Protein AF-A0A369H0L2-F1 (afdb_monomer_lite)

Structure (mmCIF, N/CA/C/O backbone):
data_AF-A0A369H0L2-F1
#
_entry.id   AF-A0A369H0L2-F1
#
loop_
_atom_site.group_PDB
_atom_site.id
_atom_site.type_symbol
_atom_site.label_atom_id
_atom_site.label_alt_id
_atom_site.label_comp_id
_atom_site.label_asym_id
_atom_site.label_entity_id
_atom_site.label_seq_id
_atom_site.pdbx_PDB_ins_code
_atom_site.Cartn_x
_atom_site.Cartn_y
_atom_site.Cartn_z
_atom_site.occupancy
_atom_site.B_iso_or_equiv
_atom_site.auth_seq_id
_atom_site.auth_comp_id
_atom_site.auth_asym_id
_atom_site.auth_atom_id
_atom_site.pdbx_PDB_model_num
ATOM 1 N N . MET A 1 1 ? 25.079 -8.940 29.437 1.00 35.59 1 MET A N 1
ATOM 2 C CA . MET A 1 1 ? 25.558 -9.365 28.102 1.00 35.59 1 MET A CA 1
ATOM 3 C C . MET A 1 1 ? 24.909 -8.472 27.058 1.00 35.59 1 MET A C 1
ATOM 5 O O . MET A 1 1 ? 23.700 -8.298 27.113 1.00 35.59 1 MET A O 1
ATOM 9 N N . THR A 1 2 ? 25.683 -7.877 26.156 1.00 37.91 2 THR A N 1
ATOM 10 C CA . THR A 1 2 ? 25.206 -6.914 25.150 1.00 37.91 2 THR A CA 1
ATOM 11 C C . THR A 1 2 ? 24.898 -7.610 23.820 1.00 37.91 2 THR A C 1
ATOM 13 O O . THR A 1 2 ? 25.770 -7.738 22.963 1.00 37.91 2 THR A O 1
ATOM 16 N N . ARG A 1 3 ? 23.647 -8.054 23.612 1.00 52.12 3 ARG A N 1
ATOM 17 C CA . ARG A 1 3 ? 23.189 -8.424 22.260 1.00 52.12 3 ARG A CA 1
ATOM 18 C C . ARG A 1 3 ? 23.083 -7.154 21.413 1.00 52.12 3 ARG A C 1
ATOM 20 O O . ARG A 1 3 ? 22.234 -6.312 21.670 1.00 52.12 3 ARG A O 1
ATOM 27 N N . SER A 1 4 ? 23.936 -7.031 20.399 1.00 62.22 4 SER A N 1
ATOM 28 C CA . SER A 1 4 ? 23.971 -5.885 19.476 1.00 62.22 4 SER A CA 1
ATOM 29 C C . SER A 1 4 ? 23.037 -6.020 18.266 1.00 62.22 4 SER A C 1
ATOM 31 O O . SER A 1 4 ? 22.948 -5.101 17.456 1.00 62.22 4 SER A O 1
ATOM 33 N N . ARG A 1 5 ? 22.365 -7.169 18.105 1.00 76.81 5 ARG A N 1
ATOM 34 C CA . ARG A 1 5 ? 21.414 -7.441 17.020 1.00 76.81 5 ARG A CA 1
ATOM 35 C C . ARG A 1 5 ? 20.476 -8.587 17.403 1.00 76.81 5 ARG A C 1
ATOM 37 O O . ARG A 1 5 ? 20.929 -9.577 17.976 1.00 76.81 5 ARG A O 1
ATOM 44 N N . PHE A 1 6 ? 19.203 -8.484 17.022 1.00 88.81 6 PHE A N 1
ATOM 45 C CA . PHE A 1 6 ? 18.237 -9.577 17.143 1.00 88.81 6 PHE A CA 1
ATOM 46 C C . PHE A 1 6 ? 18.682 -10.825 16.360 1.00 88.81 6 PHE A C 1
ATOM 48 O O . PHE A 1 6 ? 19.125 -10.725 15.212 1.00 88.81 6 PHE A O 1
ATOM 55 N N . ARG A 1 7 ? 18.547 -12.003 16.981 1.00 90.50 7 ARG A N 1
ATOM 56 C CA . ARG A 1 7 ? 18.869 -13.314 16.398 1.00 90.50 7 ARG A CA 1
ATOM 57 C C . ARG A 1 7 ? 17.768 -14.327 16.755 1.00 90.50 7 ARG A C 1
ATOM 59 O O . ARG A 1 7 ? 17.791 -14.854 17.871 1.00 90.50 7 ARG A O 1
ATOM 66 N N . PRO A 1 8 ? 16.820 -14.615 15.841 1.00 92.12 8 PRO A N 1
ATOM 67 C CA . PRO A 1 8 ? 15.679 -15.503 16.084 1.00 92.12 8 PRO A CA 1
ATOM 68 C C . PRO A 1 8 ? 16.044 -16.838 16.751 1.00 92.12 8 PRO A C 1
ATOM 70 O O . PRO A 1 8 ? 15.468 -17.211 17.772 1.00 92.12 8 PRO A O 1
ATOM 73 N N . GLN A 1 9 ? 17.052 -17.524 16.205 1.00 91.00 9 GLN A N 1
ATOM 74 C CA . GLN A 1 9 ? 17.500 -18.867 16.588 1.00 91.00 9 GLN A CA 1
ATOM 75 C C . GLN A 1 9 ? 18.111 -18.937 17.996 1.00 91.00 9 GLN A C 1
ATOM 77 O O . GLN A 1 9 ? 18.141 -20.018 18.588 1.00 91.00 9 GLN A O 1
ATOM 82 N N . GLU A 1 10 ? 18.603 -17.809 18.519 1.00 91.62 10 GLU A N 1
ATOM 83 C CA . GLU A 1 10 ? 19.089 -17.685 19.896 1.00 91.62 10 GLU A CA 1
ATOM 84 C C . GLU A 1 10 ? 17.950 -17.309 20.846 1.00 91.62 10 GLU A C 1
ATOM 86 O O . GLU A 1 10 ? 17.778 -17.951 21.878 1.00 91.62 10 GLU A O 1
ATOM 91 N N . ALA A 1 11 ? 17.150 -16.296 20.490 1.00 89.88 11 ALA A N 1
ATOM 92 C CA . ALA A 1 11 ? 16.131 -15.730 21.373 1.00 89.88 11 ALA A CA 1
ATOM 93 C C . ALA A 1 11 ? 15.076 -16.765 21.809 1.00 89.88 11 ALA A C 1
ATOM 95 O O . ALA A 1 11 ? 14.702 -16.814 22.977 1.00 89.88 11 ALA A O 1
ATOM 96 N N . ILE A 1 12 ? 14.653 -17.660 20.909 1.00 92.12 12 ILE A N 1
ATOM 97 C CA . ILE A 1 12 ? 13.685 -18.739 21.212 1.00 92.12 12 ILE A CA 1
ATOM 98 C C . ILE A 1 12 ? 14.270 -19.949 21.960 1.00 92.12 12 ILE A C 1
ATOM 100 O O . ILE A 1 12 ? 13.573 -20.949 22.144 1.00 92.12 12 ILE A O 1
ATOM 104 N N . LYS A 1 13 ? 15.544 -19.881 22.361 1.00 91.69 13 LYS A N 1
ATOM 105 C CA . LYS A 1 13 ? 16.227 -20.868 23.216 1.00 91.69 13 LYS A CA 1
ATOM 106 C C . LYS A 1 13 ? 16.711 -20.257 24.536 1.00 91.69 13 LYS A C 1
ATOM 108 O O . LYS A 1 13 ? 17.292 -20.957 25.360 1.00 91.69 13 LYS A O 1
ATOM 113 N N . ASP A 1 14 ? 16.492 -18.960 24.728 1.00 92.69 14 ASP A N 1
ATOM 114 C CA . ASP A 1 14 ? 17.007 -18.177 25.845 1.00 92.69 14 ASP A CA 1
ATOM 115 C C . ASP A 1 14 ? 15.924 -18.015 26.921 1.00 92.69 14 ASP A C 1
ATOM 117 O O . ASP A 1 14 ? 15.266 -16.980 27.038 1.00 92.69 14 ASP A O 1
ATOM 121 N N . SER A 1 15 ? 15.704 -19.077 27.700 1.00 92.44 15 SER A N 1
ATOM 122 C CA . SER A 1 15 ? 14.750 -19.058 28.815 1.00 92.44 15 SER A CA 1
ATOM 123 C C . SER A 1 15 ? 15.044 -17.953 29.849 1.00 92.44 15 SER A C 1
ATOM 125 O O . SER A 1 15 ? 14.086 -17.350 30.333 1.00 92.44 15 SER A O 1
ATOM 127 N N . PRO A 1 16 ? 16.313 -17.611 30.179 1.00 95.19 16 PRO A N 1
ATOM 128 C CA . PRO A 1 16 ? 16.621 -16.435 30.995 1.00 95.19 16 PRO A CA 1
ATOM 129 C C . PRO A 1 16 ? 16.112 -15.116 30.393 1.00 95.19 16 PRO A C 1
ATOM 131 O O . PRO A 1 16 ? 15.462 -14.348 31.104 1.00 95.19 16 PRO A O 1
ATOM 134 N N . LEU A 1 17 ? 16.334 -14.860 29.095 1.00 93.81 17 LEU A N 1
ATOM 135 C CA . LEU A 1 17 ? 15.764 -13.695 28.401 1.00 93.81 17 LEU A CA 1
ATOM 136 C C . LEU A 1 17 ? 14.235 -13.706 28.481 1.00 93.81 17 LEU A C 1
ATOM 138 O O . LEU A 1 17 ? 13.643 -12.700 28.873 1.00 93.81 17 LEU A O 1
ATOM 142 N N . GLN A 1 18 ? 13.602 -14.835 28.143 1.00 94.75 18 GLN A N 1
ATOM 143 C CA . GLN A 1 18 ? 12.144 -14.971 28.163 1.00 94.75 18 GLN A CA 1
ATOM 144 C C . GLN A 1 18 ? 11.580 -14.672 29.558 1.00 94.75 18 GLN A C 1
ATOM 146 O O . GLN A 1 18 ? 10.611 -13.928 29.672 1.00 94.75 18 GLN A O 1
ATOM 151 N N . GLN A 1 19 ? 12.211 -15.167 30.627 1.00 96.62 19 GLN A N 1
ATOM 152 C CA . GLN A 1 19 ? 11.767 -14.915 31.997 1.00 96.62 19 GLN A CA 1
ATOM 153 C C . GLN A 1 19 ? 11.846 -13.425 32.372 1.00 96.62 19 GLN A C 1
ATOM 155 O O . GLN A 1 19 ? 10.951 -12.921 33.055 1.00 96.62 19 GLN A O 1
ATOM 160 N N . VAL A 1 20 ? 12.862 -12.689 31.902 1.00 97.62 20 VAL A N 1
ATOM 161 C CA . VAL A 1 20 ? 12.947 -11.230 32.111 1.00 97.62 20 VAL A CA 1
ATOM 162 C C . VAL A 1 20 ? 11.905 -10.487 31.268 1.00 97.62 20 VAL A C 1
ATOM 164 O O . VAL A 1 20 ? 11.233 -9.601 31.793 1.00 97.62 20 VAL A O 1
ATOM 167 N N . VAL A 1 21 ? 11.699 -10.875 30.004 1.00 97.69 21 VAL A N 1
ATOM 168 C CA . VAL A 1 21 ? 10.651 -10.314 29.127 1.00 97.69 21 VAL A CA 1
ATOM 169 C C . VAL A 1 21 ? 9.258 -10.524 29.737 1.00 97.69 21 VAL A C 1
ATOM 171 O O . VAL A 1 21 ? 8.505 -9.563 29.877 1.00 97.69 21 VAL A O 1
ATOM 174 N N . LEU A 1 22 ? 8.943 -11.734 30.207 1.00 97.62 22 LEU A N 1
ATOM 175 C CA . LEU A 1 22 ? 7.706 -12.046 30.934 1.00 97.62 22 LEU A CA 1
ATOM 176 C C . LEU A 1 22 ? 7.569 -11.224 32.226 1.00 97.62 22 LEU A C 1
ATOM 178 O O . LEU A 1 22 ? 6.473 -10.779 32.549 1.00 97.62 22 LEU A O 1
ATOM 182 N N . THR A 1 23 ? 8.669 -10.962 32.939 1.00 98.31 23 THR A N 1
ATOM 183 C CA . THR A 1 23 ? 8.675 -10.125 34.157 1.00 98.31 23 THR A CA 1
ATOM 184 C C . THR A 1 23 ? 8.449 -8.635 33.860 1.00 98.31 23 THR A C 1
ATOM 186 O O . THR A 1 23 ? 7.943 -7.912 34.719 1.00 98.31 23 THR A O 1
ATOM 189 N N . LEU A 1 24 ? 8.803 -8.161 32.660 1.00 98.19 24 LEU A N 1
ATOM 190 C CA . LEU A 1 24 ? 8.490 -6.807 32.186 1.00 98.19 24 LEU A CA 1
ATOM 191 C C . LEU A 1 24 ? 7.030 -6.704 31.720 1.00 98.19 24 LEU A C 1
ATOM 193 O O . LEU A 1 24 ? 6.339 -5.766 32.113 1.00 98.19 24 LEU A O 1
ATOM 197 N N . LEU A 1 25 ? 6.538 -7.693 30.966 1.00 98.06 25 LEU A N 1
ATOM 198 C CA . LEU A 1 25 ? 5.130 -7.784 30.554 1.00 98.06 25 LEU A CA 1
ATOM 199 C C . LEU A 1 25 ? 4.187 -7.898 31.763 1.00 98.06 25 LEU A C 1
ATOM 201 O O . LEU A 1 25 ? 3.195 -7.186 31.831 1.00 98.06 25 LEU A O 1
ATOM 205 N N . ALA A 1 26 ? 4.531 -8.690 32.782 1.00 96.88 26 ALA A N 1
ATOM 206 C CA . ALA A 1 26 ? 3.775 -8.785 34.040 1.00 96.88 26 ALA A CA 1
ATOM 207 C C . ALA A 1 26 ? 3.804 -7.504 34.910 1.00 96.88 26 ALA A C 1
ATOM 209 O O . ALA A 1 26 ? 3.259 -7.493 36.012 1.00 96.88 26 ALA A O 1
ATOM 210 N N . LYS A 1 27 ? 4.464 -6.439 34.437 1.00 97.44 27 LYS A N 1
ATOM 211 C CA . LYS A 1 27 ? 4.475 -5.084 35.012 1.00 97.44 27 LYS A CA 1
ATOM 212 C C . LYS A 1 27 ? 4.026 -4.032 33.987 1.00 97.44 27 LYS A C 1
ATOM 214 O O . LYS A 1 27 ? 4.359 -2.861 34.134 1.00 97.44 27 LYS A O 1
ATOM 219 N N . ASP A 1 28 ? 3.378 -4.478 32.908 1.00 97.38 28 ASP A N 1
ATOM 220 C CA . ASP A 1 28 ? 2.901 -3.685 31.769 1.00 97.38 28 ASP A CA 1
ATOM 221 C C . ASP A 1 28 ? 3.967 -2.801 31.090 1.00 97.38 28 ASP A C 1
ATOM 223 O O . ASP A 1 28 ? 3.656 -1.869 30.346 1.00 97.38 28 ASP A O 1
ATOM 227 N N . ARG A 1 29 ? 5.254 -3.142 31.258 1.00 97.19 29 ARG A N 1
ATOM 228 C CA . ARG A 1 29 ? 6.400 -2.501 30.586 1.00 97.19 29 ARG A CA 1
ATOM 229 C C . ARG A 1 29 ? 6.587 -3.056 29.172 1.00 97.19 29 ARG A C 1
ATOM 231 O O . ARG A 1 29 ? 7.644 -3.586 28.824 1.00 97.19 29 ARG A O 1
ATOM 238 N N . PHE A 1 30 ? 5.532 -2.961 28.369 1.00 97.44 30 PHE A N 1
ATOM 239 C CA . PHE A 1 30 ? 5.451 -3.419 26.984 1.00 97.44 30 PHE A CA 1
ATOM 240 C C . PHE A 1 30 ? 6.597 -2.914 26.092 1.00 97.44 30 PHE A C 1
ATOM 242 O O . PHE A 1 30 ? 7.183 -3.702 25.342 1.00 97.44 30 PHE A O 1
ATOM 249 N N . ALA A 1 31 ? 6.955 -1.629 26.184 1.00 95.69 31 ALA A N 1
ATOM 250 C CA . ALA A 1 31 ? 8.045 -1.069 25.387 1.00 95.69 31 ALA A CA 1
ATOM 251 C C . ALA A 1 31 ? 9.397 -1.675 25.773 1.00 95.69 31 ALA A C 1
ATOM 253 O O . ALA A 1 31 ? 10.172 -2.058 24.902 1.00 95.69 31 ALA A O 1
ATOM 254 N N . ASP A 1 32 ? 9.666 -1.843 27.067 1.00 96.00 32 ASP A N 1
ATOM 255 C CA . ASP A 1 32 ? 10.942 -2.392 27.535 1.00 96.00 32 ASP A CA 1
ATOM 256 C C . ASP A 1 32 ? 11.046 -3.900 27.291 1.00 96.00 32 ASP A C 1
ATOM 258 O O . ASP A 1 32 ? 12.115 -4.395 26.937 1.00 96.00 32 ASP A O 1
ATOM 262 N N . ALA A 1 33 ? 9.929 -4.626 27.400 1.00 97.38 33 ALA A N 1
ATOM 263 C CA . ALA A 1 33 ? 9.827 -6.019 26.978 1.00 97.38 33 ALA A CA 1
ATOM 264 C C . ALA A 1 33 ? 10.141 -6.172 25.479 1.00 97.38 33 ALA A C 1
ATOM 266 O O . ALA A 1 33 ? 10.901 -7.062 25.097 1.00 97.38 33 ALA A O 1
ATOM 267 N N . SER A 1 34 ? 9.612 -5.275 24.639 1.00 95.94 34 SER A N 1
ATOM 268 C CA . SER A 1 34 ? 9.863 -5.254 23.191 1.00 95.94 34 SER A CA 1
ATOM 269 C C . SER A 1 34 ? 11.314 -4.879 22.865 1.00 95.94 34 SER A C 1
ATOM 271 O O . SER A 1 34 ? 11.978 -5.600 22.117 1.00 95.94 34 SER A O 1
ATOM 273 N N . ARG A 1 35 ? 11.849 -3.818 23.493 1.00 94.56 35 ARG A N 1
ATOM 274 C CA . ARG A 1 35 ? 13.261 -3.402 23.393 1.00 94.56 35 ARG A CA 1
ATOM 275 C C . ARG A 1 35 ? 14.209 -4.544 23.747 1.00 94.56 35 ARG A C 1
ATOM 277 O O . ARG A 1 35 ? 15.136 -4.824 22.991 1.00 94.56 35 ARG A O 1
ATOM 284 N N . LEU A 1 36 ? 13.953 -5.239 24.857 1.00 94.94 36 LEU A N 1
ATOM 285 C CA . LEU A 1 36 ? 14.767 -6.361 25.322 1.00 94.94 36 LEU A CA 1
ATOM 286 C C . LEU A 1 36 ? 14.673 -7.578 24.387 1.00 94.94 36 LEU A C 1
ATOM 288 O O . LEU A 1 36 ? 15.703 -8.141 24.015 1.00 94.94 36 LEU A O 1
ATOM 292 N N . MET A 1 37 ? 13.460 -7.963 23.980 1.00 94.19 37 MET A N 1
ATOM 293 C CA . MET A 1 37 ? 13.217 -9.122 23.112 1.00 94.19 37 MET A CA 1
ATOM 294 C C . MET A 1 37 ? 13.847 -8.954 21.719 1.00 94.19 37 MET A C 1
ATOM 296 O O . MET A 1 37 ? 14.463 -9.886 21.199 1.00 94.19 37 MET A O 1
ATOM 300 N N . PHE A 1 38 ? 13.718 -7.764 21.125 1.00 93.19 38 PHE A N 1
ATOM 301 C CA . PHE A 1 38 ? 14.161 -7.474 19.756 1.00 93.19 38 PHE A CA 1
ATOM 302 C C . PHE A 1 38 ? 15.474 -6.684 19.670 1.00 93.19 38 PHE A C 1
ATOM 304 O O . PHE A 1 38 ? 15.899 -6.324 18.575 1.00 93.19 38 PHE A O 1
ATOM 311 N N . CYS A 1 39 ? 16.148 -6.461 20.802 1.00 91.62 39 CYS A N 1
ATOM 312 C CA . CYS A 1 39 ? 17.406 -5.709 20.890 1.00 91.62 39 CYS A CA 1
ATOM 313 C C . CYS A 1 39 ? 17.306 -4.309 20.242 1.00 91.62 39 CYS A C 1
ATOM 315 O O . CYS A 1 39 ? 18.219 -3.882 19.534 1.00 91.62 39 CYS A O 1
ATOM 317 N N . LEU A 1 40 ? 16.175 -3.627 20.451 1.00 90.38 40 LEU A N 1
ATOM 318 C CA . LEU A 1 40 ? 15.908 -2.289 19.912 1.00 90.38 40 LEU A CA 1
ATOM 319 C C . LEU A 1 40 ? 16.688 -1.227 20.709 1.00 90.38 40 LEU A C 1
ATOM 321 O O . LEU A 1 40 ? 16.932 -1.427 21.905 1.00 90.38 40 LEU A O 1
ATOM 325 N N . PRO A 1 41 ? 17.055 -0.084 20.100 1.00 84.94 41 PRO A N 1
ATOM 326 C CA . PRO A 1 41 ? 17.607 1.039 20.848 1.00 84.94 41 PRO A CA 1
ATOM 327 C C . PRO A 1 41 ? 16.598 1.572 21.879 1.00 84.94 41 PRO A C 1
ATOM 329 O O . PRO A 1 41 ? 15.383 1.442 21.729 1.00 84.94 41 PRO A O 1
ATOM 332 N N . SER A 1 42 ? 17.100 2.220 22.931 1.00 78.12 42 SER A N 1
ATOM 333 C CA . SER A 1 42 ? 16.250 2.948 23.882 1.00 78.12 42 SER A CA 1
ATOM 334 C C . SER A 1 42 ? 15.465 4.056 23.170 1.00 78.12 42 SER A C 1
ATOM 336 O O . SER A 1 42 ? 14.251 4.149 23.330 1.00 78.12 42 SER A O 1
ATOM 338 N N . SER A 1 43 ? 16.138 4.825 22.314 1.00 75.62 43 SER A N 1
ATOM 339 C CA . SER A 1 43 ? 15.571 5.877 21.464 1.00 75.62 43 SER A CA 1
ATOM 340 C C . SER A 1 43 ? 15.034 5.346 20.123 1.00 75.62 43 SER A C 1
ATOM 342 O O . SER A 1 43 ? 15.404 5.858 19.065 1.00 75.62 43 SER A O 1
ATOM 344 N N . ASP A 1 44 ? 14.214 4.291 20.134 1.00 74.88 44 ASP A N 1
ATOM 345 C CA . ASP A 1 44 ? 13.600 3.772 18.904 1.00 74.88 44 ASP A CA 1
ATOM 346 C C . ASP A 1 44 ? 12.508 4.713 18.365 1.00 74.88 44 ASP A C 1
ATOM 348 O O . ASP A 1 44 ? 11.351 4.662 18.777 1.00 74.88 44 ASP A O 1
ATOM 352 N N . GLY A 1 45 ? 12.883 5.562 17.407 1.00 76.19 45 GLY A N 1
ATOM 353 C CA . GLY A 1 45 ? 11.965 6.451 16.689 1.00 76.19 45 GLY A CA 1
ATOM 354 C C . GLY A 1 45 ? 11.125 5.769 15.599 1.00 76.19 45 GLY A C 1
ATOM 355 O O . GLY A 1 45 ? 10.509 6.463 14.787 1.00 76.19 45 GLY A O 1
ATOM 356 N N . TYR A 1 46 ? 11.124 4.434 15.504 1.00 79.62 46 TYR A N 1
ATOM 357 C CA . TYR A 1 46 ? 10.355 3.725 14.483 1.00 79.62 46 TYR A CA 1
ATOM 358 C C . TYR A 1 46 ? 8.838 3.850 14.712 1.00 79.62 46 TYR A C 1
ATOM 360 O O . TYR A 1 46 ? 8.324 3.679 15.817 1.00 79.62 46 TYR A O 1
ATOM 368 N N . THR A 1 47 ? 8.103 4.133 13.633 1.00 85.69 47 THR A N 1
ATOM 369 C CA . THR A 1 47 ? 6.635 4.124 13.628 1.00 85.69 47 THR A CA 1
ATOM 370 C C . THR A 1 47 ? 6.141 2.779 13.107 1.00 85.69 47 THR A C 1
ATOM 372 O O . THR A 1 47 ? 6.380 2.410 11.960 1.00 85.69 47 THR A O 1
ATOM 375 N N . TYR A 1 48 ? 5.435 2.049 13.959 1.00 84.25 48 TYR A N 1
ATOM 376 C CA . TYR A 1 48 ? 4.855 0.747 13.676 1.00 84.25 48 TYR A CA 1
ATOM 377 C C . TYR A 1 48 ? 3.490 0.926 13.001 1.00 84.25 48 TYR A C 1
ATOM 379 O O . TYR A 1 48 ? 2.675 1.736 13.446 1.00 84.25 48 TYR A O 1
ATOM 387 N N . HIS A 1 49 ? 3.224 0.167 11.933 1.00 75.38 49 HIS A N 1
ATOM 388 C CA . HIS A 1 49 ? 2.050 0.353 11.073 1.00 75.38 49 HIS A CA 1
ATOM 389 C C . HIS A 1 49 ? 1.161 -0.901 10.994 1.00 75.38 49 HIS A C 1
ATOM 391 O O . HIS A 1 49 ? 1.627 -1.997 10.686 1.00 75.38 49 HIS A O 1
ATOM 397 N N . ALA A 1 50 ? -0.141 -0.712 11.210 1.00 72.81 50 ALA A N 1
ATOM 398 C CA . ALA A 1 50 ? -1.219 -1.634 10.846 1.00 72.81 50 ALA A CA 1
ATOM 399 C C . ALA A 1 50 ? -2.429 -0.796 10.375 1.00 72.81 50 ALA A C 1
ATOM 401 O O . ALA A 1 50 ? -2.256 0.116 9.571 1.00 72.81 50 ALA A O 1
ATOM 402 N N . THR A 1 51 ? -3.643 -1.039 10.885 1.00 63.38 51 THR A N 1
ATOM 403 C CA . THR A 1 51 ? -4.807 -0.150 10.663 1.00 63.38 51 THR A CA 1
ATOM 404 C C . THR A 1 51 ? -4.616 1.238 11.299 1.00 63.38 51 THR A C 1
ATOM 406 O O . THR A 1 51 ? -5.204 2.213 10.847 1.00 63.38 51 THR A O 1
ATOM 409 N N . ALA A 1 52 ? -3.768 1.329 12.326 1.00 66.06 52 ALA A N 1
ATOM 410 C CA . ALA A 1 52 ? -3.286 2.566 12.933 1.00 66.06 52 ALA A CA 1
ATOM 411 C C . ALA A 1 52 ? -1.749 2.624 12.867 1.00 66.06 52 ALA A C 1
ATOM 413 O O . ALA A 1 52 ? -1.094 1.609 12.615 1.00 66.06 52 ALA A O 1
ATOM 414 N N . SER A 1 53 ? -1.181 3.809 13.098 1.00 78.00 53 SER A N 1
ATOM 415 C CA . SER A 1 53 ? 0.270 4.033 13.185 1.00 78.00 53 SER A CA 1
ATOM 416 C C . SER A 1 53 ? 0.636 4.522 14.584 1.00 78.00 53 SER A C 1
ATOM 418 O O . SER A 1 53 ? -0.071 5.376 15.117 1.00 78.00 53 SER A O 1
ATOM 420 N N . VAL A 1 54 ? 1.701 3.975 15.174 1.00 86.38 54 VAL A N 1
ATOM 421 C CA . VAL A 1 54 ? 2.088 4.241 16.571 1.00 86.38 54 VAL A CA 1
ATOM 422 C C . VAL A 1 54 ? 3.597 4.047 16.762 1.00 86.38 54 VAL A C 1
ATOM 424 O O . VAL A 1 54 ? 4.175 3.129 16.183 1.00 86.38 54 VAL A O 1
ATOM 427 N N . SER A 1 55 ? 4.256 4.879 17.562 1.00 92.31 55 SER A N 1
ATOM 428 C CA . SER A 1 55 ? 5.607 4.606 18.078 1.00 92.31 55 SER A CA 1
ATOM 429 C C . SER A 1 55 ? 5.563 3.661 19.287 1.00 92.31 55 SER A C 1
ATOM 431 O O . SER A 1 55 ? 4.508 3.431 19.885 1.00 92.31 55 SER A O 1
ATOM 433 N N . LEU A 1 56 ? 6.710 3.098 19.674 1.00 92.31 56 LEU A N 1
ATOM 434 C CA . LEU A 1 56 ? 6.765 2.151 20.793 1.00 92.31 56 LEU A CA 1
ATOM 435 C C . LEU A 1 56 ? 6.384 2.802 22.139 1.00 92.31 56 LEU A C 1
ATOM 437 O O . LEU A 1 56 ? 5.704 2.178 22.955 1.00 92.31 56 LEU A O 1
ATOM 441 N N . ASP A 1 57 ? 6.755 4.069 22.344 1.00 92.00 57 ASP A N 1
ATOM 442 C CA . ASP A 1 57 ? 6.439 4.807 23.572 1.00 92.00 57 ASP A CA 1
ATOM 443 C C . ASP A 1 57 ? 5.008 5.387 23.574 1.00 92.00 57 ASP A C 1
ATOM 445 O O . ASP A 1 57 ? 4.380 5.442 24.631 1.00 92.00 57 ASP A O 1
ATOM 449 N N . GLU A 1 58 ? 4.414 5.714 22.416 1.00 91.88 58 GLU A N 1
ATOM 450 C CA . GLU A 1 58 ? 2.966 5.993 22.326 1.00 91.88 58 GLU A CA 1
ATOM 451 C C . GLU A 1 58 ? 2.140 4.743 22.672 1.00 91.88 58 GLU A C 1
ATOM 453 O O . GLU A 1 58 ? 1.163 4.831 23.418 1.00 91.88 58 GLU A O 1
ATOM 458 N N . ALA A 1 59 ? 2.556 3.564 22.192 1.00 93.69 59 ALA A N 1
ATOM 459 C CA . ALA A 1 59 ? 1.910 2.300 22.536 1.00 93.69 59 ALA A CA 1
ATOM 460 C C . ALA A 1 59 ? 2.018 2.009 24.044 1.00 93.69 59 ALA A C 1
ATOM 462 O O . ALA A 1 59 ? 1.021 1.653 24.668 1.00 93.69 59 ALA A O 1
ATOM 463 N N . GLN A 1 60 ? 3.188 2.234 24.653 1.00 95.81 60 GLN A N 1
ATOM 464 C CA . GLN A 1 60 ? 3.389 2.128 26.104 1.00 95.81 60 GLN A CA 1
ATOM 465 C C . GLN A 1 60 ? 2.578 3.156 26.906 1.00 95.81 60 GLN A C 1
ATOM 467 O O . GLN A 1 60 ? 2.108 2.845 28.002 1.00 95.81 60 GLN A O 1
ATOM 472 N N . THR A 1 61 ? 2.396 4.362 26.368 1.00 94.31 61 THR A N 1
ATOM 473 C CA . THR A 1 61 ? 1.550 5.397 26.976 1.00 94.31 61 THR A CA 1
ATOM 474 C C . THR A 1 61 ? 0.092 4.947 26.996 1.00 94.31 61 THR A C 1
ATOM 476 O O . THR A 1 61 ? -0.560 5.028 28.033 1.00 94.31 61 THR A O 1
ATOM 479 N N . ALA A 1 62 ? -0.410 4.394 25.888 1.00 92.81 62 ALA A N 1
ATOM 480 C CA . ALA A 1 62 ? -1.766 3.854 25.809 1.00 92.81 62 ALA A CA 1
ATOM 481 C C . ALA A 1 62 ? -1.980 2.625 26.717 1.00 92.81 62 ALA A C 1
ATOM 483 O O . ALA A 1 62 ? -3.024 2.534 27.359 1.00 92.81 62 ALA A O 1
ATOM 484 N N . VAL A 1 63 ? -0.973 1.754 26.864 1.00 95.81 63 VAL A N 1
ATOM 485 C CA . VAL A 1 63 ? -0.955 0.674 27.873 1.00 95.81 63 VAL A CA 1
ATOM 486 C C . VAL A 1 63 ? -1.117 1.241 29.292 1.00 95.81 63 VAL A C 1
ATOM 488 O O . VAL A 1 63 ? -1.896 0.712 30.080 1.00 95.81 63 VAL A O 1
ATOM 491 N N . GLY A 1 64 ? -0.437 2.349 29.609 1.00 94.88 64 GLY A N 1
ATOM 492 C CA . GLY A 1 64 ? -0.539 3.034 30.905 1.00 94.88 64 GLY A CA 1
ATOM 493 C C . GLY A 1 64 ? -1.871 3.756 31.161 1.00 94.88 64 GLY A C 1
ATOM 494 O O . GLY A 1 64 ? -2.179 4.063 32.310 1.00 94.88 64 GLY A O 1
ATOM 495 N N . LEU A 1 65 ? -2.675 4.009 30.122 1.00 94.00 65 LEU A N 1
ATOM 496 C CA . LEU A 1 65 ? -4.033 4.558 30.245 1.00 94.00 65 LEU A CA 1
ATOM 497 C C . LEU A 1 65 ? -5.098 3.472 30.488 1.00 94.00 65 LEU A C 1
ATOM 499 O O . LEU A 1 65 ? -6.194 3.788 30.960 1.00 94.00 65 LEU A O 1
ATOM 503 N N . GLY A 1 66 ? -4.799 2.208 30.164 1.00 92.88 66 GLY A N 1
ATOM 504 C CA . GLY A 1 66 ? -5.738 1.090 30.267 1.00 92.88 66 GLY A CA 1
ATOM 505 C C . GLY A 1 66 ? -7.080 1.391 29.589 1.00 92.88 66 GLY A C 1
ATOM 506 O O . GLY A 1 66 ? -7.130 1.984 28.514 1.00 92.88 66 GLY A O 1
ATOM 507 N N . ARG A 1 67 ? -8.196 1.051 30.250 1.00 90.75 67 ARG A N 1
ATOM 508 C CA . ARG A 1 67 ? -9.560 1.249 29.718 1.00 90.75 67 ARG A CA 1
ATOM 509 C C . ARG A 1 67 ? -10.020 2.711 29.574 1.00 90.75 67 ARG A C 1
ATOM 511 O O . ARG A 1 67 ? -11.149 2.941 29.129 1.00 90.75 67 ARG A O 1
ATOM 518 N N . ALA A 1 68 ? -9.205 3.701 29.949 1.00 89.38 68 ALA A N 1
ATOM 519 C CA . ALA A 1 68 ? -9.563 5.114 29.816 1.00 89.38 68 ALA A CA 1
ATOM 520 C C . ALA A 1 68 ? -9.907 5.481 28.359 1.00 89.38 68 ALA A C 1
ATOM 522 O O . ALA A 1 68 ? -9.442 4.856 27.408 1.00 89.38 68 ALA A O 1
ATOM 523 N N . ASN A 1 69 ? -10.763 6.491 28.173 1.00 85.62 69 ASN A N 1
ATOM 524 C CA . ASN A 1 69 ? -11.265 6.927 26.859 1.00 85.62 69 ASN A CA 1
ATOM 525 C C . ASN A 1 69 ? -11.930 5.817 26.008 1.00 85.62 69 ASN A C 1
ATOM 527 O O . ASN A 1 69 ? -12.100 5.987 24.803 1.00 85.62 69 ASN A O 1
ATOM 531 N N . GLY A 1 70 ? -12.324 4.690 26.616 1.00 85.62 70 GLY A N 1
ATOM 532 C CA . GLY A 1 70 ? -12.929 3.556 25.914 1.00 85.62 70 GLY A CA 1
ATOM 533 C C . GLY A 1 70 ? -11.930 2.670 25.162 1.00 85.62 70 GLY A C 1
ATOM 534 O O . GLY A 1 70 ? -12.353 1.867 24.332 1.00 85.62 70 GLY A O 1
ATOM 535 N N . LEU A 1 71 ? -10.626 2.776 25.452 1.00 87.88 71 LEU A N 1
ATOM 536 C CA . LEU A 1 71 ? -9.568 2.009 24.779 1.00 87.88 71 LEU A CA 1
ATOM 537 C C . LEU A 1 71 ? -9.731 0.480 24.875 1.00 87.88 71 LEU A C 1
ATOM 539 O O . LEU A 1 71 ? -9.148 -0.212 24.048 1.00 87.88 71 LEU A O 1
ATOM 543 N N . HIS A 1 72 ? -10.505 -0.038 25.841 1.00 91.88 72 HIS A N 1
ATOM 544 C CA . HIS A 1 72 ? -10.801 -1.472 26.021 1.00 91.88 72 HIS A CA 1
ATOM 545 C C . HIS A 1 72 ? -12.269 -1.851 25.705 1.00 91.88 72 HIS A C 1
ATOM 547 O O . HIS A 1 72 ? -12.761 -2.885 26.154 1.00 91.88 72 HIS A O 1
ATOM 553 N N . ALA A 1 73 ? -13.018 -1.023 24.965 1.00 91.00 73 ALA A N 1
ATOM 554 C CA . ALA A 1 73 ? -14.447 -1.240 24.688 1.00 91.00 73 ALA A CA 1
ATOM 555 C C . ALA A 1 73 ? -14.710 -2.309 23.595 1.00 91.00 73 ALA A C 1
ATOM 557 O O . ALA A 1 73 ? -15.325 -2.028 22.562 1.00 91.00 73 ALA A O 1
ATOM 558 N N . TRP A 1 74 ? -14.229 -3.538 23.822 1.00 92.25 74 TRP A N 1
ATOM 559 C CA . TRP A 1 74 ? -14.234 -4.655 22.861 1.00 92.25 74 TRP A CA 1
ATOM 560 C C . TRP A 1 74 ? -15.550 -5.417 22.734 1.00 92.25 74 TRP A C 1
ATOM 562 O O . TRP A 1 74 ? -15.687 -6.224 21.818 1.00 92.25 74 TRP A O 1
ATOM 572 N N . TYR A 1 75 ? -16.494 -5.191 23.644 1.00 92.69 75 TYR A N 1
ATOM 573 C CA . TYR A 1 75 ? -17.754 -5.922 23.712 1.00 92.69 75 TYR A CA 1
ATOM 574 C C . TYR A 1 75 ? -18.921 -4.940 23.789 1.00 92.69 75 TYR A C 1
ATOM 576 O O . TYR A 1 75 ? -18.893 -3.999 24.584 1.00 92.69 75 TYR A O 1
ATOM 584 N N . ARG A 1 76 ? -19.951 -5.158 22.970 1.00 90.62 76 ARG A N 1
ATOM 585 C CA . ARG A 1 76 ? -21.158 -4.324 22.896 1.00 90.62 76 ARG A CA 1
ATOM 586 C C . ARG A 1 76 ? -22.421 -5.149 23.089 1.00 90.62 76 ARG A C 1
ATOM 588 O O . ARG A 1 76 ? -22.474 -6.296 22.657 1.00 90.62 76 ARG A O 1
ATOM 595 N N . ALA A 1 77 ? -23.416 -4.583 23.758 1.00 87.81 77 ALA A N 1
ATOM 596 C CA . ALA A 1 77 ? -24.757 -5.149 23.779 1.00 87.81 77 ALA A CA 1
ATOM 597 C C . ALA A 1 77 ? -25.479 -4.851 22.450 1.00 87.81 77 ALA A C 1
ATOM 599 O O . ALA A 1 77 ? -24.968 -4.108 21.608 1.00 87.81 77 ALA A O 1
ATOM 600 N N . ASP A 1 78 ? -26.660 -5.436 22.260 1.00 85.38 78 ASP A N 1
ATOM 601 C CA . ASP A 1 78 ? -27.414 -5.357 21.000 1.00 85.38 78 ASP A CA 1
ATOM 602 C C . ASP A 1 78 ? -27.915 -3.931 20.682 1.00 85.38 78 ASP A C 1
ATOM 604 O O . ASP A 1 78 ? -28.167 -3.599 19.527 1.00 85.38 78 ASP A O 1
ATOM 608 N N . ASP A 1 79 ? -27.987 -3.058 21.694 1.00 86.62 79 ASP A N 1
ATOM 609 C CA . ASP A 1 79 ? -28.249 -1.614 21.575 1.00 86.62 79 ASP A CA 1
ATOM 610 C C . ASP A 1 79 ? -26.995 -0.782 21.210 1.00 86.62 79 ASP A C 1
ATOM 612 O O . ASP A 1 79 ? -27.056 0.443 21.088 1.00 86.62 79 ASP A O 1
ATOM 616 N N . GLY A 1 80 ? -25.839 -1.433 21.046 1.00 82.69 80 GLY A N 1
ATOM 617 C CA . GLY A 1 80 ? -24.546 -0.814 20.756 1.00 82.69 80 GLY A CA 1
ATOM 618 C C . GLY A 1 80 ? -23.798 -0.261 21.977 1.00 82.69 80 GLY A C 1
ATOM 619 O O . GLY A 1 80 ? -22.649 0.182 21.823 1.00 82.69 80 GLY A O 1
ATOM 620 N N . SER A 1 81 ? -24.389 -0.295 23.177 1.00 88.00 81 SER A N 1
ATOM 621 C CA . SER A 1 81 ? -23.745 0.146 24.422 1.00 88.00 81 SER A CA 1
ATOM 622 C C . SER A 1 81 ? -22.548 -0.753 24.786 1.00 88.00 81 SER A C 1
ATOM 624 O O . SER A 1 81 ? -22.536 -1.936 24.442 1.00 88.00 81 SER A O 1
ATOM 626 N N . PRO A 1 82 ? -21.491 -0.226 25.435 1.00 88.56 82 PRO A N 1
ATOM 627 C CA . PRO A 1 82 ? -20.357 -1.044 25.861 1.00 88.56 82 PRO A CA 1
ATOM 628 C C . PRO A 1 82 ? -20.756 -1.980 27.013 1.00 88.56 82 PRO A C 1
ATOM 630 O O . PRO A 1 82 ? -21.327 -1.537 28.008 1.00 88.56 82 PRO A O 1
ATOM 633 N N . ARG A 1 83 ? -20.413 -3.268 26.905 1.00 91.25 83 ARG A N 1
ATOM 634 C CA . ARG A 1 83 ? -20.504 -4.227 28.019 1.00 91.25 83 ARG A CA 1
ATOM 635 C C . ARG A 1 83 ? -19.313 -4.021 28.960 1.00 91.25 83 ARG A C 1
ATOM 637 O O . ARG A 1 83 ? -18.218 -3.696 28.504 1.00 91.25 83 ARG A O 1
ATOM 644 N N . GLU A 1 84 ? -19.517 -4.254 30.255 1.00 89.62 84 GLU A N 1
ATOM 645 C CA . GLU A 1 84 ? -18.421 -4.280 31.234 1.00 89.62 84 GLU A CA 1
ATOM 646 C C . GLU A 1 84 ? -17.353 -5.325 30.847 1.00 89.62 84 GLU A C 1
ATOM 648 O O . GLU A 1 84 ? -17.719 -6.408 30.369 1.00 89.62 84 GLU A O 1
ATOM 653 N N . PRO A 1 85 ? -16.050 -5.044 31.057 1.00 89.12 85 PRO A N 1
ATOM 654 C CA . PRO A 1 85 ? -14.987 -5.985 30.728 1.00 89.12 85 PRO A CA 1
ATOM 655 C C . PRO A 1 85 ? -15.117 -7.335 31.462 1.00 89.12 85 PRO A C 1
ATOM 657 O O . PRO A 1 85 ? -15.578 -7.391 32.608 1.00 89.12 85 PRO A O 1
ATOM 660 N N . PRO A 1 86 ? -14.694 -8.445 30.831 1.00 93.31 86 PRO A N 1
ATOM 661 C CA . PRO A 1 86 ? -14.695 -9.763 31.453 1.00 93.31 86 PRO A CA 1
ATOM 662 C C . PRO A 1 86 ? -13.723 -9.812 32.650 1.00 93.31 86 PRO A C 1
ATOM 664 O O . PRO A 1 86 ? -12.622 -9.267 32.562 1.00 93.31 86 PRO A O 1
ATOM 667 N N . PRO A 1 87 ? -14.063 -10.504 33.758 1.00 94.38 87 PRO A N 1
ATOM 668 C CA . PRO A 1 87 ? -13.146 -10.676 34.883 1.00 94.38 87 PRO A CA 1
ATOM 669 C C . PRO A 1 87 ? -11.832 -11.351 34.472 1.00 94.38 87 PRO A C 1
ATOM 671 O O . PRO A 1 87 ? -11.820 -12.225 33.603 1.00 94.38 87 PRO A O 1
ATOM 674 N N . GLN A 1 88 ? -10.733 -11.045 35.167 1.00 95.50 88 GLN A N 1
ATOM 675 C CA . GLN A 1 88 ? -9.417 -11.619 34.855 1.00 95.50 88 GLN A CA 1
ATOM 676 C C . GLN A 1 88 ? -9.415 -13.160 34.839 1.00 95.50 88 GLN A C 1
ATOM 678 O O . GLN A 1 88 ? -8.740 -13.772 34.019 1.00 95.50 88 GLN A O 1
ATOM 683 N N . THR A 1 89 ? -10.222 -13.810 35.683 1.00 96.06 89 THR A N 1
ATOM 684 C CA . THR A 1 89 ? -10.397 -15.276 35.701 1.00 96.06 89 THR A CA 1
ATOM 685 C C . THR A 1 89 ? -10.988 -15.846 34.410 1.00 96.06 89 THR A C 1
ATOM 687 O O . THR A 1 89 ? -10.727 -17.000 34.070 1.00 96.06 89 THR A O 1
ATOM 690 N N . ASP A 1 90 ? -11.784 -15.054 33.692 1.00 96.75 90 ASP A N 1
ATOM 691 C CA . ASP A 1 90 ? -12.388 -15.422 32.412 1.00 96.75 90 ASP A CA 1
ATOM 692 C C . ASP A 1 90 ? -11.401 -15.182 31.259 1.00 96.75 90 ASP A C 1
ATOM 694 O O . ASP A 1 90 ? -11.319 -15.994 30.334 1.00 96.75 90 ASP A O 1
ATOM 698 N N . VAL A 1 91 ? -10.570 -14.141 31.367 1.00 97.44 91 VAL A N 1
ATOM 699 C CA . VAL A 1 91 ? -9.419 -13.908 30.480 1.00 97.44 91 VAL A CA 1
ATOM 700 C C . VAL A 1 91 ? -8.388 -15.041 30.597 1.00 97.44 91 VAL A C 1
ATOM 702 O O . VAL A 1 91 ? -8.005 -15.617 29.579 1.00 97.44 91 VAL A O 1
ATOM 705 N N . GLU A 1 92 ? -7.992 -15.449 31.811 1.00 97.38 92 GLU A N 1
ATOM 706 C CA . GLU A 1 92 ? -7.099 -16.607 32.005 1.00 97.38 92 GLU A CA 1
ATOM 707 C C . GLU A 1 92 ? -7.705 -17.904 31.450 1.00 97.38 92 GLU A C 1
ATOM 709 O O . GLU A 1 92 ? -6.996 -18.718 30.852 1.00 97.38 92 GLU A O 1
ATOM 714 N N . ALA A 1 93 ? -9.020 -18.102 31.604 1.00 96.81 93 ALA A N 1
ATOM 715 C CA . ALA A 1 93 ? -9.701 -19.267 31.053 1.00 96.81 93 ALA A CA 1
ATOM 716 C C . ALA A 1 93 ? -9.620 -19.297 29.516 1.00 96.81 93 ALA A C 1
ATOM 718 O O . ALA A 1 93 ? -9.322 -20.354 28.956 1.00 96.81 93 ALA A O 1
ATOM 719 N N . TYR A 1 94 ? -9.806 -18.158 28.839 1.00 97.75 94 TYR A N 1
ATOM 720 C CA . TYR A 1 94 ? -9.635 -18.035 27.385 1.00 97.75 94 TYR A CA 1
ATOM 721 C C . TYR A 1 94 ? -8.177 -18.265 26.951 1.00 97.75 94 TYR A C 1
ATOM 723 O O . TYR A 1 94 ? -7.925 -19.084 26.066 1.00 97.75 94 TYR A O 1
ATOM 731 N N . ILE A 1 95 ? -7.201 -17.650 27.631 1.00 98.06 95 ILE A N 1
ATOM 732 C CA . ILE A 1 95 ? -5.763 -17.884 27.388 1.00 98.06 95 ILE A CA 1
ATOM 733 C C . ILE A 1 95 ? -5.417 -19.380 27.524 1.00 98.06 95 ILE A C 1
ATOM 735 O O . ILE A 1 95 ? -4.634 -19.918 26.734 1.00 98.06 95 ILE A O 1
ATOM 739 N N . SER A 1 96 ? -6.033 -20.086 28.480 1.00 96.94 96 SER A N 1
ATOM 740 C CA . SER A 1 96 ? -5.778 -21.512 28.719 1.00 96.94 96 SER A CA 1
ATOM 741 C C . SER A 1 96 ? -6.137 -22.425 27.537 1.00 96.94 96 SER A C 1
ATOM 743 O O . SER A 1 96 ? -5.521 -23.484 27.398 1.00 96.94 96 SER A O 1
ATOM 745 N N . VAL A 1 97 ? -7.058 -22.012 26.653 1.00 97.38 97 VAL A N 1
ATOM 746 C CA . VAL A 1 97 ? -7.493 -22.781 25.466 1.00 97.38 97 VAL A CA 1
ATOM 747 C C . VAL A 1 97 ? -6.339 -23.026 24.487 1.00 97.38 97 VAL A C 1
ATOM 749 O O . VAL A 1 97 ? -6.266 -24.091 23.871 1.00 97.38 97 VAL A O 1
ATOM 752 N N . PHE A 1 98 ? -5.404 -22.078 24.390 1.00 97.69 98 PHE A N 1
ATOM 753 C CA . PHE A 1 98 ? -4.268 -22.121 23.459 1.00 97.69 98 PHE A CA 1
ATOM 754 C C . PHE A 1 98 ? -2.930 -22.453 24.133 1.00 97.69 98 PHE A C 1
ATOM 756 O O . PHE A 1 98 ? -1.906 -22.570 23.453 1.00 97.69 98 PHE A O 1
ATOM 763 N N . SER A 1 99 ? -2.923 -22.596 25.461 1.00 95.88 99 SER A N 1
ATOM 764 C CA . SER A 1 99 ? -1.725 -22.938 26.227 1.00 95.88 99 SER A CA 1
ATOM 765 C C . SER A 1 99 ? -1.268 -24.368 25.911 1.00 95.88 99 SER A C 1
ATOM 767 O O . SER A 1 99 ? -2.074 -25.292 26.023 1.00 95.88 99 SER A O 1
ATOM 769 N N . PRO A 1 100 ? 0.020 -24.606 25.592 1.00 95.75 100 PRO A N 1
ATOM 770 C CA . PRO A 1 100 ? 0.519 -25.953 25.310 1.00 95.75 100 PRO A CA 1
ATOM 771 C C . PRO A 1 100 ? 0.354 -26.901 26.508 1.00 95.75 100 PRO A C 1
ATOM 773 O O . PRO A 1 100 ? 0.202 -28.103 26.324 1.00 95.75 100 PRO A O 1
ATOM 776 N N . SER A 1 101 ? 0.323 -26.374 27.736 1.00 95.56 101 SER A N 1
ATOM 777 C CA . SER A 1 101 ? 0.162 -27.159 28.967 1.00 95.56 101 SER A CA 1
ATOM 778 C C . SER A 1 101 ? -1.254 -27.718 29.185 1.00 95.56 101 SER A C 1
ATOM 780 O O . SER A 1 101 ? -1.451 -28.502 30.120 1.00 95.56 101 SER A O 1
ATOM 782 N N . THR A 1 102 ? -2.237 -27.355 28.353 1.00 94.25 102 THR A N 1
ATOM 783 C CA . THR A 1 102 ? -3.612 -27.880 28.403 1.00 94.25 102 THR A CA 1
ATOM 784 C C . THR A 1 102 ? -3.907 -28.803 27.215 1.00 94.25 102 THR A C 1
ATOM 786 O O . THR A 1 102 ? -3.094 -28.982 26.313 1.00 94.25 102 THR A O 1
ATOM 789 N N . MET A 1 103 ? -5.078 -29.443 27.231 1.00 93.50 103 MET A N 1
ATOM 790 C CA . MET A 1 103 ? -5.673 -30.039 26.034 1.00 93.50 103 MET A CA 1
ATOM 791 C C . MET A 1 103 ? -6.789 -29.105 25.575 1.00 93.50 103 MET A C 1
ATOM 793 O O . MET A 1 103 ? -7.753 -28.916 26.319 1.00 93.50 103 MET A O 1
ATOM 797 N N . THR A 1 104 ? -6.679 -28.540 24.372 1.00 93.12 104 THR A N 1
ATOM 798 C CA . THR A 1 104 ? -7.588 -27.496 23.869 1.00 93.12 104 THR A CA 1
ATOM 799 C C . THR A 1 104 ? -9.063 -27.909 23.906 1.00 93.12 104 THR A C 1
ATOM 801 O O . THR A 1 104 ? -9.906 -27.105 24.288 1.00 93.12 104 THR A O 1
ATOM 804 N N . THR A 1 105 ? -9.396 -29.173 23.624 1.00 92.12 105 THR A N 1
ATOM 805 C CA . THR A 1 105 ? -10.775 -29.694 23.735 1.00 92.12 105 THR A CA 1
ATOM 806 C C . THR A 1 105 ? -11.316 -29.668 25.170 1.00 92.12 105 THR A C 1
ATOM 808 O O . THR A 1 105 ? -12.462 -29.281 25.394 1.00 92.12 105 THR A O 1
ATOM 811 N N . SER A 1 106 ? -10.498 -30.031 26.161 1.00 94.12 106 SER A N 1
ATOM 812 C CA . SER A 1 106 ? -10.863 -29.960 27.582 1.00 94.12 106 SER A CA 1
ATOM 813 C C . SER A 1 106 ? -10.901 -28.517 28.092 1.00 94.12 106 SER A C 1
ATOM 815 O O . SER A 1 106 ? -11.805 -28.160 28.841 1.00 94.12 106 SER A O 1
ATOM 817 N N . ALA A 1 107 ? -9.954 -27.677 27.669 1.00 95.12 107 ALA A N 1
ATOM 818 C CA . ALA A 1 107 ? -9.899 -26.266 28.041 1.00 95.12 107 ALA A CA 1
ATOM 819 C C . ALA A 1 107 ? -11.103 -25.484 27.488 1.00 95.12 107 ALA A C 1
ATOM 821 O O . ALA A 1 107 ? -11.744 -24.754 28.237 1.00 95.12 107 ALA A O 1
ATOM 822 N N . LEU A 1 108 ? -11.484 -25.715 26.228 1.00 94.56 108 LEU A N 1
ATOM 823 C CA . LEU A 1 108 ? -12.674 -25.127 25.607 1.00 94.56 108 LEU A CA 1
ATOM 824 C C . LEU A 1 108 ? -13.970 -25.575 26.307 1.00 94.56 108 LEU A C 1
ATOM 826 O O . LEU A 1 108 ? -14.814 -24.740 26.629 1.00 94.56 108 LEU A O 1
ATOM 830 N N . LYS A 1 109 ? -14.095 -26.863 26.666 1.00 94.19 109 LYS A N 1
ATOM 831 C CA . LYS A 1 109 ? -15.217 -27.337 27.496 1.00 94.19 109 LYS A CA 1
ATOM 832 C C . LYS A 1 109 ? -15.250 -26.641 28.866 1.00 94.19 109 LYS A C 1
ATOM 834 O O . LYS A 1 109 ? -16.324 -26.258 29.331 1.00 94.19 109 LYS A O 1
ATOM 839 N N . ASN A 1 110 ? -14.097 -26.440 29.503 1.00 94.06 110 ASN A N 1
ATOM 840 C CA . ASN A 1 110 ? -13.983 -25.757 30.799 1.00 94.06 110 ASN A CA 1
ATOM 841 C C . ASN A 1 110 ? -14.202 -24.232 30.709 1.00 94.06 110 ASN A C 1
ATOM 843 O O . ASN A 1 110 ? -14.584 -23.608 31.706 1.00 94.06 110 ASN A O 1
ATOM 847 N N . LEU A 1 111 ? -14.003 -23.629 29.531 1.00 95.00 111 LEU A N 1
ATOM 848 C CA . LEU A 1 111 ? -14.357 -22.236 29.265 1.00 95.00 111 LEU A CA 1
ATOM 849 C C . LEU A 1 111 ? -15.873 -22.060 29.416 1.00 95.00 111 LEU A C 1
ATOM 851 O O . LEU A 1 111 ? -16.295 -21.213 30.196 1.00 95.00 111 LEU A O 1
ATOM 855 N N . GLY A 1 112 ? -16.673 -22.921 28.776 1.00 94.06 112 GLY A N 1
ATOM 856 C CA . GLY A 1 112 ? -18.138 -22.877 28.857 1.00 94.06 112 GLY A CA 1
ATOM 857 C C . GLY A 1 112 ? -18.727 -23.403 30.168 1.00 94.06 112 GLY A C 1
ATOM 858 O O . GLY A 1 112 ? -19.588 -22.755 30.751 1.00 94.06 112 GLY A O 1
ATOM 859 N N . THR A 1 113 ? -18.247 -24.547 30.674 1.00 91.12 113 THR A N 1
ATOM 860 C CA . THR A 1 113 ? -18.871 -25.256 31.821 1.00 91.12 113 THR A CA 1
ATOM 861 C C . THR A 1 113 ? -18.939 -24.408 33.099 1.00 91.12 113 THR A C 1
ATOM 863 O O . THR A 1 113 ? -19.872 -24.557 33.879 1.00 91.12 113 THR A O 1
ATOM 866 N N . ASN A 1 114 ? -17.978 -23.501 33.298 1.00 82.75 114 ASN A N 1
ATOM 867 C CA . ASN A 1 114 ? -17.902 -22.621 34.470 1.00 82.75 114 ASN A CA 1
ATOM 868 C C . ASN A 1 114 ? -18.292 -21.160 34.158 1.00 82.75 114 ASN A C 1
ATOM 870 O O . ASN A 1 114 ? -17.984 -20.265 34.944 1.00 82.75 114 ASN A O 1
ATOM 874 N N . ALA A 1 115 ? -18.910 -20.886 33.004 1.00 92.25 115 ALA A N 1
ATOM 875 C CA . ALA A 1 115 ? -19.335 -19.539 32.633 1.00 92.25 115 ALA A CA 1
ATOM 876 C C . ALA A 1 115 ? -20.692 -19.178 33.262 1.00 92.25 115 ALA A C 1
ATOM 878 O O . ALA A 1 115 ? -21.636 -19.969 33.251 1.00 92.25 115 ALA A O 1
ATOM 879 N N . LYS A 1 116 ? -20.831 -17.942 33.754 1.00 92.88 116 LYS A N 1
ATOM 880 C CA . LYS A 1 116 ? -22.144 -17.390 34.118 1.00 92.88 116 LYS A CA 1
ATOM 881 C C . LYS A 1 116 ? -22.969 -17.207 32.838 1.00 92.88 116 LYS A C 1
ATOM 883 O O . LYS A 1 116 ? -22.505 -16.555 31.907 1.00 92.88 116 LYS A O 1
ATOM 888 N N . LYS A 1 117 ? -24.197 -17.738 32.797 1.00 91.81 117 LYS A N 1
ATOM 889 C CA . LYS A 1 117 ? -25.108 -17.602 31.643 1.00 91.81 117 LYS A CA 1
ATOM 890 C C . LYS A 1 117 ? -25.236 -16.128 31.220 1.00 91.81 117 LYS A C 1
ATOM 892 O O . LYS A 1 117 ? -25.586 -15.289 32.048 1.00 91.81 117 LYS A O 1
ATOM 897 N N . GLY A 1 118 ? -24.952 -15.834 29.948 1.00 88.50 118 GLY A N 1
ATOM 898 C CA . GLY A 1 118 ? -24.975 -14.475 29.385 1.00 88.50 118 GLY A CA 1
ATOM 899 C C . GLY A 1 118 ? -23.760 -13.594 29.720 1.00 88.50 118 GLY A C 1
ATOM 900 O O . GLY A 1 118 ? -23.792 -12.390 29.458 1.00 88.50 118 GLY A O 1
ATOM 901 N N . SER A 1 119 ? -22.692 -14.145 30.313 1.00 94.31 119 SER A N 1
ATOM 902 C CA . SER A 1 119 ? -21.396 -13.458 30.364 1.00 94.31 119 SER A CA 1
ATOM 903 C C . SER A 1 119 ? -20.650 -13.600 29.037 1.00 94.31 119 SER A C 1
ATOM 905 O O . SER A 1 119 ? -20.813 -14.590 28.328 1.00 94.31 119 SER A O 1
ATOM 907 N N . ILE A 1 120 ? -19.749 -12.656 28.758 1.00 95.56 120 ILE A N 1
ATOM 908 C CA . ILE A 1 120 ? -18.858 -12.674 27.586 1.00 95.56 120 ILE A CA 1
ATOM 909 C C . ILE A 1 120 ? -18.167 -14.040 27.427 1.00 95.56 120 ILE A C 1
ATOM 911 O O . ILE A 1 120 ? -18.127 -14.588 26.332 1.00 95.56 120 ILE A O 1
ATOM 915 N N . ARG A 1 121 ? -17.704 -14.653 28.524 1.00 96.19 121 ARG A N 1
ATOM 916 C CA . ARG A 1 121 ? -17.109 -15.999 28.520 1.00 96.19 121 ARG A CA 1
ATOM 917 C C . ARG A 1 121 ? -18.071 -17.094 28.049 1.00 96.19 121 ARG A C 1
ATOM 919 O O . ARG A 1 121 ? -17.635 -18.014 27.364 1.00 96.19 121 ARG A O 1
ATOM 926 N N . SER A 1 122 ? -19.354 -17.018 28.408 1.00 96.19 122 SER A N 1
ATOM 927 C CA . SER A 1 122 ? -20.390 -17.946 27.926 1.00 96.19 122 SER A CA 1
ATOM 928 C C . SER A 1 122 ? -20.590 -17.799 26.416 1.00 96.19 122 SER A C 1
ATOM 930 O O . SER A 1 122 ? -20.711 -18.798 25.704 1.00 96.19 122 SER A O 1
ATOM 932 N N . ASP A 1 123 ? -20.583 -16.559 25.932 1.00 95.50 123 ASP A N 1
ATOM 933 C CA . ASP A 1 123 ? -20.786 -16.219 24.525 1.00 95.50 123 ASP A CA 1
ATOM 934 C C . ASP A 1 123 ? -19.588 -16.695 23.678 1.00 95.50 123 ASP A C 1
ATOM 936 O O . ASP A 1 123 ? -19.763 -17.404 22.687 1.00 95.50 123 ASP A O 1
ATOM 940 N N . VAL A 1 124 ? -18.359 -16.403 24.125 1.00 96.38 124 VAL A N 1
ATOM 941 C CA . VAL A 1 124 ? -17.105 -16.859 23.495 1.00 96.38 124 VAL A CA 1
ATOM 942 C C . VAL A 1 124 ? -16.974 -18.382 23.539 1.00 96.38 124 VAL A C 1
ATOM 944 O O . VAL A 1 124 ? -16.619 -18.994 22.534 1.00 96.38 124 VAL A O 1
ATOM 947 N N . ALA A 1 125 ? -17.281 -19.032 24.667 1.00 97.12 125 ALA A N 1
ATOM 948 C CA . ALA A 1 125 ? -17.220 -20.491 24.758 1.00 97.12 125 ALA A CA 1
ATOM 949 C C . ALA A 1 125 ? -18.164 -21.177 23.764 1.00 97.12 125 ALA A C 1
ATOM 951 O O . ALA A 1 125 ? -17.801 -22.208 23.196 1.00 97.12 125 ALA A O 1
ATOM 952 N N . SER A 1 126 ? -19.347 -20.598 23.546 1.00 96.19 126 SER A N 1
ATOM 953 C CA . SER A 1 126 ? -20.325 -21.091 22.573 1.00 96.19 126 SER A CA 1
ATOM 954 C C . SER A 1 126 ? -19.799 -20.901 21.148 1.00 96.19 126 SER A C 1
ATOM 956 O O . SER A 1 126 ? -19.621 -21.884 20.432 1.00 96.19 126 SER A O 1
ATOM 958 N N . HIS A 1 127 ? -19.420 -19.670 20.791 1.00 95.75 127 HIS A N 1
ATOM 959 C CA . HIS A 1 127 ? -18.873 -19.283 19.481 1.00 95.75 127 HIS A CA 1
ATOM 960 C C . HIS A 1 127 ? -17.651 -20.119 19.063 1.00 95.75 127 HIS A C 1
ATOM 962 O O . HIS A 1 127 ? -17.593 -20.651 17.954 1.00 95.75 127 HIS A O 1
ATOM 968 N N . LEU A 1 128 ? -16.682 -20.296 19.968 1.00 96.44 128 LEU A N 1
ATOM 969 C CA . LEU A 1 128 ? -15.479 -21.098 19.721 1.00 96.44 128 LEU A CA 1
ATOM 970 C C . LEU A 1 128 ? -15.758 -22.609 19.665 1.00 96.44 128 LEU A C 1
ATOM 972 O O . LEU A 1 128 ? -14.982 -23.334 19.045 1.00 96.44 128 LEU A O 1
ATOM 976 N N . SER A 1 129 ? -16.825 -23.096 20.309 1.00 95.44 129 SER A N 1
ATOM 977 C CA . SER A 1 129 ? -17.229 -24.509 20.238 1.00 95.44 129 SER A CA 1
ATOM 978 C C . SER A 1 129 ? -18.010 -24.819 18.964 1.00 95.44 129 SER A C 1
ATOM 980 O O . SER A 1 129 ? -17.797 -25.873 18.374 1.00 95.44 129 SER A O 1
ATOM 982 N N . GLU A 1 130 ? -18.869 -23.899 18.524 1.00 95.12 130 GLU A N 1
ATOM 983 C CA . GLU A 1 130 ? -19.669 -24.012 17.302 1.00 95.12 130 GLU A CA 1
ATOM 984 C C . GLU A 1 130 ? -18.791 -24.007 16.043 1.00 95.12 130 GLU A C 1
ATOM 986 O O . GLU A 1 130 ? -18.926 -24.882 15.189 1.00 95.12 130 GLU A O 1
ATOM 991 N N . LYS A 1 131 ? -17.827 -23.079 15.955 1.00 94.00 131 LYS A N 1
ATOM 992 C CA . LYS A 1 131 ? -16.910 -22.986 14.805 1.00 94.00 131 LYS A CA 1
ATOM 993 C C . LYS A 1 131 ? -15.806 -24.054 14.789 1.00 94.00 131 LYS A C 1
ATOM 995 O O . LYS A 1 131 ? -15.102 -24.186 13.787 1.00 94.00 131 LYS A O 1
ATOM 1000 N N . ARG A 1 132 ? -15.604 -24.815 15.874 1.00 95.62 132 ARG A N 1
ATOM 1001 C CA . ARG A 1 132 ? -14.532 -25.822 15.950 1.00 95.62 132 ARG A CA 1
ATOM 1002 C C . ARG A 1 132 ? -14.951 -27.133 15.285 1.00 95.62 132 ARG A C 1
ATOM 1004 O O . ARG A 1 132 ? -15.722 -27.912 15.837 1.00 95.62 132 ARG A O 1
ATOM 1011 N N . PHE A 1 133 ? -14.316 -27.444 14.162 1.00 96.62 133 PHE A N 1
ATOM 1012 C CA . PHE A 1 133 ? -14.557 -28.646 13.372 1.00 96.62 133 PHE A CA 1
ATOM 1013 C C . PHE A 1 133 ? -13.280 -29.477 13.173 1.00 96.62 133 PHE A C 1
ATOM 1015 O O . PHE A 1 133 ? -12.224 -28.961 12.809 1.00 96.62 133 PHE A O 1
ATOM 1022 N N . ILE A 1 134 ? -13.381 -30.796 13.348 1.00 96.75 134 ILE A N 1
ATOM 1023 C CA . ILE A 1 134 ? -12.387 -31.772 12.881 1.00 96.75 134 ILE A CA 1
ATOM 1024 C C . ILE A 1 134 ? -13.160 -32.935 12.258 1.00 96.75 134 ILE A C 1
ATOM 1026 O O . ILE A 1 134 ? -14.031 -33.508 12.911 1.00 96.75 134 ILE A O 1
ATOM 1030 N N . HIS A 1 135 ? -12.836 -33.300 11.016 1.00 95.75 135 HIS A N 1
ATOM 1031 C CA . HIS A 1 135 ? -13.508 -34.391 10.313 1.00 95.75 135 HIS A CA 1
ATOM 1032 C C . HIS A 1 135 ? -13.341 -35.726 11.060 1.00 95.75 135 HIS A C 1
ATOM 1034 O O . HIS A 1 135 ? -12.238 -36.071 11.489 1.00 95.75 135 HIS A O 1
ATOM 1040 N N . ALA A 1 136 ? -14.428 -36.493 11.197 1.00 94.31 136 ALA A N 1
ATOM 1041 C CA . ALA A 1 136 ? -14.516 -37.625 12.128 1.00 94.31 136 ALA A CA 1
ATOM 1042 C C . ALA A 1 136 ? -13.446 -38.716 11.915 1.00 94.31 136 ALA A C 1
ATOM 1044 O O . ALA A 1 136 ? -12.942 -39.292 12.877 1.00 94.31 136 ALA A O 1
ATOM 1045 N N . SER A 1 137 ? -13.039 -38.967 10.665 1.00 92.56 137 SER A N 1
ATOM 1046 C CA . SER A 1 137 ? -11.970 -39.926 10.336 1.00 92.56 137 SER A CA 1
ATOM 1047 C C . SER A 1 137 ? -10.566 -39.475 10.761 1.00 92.56 137 SER A C 1
ATOM 1049 O O . SER A 1 137 ? -9.641 -40.285 10.809 1.00 92.56 137 SER A O 1
ATOM 1051 N N . LEU A 1 138 ? -10.392 -38.188 11.070 1.00 94.44 138 LEU A N 1
ATOM 1052 C CA . LEU A 1 138 ? -9.127 -37.586 11.479 1.00 94.44 138 LEU A CA 1
ATOM 1053 C C . LEU A 1 138 ? -9.070 -37.271 12.977 1.00 94.44 138 LEU A C 1
ATOM 1055 O O . LEU A 1 138 ? -7.979 -37.001 13.471 1.00 94.44 138 LEU A O 1
ATOM 1059 N N . THR A 1 139 ? -10.182 -37.333 13.719 1.00 93.12 139 THR A N 1
ATOM 1060 C CA . THR A 1 139 ? -10.242 -36.952 15.143 1.00 93.12 139 THR A CA 1
ATOM 1061 C C . THR A 1 139 ? -9.189 -37.669 15.995 1.00 93.12 139 THR A C 1
ATOM 1063 O O . THR A 1 139 ? -8.474 -37.019 16.754 1.00 93.12 139 THR A O 1
ATOM 1066 N N . SER A 1 140 ? -9.015 -38.985 15.823 1.00 92.69 140 SER A N 1
ATOM 1067 C CA . SER A 1 140 ? -7.978 -39.754 16.531 1.00 92.69 140 SER A CA 1
ATOM 1068 C C . SER A 1 140 ? -6.558 -39.424 16.057 1.00 92.69 140 SER A C 1
ATOM 1070 O O . SER A 1 140 ? -5.638 -39.382 16.868 1.00 92.69 140 SER A O 1
ATOM 1072 N N . LYS A 1 141 ? -6.367 -39.150 14.757 1.00 93.94 141 LYS A N 1
ATOM 1073 C CA . LYS A 1 141 ? -5.060 -38.774 14.187 1.00 93.94 141 LYS A CA 1
ATOM 1074 C C . LYS A 1 141 ? -4.613 -37.395 14.680 1.00 93.94 141 LYS A C 1
ATOM 1076 O O . LYS A 1 141 ? -3.440 -37.208 14.989 1.00 93.94 141 LYS A O 1
ATOM 1081 N N . LEU A 1 142 ? -5.541 -36.440 14.745 1.00 95.69 142 LEU A N 1
ATOM 1082 C CA . LEU A 1 142 ? -5.314 -35.029 15.071 1.00 95.69 142 LEU A CA 1
ATOM 1083 C C . LEU A 1 142 ? -5.460 -34.699 16.562 1.00 95.69 142 LEU A C 1
ATOM 1085 O O . LEU A 1 142 ? -5.416 -33.529 16.932 1.00 95.69 142 LEU A O 1
ATOM 1089 N N . ALA A 1 143 ? -5.564 -35.706 17.430 1.00 93.50 143 ALA A N 1
ATOM 1090 C CA . ALA A 1 143 ? -5.470 -35.509 18.869 1.00 93.50 143 ALA A CA 1
ATOM 1091 C C . ALA A 1 143 ? -4.081 -34.948 19.245 1.00 93.50 143 ALA A C 1
ATOM 1093 O O . ALA A 1 143 ? -3.051 -35.622 19.104 1.00 93.50 143 ALA A O 1
ATOM 1094 N N . VAL A 1 144 ? -4.050 -33.701 19.724 1.00 94.38 144 VAL A N 1
ATOM 1095 C CA . VAL A 1 144 ? -2.846 -33.054 20.262 1.00 94.38 144 VAL A CA 1
ATOM 1096 C C . VAL A 1 144 ? -2.847 -33.201 21.792 1.00 94.38 144 VAL A C 1
ATOM 1098 O O . VAL A 1 144 ? -3.763 -32.702 22.449 1.00 94.38 144 VAL A O 1
ATOM 1101 N N . PRO A 1 145 ? -1.868 -33.912 22.385 1.00 91.88 145 PRO A N 1
ATOM 1102 C CA . PRO A 1 145 ? -1.738 -34.014 23.834 1.00 91.88 145 PRO A CA 1
ATOM 1103 C C . PRO A 1 145 ? -1.143 -32.728 24.421 1.00 91.88 145 PRO A C 1
ATOM 1105 O O . PRO A 1 145 ? -0.423 -31.998 23.743 1.00 91.88 145 PRO A O 1
ATOM 1108 N N . LYS A 1 146 ? -1.372 -32.492 25.717 1.00 93.31 146 LYS A N 1
ATOM 1109 C CA . LYS A 1 146 ? -0.712 -31.399 26.445 1.00 93.31 146 LYS A CA 1
ATOM 1110 C C . LYS A 1 146 ? 0.813 -31.571 26.461 1.00 93.31 146 LYS A C 1
ATOM 1112 O O . LYS A 1 146 ? 1.321 -32.647 26.778 1.00 93.31 146 LYS A O 1
ATOM 1117 N N . CYS A 1 147 ? 1.535 -30.491 26.199 1.00 94.06 147 CYS A N 1
ATOM 1118 C CA . CYS A 1 147 ? 2.987 -30.416 26.159 1.00 94.06 147 CYS A CA 1
ATOM 1119 C C . CYS A 1 147 ? 3.497 -29.369 27.166 1.00 94.06 147 CYS A C 1
ATOM 1121 O O . CYS A 1 147 ? 3.283 -28.173 26.998 1.00 94.06 147 CYS A O 1
ATOM 1123 N N . LYS A 1 148 ? 4.209 -29.804 28.215 1.00 90.38 148 LYS A N 1
ATOM 1124 C CA . LYS A 1 148 ? 4.836 -28.886 29.191 1.00 90.38 148 LYS A CA 1
ATOM 1125 C C . LYS A 1 148 ? 6.102 -28.198 28.663 1.00 90.38 148 LYS A C 1
ATOM 1127 O O . LYS A 1 148 ? 6.549 -27.217 29.249 1.00 90.38 148 LYS A O 1
ATOM 1132 N N . SER A 1 149 ? 6.706 -28.735 27.605 1.00 90.62 149 SER A N 1
ATOM 1133 C CA . SER A 1 149 ? 8.001 -28.291 27.080 1.00 90.62 149 SER A CA 1
ATOM 1134 C C . SER A 1 149 ? 7.996 -28.391 25.552 1.00 90.62 149 SER A C 1
ATOM 1136 O O . SER A 1 149 ? 8.472 -29.388 25.005 1.00 90.62 149 SER A O 1
ATOM 1138 N N . PRO A 1 150 ? 7.401 -27.407 24.850 1.00 92.62 150 PRO A N 1
ATOM 1139 C CA . PRO A 1 150 ? 7.400 -27.375 23.391 1.00 92.62 150 PRO A CA 1
ATOM 1140 C C . PRO A 1 150 ? 8.826 -27.333 22.803 1.00 92.62 150 PRO A C 1
ATOM 1142 O O . PRO A 1 150 ? 9.744 -26.882 23.488 1.00 92.62 150 PRO A O 1
ATOM 1145 N N . PRO A 1 151 ? 9.028 -27.725 21.527 1.00 91.81 151 PRO A N 1
ATOM 1146 C CA . PRO A 1 151 ? 10.352 -27.755 20.882 1.00 91.81 151 PRO A CA 1
ATOM 1147 C C . PRO A 1 151 ? 11.114 -26.417 20.844 1.00 91.81 151 PRO A C 1
ATOM 1149 O O . PRO A 1 151 ? 12.319 -26.392 20.598 1.00 91.81 151 PRO A O 1
ATOM 1152 N N . CYS A 1 152 ? 10.414 -25.303 21.053 1.00 93.31 152 CYS A N 1
ATOM 1153 C CA . CYS A 1 152 ? 10.952 -23.951 21.108 1.00 93.31 152 CYS A CA 1
ATOM 1154 C C . CYS A 1 152 ? 10.023 -23.037 21.917 1.00 93.31 152 CYS A C 1
ATOM 1156 O O . CYS A 1 152 ? 8.827 -23.315 22.055 1.00 93.31 152 CYS A O 1
ATOM 1158 N N . LEU A 1 153 ? 10.554 -21.910 22.389 1.00 94.44 153 LEU A N 1
ATOM 1159 C CA . LEU A 1 153 ? 9.749 -20.844 22.985 1.00 94.44 153 LEU A CA 1
ATOM 1160 C C . LEU A 1 153 ? 8.907 -20.141 21.901 1.00 94.44 153 LEU A C 1
ATOM 1162 O O . LEU A 1 153 ? 9.327 -20.052 20.745 1.00 94.44 153 LEU A O 1
ATOM 1166 N N . ASN A 1 154 ? 7.729 -19.622 22.265 1.00 96.12 154 ASN A N 1
ATOM 1167 C CA . ASN A 1 154 ? 6.815 -18.918 21.352 1.00 96.12 154 ASN A CA 1
ATOM 1168 C C . ASN A 1 154 ? 6.482 -17.513 21.896 1.00 96.12 154 ASN A C 1
ATOM 1170 O O . ASN A 1 154 ? 5.408 -17.317 22.468 1.00 96.12 154 ASN A O 1
ATOM 1174 N N . PRO A 1 155 ? 7.376 -16.521 21.707 1.00 96.56 155 PRO A N 1
ATOM 1175 C CA . PRO A 1 155 ? 7.173 -15.184 22.256 1.00 96.56 155 PRO A CA 1
ATOM 1176 C C . PRO A 1 155 ? 5.928 -14.471 21.709 1.00 96.56 155 PRO A C 1
ATOM 1178 O O . PRO A 1 155 ? 5.358 -13.648 22.414 1.00 96.56 155 PRO A O 1
ATOM 1181 N N . SER A 1 156 ? 5.436 -14.807 20.509 1.00 97.12 156 SER A N 1
ATOM 1182 C CA . SER A 1 156 ? 4.160 -14.257 20.022 1.00 97.12 156 SER A CA 1
ATOM 1183 C C . SER A 1 156 ? 2.986 -14.692 20.892 1.00 97.12 156 SER A C 1
ATOM 1185 O O . SER A 1 156 ? 2.069 -13.904 21.098 1.00 97.12 156 SER A O 1
ATOM 1187 N N . LEU A 1 157 ? 3.003 -15.924 21.412 1.00 97.38 157 LEU A N 1
ATOM 1188 C CA . LEU A 1 157 ? 1.980 -16.417 22.333 1.00 97.38 157 LEU A CA 1
ATOM 1189 C C . LEU A 1 157 ? 2.118 -15.775 23.720 1.00 97.38 157 LEU A C 1
ATOM 1191 O O . LEU A 1 157 ? 1.100 -15.459 24.328 1.00 97.38 157 LEU A O 1
ATOM 1195 N N . ASP A 1 158 ? 3.344 -15.513 24.182 1.00 97.44 158 ASP A N 1
ATOM 1196 C CA . ASP A 1 158 ? 3.607 -14.803 25.443 1.00 97.44 158 ASP A CA 1
ATOM 1197 C C . ASP A 1 158 ? 3.089 -13.352 25.396 1.00 97.44 158 ASP A C 1
ATOM 1199 O O . ASP A 1 158 ? 2.319 -12.926 26.260 1.00 97.44 158 ASP A O 1
ATOM 1203 N N . PHE A 1 159 ? 3.459 -12.605 24.348 1.00 98.19 159 PHE A N 1
ATOM 1204 C CA . PHE A 1 159 ? 3.006 -11.230 24.118 1.00 98.19 159 PHE A CA 1
ATOM 1205 C C . PHE A 1 159 ? 1.500 -11.157 23.820 1.00 98.19 159 PHE A C 1
ATOM 1207 O O . PHE A 1 159 ? 0.826 -10.257 24.321 1.00 98.19 159 PHE A O 1
ATOM 1214 N N . TRP A 1 160 ? 0.940 -12.108 23.061 1.00 98.06 160 TRP A N 1
ATOM 1215 C CA . TRP A 1 160 ? -0.510 -12.211 22.859 1.00 98.06 160 TRP A CA 1
ATOM 1216 C C . TRP A 1 160 ? -1.240 -12.463 24.184 1.00 98.06 160 TRP A C 1
ATOM 1218 O O . TRP A 1 160 ? -2.202 -11.755 24.491 1.00 98.06 160 TRP A O 1
ATOM 1228 N N . ALA A 1 161 ? -0.764 -13.409 24.999 1.00 98.06 161 ALA A N 1
ATOM 1229 C CA . ALA A 1 161 ? -1.378 -13.733 26.281 1.00 98.06 161 ALA A CA 1
ATOM 1230 C C . ALA A 1 161 ? -1.309 -12.540 27.240 1.00 98.06 161 ALA A C 1
ATOM 1232 O O . ALA A 1 161 ? -2.310 -12.233 27.876 1.00 98.06 161 ALA A O 1
ATOM 1233 N N . TRP A 1 162 ? -0.180 -11.822 27.309 1.00 98.06 162 TRP A N 1
ATOM 1234 C CA . TRP A 1 162 ? -0.114 -10.541 28.019 1.00 98.06 162 TRP A CA 1
ATOM 1235 C C . TRP A 1 162 ? -1.142 -9.536 27.479 1.00 98.06 162 TRP A C 1
ATOM 1237 O O . TRP A 1 162 ? -1.900 -8.982 28.272 1.00 98.06 162 TRP A O 1
ATOM 1247 N N . SER A 1 163 ? -1.240 -9.353 26.157 1.00 97.06 163 SER A N 1
ATOM 1248 C CA . SER A 1 163 ? -2.186 -8.391 25.574 1.00 97.06 163 SER A CA 1
ATOM 1249 C C . SER A 1 163 ? -3.648 -8.732 25.885 1.00 97.06 163 SER A C 1
ATOM 1251 O O . SER A 1 163 ? -4.450 -7.826 26.065 1.00 97.06 163 SER A O 1
ATOM 1253 N N . CYS A 1 164 ? -3.994 -10.015 26.047 1.00 97.25 164 CYS A N 1
ATOM 1254 C CA . CYS A 1 164 ? -5.329 -10.418 26.492 1.00 97.25 164 CYS A CA 1
ATOM 1255 C C . CYS A 1 164 ? -5.616 -9.974 27.934 1.00 97.25 164 CYS A C 1
ATOM 1257 O O . CYS A 1 164 ? -6.726 -9.534 28.218 1.00 97.25 164 CYS A O 1
ATOM 1259 N N . ARG A 1 165 ? -4.620 -10.048 28.830 1.00 97.06 165 ARG A N 1
ATOM 1260 C CA . ARG A 1 165 ? -4.727 -9.567 30.221 1.00 97.06 165 ARG A CA 1
ATOM 1261 C C . ARG A 1 165 ? -4.827 -8.049 30.270 1.00 97.06 165 ARG A C 1
ATOM 1263 O O . ARG A 1 165 ? -5.793 -7.523 30.804 1.00 97.06 165 ARG A O 1
ATOM 1270 N N . ASN A 1 166 ? -3.852 -7.364 29.675 1.00 96.31 166 ASN A N 1
ATOM 1271 C CA . ASN A 1 166 ? -3.749 -5.909 29.724 1.00 96.31 166 ASN A CA 1
ATOM 1272 C C . ASN A 1 166 ? -4.965 -5.222 29.082 1.00 96.31 166 ASN A C 1
ATOM 1274 O O . ASN A 1 166 ? -5.503 -4.287 29.662 1.00 96.31 166 ASN A O 1
ATOM 1278 N N . LEU A 1 167 ? -5.435 -5.728 27.936 1.00 95.38 167 LEU A N 1
ATOM 1279 C CA . LEU A 1 167 ? -6.570 -5.167 27.197 1.00 95.38 167 LEU A CA 1
ATOM 1280 C C . LEU A 1 167 ? -7.927 -5.741 27.635 1.00 95.38 167 LEU A C 1
ATOM 1282 O O . LEU A 1 167 ? -8.927 -5.438 26.994 1.00 95.38 167 LEU A O 1
ATOM 1286 N N . GLU A 1 168 ? -7.986 -6.572 28.680 1.00 95.38 168 GLU A N 1
ATOM 1287 C CA . GLU A 1 168 ? -9.236 -7.122 29.236 1.00 95.38 168 GLU A CA 1
ATOM 1288 C C . GLU A 1 168 ? -10.062 -7.931 28.201 1.00 95.38 168 GLU A C 1
ATOM 1290 O O . GLU A 1 168 ? -11.279 -7.793 28.068 1.00 95.38 168 GLU A O 1
ATOM 1295 N N . TRP A 1 169 ? -9.387 -8.783 27.420 1.00 96.00 169 TRP A N 1
ATOM 1296 C CA . TRP A 1 169 ? -9.952 -9.508 26.273 1.00 96.00 169 TRP A CA 1
ATOM 1297 C C . TRP A 1 169 ? -10.083 -11.016 26.537 1.00 96.00 169 TRP A C 1
ATOM 1299 O O . TRP A 1 169 ? -9.100 -11.731 26.732 1.00 96.00 169 TRP A O 1
ATOM 1309 N N . CYS A 1 170 ? -11.322 -11.510 26.495 1.00 95.69 170 CYS A N 1
ATOM 1310 C CA . CYS A 1 170 ? -11.703 -12.909 26.735 1.00 95.69 170 CYS A CA 1
ATOM 1311 C C . CYS A 1 170 ? -12.009 -13.674 25.426 1.00 95.69 170 CYS A C 1
ATOM 1313 O O . CYS A 1 170 ? -12.503 -14.794 25.469 1.00 95.69 170 CYS A O 1
ATOM 1315 N N . GLY A 1 171 ? -11.699 -13.093 24.261 1.00 95.25 171 GLY A N 1
ATOM 1316 C CA . GLY A 1 171 ? -11.851 -13.732 22.950 1.00 95.25 171 GLY A CA 1
ATOM 1317 C C . GLY A 1 171 ? -13.084 -13.315 22.140 1.00 95.25 171 GLY A C 1
ATOM 1318 O O . GLY A 1 171 ? -13.885 -12.497 22.605 1.00 95.25 171 GLY A O 1
ATOM 1319 N N . PRO A 1 172 ? -13.218 -13.855 20.913 1.00 95.12 172 PRO A N 1
ATOM 1320 C CA . PRO A 1 172 ? -14.233 -13.444 19.950 1.00 95.12 172 PRO A CA 1
ATOM 1321 C C . PRO A 1 172 ? -15.605 -14.080 20.192 1.00 95.12 172 PRO A C 1
ATOM 1323 O O . PRO A 1 172 ? -15.737 -15.272 20.466 1.00 95.12 172 PRO A O 1
ATOM 1326 N N . CYS A 1 173 ? -16.635 -13.258 20.026 1.00 93.25 173 CYS A N 1
ATOM 1327 C CA . CYS A 1 173 ? -18.044 -13.634 19.901 1.00 93.25 173 CYS A CA 1
ATOM 1328 C C . CYS A 1 173 ? -18.809 -12.523 19.156 1.00 93.25 173 CYS A C 1
ATOM 1330 O O . CYS A 1 173 ? -18.248 -11.448 18.914 1.00 93.25 173 CYS A O 1
ATOM 1332 N N . ALA A 1 174 ? -20.095 -12.728 18.851 1.00 89.44 174 ALA A N 1
ATOM 1333 C CA . ALA A 1 174 ? -20.936 -11.743 18.151 1.00 89.44 174 ALA A CA 1
ATOM 1334 C C . ALA A 1 174 ? -20.854 -10.320 18.750 1.00 89.44 174 ALA A C 1
ATOM 1336 O O . ALA A 1 174 ? -20.668 -9.350 18.018 1.00 89.44 174 ALA A O 1
ATOM 1337 N N . SER A 1 175 ? -20.859 -10.192 20.086 1.00 89.50 175 SER A N 1
ATOM 1338 C CA . SER A 1 175 ? -20.753 -8.884 20.767 1.00 89.50 175 SER A CA 1
ATOM 1339 C C . SER A 1 175 ? -19.432 -8.130 20.538 1.00 89.50 175 SER A C 1
ATOM 1341 O O . SER A 1 175 ? -19.350 -6.947 20.857 1.00 89.50 175 SER A O 1
ATOM 1343 N N . SER A 1 176 ? -18.410 -8.783 19.975 1.00 89.94 176 SER A N 1
ATOM 1344 C CA . SER A 1 176 ? -17.120 -8.174 19.606 1.00 89.94 176 SER A CA 1
ATOM 1345 C C . SER A 1 176 ? -16.923 -7.959 18.101 1.00 89.94 176 SER A C 1
ATOM 1347 O O . SER A 1 176 ? -16.043 -7.198 17.704 1.00 89.94 176 SER A O 1
ATOM 1349 N N . GLU A 1 177 ? -17.740 -8.585 17.247 1.00 83.50 177 GLU A N 1
ATOM 1350 C CA . GLU A 1 177 ? -17.600 -8.493 15.784 1.00 83.50 177 GLU A CA 1
ATOM 1351 C C . GLU A 1 177 ? -17.943 -7.091 15.244 1.00 83.50 177 GLU A C 1
ATOM 1353 O O . GLU A 1 177 ? -17.398 -6.657 14.232 1.00 83.50 177 GLU A O 1
ATOM 1358 N N . SER A 1 178 ? -18.770 -6.335 15.971 1.00 69.44 178 SER A N 1
ATOM 1359 C CA . SER A 1 178 ? -19.121 -4.943 15.663 1.00 69.44 178 SER A CA 1
ATOM 1360 C C . SER A 1 178 ? -18.003 -3.922 15.945 1.00 69.44 178 SER A C 1
ATOM 1362 O O . SER A 1 178 ? -18.126 -2.751 15.571 1.00 69.44 178 SER A O 1
ATOM 1364 N N . VAL A 1 179 ? -16.905 -4.319 16.599 1.00 75.25 179 VAL A N 1
ATOM 1365 C CA . VAL A 1 179 ? -15.860 -3.393 17.066 1.00 75.25 179 VAL A CA 1
ATOM 1366 C C . VAL A 1 179 ? -14.769 -3.199 16.009 1.00 75.25 179 VAL A C 1
ATOM 1368 O O . VAL A 1 179 ? -13.752 -3.886 15.981 1.00 75.25 179 VAL A O 1
ATOM 1371 N N . SER A 1 180 ? -14.953 -2.194 15.147 1.00 65.88 180 SER A N 1
ATOM 1372 C CA . SER A 1 180 ? -14.026 -1.874 14.046 1.00 65.88 180 SER A CA 1
ATOM 1373 C C . SER A 1 180 ? -12.768 -1.077 14.456 1.00 65.88 180 SER A C 1
ATOM 1375 O O . SER A 1 180 ? -12.208 -0.357 13.628 1.00 65.88 180 SER A O 1
ATOM 1377 N N . THR A 1 181 ? -12.345 -1.126 15.723 1.00 69.44 181 THR A N 1
ATOM 1378 C CA . THR A 1 181 ? -11.199 -0.361 16.259 1.00 69.44 181 THR A CA 1
ATOM 1379 C C . THR A 1 181 ? -10.020 -1.273 16.588 1.00 69.44 181 THR A C 1
ATOM 1381 O O . THR A 1 181 ? -10.147 -2.179 17.405 1.00 69.44 181 THR A O 1
ATOM 1384 N N . SER A 1 182 ? -8.851 -1.005 15.998 1.00 76.19 182 SER A N 1
ATOM 1385 C CA . SER A 1 182 ? -7.599 -1.703 16.328 1.00 76.19 182 SER A CA 1
ATOM 1386 C C . SER A 1 182 ? -7.078 -1.287 17.705 1.00 76.19 182 SER A C 1
ATOM 1388 O O . SER A 1 182 ? -7.015 -0.095 18.000 1.00 76.19 182 SER A O 1
ATOM 1390 N N . HIS A 1 183 ? -6.609 -2.245 18.507 1.00 88.12 183 HIS A N 1
ATOM 1391 C CA . HIS A 1 183 ? -5.907 -1.947 19.757 1.00 88.12 183 HIS A CA 1
ATOM 1392 C C . HIS A 1 183 ? -4.506 -1.359 19.516 1.00 88.12 183 HIS A C 1
ATOM 1394 O O . HIS A 1 183 ? -3.872 -1.601 18.484 1.00 88.12 183 HIS A O 1
ATOM 1400 N N . HIS A 1 184 ? -4.025 -0.580 20.487 1.00 90.00 184 HIS A N 1
ATOM 1401 C CA . HIS A 1 184 ? -2.855 0.292 20.347 1.00 90.00 184 HIS A CA 1
ATOM 1402 C C . HIS A 1 184 ? -1.513 -0.461 20.240 1.00 90.00 184 HIS A C 1
ATOM 1404 O O . HIS A 1 184 ? -0.614 0.017 19.558 1.00 90.00 184 HIS A O 1
ATOM 1410 N N . VAL A 1 185 ? -1.377 -1.659 20.827 1.00 93.88 185 VAL A N 1
ATOM 1411 C CA . VAL A 1 185 ? -0.167 -2.498 20.660 1.00 93.88 185 VAL A CA 1
ATOM 1412 C C . VAL A 1 185 ? -0.149 -3.341 19.374 1.00 93.88 185 VAL A C 1
ATOM 1414 O O . VAL A 1 185 ? 0.893 -3.906 19.038 1.00 93.88 185 VAL A O 1
ATOM 1417 N N . LEU A 1 186 ? -1.257 -3.436 18.622 1.00 92.62 186 LEU A N 1
ATOM 1418 C CA . LEU A 1 186 ? -1.330 -4.321 17.449 1.00 92.62 186 LEU A CA 1
ATOM 1419 C C . LEU A 1 186 ? -0.296 -4.012 16.348 1.00 92.62 186 LEU A C 1
ATOM 1421 O O . LEU A 1 186 ? 0.266 -4.971 15.818 1.00 92.62 186 LEU A O 1
ATOM 1425 N N . PRO A 1 187 ? 0.019 -2.744 15.999 1.00 91.50 187 PRO A N 1
ATOM 1426 C CA . PRO A 1 187 ? 1.021 -2.453 14.971 1.00 91.50 187 PRO A CA 1
ATOM 1427 C C . PRO A 1 187 ? 2.412 -2.993 15.324 1.00 91.50 187 PRO A C 1
ATOM 1429 O O . PRO A 1 187 ? 3.105 -3.528 14.460 1.00 91.50 187 PRO A O 1
ATOM 1432 N N . VAL A 1 188 ? 2.795 -2.908 16.603 1.00 94.00 188 VAL A N 1
ATOM 1433 C CA . VAL A 1 188 ? 4.070 -3.423 17.126 1.00 94.00 188 VAL A CA 1
ATOM 1434 C C . VAL A 1 188 ? 4.092 -4.953 17.041 1.00 94.00 188 VAL A C 1
ATOM 1436 O O . VAL A 1 188 ? 5.013 -5.538 16.467 1.00 94.00 188 VAL A O 1
ATOM 1439 N N . LEU A 1 189 ? 3.034 -5.616 17.520 1.00 94.69 189 LEU A N 1
ATOM 1440 C CA . LEU A 1 189 ? 2.926 -7.078 17.471 1.00 94.69 189 LEU A CA 1
ATOM 1441 C C . LEU A 1 189 ? 2.887 -7.614 16.029 1.00 94.69 189 LEU A C 1
ATOM 1443 O O . LEU A 1 189 ? 3.590 -8.575 15.721 1.00 94.69 189 LEU A O 1
ATOM 1447 N N . MET A 1 190 ? 2.150 -6.967 15.119 1.00 91.44 190 MET A N 1
ATOM 1448 C CA . MET A 1 190 ? 2.093 -7.361 13.706 1.00 91.44 190 MET A CA 1
ATOM 1449 C C . MET A 1 190 ? 3.411 -7.130 12.960 1.00 91.44 190 MET A C 1
ATOM 1451 O O . MET A 1 190 ? 3.757 -7.933 12.087 1.00 91.44 190 MET A O 1
ATOM 1455 N N . HIS A 1 191 ? 4.155 -6.072 13.291 1.00 92.00 191 HIS A N 1
ATOM 1456 C CA . HIS A 1 191 ? 5.489 -5.821 12.746 1.00 92.00 191 HIS A CA 1
ATOM 1457 C C . HIS A 1 191 ? 6.493 -6.904 13.171 1.00 92.00 191 HIS A C 1
ATOM 1459 O O . HIS A 1 191 ? 7.277 -7.372 12.345 1.00 92.00 191 HIS A O 1
ATOM 1465 N N . HIS A 1 192 ? 6.469 -7.315 14.442 1.00 94.19 192 HIS A N 1
ATOM 1466 C CA . HIS A 1 192 ? 7.420 -8.291 14.970 1.00 94.19 192 HIS A CA 1
ATOM 1467 C C . HIS A 1 192 ? 7.032 -9.746 14.674 1.00 94.19 192 HIS A C 1
ATOM 1469 O O . HIS A 1 192 ? 7.853 -10.499 14.149 1.00 94.19 192 HIS A O 1
ATOM 1475 N N . PHE A 1 193 ? 5.803 -10.157 14.990 1.00 94.31 193 PHE A N 1
ATOM 1476 C CA . PHE A 1 193 ? 5.368 -11.561 14.958 1.00 94.31 193 PHE A CA 1
ATOM 1477 C C . PHE A 1 193 ? 4.517 -11.938 13.744 1.00 94.31 193 PHE A C 1
ATOM 1479 O O . PHE A 1 193 ? 4.496 -13.106 13.362 1.00 94.31 193 PHE A O 1
ATOM 1486 N N . GLY A 1 194 ? 3.915 -10.970 13.053 1.00 91.00 194 GLY A N 1
ATOM 1487 C CA . GLY A 1 194 ? 3.030 -11.225 11.915 1.00 91.00 194 GLY A CA 1
ATOM 1488 C C . GLY A 1 194 ? 1.555 -11.101 12.298 1.00 91.00 194 GLY A C 1
ATOM 1489 O O . GLY A 1 194 ? 1.218 -10.694 13.404 1.00 91.00 194 GLY A O 1
ATOM 1490 N N . CYS A 1 195 ? 0.655 -11.381 11.357 1.00 89.69 195 CYS A N 1
ATOM 1491 C CA . CYS A 1 195 ? -0.756 -11.014 11.518 1.00 89.69 195 CYS A CA 1
ATOM 1492 C C . CYS A 1 195 ? -1.577 -11.954 12.421 1.00 89.69 195 CYS A C 1
ATOM 1494 O O . CYS A 1 195 ? -2.601 -11.521 12.941 1.00 89.69 195 CYS A O 1
ATOM 1496 N N . ALA A 1 196 ? -1.136 -13.200 12.624 1.00 93.88 196 ALA A N 1
ATOM 1497 C CA . ALA A 1 196 ? -1.821 -14.196 13.449 1.00 93.88 196 ALA A CA 1
ATOM 1498 C C . ALA A 1 196 ? -0.820 -15.008 14.287 1.00 93.88 196 ALA A C 1
ATOM 1500 O O . ALA A 1 196 ? 0.212 -15.450 13.773 1.00 93.88 196 ALA A O 1
ATOM 1501 N N . THR A 1 197 ? -1.140 -15.232 15.562 1.00 96.75 197 THR A N 1
ATOM 1502 C CA . THR A 1 197 ? -0.298 -15.980 16.510 1.00 96.75 197 THR A CA 1
ATOM 1503 C C . THR A 1 197 ? -0.501 -17.493 16.337 1.00 96.75 197 THR A C 1
ATOM 1505 O O . THR A 1 197 ? -1.626 -17.964 16.492 1.00 96.75 197 THR A O 1
ATOM 1508 N N . PRO A 1 198 ? 0.542 -18.298 16.071 1.00 97.06 198 PRO A N 1
ATOM 1509 C CA . PRO A 1 198 ? 0.419 -19.754 16.049 1.00 97.06 198 PRO A CA 1
ATOM 1510 C C . PRO A 1 198 ? 0.294 -20.335 17.465 1.00 97.06 198 PRO A C 1
ATOM 1512 O O . PRO A 1 198 ? 1.062 -19.989 18.366 1.00 97.06 198 PRO A O 1
ATOM 1515 N N . SER A 1 199 ? -0.635 -21.276 17.651 1.00 97.25 199 SER A N 1
ATOM 1516 C CA . SER A 1 199 ? -0.756 -22.095 18.867 1.00 97.25 199 SER A CA 1
ATOM 1517 C C . SER A 1 199 ? -0.006 -23.426 18.732 1.00 97.25 199 SER A C 1
ATOM 1519 O O . SER A 1 199 ? 0.269 -23.884 17.619 1.00 97.25 199 SER A O 1
ATOM 1521 N N . HIS A 1 200 ? 0.261 -24.098 19.857 1.00 97.06 200 HIS A N 1
ATOM 1522 C CA . HIS A 1 200 ? 0.834 -25.451 19.847 1.00 97.06 200 HIS A CA 1
ATOM 1523 C C . HIS A 1 200 ? -0.042 -26.439 19.061 1.00 97.06 200 HIS A C 1
ATOM 1525 O O . HIS A 1 200 ? 0.476 -27.180 18.230 1.00 97.06 200 HIS A O 1
ATOM 1531 N N . GLU A 1 201 ? -1.368 -26.389 19.253 1.00 96.94 201 GLU A N 1
ATOM 1532 C CA . GLU A 1 201 ? -2.312 -27.233 18.512 1.00 96.94 201 GLU A CA 1
ATOM 1533 C C . GLU A 1 201 ? -2.231 -26.983 17.000 1.00 96.94 201 GLU A C 1
ATOM 1535 O O . GLU A 1 201 ? -2.133 -27.939 16.236 1.00 96.94 201 GLU A O 1
ATOM 1540 N N . SER A 1 202 ? -2.188 -25.723 16.553 1.00 97.69 202 SER A N 1
ATOM 1541 C CA . SER A 1 202 ? -2.136 -25.406 15.119 1.00 97.69 202 SER A CA 1
ATOM 1542 C C . SER A 1 202 ? -0.871 -25.931 14.432 1.00 97.69 202 SER A C 1
ATOM 1544 O O . SER A 1 202 ? -0.954 -26.517 13.352 1.00 97.69 202 SER A O 1
ATOM 1546 N N . ILE A 1 203 ? 0.289 -25.822 15.087 1.00 97.88 203 ILE A N 1
ATOM 1547 C CA . ILE A 1 203 ? 1.558 -26.340 14.561 1.00 97.88 203 ILE A CA 1
ATOM 1548 C C . ILE A 1 203 ? 1.543 -27.881 14.539 1.00 97.88 203 ILE A C 1
ATOM 1550 O O . ILE A 1 203 ? 1.923 -28.497 13.542 1.00 97.88 203 ILE A O 1
ATOM 1554 N N . GLU A 1 204 ? 1.067 -28.524 15.608 1.00 97.50 204 GLU A N 1
ATOM 1555 C CA . GLU A 1 204 ? 1.022 -29.989 15.728 1.00 97.50 204 GLU A CA 1
ATOM 1556 C C . GLU A 1 204 ? -0.065 -30.651 14.852 1.00 97.50 204 GLU A C 1
ATOM 1558 O O . GLU A 1 204 ? 0.111 -31.799 14.426 1.00 97.50 204 GLU A O 1
ATOM 1563 N N . VAL A 1 205 ? -1.143 -29.938 14.504 1.00 97.94 205 VAL A N 1
ATOM 1564 C CA . VAL A 1 205 ? -2.113 -30.346 13.470 1.00 97.94 205 VAL A CA 1
ATOM 1565 C C . VAL A 1 205 ? -1.484 -30.260 12.078 1.00 97.94 205 VAL A C 1
ATOM 1567 O O . VAL A 1 205 ? -1.509 -31.253 11.347 1.00 97.94 205 VAL A O 1
ATOM 1570 N N . LEU A 1 206 ? -0.847 -29.133 11.729 1.00 98.12 206 LEU A N 1
ATOM 1571 C CA . LEU A 1 206 ? -0.145 -28.979 10.446 1.00 98.12 206 LEU A CA 1
ATOM 1572 C C . LEU A 1 206 ? 0.923 -30.063 10.254 1.00 98.12 206 LEU A C 1
ATOM 1574 O O . LEU A 1 206 ? 0.984 -30.682 9.196 1.00 98.12 206 LEU A O 1
ATOM 1578 N N . LYS A 1 207 ? 1.692 -30.383 11.298 1.00 97.69 207 LYS A N 1
ATOM 1579 C CA . LYS A 1 207 ? 2.684 -31.472 11.318 1.00 97.69 207 LYS A CA 1
ATOM 1580 C C . LYS A 1 207 ? 2.094 -32.847 10.974 1.00 97.69 207 LYS A C 1
ATOM 1582 O O . LYS A 1 207 ? 2.654 -33.574 10.151 1.00 97.69 207 LYS A O 1
ATOM 1587 N N . ARG A 1 208 ? 0.943 -33.201 11.559 1.00 97.44 208 ARG A N 1
ATOM 1588 C CA . ARG A 1 208 ? 0.241 -34.482 11.319 1.00 97.44 208 ARG A CA 1
ATOM 1589 C C . ARG A 1 208 ? -0.404 -34.581 9.933 1.00 97.44 208 ARG A C 1
ATOM 1591 O O . ARG A 1 208 ? -0.578 -35.693 9.426 1.00 97.44 208 ARG A O 1
ATOM 1598 N N . LEU A 1 209 ? -0.788 -33.450 9.340 1.00 96.56 209 LEU A N 1
ATOM 1599 C CA . LEU A 1 209 ? -1.371 -33.378 7.993 1.00 96.56 209 LEU A CA 1
ATOM 1600 C C . LEU A 1 209 ? -0.299 -33.270 6.898 1.00 96.56 209 LEU A C 1
ATOM 1602 O O . LEU A 1 209 ? -0.458 -33.857 5.827 1.00 96.56 209 LEU A O 1
ATOM 1606 N N . ALA A 1 210 ? 0.833 -32.629 7.192 1.00 96.81 210 ALA A N 1
ATOM 1607 C CA . ALA A 1 210 ? 2.040 -32.696 6.376 1.00 96.81 210 ALA A CA 1
ATOM 1608 C C . ALA A 1 210 ? 2.556 -34.135 6.264 1.00 96.81 210 ALA A C 1
ATOM 1610 O O . ALA A 1 210 ? 2.849 -34.585 5.159 1.00 96.81 210 ALA A O 1
ATOM 1611 N N . ALA A 1 211 ? 2.595 -34.879 7.378 1.00 95.00 211 ALA A N 1
ATOM 1612 C CA . ALA A 1 211 ? 2.993 -36.292 7.409 1.00 95.00 211 ALA A CA 1
ATOM 1613 C C . ALA A 1 211 ? 4.370 -36.546 6.750 1.00 95.00 211 ALA A C 1
ATOM 1615 O O . ALA A 1 211 ? 4.550 -37.494 5.992 1.00 95.00 211 ALA A O 1
ATOM 1616 N N . GLY A 1 212 ? 5.333 -35.656 7.018 1.00 94.81 212 GLY A N 1
ATOM 1617 C CA . GLY A 1 212 ? 6.686 -35.686 6.446 1.00 94.81 212 GLY A CA 1
ATOM 1618 C C . GLY A 1 212 ? 6.846 -34.935 5.119 1.00 94.81 212 GLY A C 1
ATOM 1619 O O . GLY A 1 212 ? 7.974 -34.660 4.718 1.00 94.81 212 GLY A O 1
ATOM 1620 N N . ARG A 1 213 ? 5.751 -34.543 4.454 1.00 97.50 213 ARG A N 1
ATOM 1621 C CA . ARG A 1 213 ? 5.806 -33.722 3.234 1.00 97.50 213 ARG A CA 1
ATOM 1622 C C . ARG A 1 213 ? 6.252 -32.290 3.553 1.00 97.50 213 ARG A C 1
ATOM 1624 O O . ARG A 1 213 ? 5.832 -31.758 4.584 1.00 97.50 213 ARG A O 1
ATOM 1631 N N . PRO A 1 214 ? 7.041 -31.630 2.688 1.00 98.00 214 PRO A N 1
ATOM 1632 C CA . PRO A 1 214 ? 7.418 -30.243 2.916 1.00 98.00 214 PRO A CA 1
ATOM 1633 C C . PRO A 1 214 ? 6.213 -29.297 2.812 1.00 98.00 214 PRO A C 1
ATOM 1635 O O . PRO A 1 214 ? 5.320 -29.481 1.979 1.00 98.00 214 PRO A O 1
ATOM 1638 N N . VAL A 1 215 ? 6.215 -28.253 3.637 1.00 98.50 215 VAL A N 1
ATOM 1639 C CA . VAL A 1 215 ? 5.241 -27.155 3.587 1.00 98.50 215 VAL A CA 1
ATOM 1640 C C . VAL A 1 215 ? 5.794 -26.039 2.696 1.00 98.50 215 VAL A C 1
ATOM 1642 O O . VAL A 1 215 ? 6.982 -25.722 2.770 1.00 98.50 215 VAL A O 1
ATOM 1645 N N . VAL A 1 216 ? 4.952 -25.413 1.875 1.00 97.88 216 VAL A N 1
ATOM 1646 C CA . VAL A 1 216 ? 5.238 -24.104 1.266 1.00 97.88 216 VAL A CA 1
ATOM 1647 C C . VAL A 1 216 ? 4.381 -23.046 1.958 1.00 97.88 216 VAL A C 1
ATOM 1649 O O . VAL A 1 216 ? 3.161 -23.170 2.001 1.00 97.88 216 VAL A O 1
ATOM 1652 N N . ASP A 1 217 ? 5.030 -22.040 2.536 1.00 97.62 217 ASP A N 1
ATOM 1653 C CA . ASP A 1 217 ? 4.413 -20.933 3.277 1.00 97.62 217 ASP A CA 1
ATOM 1654 C C . ASP A 1 217 ? 4.398 -19.715 2.343 1.00 97.62 217 ASP A C 1
ATOM 1656 O O . ASP A 1 217 ? 5.439 -19.094 2.112 1.00 97.62 217 ASP A O 1
ATOM 1660 N N . VAL A 1 218 ? 3.258 -19.462 1.691 1.00 94.69 218 VAL A N 1
ATOM 1661 C CA . VAL A 1 218 ? 3.137 -18.497 0.584 1.00 94.69 218 VAL A CA 1
ATOM 1662 C C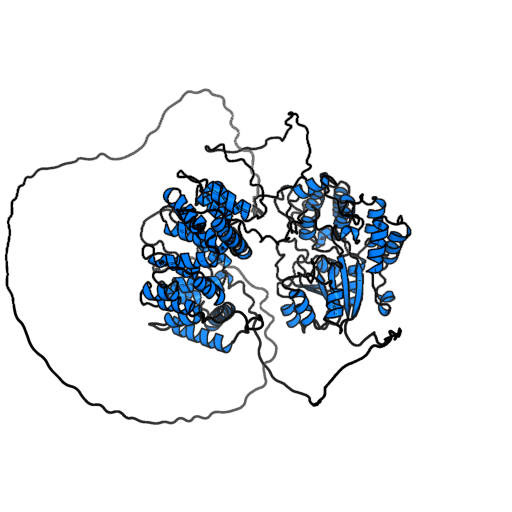 . VAL A 1 218 ? 2.474 -17.211 1.067 1.00 94.69 218 VAL A C 1
ATOM 1664 O O . VAL A 1 218 ? 1.371 -17.233 1.609 1.00 94.69 218 VAL A O 1
ATOM 1667 N N . GLY A 1 219 ? 3.149 -16.080 0.842 1.00 89.38 219 GLY A N 1
ATOM 1668 C CA . GLY A 1 219 ? 2.838 -14.832 1.545 1.00 89.38 219 GLY A CA 1
ATOM 1669 C C . GLY A 1 219 ? 3.407 -14.826 2.968 1.00 89.38 219 GLY A C 1
ATOM 1670 O O . GLY A 1 219 ? 2.838 -14.201 3.858 1.00 89.38 219 GLY A O 1
ATOM 1671 N N . SER A 1 220 ? 4.510 -15.554 3.190 1.00 90.81 220 SER A N 1
ATOM 1672 C CA . SER A 1 220 ? 5.109 -15.782 4.516 1.00 90.81 220 SER A CA 1
ATOM 1673 C C . SER A 1 220 ? 5.508 -14.506 5.276 1.00 90.81 220 SER A C 1
ATOM 1675 O O . SER A 1 220 ? 5.707 -14.561 6.492 1.00 90.81 220 SER A O 1
ATOM 1677 N N . GLY A 1 221 ? 5.621 -13.350 4.609 1.00 88.81 221 GLY A N 1
ATOM 1678 C CA . GLY A 1 221 ? 5.830 -12.040 5.226 1.00 88.81 221 GLY A CA 1
ATOM 1679 C C . GLY A 1 221 ? 7.132 -11.938 6.025 1.00 88.81 221 GLY A C 1
ATOM 1680 O O . GLY A 1 221 ? 8.207 -11.724 5.466 1.00 88.81 221 GLY A O 1
ATOM 1681 N N . ASN A 1 222 ? 7.033 -12.062 7.352 1.00 89.31 222 ASN A N 1
ATOM 1682 C CA . ASN A 1 222 ? 8.186 -12.101 8.258 1.00 89.31 222 ASN A CA 1
ATOM 1683 C C . ASN A 1 222 ? 8.793 -13.507 8.438 1.00 89.31 222 ASN A C 1
ATOM 1685 O O . ASN A 1 222 ? 9.886 -13.638 8.997 1.00 89.31 222 ASN A O 1
ATOM 1689 N N . GLY A 1 223 ? 8.081 -14.551 8.009 1.00 93.75 223 GLY A N 1
ATOM 1690 C CA . GLY A 1 223 ? 8.453 -15.954 8.155 1.00 93.75 223 GLY A CA 1
ATOM 1691 C C . GLY A 1 223 ? 8.288 -16.527 9.565 1.00 93.75 223 GLY A C 1
ATOM 1692 O O . GLY A 1 223 ? 8.902 -17.551 9.854 1.00 93.75 223 GLY A O 1
ATOM 1693 N N . TYR A 1 224 ? 7.498 -15.915 10.457 1.00 96.56 224 TYR A N 1
ATOM 1694 C CA . TYR A 1 224 ? 7.360 -16.407 11.840 1.00 96.56 224 TYR A CA 1
ATOM 1695 C C . TYR A 1 224 ? 6.708 -17.797 11.928 1.00 96.56 224 TYR A C 1
ATOM 1697 O O . TYR A 1 224 ? 7.164 -18.654 12.687 1.00 96.56 224 TYR A O 1
ATOM 1705 N N . TRP A 1 225 ? 5.690 -18.055 11.099 1.00 97.38 225 TRP A N 1
ATOM 1706 C CA . TRP A 1 225 ? 5.071 -19.379 10.987 1.00 97.38 225 TRP A CA 1
ATOM 1707 C C . TRP A 1 225 ? 6.064 -20.407 10.434 1.00 97.38 225 TRP A C 1
ATOM 1709 O O . TRP A 1 225 ? 6.301 -21.419 11.094 1.00 97.38 225 TRP A O 1
ATOM 1719 N N . SER A 1 226 ? 6.727 -20.117 9.305 1.00 97.56 226 SER A N 1
ATOM 1720 C CA . SER A 1 226 ? 7.856 -20.915 8.797 1.00 97.56 226 SER A CA 1
ATOM 1721 C C . SER A 1 226 ? 8.913 -21.227 9.859 1.00 97.56 226 SER A C 1
ATOM 1723 O O . SER A 1 226 ? 9.359 -22.369 9.965 1.00 97.56 226 SER A O 1
ATOM 1725 N N . PHE A 1 227 ? 9.305 -20.237 10.662 1.00 97.38 227 PHE A N 1
ATOM 1726 C CA . PHE A 1 227 ? 10.311 -20.388 11.710 1.00 97.38 227 PHE A CA 1
ATOM 1727 C C . PHE A 1 227 ? 9.880 -21.396 12.787 1.00 97.38 227 PHE A C 1
ATOM 1729 O O . PHE A 1 227 ? 10.611 -22.345 13.072 1.00 97.38 227 PHE A O 1
ATOM 1736 N N . LEU A 1 228 ? 8.675 -21.245 13.346 1.00 97.31 228 LEU A N 1
ATOM 1737 C CA . LEU A 1 228 ? 8.180 -22.153 14.385 1.00 97.31 228 LEU A CA 1
ATOM 1738 C C . LEU A 1 228 ? 7.867 -23.556 13.843 1.00 97.31 228 LEU A C 1
ATOM 1740 O O . LEU A 1 228 ? 8.196 -24.544 14.498 1.00 97.31 228 LEU A O 1
ATOM 1744 N N . LEU A 1 229 ? 7.318 -23.678 12.631 1.00 97.94 229 LEU A N 1
ATOM 1745 C CA . LEU A 1 229 ? 7.108 -24.975 11.971 1.00 97.94 229 LEU A CA 1
ATOM 1746 C C . LEU A 1 229 ? 8.438 -25.733 11.785 1.00 97.94 229 LEU A C 1
ATOM 1748 O O . LEU A 1 229 ? 8.511 -26.930 12.075 1.00 97.94 229 LEU A O 1
ATOM 1752 N N . ARG A 1 230 ? 9.520 -25.040 11.398 1.00 97.62 230 ARG A N 1
ATOM 1753 C CA . ARG A 1 230 ? 10.875 -25.622 11.334 1.00 97.62 230 ARG A CA 1
ATOM 1754 C C . ARG A 1 230 ? 11.366 -26.102 12.698 1.00 97.62 230 ARG A C 1
ATOM 1756 O O . ARG A 1 230 ? 11.884 -27.212 12.795 1.00 97.62 230 ARG A O 1
ATOM 1763 N N . CYS A 1 231 ? 11.150 -25.329 13.763 1.00 96.31 231 CYS A N 1
ATOM 1764 C CA . CYS A 1 231 ? 11.497 -25.746 15.127 1.00 96.31 231 CYS A CA 1
ATOM 1765 C C . CYS A 1 231 ? 10.716 -26.981 15.613 1.00 96.31 231 CYS A C 1
ATOM 1767 O O . CYS A 1 231 ? 11.218 -27.724 16.452 1.00 96.31 231 CYS A O 1
ATOM 1769 N N . TYR A 1 232 ? 9.531 -27.250 15.060 1.00 96.31 232 TYR A N 1
ATOM 1770 C CA . TYR A 1 232 ? 8.753 -28.467 15.327 1.00 96.31 232 TYR A CA 1
ATOM 1771 C C . TYR A 1 232 ? 9.141 -29.666 14.441 1.00 96.31 232 TYR A C 1
ATOM 1773 O O . TYR A 1 232 ? 8.544 -30.741 14.584 1.00 96.31 232 TYR A O 1
ATOM 1781 N N . GLY A 1 233 ? 10.141 -29.503 13.566 1.00 96.75 233 GLY A N 1
ATOM 1782 C CA . GLY A 1 233 ? 10.712 -30.552 12.719 1.00 96.75 233 GLY A CA 1
ATOM 1783 C C . GLY A 1 233 ? 10.164 -30.619 11.290 1.00 96.75 233 GLY A C 1
ATOM 1784 O O . GLY A 1 233 ? 10.420 -31.606 10.607 1.00 96.75 233 GLY A O 1
ATOM 1785 N N . LEU A 1 234 ? 9.406 -29.619 10.820 1.00 97.88 234 LEU A N 1
ATOM 1786 C CA . LEU A 1 234 ? 8.919 -29.592 9.436 1.00 97.88 234 LEU A CA 1
ATOM 1787 C C . LEU A 1 234 ? 9.952 -28.971 8.485 1.00 97.88 234 LEU A C 1
ATOM 1789 O O . LEU A 1 234 ? 10.524 -27.917 8.763 1.00 97.88 234 LEU A O 1
ATOM 1793 N N . THR A 1 235 ? 10.108 -29.551 7.295 1.00 98.06 235 THR A N 1
ATOM 1794 C CA . THR A 1 235 ? 10.705 -28.840 6.157 1.00 98.06 235 THR A CA 1
ATOM 1795 C C . THR A 1 235 ? 9.711 -27.789 5.665 1.00 98.06 235 THR A C 1
ATOM 1797 O O . THR A 1 235 ? 8.608 -28.138 5.248 1.00 98.06 235 THR A O 1
ATOM 1800 N N . VAL A 1 236 ? 10.092 -26.510 5.700 1.00 98.25 236 VAL A N 1
ATOM 1801 C CA . VAL A 1 236 ? 9.241 -25.402 5.236 1.00 98.25 236 VAL A CA 1
ATOM 1802 C C . VAL A 1 236 ? 9.990 -24.523 4.250 1.00 98.25 236 VAL A C 1
ATOM 1804 O O . VAL A 1 236 ? 11.136 -24.145 4.505 1.00 98.25 236 VAL A O 1
ATOM 1807 N N . HIS A 1 237 ? 9.319 -24.167 3.159 1.00 97.50 237 HIS A N 1
ATOM 1808 C CA . HIS A 1 237 ? 9.780 -23.228 2.149 1.00 97.50 237 HIS A CA 1
ATOM 1809 C C . HIS A 1 237 ? 8.982 -21.913 2.241 1.00 97.50 237 HIS A C 1
ATOM 1811 O O . HIS A 1 237 ? 7.877 -21.849 1.698 1.00 97.50 237 HIS A O 1
ATOM 1817 N N . PRO A 1 238 ? 9.508 -20.877 2.920 1.00 96.69 238 PRO A N 1
ATOM 1818 C CA . PRO A 1 238 ? 8.937 -19.533 2.901 1.00 96.69 238 PRO A CA 1
ATOM 1819 C C . PRO A 1 238 ? 9.050 -18.908 1.506 1.00 96.69 238 PRO A C 1
ATOM 1821 O O . PRO A 1 238 ? 10.136 -18.863 0.920 1.00 96.69 238 PRO A O 1
ATOM 1824 N N . VAL A 1 239 ? 7.934 -18.399 0.988 1.00 94.12 239 VAL A N 1
ATOM 1825 C CA . VAL A 1 239 ? 7.823 -17.682 -0.290 1.00 94.12 239 VAL A CA 1
ATOM 1826 C C . VAL A 1 239 ? 7.085 -16.372 -0.041 1.00 94.12 239 VAL A C 1
ATOM 1828 O O . VAL A 1 239 ? 6.042 -16.356 0.618 1.00 94.12 239 VAL A O 1
ATOM 1831 N N . ASP A 1 240 ? 7.626 -15.262 -0.531 1.00 91.00 240 ASP A N 1
ATOM 1832 C CA . ASP A 1 240 ? 7.025 -13.937 -0.361 1.00 91.00 240 ASP A CA 1
ATOM 1833 C C . ASP A 1 240 ? 7.528 -12.969 -1.441 1.00 91.00 240 ASP A C 1
ATOM 1835 O O . ASP A 1 240 ? 8.668 -13.067 -1.892 1.00 91.00 240 ASP A O 1
ATOM 1839 N N . ASN A 1 241 ? 6.704 -12.000 -1.840 1.00 82.56 241 ASN A N 1
ATOM 1840 C CA . ASN A 1 241 ? 7.062 -11.001 -2.854 1.00 82.56 241 ASN A CA 1
ATOM 1841 C C . ASN A 1 241 ? 7.735 -9.738 -2.267 1.00 82.56 241 ASN A C 1
ATOM 1843 O O . ASN A 1 241 ? 7.968 -8.770 -2.989 1.00 82.56 241 ASN A O 1
ATOM 1847 N N . MET A 1 242 ? 8.056 -9.745 -0.968 1.00 77.69 242 MET A N 1
ATOM 1848 C CA . MET A 1 242 ? 8.688 -8.668 -0.199 1.00 77.69 242 MET A CA 1
ATOM 1849 C C . MET A 1 242 ? 7.860 -7.373 -0.080 1.00 77.69 242 MET A C 1
ATOM 1851 O O . MET A 1 242 ? 8.397 -6.334 0.316 1.00 77.69 242 MET A O 1
ATOM 1855 N N . GLN A 1 243 ? 6.538 -7.417 -0.296 1.00 66.19 243 GLN A N 1
ATOM 1856 C CA . GLN A 1 243 ? 5.646 -6.288 0.029 1.00 66.19 243 GLN A CA 1
ATOM 1857 C C . GLN A 1 243 ? 5.742 -5.874 1.513 1.00 66.19 243 GLN A C 1
ATOM 1859 O O . GLN A 1 243 ? 5.674 -4.686 1.828 1.00 66.19 243 GLN A O 1
ATOM 1864 N N . SER A 1 244 ? 5.974 -6.831 2.423 1.00 68.00 244 SER A N 1
ATOM 1865 C CA . SER A 1 244 ? 6.135 -6.588 3.870 1.00 68.00 244 SER A CA 1
ATOM 1866 C C . SER A 1 244 ? 7.596 -6.559 4.357 1.00 68.00 244 SER A C 1
ATOM 1868 O O . SER A 1 244 ? 7.849 -6.789 5.538 1.00 68.00 244 SER A O 1
ATOM 1870 N N . HIS A 1 245 ? 8.572 -6.246 3.491 1.00 72.94 245 HIS A N 1
ATOM 1871 C CA . HIS A 1 245 ? 10.011 -6.235 3.838 1.00 72.94 245 HIS A CA 1
ATOM 1872 C C . HIS A 1 245 ? 10.414 -5.295 4.992 1.00 72.94 245 HIS A C 1
ATOM 1874 O O . HIS A 1 245 ? 11.537 -5.384 5.481 1.00 72.94 245 HIS A O 1
ATOM 1880 N N . TRP A 1 246 ? 9.524 -4.387 5.395 1.00 69.56 246 TRP A N 1
ATOM 1881 C CA . TRP A 1 246 ? 9.688 -3.458 6.513 1.00 69.56 246 TRP A CA 1
ATOM 1882 C C . TRP A 1 246 ? 9.497 -4.106 7.894 1.00 69.56 246 TRP A C 1
ATOM 1884 O O . TRP A 1 246 ? 9.782 -3.456 8.895 1.00 69.56 246 TRP A O 1
ATOM 1894 N N . ARG A 1 247 ? 9.005 -5.350 7.964 1.00 81.81 247 ARG A N 1
ATOM 1895 C CA . ARG A 1 247 ? 8.846 -6.131 9.205 1.00 81.81 247 ARG A CA 1
ATOM 1896 C C . ARG A 1 247 ? 10.156 -6.814 9.620 1.00 81.81 247 ARG A C 1
ATOM 1898 O O . ARG A 1 247 ? 11.008 -7.099 8.776 1.00 81.81 247 ARG A O 1
ATOM 1905 N N . VAL A 1 248 ? 10.297 -7.146 10.908 1.00 86.81 248 VAL A N 1
ATOM 1906 C CA . VAL A 1 248 ? 11.398 -8.006 11.394 1.00 86.81 248 VAL A CA 1
ATOM 1907 C C . VAL A 1 248 ? 11.378 -9.340 10.649 1.00 86.81 248 VAL A C 1
ATOM 1909 O O . VAL A 1 248 ? 10.322 -9.941 10.518 1.00 86.81 248 VAL A O 1
ATOM 1912 N N . LYS A 1 249 ? 12.535 -9.841 10.201 1.00 88.88 249 LYS A N 1
ATOM 1913 C CA . LYS A 1 249 ? 12.648 -11.162 9.560 1.00 88.88 249 LYS A CA 1
ATOM 1914 C C . LYS A 1 249 ? 13.039 -12.242 10.569 1.00 88.88 249 LYS A C 1
ATOM 1916 O O . LYS A 1 249 ? 14.023 -12.083 11.289 1.00 88.88 249 LYS A O 1
ATOM 1921 N N . TRP A 1 250 ? 12.290 -13.344 10.586 1.00 94.38 250 TRP A N 1
ATOM 1922 C CA . TRP A 1 250 ? 12.567 -14.527 11.414 1.00 94.38 250 TRP A CA 1
ATOM 1923 C C . TRP A 1 250 ? 13.313 -15.632 10.663 1.00 94.38 250 TRP A C 1
ATOM 1925 O O . TRP A 1 250 ? 14.015 -16.428 11.283 1.00 94.38 250 TRP A O 1
ATOM 1935 N N . VAL A 1 251 ? 13.202 -15.651 9.335 1.00 92.56 251 VAL A N 1
ATOM 1936 C CA . VAL A 1 251 ? 13.980 -16.509 8.433 1.00 92.56 251 VAL A CA 1
ATOM 1937 C C . VAL A 1 251 ? 14.694 -15.641 7.397 1.00 92.56 251 VAL A C 1
ATOM 1939 O O . VAL A 1 251 ? 14.207 -14.575 7.013 1.00 92.56 251 VAL A O 1
ATOM 1942 N N . ASP A 1 252 ? 15.872 -16.082 6.979 1.00 89.62 252 ASP A N 1
ATOM 1943 C CA . ASP A 1 252 ? 16.772 -15.404 6.044 1.00 89.62 252 ASP A CA 1
ATOM 1944 C C . ASP A 1 252 ? 16.733 -15.999 4.625 1.00 89.62 252 ASP A C 1
ATOM 1946 O O . ASP A 1 252 ? 17.107 -15.323 3.669 1.00 89.62 252 ASP A O 1
ATOM 1950 N N . ASP A 1 253 ? 16.199 -17.212 4.471 1.00 93.31 253 ASP A N 1
ATOM 1951 C CA . ASP A 1 253 ? 16.100 -17.965 3.215 1.00 93.31 253 ASP A CA 1
ATOM 1952 C C . ASP A 1 253 ? 14.735 -17.852 2.498 1.00 93.31 253 ASP A C 1
ATOM 1954 O O . ASP A 1 253 ? 14.397 -18.698 1.667 1.00 93.31 253 ASP A O 1
ATOM 1958 N N . THR A 1 254 ? 13.937 -16.812 2.784 1.00 93.00 254 THR A N 1
ATOM 1959 C CA . THR A 1 254 ? 12.676 -16.542 2.064 1.00 93.00 254 THR A CA 1
ATOM 1960 C C . THR A 1 254 ? 12.912 -16.430 0.559 1.00 93.00 254 THR A C 1
ATOM 1962 O O . THR A 1 254 ? 13.641 -15.553 0.091 1.00 93.00 254 THR A O 1
ATOM 1965 N N . ALA A 1 255 ? 12.237 -17.277 -0.219 1.00 91.50 255 ALA A N 1
ATOM 1966 C CA . ALA A 1 255 ? 12.275 -17.224 -1.672 1.00 91.50 255 ALA A CA 1
ATOM 1967 C C . ALA A 1 255 ? 11.516 -15.983 -2.171 1.00 91.50 255 ALA A C 1
ATOM 1969 O O . ALA A 1 255 ? 10.285 -15.977 -2.219 1.00 91.50 255 ALA A O 1
ATOM 1970 N N . VAL A 1 256 ? 12.262 -14.940 -2.547 1.00 88.88 256 VAL A N 1
ATOM 1971 C CA . VAL A 1 256 ? 11.710 -13.670 -3.042 1.00 88.88 256 VAL A CA 1
ATOM 1972 C C . VAL A 1 256 ? 11.171 -13.835 -4.464 1.00 88.88 256 VAL A C 1
ATOM 1974 O O . VAL A 1 256 ? 11.909 -13.677 -5.437 1.00 88.88 256 VAL A O 1
ATOM 1977 N N . MET A 1 257 ? 9.894 -14.198 -4.590 1.00 85.00 257 MET A N 1
ATOM 1978 C CA . MET A 1 257 ? 9.158 -14.262 -5.858 1.00 85.00 257 MET A CA 1
ATOM 1979 C C . MET A 1 257 ? 7.644 -14.370 -5.629 1.00 85.00 257 MET A C 1
ATOM 1981 O O . MET A 1 257 ? 7.175 -14.564 -4.510 1.00 85.00 257 MET A O 1
ATOM 1985 N N . ASP A 1 258 ? 6.880 -14.274 -6.716 1.00 88.00 258 ASP A N 1
ATOM 1986 C CA . ASP A 1 258 ? 5.466 -14.637 -6.725 1.00 88.00 258 ASP A CA 1
ATOM 1987 C C . ASP A 1 258 ? 5.244 -16.132 -6.397 1.00 88.00 258 ASP A C 1
ATOM 1989 O O . ASP A 1 258 ? 6.000 -17.011 -6.825 1.00 88.00 258 ASP A O 1
ATOM 1993 N N . GLY A 1 259 ? 4.173 -16.420 -5.654 1.00 86.12 259 GLY A N 1
ATOM 1994 C CA . GLY A 1 259 ? 3.834 -17.763 -5.193 1.00 86.12 259 GLY A CA 1
ATOM 1995 C C . GLY A 1 259 ? 3.339 -18.691 -6.304 1.00 86.12 259 GLY A C 1
ATOM 1996 O O . GLY A 1 259 ? 3.714 -19.864 -6.329 1.00 86.12 259 GLY A O 1
ATOM 1997 N N . VAL A 1 260 ? 2.568 -18.180 -7.269 1.00 90.56 260 VAL A N 1
ATOM 1998 C CA . VAL A 1 260 ? 2.099 -18.970 -8.420 1.00 90.56 260 VAL A CA 1
ATOM 1999 C C . VAL A 1 260 ? 3.285 -19.356 -9.309 1.00 90.56 260 VAL A C 1
ATOM 2001 O O . VAL A 1 260 ? 3.405 -20.514 -9.718 1.00 90.56 260 VAL A O 1
ATOM 2004 N N . ALA A 1 261 ? 4.215 -18.431 -9.547 1.00 89.06 261 ALA A N 1
ATOM 2005 C CA . ALA A 1 261 ? 5.475 -18.691 -10.237 1.00 89.06 261 ALA A CA 1
ATOM 2006 C C . ALA A 1 261 ? 6.351 -19.719 -9.492 1.00 89.06 261 ALA A C 1
ATOM 2008 O O . ALA A 1 261 ? 6.908 -20.621 -10.126 1.00 89.06 261 ALA A O 1
ATOM 2009 N N . TRP A 1 262 ? 6.439 -19.639 -8.158 1.00 93.75 262 TRP A N 1
ATOM 2010 C CA . TRP A 1 262 ? 7.166 -20.616 -7.335 1.00 93.75 262 TRP A CA 1
ATOM 2011 C C . TRP A 1 262 ? 6.566 -22.025 -7.448 1.00 93.75 262 TRP A C 1
ATOM 2013 O O . TRP A 1 262 ? 7.296 -22.989 -7.691 1.00 93.75 262 TRP A O 1
ATOM 2023 N N . LEU A 1 263 ? 5.236 -22.144 -7.344 1.00 93.25 263 LEU A N 1
ATOM 2024 C CA . LEU A 1 263 ? 4.513 -23.411 -7.496 1.00 93.25 263 LEU A CA 1
ATOM 2025 C C . LEU A 1 263 ? 4.708 -24.008 -8.896 1.00 93.25 263 LEU A C 1
ATOM 2027 O O . LEU A 1 263 ? 5.047 -25.187 -9.013 1.00 93.25 263 LEU A O 1
ATOM 2031 N N . ARG A 1 264 ? 4.564 -23.208 -9.964 1.00 92.62 264 ARG A N 1
ATOM 2032 C CA . ARG A 1 264 ? 4.777 -23.656 -11.358 1.00 92.62 264 ARG A CA 1
ATOM 2033 C C . ARG A 1 264 ? 6.173 -24.259 -11.558 1.00 92.62 264 ARG A C 1
ATOM 2035 O O . ARG A 1 264 ? 6.289 -25.330 -12.149 1.00 92.62 264 ARG A O 1
ATOM 2042 N N . ARG A 1 265 ? 7.215 -23.647 -10.979 1.00 93.69 265 ARG A N 1
ATOM 2043 C CA . ARG A 1 265 ? 8.610 -24.143 -11.009 1.00 93.69 265 ARG A CA 1
ATOM 2044 C C . ARG A 1 265 ? 8.834 -25.456 -10.236 1.00 93.69 265 ARG A C 1
ATOM 2046 O O . ARG A 1 265 ? 9.913 -26.032 -10.331 1.00 93.69 265 ARG A O 1
ATOM 2053 N N . ARG A 1 266 ? 7.844 -25.939 -9.475 1.00 93.75 266 ARG A N 1
ATOM 2054 C CA . ARG A 1 266 ? 7.901 -27.146 -8.627 1.00 93.75 266 ARG A CA 1
ATOM 2055 C C . ARG A 1 266 ? 6.693 -28.066 -8.849 1.00 93.75 266 ARG A C 1
ATOM 2057 O O . ARG A 1 266 ? 6.091 -28.559 -7.898 1.00 93.75 266 ARG A O 1
ATOM 2064 N N . ALA A 1 267 ? 6.314 -28.273 -10.114 1.00 92.62 267 ALA A N 1
ATOM 2065 C CA . ALA A 1 267 ? 5.199 -29.140 -10.525 1.00 92.62 267 ALA A CA 1
ATOM 2066 C C . ALA A 1 267 ? 3.862 -28.825 -9.808 1.00 92.62 267 ALA A C 1
ATOM 2068 O O . ALA A 1 267 ? 3.110 -29.721 -9.426 1.00 92.62 267 ALA A O 1
ATOM 2069 N N . GLY A 1 268 ? 3.591 -27.537 -9.574 1.00 92.19 268 GLY A N 1
ATOM 2070 C CA . GLY A 1 268 ? 2.415 -27.047 -8.851 1.00 92.19 268 GLY A CA 1
ATOM 2071 C C . GLY A 1 268 ? 2.425 -27.325 -7.344 1.00 92.19 268 GLY A C 1
ATOM 2072 O O . GLY A 1 268 ? 1.390 -27.170 -6.704 1.00 92.19 268 GLY A O 1
ATOM 2073 N N . GLY A 1 269 ? 3.545 -27.772 -6.764 1.00 94.19 269 GLY A N 1
ATOM 2074 C CA . GLY A 1 269 ? 3.612 -28.197 -5.362 1.00 94.19 269 GLY A CA 1
ATOM 2075 C C . GLY A 1 269 ? 2.878 -29.514 -5.083 1.00 94.19 269 GLY A C 1
ATOM 2076 O O . GLY A 1 269 ? 2.386 -29.706 -3.977 1.00 94.19 269 GLY A O 1
ATOM 2077 N N . LYS A 1 270 ? 2.773 -30.415 -6.074 1.00 94.88 270 LYS A N 1
ATOM 2078 C CA . LYS A 1 270 ? 1.977 -31.658 -5.988 1.00 94.88 270 LYS A CA 1
ATOM 2079 C C . LYS A 1 270 ? 2.279 -32.556 -4.776 1.00 94.88 270 LYS A C 1
ATOM 2081 O O . LYS A 1 270 ? 1.364 -33.158 -4.232 1.00 94.88 270 LYS A O 1
ATOM 2086 N N . ASP A 1 271 ? 3.533 -32.606 -4.328 1.00 95.12 271 ASP A N 1
ATOM 2087 C CA . ASP A 1 271 ? 3.982 -33.468 -3.223 1.00 95.12 271 ASP A CA 1
ATOM 2088 C C . ASP A 1 271 ? 4.085 -32.697 -1.882 1.00 95.12 271 ASP A C 1
ATOM 2090 O O . ASP A 1 271 ? 4.796 -33.113 -0.968 1.00 95.12 271 ASP A O 1
ATOM 2094 N N . MET A 1 272 ? 3.421 -31.537 -1.777 1.00 97.50 272 MET A N 1
ATOM 2095 C CA . MET A 1 272 ? 3.577 -30.557 -0.693 1.00 97.50 272 MET A CA 1
ATOM 2096 C C . MET A 1 272 ? 2.248 -30.230 0.002 1.00 97.50 272 MET A C 1
ATOM 2098 O O . MET A 1 272 ? 1.169 -30.480 -0.535 1.00 97.50 272 MET A O 1
ATOM 2102 N N . VAL A 1 273 ? 2.334 -29.592 1.171 1.00 98.19 273 VAL A N 1
ATOM 2103 C CA . VAL A 1 273 ? 1.208 -28.862 1.785 1.00 98.19 273 VAL A CA 1
ATOM 2104 C C . VAL A 1 273 ? 1.385 -27.370 1.521 1.00 98.19 273 VAL A C 1
ATOM 2106 O O . VAL A 1 273 ? 2.463 -26.836 1.782 1.00 98.19 273 VAL A O 1
ATOM 2109 N N . MET A 1 274 ? 0.347 -26.684 1.039 1.00 98.25 274 MET A N 1
ATOM 2110 C CA . MET A 1 274 ? 0.360 -25.220 0.953 1.00 98.25 274 MET A CA 1
ATOM 2111 C C . MET A 1 274 ? -0.203 -24.617 2.238 1.00 98.25 274 MET A C 1
ATOM 2113 O O . MET A 1 274 ? -1.266 -25.030 2.696 1.00 98.25 274 MET A O 1
ATOM 2117 N N . LEU A 1 275 ? 0.505 -23.641 2.798 1.00 98.50 275 LEU A N 1
ATOM 2118 C CA . LEU A 1 275 ? 0.077 -22.797 3.905 1.00 98.50 275 LEU A CA 1
ATOM 2119 C C . LEU A 1 275 ? -0.039 -21.353 3.404 1.00 98.50 275 LEU A C 1
ATOM 2121 O O . LEU A 1 275 ? 0.909 -20.824 2.826 1.00 98.50 275 LEU A O 1
ATOM 2125 N N . LEU A 1 276 ? -1.189 -20.726 3.649 1.00 96.94 276 LEU A N 1
ATOM 2126 C CA . LEU A 1 276 ? -1.418 -19.294 3.444 1.00 96.94 276 LEU A CA 1
ATOM 2127 C C . LEU A 1 276 ? -1.665 -18.640 4.808 1.00 96.94 276 LEU A C 1
ATOM 2129 O O . LEU A 1 276 ? -2.615 -19.019 5.495 1.00 96.94 276 LEU A O 1
ATOM 2133 N N . VAL A 1 277 ? -0.845 -17.665 5.207 1.00 94.44 277 VAL A N 1
ATOM 2134 C CA . VAL A 1 277 ? -1.010 -16.950 6.485 1.00 94.44 277 VAL A CA 1
ATOM 2135 C C . VAL A 1 277 ? -1.480 -15.522 6.238 1.00 94.44 277 VAL A C 1
ATOM 2137 O O . VAL A 1 277 ? -0.752 -14.707 5.685 1.00 94.44 277 VAL A O 1
ATOM 2140 N N . TYR A 1 278 ? -2.696 -15.212 6.688 1.00 91.19 278 TYR A N 1
ATOM 2141 C CA . TYR A 1 278 ? -3.346 -13.906 6.542 1.00 91.19 278 TYR A CA 1
ATOM 2142 C C . TYR A 1 278 ? -3.389 -13.394 5.084 1.00 91.19 278 TYR A C 1
ATOM 2144 O O . TYR A 1 278 ? -2.961 -12.266 4.817 1.00 91.19 278 TYR A O 1
ATOM 2152 N N . PRO A 1 279 ? -3.863 -14.211 4.116 1.00 87.94 279 PRO A N 1
ATOM 2153 C CA . PRO A 1 279 ? -3.789 -13.878 2.695 1.00 87.94 279 PRO A CA 1
ATOM 2154 C C . PRO A 1 279 ? -4.486 -12.548 2.392 1.00 87.94 279 PRO A C 1
ATOM 2156 O O . PRO A 1 279 ? -5.594 -12.288 2.865 1.00 87.94 279 PRO A O 1
ATOM 2159 N N . VAL A 1 280 ? -3.836 -11.700 1.595 1.00 79.31 280 VAL A N 1
ATOM 2160 C CA . VAL A 1 280 ? -4.347 -10.361 1.273 1.00 79.31 280 VAL A CA 1
ATOM 2161 C C . VAL A 1 280 ? -5.605 -10.430 0.406 1.00 79.31 280 VAL A C 1
ATOM 2163 O O . VAL A 1 280 ? -5.679 -11.207 -0.543 1.00 79.31 280 VAL A O 1
ATOM 2166 N N . VAL A 1 281 ? -6.581 -9.570 0.708 1.00 68.12 281 VAL A N 1
ATOM 2167 C CA . VAL A 1 281 ? -7.859 -9.504 -0.026 1.00 68.12 281 VAL A CA 1
ATOM 2168 C C . VAL A 1 281 ? -7.681 -8.993 -1.461 1.00 68.12 281 VAL A C 1
ATOM 2170 O O . VAL A 1 281 ? -8.364 -9.460 -2.367 1.00 68.12 281 VAL A O 1
ATOM 2173 N N . GLY A 1 282 ? -6.745 -8.064 -1.692 1.00 62.56 282 GLY A N 1
ATOM 2174 C CA . GLY A 1 282 ? -6.438 -7.538 -3.028 1.00 62.56 282 GLY A CA 1
ATOM 2175 C C . GLY A 1 282 ? -7.676 -7.032 -3.783 1.00 62.56 282 GLY A C 1
ATOM 2176 O O . GLY A 1 282 ? -8.555 -6.401 -3.197 1.00 62.56 282 GLY A O 1
ATOM 2177 N N . VAL A 1 283 ? -7.741 -7.330 -5.083 1.00 68.44 283 VAL A N 1
ATOM 2178 C CA . VAL A 1 283 ? -8.964 -7.205 -5.892 1.00 68.44 283 VAL A CA 1
ATOM 2179 C C . VAL A 1 283 ? -9.691 -8.552 -5.841 1.00 68.44 283 VAL A C 1
ATOM 2181 O O . VAL A 1 283 ? -9.153 -9.549 -6.316 1.00 68.44 283 VAL A O 1
ATOM 2184 N N . ASP A 1 284 ? -10.863 -8.585 -5.200 1.00 68.56 284 ASP A N 1
ATOM 2185 C CA . ASP A 1 284 ? -11.788 -9.731 -5.072 1.00 68.56 284 ASP A CA 1
ATOM 2186 C C . ASP A 1 284 ? -11.155 -11.108 -4.761 1.00 68.56 284 ASP A C 1
ATOM 2188 O O . ASP A 1 284 ? -11.650 -12.173 -5.151 1.00 68.56 284 ASP A O 1
ATOM 2192 N N . GLY A 1 285 ? -10.063 -11.087 -3.993 1.00 77.69 285 GLY A N 1
ATOM 2193 C CA . GLY A 1 285 ? -9.326 -12.261 -3.540 1.00 77.69 285 GLY A CA 1
ATOM 2194 C C . GLY A 1 285 ? -8.427 -12.913 -4.585 1.00 77.69 285 GLY A C 1
ATOM 2195 O O . GLY A 1 285 ? -8.027 -14.056 -4.372 1.00 77.69 285 GLY A O 1
ATOM 2196 N N . ALA A 1 286 ? -8.091 -12.224 -5.684 1.00 82.19 286 ALA A N 1
ATOM 2197 C CA . ALA A 1 286 ? -7.293 -12.759 -6.796 1.00 82.19 286 ALA A CA 1
ATOM 2198 C C . ALA A 1 286 ? -6.043 -13.540 -6.343 1.00 82.19 286 ALA A C 1
ATOM 2200 O O . ALA A 1 286 ? -5.875 -14.687 -6.733 1.00 82.19 286 ALA A O 1
ATOM 2201 N N . PHE A 1 287 ? -5.242 -12.991 -5.419 1.00 83.31 287 PHE A N 1
ATOM 2202 C CA . PHE A 1 287 ? -4.072 -13.675 -4.840 1.00 83.31 287 PHE A CA 1
ATOM 2203 C C . PHE A 1 287 ? -4.402 -15.070 -4.275 1.00 83.31 287 PHE A C 1
ATOM 2205 O O . PHE A 1 287 ? -3.677 -16.034 -4.515 1.00 83.31 287 PHE A O 1
ATOM 2212 N N . THR A 1 288 ? -5.521 -15.194 -3.558 1.00 88.62 288 THR A N 1
ATOM 2213 C CA . THR A 1 288 ? -6.002 -16.467 -3.005 1.00 88.62 288 THR A CA 1
ATOM 2214 C C . THR A 1 288 ? -6.541 -17.373 -4.114 1.00 88.62 288 THR A C 1
ATOM 2216 O O . THR A 1 288 ? -6.164 -18.543 -4.177 1.00 88.62 288 THR A O 1
ATOM 2219 N N . ARG A 1 289 ? -7.373 -16.835 -5.021 1.00 91.38 289 ARG A N 1
ATOM 2220 C CA . ARG A 1 289 ? -7.963 -17.569 -6.159 1.00 91.38 289 ARG A CA 1
ATOM 2221 C C . ARG A 1 289 ? -6.880 -18.198 -7.041 1.00 91.38 289 ARG A C 1
ATOM 2223 O O . ARG A 1 289 ? -6.926 -19.399 -7.312 1.00 91.38 289 ARG A O 1
ATOM 2230 N N . ASP A 1 290 ? -5.881 -17.410 -7.427 1.00 91.19 290 ASP A N 1
ATOM 2231 C CA . ASP A 1 290 ? -4.794 -17.816 -8.318 1.00 91.19 290 ASP A CA 1
ATOM 2232 C C . ASP A 1 290 ? -3.891 -18.874 -7.672 1.00 91.19 290 ASP A C 1
ATOM 2234 O O . ASP A 1 290 ? -3.487 -19.829 -8.338 1.00 91.19 290 ASP A O 1
ATOM 2238 N N . LEU A 1 291 ? -3.610 -18.762 -6.368 1.00 91.88 291 LEU A N 1
ATOM 2239 C CA . LEU A 1 291 ? -2.827 -19.764 -5.640 1.00 91.88 291 LEU A CA 1
ATOM 2240 C C . LEU A 1 291 ? -3.570 -21.094 -5.505 1.00 91.88 291 LEU A C 1
ATOM 2242 O O . LEU A 1 291 ? -2.983 -22.136 -5.801 1.00 91.88 291 LEU A O 1
ATOM 2246 N N . VAL A 1 292 ? -4.852 -21.088 -5.123 1.00 93.75 292 VAL A N 1
ATOM 2247 C CA . VAL A 1 292 ? -5.660 -22.321 -5.046 1.00 93.75 292 VAL A CA 1
ATOM 2248 C C . VAL A 1 292 ? -5.804 -22.959 -6.437 1.00 93.75 292 VAL A C 1
ATOM 2250 O O . VAL A 1 292 ? -5.610 -24.168 -6.584 1.00 93.75 292 VAL A O 1
ATOM 2253 N N . GLY A 1 293 ? -6.034 -22.151 -7.478 1.00 93.12 293 GLY A N 1
ATOM 2254 C CA . GLY A 1 293 ? -6.113 -22.599 -8.873 1.00 93.12 293 GLY A CA 1
ATOM 2255 C C . GLY A 1 293 ? -4.789 -23.111 -9.460 1.00 93.12 293 GLY A C 1
ATOM 2256 O O . GLY A 1 293 ? -4.796 -24.011 -10.309 1.00 93.12 293 GLY A O 1
ATOM 2257 N N . ALA A 1 294 ? -3.641 -22.603 -9.003 1.00 94.75 294 ALA A N 1
ATOM 2258 C CA . ALA A 1 294 ? -2.308 -23.047 -9.424 1.00 94.75 294 ALA A CA 1
ATOM 2259 C C . ALA A 1 294 ? -1.781 -24.259 -8.638 1.00 94.75 294 ALA A C 1
ATOM 2261 O O . ALA A 1 294 ? -1.005 -25.050 -9.182 1.00 94.75 294 ALA A O 1
ATOM 2262 N N . PHE A 1 295 ? -2.191 -24.423 -7.380 1.00 97.00 295 PHE A N 1
ATOM 2263 C CA . PHE A 1 295 ? -1.724 -25.500 -6.514 1.00 97.00 295 PHE A CA 1
ATOM 2264 C C . PHE A 1 295 ? -2.198 -26.875 -7.011 1.00 97.00 295 PHE A C 1
ATOM 2266 O O . PHE A 1 295 ? -3.340 -27.067 -7.442 1.00 97.00 295 PHE A O 1
ATOM 2273 N N . ARG A 1 296 ? -1.302 -27.862 -6.973 1.00 96.12 296 ARG A N 1
ATOM 2274 C CA . ARG A 1 296 ? -1.531 -29.244 -7.433 1.00 96.12 296 ARG A CA 1
ATOM 2275 C C . ARG A 1 296 ? -1.386 -30.283 -6.323 1.00 96.12 296 ARG A C 1
ATOM 2277 O O . ARG A 1 296 ? -1.615 -31.456 -6.590 1.00 96.12 296 ARG A O 1
ATOM 2284 N N . GLY A 1 297 ? -1.040 -29.868 -5.103 1.00 95.31 297 GLY A N 1
ATOM 2285 C CA . GLY A 1 297 ? -1.079 -30.741 -3.931 1.00 95.31 297 GLY A CA 1
ATOM 2286 C C . GLY A 1 297 ? -2.505 -31.023 -3.452 1.00 95.31 297 GLY A C 1
ATOM 2287 O O . GLY A 1 297 ? -3.483 -30.460 -3.965 1.00 95.31 297 GLY A O 1
ATOM 2288 N N . ASP A 1 298 ? -2.606 -31.916 -2.469 1.00 95.94 298 ASP A N 1
ATOM 2289 C CA . ASP A 1 298 ? -3.872 -32.427 -1.927 1.00 95.94 298 ASP A CA 1
ATOM 2290 C C . ASP A 1 298 ? -4.346 -31.731 -0.642 1.00 95.94 298 ASP A C 1
ATOM 2292 O O . ASP A 1 298 ? -5.486 -31.941 -0.247 1.00 95.94 298 ASP A O 1
ATOM 2296 N N . THR A 1 299 ? -3.497 -30.929 0.016 1.00 97.94 299 THR A N 1
ATOM 2297 C CA . THR A 1 299 ? -3.760 -30.339 1.341 1.00 97.94 299 THR A CA 1
ATOM 2298 C C . THR A 1 299 ? -3.450 -28.845 1.332 1.00 97.94 299 THR A C 1
ATOM 2300 O O . THR A 1 299 ? -2.309 -28.440 1.091 1.00 97.94 299 THR A O 1
ATOM 2303 N N . LEU A 1 300 ? -4.466 -28.039 1.635 1.00 98.06 300 LEU A N 1
ATOM 2304 C CA . LEU A 1 300 ? -4.410 -26.583 1.719 1.00 98.06 300 LEU A CA 1
ATOM 2305 C C . LEU A 1 300 ? -4.740 -26.146 3.147 1.00 98.06 300 LEU A C 1
ATOM 2307 O O . LEU A 1 300 ? -5.850 -26.372 3.620 1.00 98.06 300 LEU A O 1
ATOM 2311 N N . ALA A 1 301 ? -3.794 -25.495 3.812 1.00 98.25 301 ALA A N 1
ATOM 2312 C CA . ALA A 1 301 ? -3.984 -24.830 5.089 1.00 98.25 301 ALA A CA 1
ATOM 2313 C C . ALA A 1 301 ? -4.095 -23.312 4.893 1.00 98.25 301 ALA A C 1
ATOM 2315 O O . ALA A 1 301 ? -3.276 -22.710 4.196 1.00 98.25 301 ALA A O 1
ATOM 2316 N N . VAL A 1 302 ? -5.072 -22.685 5.545 1.00 97.81 302 VAL A N 1
ATOM 2317 C CA . VAL A 1 302 ? -5.239 -21.227 5.552 1.00 97.81 302 VAL A CA 1
ATOM 2318 C C . VAL A 1 302 ? -5.436 -20.741 6.979 1.00 97.81 302 VAL A C 1
ATOM 2320 O O . VAL A 1 302 ? -6.300 -21.233 7.702 1.00 97.81 302 VAL A O 1
ATOM 2323 N N . VAL A 1 303 ? -4.634 -19.757 7.366 1.00 97.44 303 VAL A N 1
ATOM 2324 C CA . VAL A 1 303 ? -4.749 -19.018 8.622 1.00 97.44 303 VAL A CA 1
ATOM 2325 C C . VAL A 1 303 ? -5.331 -17.644 8.315 1.00 97.44 303 VAL A C 1
ATOM 2327 O O . VAL A 1 303 ? -4.772 -16.914 7.495 1.00 97.44 303 VAL A O 1
ATOM 2330 N N . GLY A 1 304 ? -6.431 -17.276 8.965 1.00 93.88 304 GLY A N 1
ATOM 2331 C CA . GLY A 1 304 ? -7.080 -15.978 8.768 1.00 93.88 304 GLY A CA 1
ATOM 2332 C C . GLY A 1 304 ? -8.393 -15.848 9.530 1.00 93.88 304 GLY A C 1
ATOM 2333 O O . GLY A 1 304 ? -8.704 -16.681 10.386 1.00 93.88 304 GLY A O 1
ATOM 2334 N N . THR A 1 305 ? -9.177 -14.819 9.208 1.00 91.31 305 THR A N 1
ATOM 2335 C CA . THR A 1 305 ? -10.405 -14.518 9.941 1.00 91.31 305 THR A CA 1
ATOM 2336 C C . THR A 1 305 ? -11.555 -15.454 9.558 1.00 91.31 305 THR A C 1
ATOM 2338 O O . THR A 1 305 ? -11.806 -15.737 8.386 1.00 91.31 305 THR A O 1
ATOM 2341 N N . GLN A 1 306 ? -12.274 -15.942 10.572 1.00 91.56 306 GLN A N 1
ATOM 2342 C CA . GLN A 1 306 ? -13.454 -16.808 10.443 1.00 91.56 306 GLN A CA 1
ATOM 2343 C C . GLN A 1 306 ? -14.775 -16.053 10.682 1.00 91.56 306 GLN A C 1
ATOM 2345 O O . GLN A 1 306 ? -15.793 -16.654 11.031 1.00 91.56 306 GLN A O 1
ATOM 2350 N N . ASN A 1 307 ? -14.758 -14.727 10.535 1.00 85.25 307 ASN A N 1
ATOM 2351 C CA . ASN A 1 307 ? -15.904 -13.835 10.695 1.00 85.25 307 ASN A CA 1
ATOM 2352 C C . ASN A 1 307 ? -15.964 -12.788 9.565 1.00 85.25 307 ASN A C 1
ATOM 2354 O O . ASN A 1 307 ? -15.026 -12.658 8.778 1.00 85.25 307 ASN A O 1
ATOM 2358 N N . GLY A 1 308 ? -17.070 -12.047 9.458 1.00 75.25 308 GLY A N 1
ATOM 2359 C CA . GLY A 1 308 ? -17.424 -11.243 8.276 1.00 75.25 308 GLY A CA 1
ATOM 2360 C C . GLY A 1 308 ? -16.618 -9.954 8.070 1.00 75.25 308 GLY A C 1
ATOM 2361 O O . GLY A 1 308 ? -17.024 -9.094 7.292 1.00 75.25 308 GLY A O 1
ATOM 2362 N N . ASN A 1 309 ? -15.491 -9.781 8.765 1.00 76.69 309 ASN A N 1
ATOM 2363 C CA . ASN A 1 309 ? -14.752 -8.516 8.837 1.00 76.69 309 ASN A CA 1
ATOM 2364 C C . ASN A 1 309 ? -13.914 -8.170 7.591 1.00 76.69 309 ASN A C 1
ATOM 2366 O O . ASN A 1 309 ? -13.391 -7.059 7.504 1.00 76.69 309 ASN A O 1
ATOM 2370 N N . GLY A 1 310 ? -13.778 -9.094 6.634 1.00 77.50 310 GLY A N 1
ATOM 2371 C CA . GLY A 1 310 ? -13.143 -8.840 5.340 1.00 77.50 310 GLY A CA 1
ATOM 2372 C C . GLY A 1 310 ? -11.649 -8.497 5.401 1.00 77.50 310 GLY A C 1
ATOM 2373 O O . GLY A 1 310 ? -11.171 -7.768 4.532 1.00 77.50 310 GLY A O 1
ATOM 2374 N N . TYR A 1 311 ? -10.908 -8.977 6.411 1.00 77.56 311 TYR A N 1
ATOM 2375 C CA . TYR A 1 311 ? -9.456 -8.753 6.515 1.00 77.56 311 TYR A CA 1
ATOM 2376 C C . TYR A 1 311 ? -8.590 -9.778 5.768 1.00 77.56 311 TYR A C 1
ATOM 2378 O O . TYR A 1 311 ? -7.457 -9.441 5.418 1.00 77.56 311 TYR A O 1
ATOM 2386 N N . THR A 1 312 ? -9.076 -11.002 5.526 1.00 80.81 312 THR A N 1
ATOM 2387 C CA . THR A 1 312 ? -8.283 -12.078 4.901 1.00 80.81 312 THR A CA 1
ATOM 2388 C C . THR A 1 312 ? -9.019 -12.763 3.762 1.00 80.81 312 THR A C 1
ATOM 2390 O O . THR A 1 312 ? -10.191 -13.101 3.898 1.00 80.81 312 THR A O 1
ATOM 2393 N N . GLY A 1 313 ? -8.316 -13.029 2.662 1.00 80.44 313 GLY A N 1
ATOM 2394 C CA . GLY A 1 313 ? -8.820 -13.764 1.504 1.00 80.44 313 GLY A CA 1
ATOM 2395 C C . GLY A 1 313 ? -9.786 -12.951 0.643 1.00 80.44 313 GLY A C 1
ATOM 2396 O O . GLY A 1 313 ? -9.467 -12.652 -0.503 1.00 80.44 313 GLY A O 1
ATOM 2397 N N . PHE A 1 314 ? -10.943 -12.571 1.192 1.00 83.75 314 PHE A N 1
ATOM 2398 C CA . PHE A 1 314 ? -12.054 -11.954 0.461 1.00 83.75 314 PHE A CA 1
ATOM 2399 C C . PHE A 1 314 ? -12.744 -10.864 1.296 1.00 83.75 314 PHE A C 1
ATOM 2401 O O . PHE A 1 314 ? -12.759 -10.912 2.522 1.00 83.75 314 PHE A O 1
ATOM 2408 N N . ARG A 1 315 ? -13.365 -9.875 0.636 1.00 79.31 315 ARG A N 1
ATOM 2409 C CA . ARG A 1 315 ? -14.046 -8.752 1.318 1.00 79.31 315 ARG A CA 1
ATOM 2410 C C . ARG A 1 315 ? -15.428 -9.114 1.890 1.00 79.31 315 ARG A C 1
ATOM 2412 O O . ARG A 1 315 ? -15.941 -8.384 2.729 1.00 79.31 315 ARG A O 1
ATOM 2419 N N . ARG A 1 316 ? -16.059 -10.180 1.383 1.00 81.25 316 ARG A N 1
ATOM 2420 C CA . ARG A 1 316 ? -17.476 -10.535 1.633 1.00 81.25 316 ARG A CA 1
ATOM 2421 C C . ARG A 1 316 ? -17.718 -12.016 1.962 1.00 81.25 316 ARG A C 1
ATOM 2423 O O . ARG A 1 316 ? -18.869 -12.403 2.111 1.00 81.25 316 ARG A O 1
ATOM 2430 N N . LEU A 1 317 ? -16.667 -12.832 2.025 1.00 86.19 317 LEU A N 1
ATOM 2431 C CA . LEU A 1 317 ? -16.738 -14.280 2.245 1.00 86.19 317 LEU A CA 1
ATOM 2432 C C . LEU A 1 317 ? -15.650 -14.691 3.239 1.00 86.19 317 LEU A C 1
ATOM 2434 O O . LEU A 1 317 ? -14.534 -14.173 3.165 1.00 86.19 317 LEU A O 1
ATOM 2438 N N . THR A 1 318 ? -15.945 -15.641 4.123 1.00 89.88 318 THR A N 1
ATOM 2439 C CA . THR A 1 318 ? -14.913 -16.360 4.888 1.00 89.88 318 THR A CA 1
ATOM 2440 C C . THR A 1 318 ? -14.252 -17.441 4.021 1.00 89.88 318 THR A C 1
ATOM 2442 O O . THR A 1 318 ? -14.756 -17.803 2.954 1.00 89.88 318 THR A O 1
ATOM 2445 N N . MET A 1 319 ? -13.099 -17.970 4.449 1.00 91.81 319 MET A N 1
ATOM 2446 C CA . MET A 1 319 ? -12.354 -18.955 3.649 1.00 91.81 319 MET A CA 1
ATOM 2447 C C . MET A 1 319 ? -13.138 -20.259 3.427 1.00 91.81 319 MET A C 1
ATOM 2449 O O . MET A 1 319 ? -13.067 -20.836 2.346 1.00 91.81 319 MET A O 1
ATOM 2453 N N . ASP A 1 320 ? -13.899 -20.721 4.422 1.00 91.25 320 ASP A N 1
ATOM 2454 C CA . ASP A 1 320 ? -14.770 -21.891 4.287 1.00 91.25 320 ASP A CA 1
ATOM 2455 C C . ASP A 1 320 ? -15.944 -21.632 3.338 1.00 91.25 320 ASP A C 1
ATOM 2457 O O . ASP A 1 320 ? -16.175 -22.446 2.451 1.00 91.25 320 ASP A O 1
ATOM 2461 N N . GLN A 1 321 ? -16.602 -20.470 3.423 1.00 92.56 321 GLN A N 1
ATOM 2462 C CA . GLN A 1 321 ? -17.642 -20.075 2.463 1.00 92.56 321 GLN A CA 1
ATOM 2463 C C . GLN A 1 321 ? -17.120 -20.045 1.020 1.00 92.56 321 GLN A C 1
ATOM 2465 O O . GLN A 1 321 ? -17.806 -20.517 0.119 1.00 92.56 321 GLN A O 1
ATOM 2470 N N . TYR A 1 322 ? -15.911 -19.520 0.795 1.00 92.88 322 TYR A N 1
ATOM 2471 C CA . TYR A 1 322 ? -15.284 -19.517 -0.529 1.00 92.88 322 TYR A CA 1
ATOM 2472 C C . TYR A 1 322 ? -15.000 -20.937 -1.043 1.00 92.88 322 TYR A C 1
ATOM 2474 O O . TYR A 1 322 ? -15.332 -21.249 -2.186 1.00 92.88 322 TYR A O 1
ATOM 2482 N N . MET A 1 323 ? -14.411 -21.806 -0.216 1.00 94.50 323 MET A N 1
ATOM 2483 C CA . MET A 1 323 ? -14.085 -23.175 -0.634 1.00 94.50 323 MET A CA 1
ATOM 2484 C C . MET A 1 323 ? -15.344 -24.020 -0.872 1.00 94.50 323 MET A C 1
ATOM 2486 O O . MET A 1 323 ? -15.423 -24.698 -1.893 1.00 94.50 323 MET A O 1
ATOM 2490 N N . ASP A 1 324 ? -16.343 -23.927 0.010 1.00 92.31 324 ASP A N 1
ATOM 2491 C CA . ASP A 1 324 ? -17.604 -24.672 -0.105 1.00 92.31 324 ASP A CA 1
ATOM 2492 C C . ASP A 1 324 ? -18.439 -24.217 -1.332 1.00 92.31 324 ASP A C 1
ATOM 2494 O O . ASP A 1 324 ? -19.223 -25.005 -1.863 1.00 92.31 324 ASP A O 1
ATOM 2498 N N . GLN A 1 325 ? -18.267 -22.973 -1.810 1.00 92.19 325 GLN A N 1
ATOM 2499 C CA . GLN A 1 325 ? -18.947 -22.432 -3.003 1.00 92.19 325 GLN A CA 1
ATOM 2500 C C . GLN A 1 325 ? -18.186 -22.684 -4.314 1.00 92.19 325 GLN A C 1
ATOM 2502 O O . GLN A 1 325 ? -18.795 -23.082 -5.306 1.00 92.19 325 GLN A O 1
ATOM 2507 N N . GLU A 1 326 ? -16.876 -22.424 -4.344 1.00 91.81 326 GLU A N 1
ATOM 2508 C CA . GLU A 1 326 ? -16.096 -22.355 -5.593 1.00 91.81 326 GLU A CA 1
ATOM 2509 C C . GLU A 1 326 ? -15.165 -23.557 -5.819 1.00 91.81 326 GLU A C 1
ATOM 2511 O O . GLU A 1 326 ? -14.695 -23.765 -6.937 1.00 91.81 326 GLU A O 1
ATOM 2516 N N . HIS A 1 327 ? -14.920 -24.377 -4.790 1.00 92.25 327 HIS A N 1
ATOM 2517 C CA . HIS A 1 327 ? -13.969 -25.500 -4.817 1.00 92.25 327 HIS A CA 1
ATOM 2518 C C . HIS A 1 327 ? -14.556 -26.810 -4.245 1.00 92.25 327 HIS A C 1
ATOM 2520 O O . HIS A 1 327 ? -13.967 -27.408 -3.344 1.00 92.25 327 HIS A O 1
ATOM 2526 N N . PRO A 1 328 ? -15.693 -27.318 -4.769 1.00 89.88 328 PRO A N 1
ATOM 2527 C CA . PRO A 1 328 ? -16.377 -28.503 -4.233 1.00 89.88 328 PRO A CA 1
ATOM 2528 C C . PRO A 1 328 ? -15.625 -29.839 -4.430 1.00 89.88 328 PRO A C 1
ATOM 2530 O O . PRO A 1 328 ? -16.119 -30.882 -3.997 1.00 89.88 328 PRO A O 1
ATOM 2533 N N . ASP A 1 329 ? -14.453 -29.851 -5.081 1.00 91.75 329 ASP A N 1
ATOM 2534 C CA . ASP A 1 329 ? -13.516 -30.987 -5.061 1.00 91.75 329 ASP A CA 1
ATOM 2535 C C . ASP A 1 329 ? -12.691 -31.062 -3.762 1.00 91.75 329 ASP A C 1
ATOM 2537 O O . ASP A 1 329 ? -12.118 -32.112 -3.456 1.00 91.75 329 ASP A O 1
ATOM 2541 N N . TRP A 1 330 ? -12.661 -29.979 -2.981 1.00 95.44 330 TRP A N 1
ATOM 2542 C CA . TRP A 1 330 ? -12.022 -29.901 -1.674 1.00 95.44 330 TRP A CA 1
ATOM 2543 C C . TRP A 1 330 ? -13.037 -30.073 -0.542 1.00 95.44 330 TRP A C 1
ATOM 2545 O O . TRP A 1 330 ? -14.082 -29.436 -0.494 1.00 95.44 330 TRP A O 1
ATOM 2555 N N . THR A 1 331 ? -12.688 -30.901 0.435 1.00 95.62 331 THR A N 1
ATOM 2556 C CA . THR A 1 331 ? -13.432 -31.074 1.686 1.00 95.62 331 THR A CA 1
ATOM 2557 C C . THR A 1 331 ? -12.724 -30.316 2.806 1.00 95.62 331 THR A C 1
ATOM 2559 O O . THR A 1 331 ? -11.537 -30.551 3.048 1.00 95.62 331 THR A O 1
ATOM 2562 N N . ARG A 1 332 ? -13.429 -29.442 3.539 1.00 96.62 332 ARG A N 1
ATOM 2563 C CA . ARG A 1 332 ? -12.935 -28.911 4.824 1.00 96.62 332 ARG A CA 1
ATOM 2564 C C . ARG A 1 332 ? -12.737 -30.078 5.791 1.00 96.62 332 ARG A C 1
ATOM 2566 O O . ARG A 1 332 ? -13.689 -30.778 6.120 1.00 96.62 332 ARG A O 1
ATOM 2573 N N . VAL A 1 333 ? -11.506 -30.282 6.257 1.00 97.50 333 VAL A N 1
ATOM 2574 C CA . VAL A 1 333 ? -11.148 -31.361 7.194 1.00 97.50 333 VAL A CA 1
ATOM 2575 C C . VAL A 1 333 ? -10.826 -30.860 8.601 1.00 97.50 333 VAL A C 1
ATOM 2577 O O . VAL A 1 333 ? -10.969 -31.617 9.563 1.00 97.50 333 VAL A O 1
ATOM 2580 N N . VAL A 1 334 ? -10.429 -29.591 8.736 1.00 98.06 334 VAL A N 1
ATOM 2581 C CA . VAL A 1 334 ? -10.168 -28.921 10.018 1.00 98.06 334 VAL A CA 1
ATOM 2582 C C . VAL A 1 334 ? -10.648 -27.472 9.958 1.00 98.06 334 VAL A C 1
ATOM 2584 O O . VAL A 1 334 ? -10.418 -26.781 8.968 1.00 98.06 334 VAL A O 1
ATOM 2587 N N . GLN A 1 335 ? -11.238 -27.006 11.053 1.00 97.56 335 GLN A N 1
ATOM 2588 C CA . GLN A 1 335 ? -11.302 -25.603 11.446 1.00 97.56 335 GLN A CA 1
ATOM 2589 C C . GLN A 1 335 ? -11.091 -25.539 12.960 1.00 97.56 335 GLN A C 1
ATOM 2591 O O . GLN A 1 335 ? -11.907 -26.048 13.727 1.00 97.56 335 GLN A O 1
ATOM 2596 N N . ILE A 1 336 ? -9.980 -24.954 13.402 1.00 97.44 336 ILE A N 1
ATOM 2597 C CA . ILE A 1 336 ? -9.709 -24.730 14.829 1.00 97.44 336 ILE A CA 1
ATOM 2598 C C . ILE A 1 336 ? -9.460 -23.244 15.089 1.00 97.44 336 ILE A C 1
ATOM 2600 O O . ILE A 1 336 ? -8.807 -22.593 14.270 1.00 97.44 336 ILE A O 1
ATOM 2604 N N . PRO A 1 337 ? -9.950 -22.697 16.215 1.00 97.19 337 PRO A N 1
ATOM 2605 C CA . PRO A 1 337 ? -9.687 -21.311 16.565 1.00 97.19 337 PRO A CA 1
ATOM 2606 C C . PRO A 1 337 ? -8.198 -21.087 16.839 1.00 97.19 337 PRO A C 1
ATOM 2608 O O . PRO A 1 337 ? -7.478 -21.991 17.276 1.00 97.19 337 PRO A O 1
ATOM 2611 N N . LEU A 1 338 ? -7.753 -19.854 16.629 1.00 97.81 338 LEU A N 1
ATOM 2612 C CA . LEU A 1 338 ? -6.407 -19.386 16.933 1.00 97.81 338 LEU A CA 1
ATOM 2613 C C . LEU A 1 338 ? -6.429 -18.292 18.014 1.00 97.81 338 LEU A C 1
ATOM 2615 O O . LEU A 1 338 ? -7.467 -17.660 18.231 1.00 97.81 338 LEU A O 1
ATOM 2619 N N . PRO A 1 339 ? -5.286 -18.052 18.689 1.00 97.69 339 PRO A N 1
ATOM 2620 C CA . PRO A 1 339 ? -5.124 -16.953 19.633 1.00 97.69 339 PRO A CA 1
ATOM 2621 C C . PRO A 1 339 ? -5.440 -15.609 18.955 1.00 97.69 339 PRO A C 1
ATOM 2623 O O . PRO A 1 339 ? -4.627 -15.050 18.218 1.00 97.69 339 PRO A O 1
ATOM 2626 N N . SER A 1 340 ? -6.661 -15.119 19.180 1.00 94.94 340 SER A N 1
ATOM 2627 C CA . SER A 1 340 ? -7.234 -13.970 18.472 1.00 94.94 340 SER A CA 1
ATOM 2628 C C . SER A 1 340 ? -7.036 -12.683 19.264 1.00 94.94 340 SER A C 1
ATOM 2630 O O . SER A 1 340 ? -7.158 -12.689 20.493 1.00 94.94 340 SER A O 1
ATOM 2632 N N . PHE A 1 341 ? -6.741 -11.587 18.569 1.00 92.00 341 PHE A N 1
ATOM 2633 C CA . PHE A 1 341 ? -6.640 -10.234 19.130 1.00 92.00 341 PHE A CA 1
ATOM 2634 C C . PHE A 1 341 ? -8.022 -9.553 19.250 1.00 92.00 341 PHE A C 1
ATOM 2636 O O . PHE A 1 341 ? -8.963 -9.988 18.586 1.00 92.00 341 PHE A O 1
ATOM 2643 N N . PRO A 1 342 ? -8.174 -8.481 20.051 1.00 88.56 342 PRO A N 1
ATOM 2644 C CA . PRO A 1 342 ? -9.408 -7.697 20.100 1.00 88.56 342 PRO A CA 1
ATOM 2645 C C . PRO A 1 342 ? -9.910 -7.244 18.720 1.00 88.56 342 PRO A C 1
ATOM 2647 O O . PRO A 1 342 ? -9.133 -6.758 17.894 1.00 88.56 342 PRO A O 1
ATOM 2650 N N . GLY A 1 343 ? -11.212 -7.422 18.467 1.00 79.75 343 GLY A N 1
ATOM 2651 C CA . GLY A 1 343 ? -11.844 -7.148 17.164 1.00 79.75 343 GLY A CA 1
ATOM 2652 C C . GLY A 1 343 ? -11.492 -8.154 16.051 1.00 79.75 343 GLY A C 1
ATOM 2653 O O . GLY A 1 343 ? -11.815 -7.925 14.882 1.00 79.75 343 GLY A O 1
ATOM 2654 N N . LYS A 1 344 ? -10.821 -9.265 16.384 1.00 88.19 344 LYS A N 1
ATOM 2655 C CA . LYS A 1 344 ? -10.448 -10.345 15.460 1.00 88.19 344 LYS A CA 1
ATOM 2656 C C . LYS A 1 344 ? -11.004 -11.686 15.931 1.00 88.19 344 LYS A C 1
ATOM 2658 O O . LYS A 1 344 ? -11.108 -11.939 17.126 1.00 88.19 344 LYS A O 1
ATOM 2663 N N . ASP A 1 345 ? -11.308 -12.552 14.972 1.00 93.12 345 ASP A N 1
ATOM 2664 C CA . ASP A 1 345 ? -11.751 -13.932 15.175 1.00 93.12 345 ASP A CA 1
ATOM 2665 C C . ASP A 1 345 ? -10.954 -14.803 14.200 1.00 93.12 345 ASP A C 1
ATOM 2667 O O . ASP A 1 345 ? -11.307 -14.917 13.029 1.00 93.12 345 ASP A O 1
ATOM 2671 N N . GLU A 1 346 ? -9.804 -15.298 14.649 1.00 95.06 346 GLU A N 1
ATOM 2672 C CA . GLU A 1 346 ? -8.782 -15.952 13.828 1.00 95.06 346 GLU A CA 1
ATOM 2673 C C . GLU A 1 346 ? -8.901 -17.482 13.923 1.00 95.06 346 GLU A C 1
ATOM 2675 O O . GLU A 1 346 ? -9.146 -18.033 15.000 1.00 95.06 346 GLU A O 1
ATOM 2680 N N . ALA A 1 347 ? -8.669 -18.192 12.818 1.00 97.25 347 ALA A N 1
ATOM 2681 C CA . ALA A 1 347 ? -8.707 -19.652 12.762 1.00 97.25 347 ALA A CA 1
ATOM 2682 C C . ALA A 1 347 ? -7.665 -20.246 11.805 1.00 97.25 347 ALA A C 1
ATOM 2684 O O . ALA A 1 347 ? -7.203 -19.595 10.867 1.00 97.25 347 ALA A O 1
ATOM 2685 N N . LEU A 1 348 ? -7.331 -21.519 12.036 1.00 98.25 348 LEU A N 1
ATOM 2686 C CA . LEU A 1 348 ? -6.681 -22.389 11.060 1.00 98.25 348 LEU A CA 1
ATOM 2687 C C . LEU A 1 348 ? -7.755 -23.262 10.406 1.00 98.25 348 LEU A C 1
ATOM 2689 O O . LEU A 1 348 ? -8.300 -24.168 11.044 1.00 98.25 348 LEU A O 1
ATOM 2693 N N . PHE A 1 349 ? -7.995 -23.023 9.123 1.00 98.12 349 PHE A N 1
ATOM 2694 C CA . PHE A 1 349 ? -8.735 -23.910 8.236 1.00 98.12 349 PHE A CA 1
ATOM 2695 C C . PHE A 1 349 ? -7.761 -24.876 7.552 1.00 98.12 349 PHE A C 1
ATOM 2697 O O . PHE A 1 349 ? -6.670 -24.472 7.143 1.00 98.12 349 PHE A O 1
ATOM 2704 N N . VAL A 1 350 ? -8.157 -26.135 7.360 1.00 98.31 350 VAL A N 1
ATOM 2705 C CA . VAL A 1 350 ? -7.462 -27.054 6.448 1.00 98.31 350 VAL A CA 1
ATOM 2706 C C . VAL A 1 350 ? -8.475 -27.787 5.577 1.00 98.31 350 VAL A C 1
ATOM 2708 O O . VAL A 1 350 ? -9.456 -28.341 6.076 1.00 98.31 350 VAL A O 1
ATOM 2711 N N . PHE A 1 351 ? -8.201 -27.810 4.277 1.00 98.00 351 PHE A N 1
ATOM 2712 C CA . PHE A 1 351 ? -8.990 -28.458 3.236 1.00 98.00 351 PHE A CA 1
ATOM 2713 C C . PHE A 1 351 ? -8.158 -29.558 2.572 1.00 98.00 351 PHE A C 1
ATOM 2715 O O . PHE A 1 351 ? -6.943 -29.403 2.403 1.00 98.00 351 PHE A O 1
ATOM 2722 N N . GLN A 1 352 ? -8.800 -30.660 2.182 1.00 96.25 352 GLN A N 1
ATOM 2723 C CA . GLN A 1 352 ? -8.159 -31.754 1.450 1.00 96.25 352 GLN A CA 1
ATOM 2724 C C . GLN A 1 352 ? -8.991 -32.229 0.257 1.00 96.25 352 GLN A C 1
ATOM 2726 O O . GLN A 1 352 ? -10.219 -32.208 0.313 1.00 96.25 352 GLN A O 1
ATOM 2731 N N . ARG A 1 353 ? -8.326 -32.682 -0.809 1.00 92.31 353 ARG A N 1
ATOM 2732 C CA . ARG A 1 353 ? -8.957 -33.243 -2.018 1.00 92.31 353 ARG A CA 1
ATOM 2733 C C . ARG A 1 353 ? -8.277 -34.532 -2.471 1.00 92.31 353 ARG A C 1
ATOM 2735 O O . ARG A 1 353 ? -7.089 -34.726 -2.234 1.00 92.31 353 ARG A O 1
ATOM 2742 N N . GLY A 1 354 ? -8.998 -35.371 -3.210 1.00 79.25 354 GLY A N 1
ATOM 2743 C CA . GLY A 1 354 ? -8.441 -36.559 -3.866 1.00 79.25 354 GLY A CA 1
ATOM 2744 C C . GLY A 1 354 ? -9.149 -37.864 -3.507 1.00 79.25 354 GLY A C 1
ATOM 2745 O O . GLY A 1 354 ? -10.142 -37.889 -2.785 1.00 79.25 354 GLY A O 1
ATOM 2746 N N . LYS A 1 355 ? -8.652 -38.976 -4.061 1.00 49.19 355 LYS A N 1
ATOM 2747 C CA . LYS A 1 355 ? -9.251 -40.309 -3.892 1.00 49.19 355 LYS A CA 1
ATOM 2748 C C . LYS A 1 355 ? -8.766 -41.018 -2.626 1.00 49.19 355 LYS A C 1
ATOM 2750 O O . LYS A 1 355 ? -8.189 -42.093 -2.725 1.00 49.19 355 LYS A O 1
ATOM 2755 N N . ASP A 1 356 ? -9.081 -40.464 -1.461 1.00 45.41 356 ASP A N 1
ATOM 2756 C CA . ASP A 1 356 ? -9.445 -41.317 -0.329 1.00 45.41 356 ASP A CA 1
ATOM 2757 C C . ASP A 1 356 ? -10.320 -40.584 0.698 1.00 45.41 356 ASP A C 1
ATOM 2759 O O . ASP A 1 356 ? -10.210 -39.376 0.873 1.00 45.41 356 ASP A O 1
ATOM 2763 N N . GLN A 1 357 ? -11.194 -41.335 1.374 1.00 38.44 357 GLN A N 1
ATOM 2764 C CA . GLN A 1 357 ? -12.133 -40.861 2.409 1.00 38.44 357 GLN A CA 1
ATOM 2765 C C . GLN A 1 357 ? -13.177 -39.790 2.004 1.00 38.44 357 GLN A C 1
ATOM 2767 O O . GLN A 1 357 ? -13.058 -38.624 2.357 1.00 38.44 357 GLN A O 1
ATOM 2772 N N . THR A 1 358 ? -14.302 -40.217 1.407 1.00 34.59 358 THR A N 1
ATOM 2773 C CA . THR A 1 358 ? -15.670 -39.702 1.733 1.00 34.59 358 THR A CA 1
ATOM 2774 C C . THR A 1 358 ? -16.799 -40.540 1.099 1.00 34.59 358 THR A C 1
ATOM 2776 O O . THR A 1 358 ? -17.875 -40.043 0.765 1.00 34.59 358 THR A O 1
ATOM 2779 N N . ARG A 1 359 ? -16.635 -41.870 0.970 1.00 33.22 359 ARG A N 1
ATOM 2780 C CA . ARG A 1 359 ? -17.721 -42.762 0.495 1.00 33.22 359 ARG A CA 1
ATOM 2781 C C . ARG A 1 359 ? -18.767 -43.049 1.593 1.00 33.22 359 ARG A C 1
ATOM 2783 O O . ARG A 1 359 ? -19.121 -44.193 1.843 1.00 33.22 359 ARG A O 1
ATOM 2790 N N . SER A 1 360 ? -19.265 -41.986 2.228 1.00 31.84 360 SER A N 1
ATOM 2791 C CA . SER A 1 360 ? -20.242 -41.985 3.324 1.00 31.84 360 SER A CA 1
ATOM 2792 C C . SER A 1 360 ? -21.330 -40.927 3.089 1.00 31.84 360 SER A C 1
ATOM 2794 O O . SER A 1 360 ? -21.533 -40.020 3.893 1.00 31.84 360 SER A O 1
ATOM 2796 N N . ARG A 1 361 ? -22.053 -41.031 1.965 1.00 32.22 361 ARG A N 1
ATOM 2797 C CA . ARG A 1 361 ? -23.278 -40.245 1.728 1.00 32.22 361 ARG A CA 1
ATOM 2798 C C . ARG A 1 361 ? -24.445 -40.826 2.537 1.00 32.22 361 ARG A C 1
ATOM 2800 O O . ARG A 1 361 ? -25.291 -41.540 1.997 1.00 32.22 361 ARG A O 1
ATOM 2807 N N . SER A 1 362 ? -24.495 -40.504 3.826 1.00 28.05 362 SER A N 1
ATOM 2808 C CA . SER A 1 362 ? -25.659 -40.722 4.689 1.00 28.05 362 SER A CA 1
ATOM 2809 C C . SER A 1 362 ? -26.834 -39.861 4.210 1.00 28.05 362 SER A C 1
ATOM 2811 O O . SER A 1 362 ? -26.954 -38.687 4.545 1.00 28.05 362 SER A O 1
ATOM 2813 N N . ARG A 1 363 ? -27.714 -40.450 3.391 1.00 32.50 363 ARG A N 1
ATOM 2814 C CA . ARG A 1 363 ? -28.964 -39.825 2.930 1.00 32.50 363 ARG A CA 1
ATOM 2815 C C . ARG A 1 363 ? -30.004 -39.764 4.061 1.00 32.50 363 ARG A C 1
ATOM 2817 O O . ARG A 1 363 ? -30.948 -40.554 4.064 1.00 32.50 363 ARG A O 1
ATOM 2824 N N . SER A 1 364 ? -29.883 -38.808 4.978 1.00 27.98 364 SER A N 1
ATOM 2825 C CA . SER A 1 364 ? -31.054 -38.304 5.709 1.00 27.98 364 SER A CA 1
ATOM 2826 C C . SER A 1 364 ? -31.955 -37.562 4.712 1.00 27.98 364 SER A C 1
ATOM 2828 O O . SER A 1 364 ? -31.510 -36.684 3.976 1.00 27.98 364 SER A O 1
ATOM 2830 N N . ARG A 1 365 ? -33.213 -38.000 4.600 1.00 30.86 365 ARG A N 1
ATOM 2831 C CA . ARG A 1 365 ? -34.135 -37.628 3.513 1.00 30.86 365 ARG A CA 1
ATOM 2832 C C . ARG A 1 365 ? -35.402 -37.001 4.086 1.00 30.86 365 ARG A C 1
ATOM 2834 O O . ARG A 1 365 ? -36.472 -37.609 4.027 1.00 30.86 365 ARG A O 1
ATOM 2841 N N . GLU A 1 366 ? -35.282 -35.801 4.641 1.00 27.52 366 GLU A N 1
ATOM 2842 C CA . GLU A 1 366 ? -36.472 -35.017 4.968 1.00 27.52 366 GLU A CA 1
ATOM 2843 C C . GLU A 1 366 ? -37.155 -34.514 3.695 1.00 27.52 366 GLU A C 1
ATOM 2845 O O . GLU A 1 366 ? -36.519 -34.214 2.682 1.00 27.52 366 GLU A O 1
ATOM 2850 N N . ARG A 1 367 ? -38.487 -34.513 3.730 1.00 26.45 367 ARG 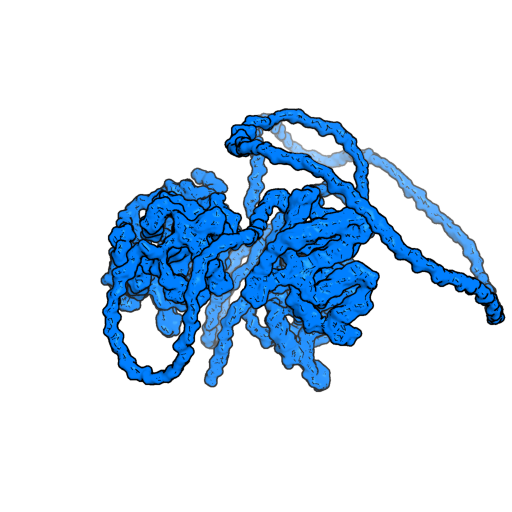A N 1
ATOM 2851 C CA . ARG A 1 367 ? -39.344 -34.172 2.596 1.00 26.45 367 ARG A CA 1
ATOM 2852 C C . ARG A 1 367 ? -39.859 -32.750 2.782 1.00 26.45 367 ARG A C 1
ATOM 2854 O O . ARG A 1 367 ? -40.358 -32.429 3.856 1.00 26.45 367 ARG A O 1
ATOM 2861 N N . ARG A 1 368 ? -39.872 -31.957 1.712 1.00 25.05 368 ARG A N 1
ATOM 2862 C CA . ARG A 1 368 ? -40.864 -30.886 1.543 1.00 25.05 368 ARG A CA 1
ATOM 2863 C C . ARG A 1 368 ? -41.811 -31.263 0.389 1.00 25.05 368 ARG A C 1
ATOM 2865 O O . ARG A 1 368 ? -41.372 -32.005 -0.495 1.00 25.05 368 ARG A O 1
ATOM 2872 N N . PRO A 1 369 ? -43.099 -30.870 0.430 1.00 27.42 369 PRO A N 1
ATOM 2873 C CA . PRO A 1 369 ? -44.048 -31.138 -0.654 1.00 27.42 369 PRO A CA 1
ATOM 2874 C C . PRO A 1 369 ? -43.700 -30.416 -1.965 1.00 27.42 369 PRO A C 1
ATOM 2876 O O . PRO A 1 369 ? -42.738 -29.653 -2.034 1.00 27.42 369 PRO A O 1
ATOM 2879 N N . ARG A 1 370 ? -44.488 -30.708 -3.003 1.00 26.56 370 ARG A N 1
ATOM 2880 C CA . ARG A 1 370 ? -44.407 -30.102 -4.338 1.00 26.56 370 ARG A CA 1
ATOM 2881 C C . ARG A 1 370 ? -45.294 -28.861 -4.409 1.00 26.56 370 ARG A C 1
ATOM 2883 O O . ARG A 1 370 ? -46.371 -28.916 -3.833 1.00 26.56 370 ARG A O 1
ATOM 2890 N N . ASP A 1 371 ? -44.889 -27.915 -5.246 1.00 27.94 371 ASP A N 1
ATOM 2891 C CA . ASP A 1 371 ? -45.709 -27.163 -6.210 1.00 27.94 371 ASP A CA 1
ATOM 2892 C C . ASP A 1 371 ? -44.750 -26.921 -7.403 1.00 27.94 371 ASP A C 1
ATOM 2894 O O . ASP A 1 371 ? -43.594 -26.567 -7.170 1.00 27.94 371 ASP A O 1
ATOM 2898 N N . TYR A 1 372 ? -44.971 -27.492 -8.593 1.00 28.88 372 TYR A N 1
ATOM 2899 C CA . TYR A 1 372 ? -45.942 -27.185 -9.665 1.00 28.88 372 TYR A CA 1
ATOM 2900 C C . TYR A 1 372 ? -45.357 -26.217 -10.717 1.00 28.88 372 TYR A C 1
ATOM 2902 O O . TYR A 1 372 ? -45.237 -25.028 -10.451 1.00 28.88 372 TYR A O 1
ATOM 2910 N N . ASP A 1 373 ? -45.038 -26.805 -11.882 1.00 27.67 373 ASP A N 1
ATOM 2911 C CA . ASP A 1 373 ? -44.809 -26.244 -13.232 1.00 27.67 373 ASP A CA 1
ATOM 2912 C C . ASP A 1 373 ? -43.707 -25.154 -13.394 1.00 27.67 373 ASP A C 1
ATOM 2914 O O . ASP A 1 373 ? -43.220 -24.581 -12.425 1.00 27.67 373 ASP A O 1
ATOM 2918 N N . ASP A 1 374 ? -43.144 -24.880 -14.578 1.00 28.81 374 ASP A N 1
ATOM 2919 C CA . ASP A 1 374 ? -43.402 -25.391 -15.939 1.00 28.81 374 ASP A CA 1
ATOM 2920 C C . ASP A 1 374 ? -42.075 -25.531 -16.746 1.00 28.81 374 ASP A C 1
ATOM 2922 O O . ASP A 1 374 ? -41.008 -25.244 -16.202 1.00 28.81 374 ASP A O 1
ATOM 2926 N N . ASP A 1 375 ? -42.155 -25.995 -18.003 1.00 28.08 375 ASP A N 1
ATOM 2927 C CA . ASP A 1 375 ? -41.207 -25.940 -19.150 1.00 28.08 375 ASP A CA 1
ATOM 2928 C C . ASP A 1 375 ? -39.717 -25.512 -18.959 1.00 28.08 375 ASP A C 1
ATOM 2930 O O . ASP A 1 375 ? -39.366 -24.543 -18.296 1.00 28.08 375 ASP A O 1
ATOM 2934 N N . GLY A 1 376 ? -38.732 -26.086 -19.666 1.00 24.12 376 GLY A N 1
ATOM 2935 C CA . GLY A 1 376 ? -38.796 -27.053 -20.765 1.00 24.12 376 GLY A CA 1
ATOM 2936 C C . GLY A 1 376 ? -37.517 -27.032 -21.633 1.00 24.12 376 GLY A C 1
ATOM 2937 O O . GLY A 1 376 ? -36.712 -26.109 -21.570 1.00 24.12 376 GLY A O 1
ATOM 2938 N N . TYR A 1 377 ? -37.345 -28.060 -22.469 1.00 27.11 377 TYR A N 1
ATOM 2939 C CA . TYR A 1 377 ? -36.400 -28.150 -23.603 1.00 27.11 377 TYR A CA 1
ATOM 2940 C C . TYR A 1 377 ? -34.858 -28.159 -23.389 1.00 27.11 377 TYR A C 1
ATOM 2942 O O . TYR A 1 377 ? -34.144 -27.169 -23.536 1.00 27.11 377 TYR A O 1
ATOM 2950 N N . ALA A 1 378 ? -34.317 -29.376 -23.279 1.00 27.75 378 ALA A N 1
ATOM 2951 C CA . ALA A 1 378 ? -33.047 -29.815 -23.887 1.00 27.75 378 ALA A CA 1
ATOM 2952 C C . ALA A 1 378 ? -33.277 -31.263 -24.389 1.00 27.75 378 ALA A C 1
ATOM 2954 O O . ALA A 1 378 ? -34.039 -31.966 -23.713 1.00 27.75 378 ALA A O 1
ATOM 2955 N N . PRO A 1 379 ? -32.695 -31.755 -25.516 1.00 37.75 379 PRO A N 1
ATOM 2956 C CA . PRO A 1 379 ? -31.262 -32.128 -25.531 1.00 37.75 379 PRO A CA 1
ATOM 2957 C C . PRO A 1 379 ? -30.542 -32.200 -26.915 1.00 37.75 379 PRO A C 1
ATOM 2959 O O . PRO A 1 379 ? -31.175 -32.241 -27.962 1.00 37.75 379 PRO A O 1
ATOM 2962 N N . ALA A 1 380 ? -29.204 -32.345 -26.896 1.00 27.38 380 ALA A N 1
ATOM 2963 C CA . ALA A 1 380 ? -28.372 -33.254 -27.732 1.00 27.38 380 ALA A CA 1
ATOM 2964 C C . ALA A 1 380 ? -26.877 -32.951 -27.452 1.00 27.38 380 ALA A C 1
ATOM 2966 O O . ALA A 1 380 ? -26.445 -31.820 -27.622 1.00 27.38 380 ALA A O 1
ATOM 2967 N N . HIS A 1 381 ? -26.041 -33.804 -26.847 1.00 28.25 381 HIS A N 1
ATOM 2968 C CA . HIS A 1 381 ? -25.540 -35.135 -27.241 1.00 28.25 381 HIS A CA 1
ATOM 2969 C C . HIS A 1 381 ? -24.633 -35.187 -28.489 1.00 28.25 381 HIS A C 1
ATOM 2971 O O . HIS A 1 381 ? -25.089 -35.413 -29.602 1.00 28.25 381 HIS A O 1
ATOM 2977 N N . GLY A 1 382 ? -23.317 -35.142 -28.241 1.00 25.19 382 GLY A N 1
ATOM 2978 C CA . GLY A 1 382 ? -22.245 -35.644 -29.109 1.00 25.19 382 GLY A CA 1
ATOM 2979 C C . GLY A 1 382 ? -21.091 -36.172 -28.238 1.00 25.19 382 GLY A C 1
ATOM 2980 O O . GLY A 1 382 ? -20.808 -35.593 -27.189 1.00 25.19 382 GLY A O 1
ATOM 2981 N N . ARG A 1 383 ? -20.468 -37.305 -28.598 1.00 24.48 383 ARG A N 1
ATOM 2982 C CA . ARG A 1 383 ? -19.409 -37.978 -27.808 1.00 24.48 383 ARG A CA 1
ATOM 2983 C C . ARG A 1 383 ? -18.119 -38.152 -28.618 1.00 24.48 383 ARG A C 1
ATOM 2985 O O . ARG A 1 383 ? -18.187 -38.501 -29.789 1.00 24.48 383 ARG A O 1
ATOM 2992 N N . GLY A 1 384 ? -16.980 -38.089 -27.924 1.00 24.67 384 GLY A N 1
ATOM 2993 C CA . GLY A 1 384 ? -15.653 -38.485 -28.424 1.00 24.67 384 GLY A CA 1
ATOM 2994 C C . GLY A 1 384 ? -14.755 -37.296 -28.805 1.00 24.67 384 GLY A C 1
ATOM 2995 O O . GLY A 1 384 ? -15.255 -36.257 -29.208 1.00 24.67 384 GLY A O 1
ATOM 2996 N N . GLY A 1 385 ? -13.428 -37.380 -28.663 1.00 23.34 385 GLY A N 1
ATOM 2997 C CA . GLY A 1 385 ? -12.650 -38.445 -28.019 1.00 23.34 385 GLY A CA 1
ATOM 2998 C C . GLY A 1 385 ? -11.132 -38.227 -28.132 1.00 23.34 385 GLY A C 1
ATOM 2999 O O . GLY A 1 385 ? -10.640 -37.967 -29.217 1.00 23.34 385 GLY A O 1
ATOM 3000 N N . SER A 1 386 ? -10.420 -38.352 -27.004 1.00 21.98 386 SER A N 1
ATOM 3001 C CA . SER A 1 386 ? -8.974 -38.650 -26.868 1.00 21.98 386 SER A CA 1
ATOM 3002 C C . SER A 1 386 ? -7.939 -38.035 -27.843 1.00 21.98 386 SER A C 1
ATOM 3004 O O . SER A 1 386 ? -7.760 -38.562 -28.933 1.00 21.98 386 SER A O 1
ATOM 3006 N N . SER A 1 387 ? -7.067 -37.162 -27.298 1.00 21.97 387 SER A N 1
ATOM 3007 C CA . SER A 1 387 ? -5.596 -37.095 -27.547 1.00 21.97 387 SER A CA 1
ATOM 3008 C C . SER A 1 387 ? -5.078 -36.732 -28.971 1.00 21.97 387 SER A C 1
ATOM 3010 O O . SER A 1 387 ? -5.701 -37.076 -29.958 1.00 21.97 387 SER A O 1
ATOM 3012 N N . SER A 1 388 ? -3.933 -36.062 -29.183 1.00 21.70 388 SER A N 1
ATOM 3013 C CA . SER A 1 388 ? -2.790 -35.744 -28.303 1.00 21.70 388 SER A CA 1
ATOM 3014 C C . SER A 1 388 ? -1.958 -34.522 -28.776 1.00 21.70 388 SER A C 1
ATOM 3016 O O . SER A 1 388 ? -2.040 -34.124 -29.929 1.00 21.70 388 SER A O 1
ATOM 3018 N N . THR A 1 389 ? -1.034 -34.070 -27.907 1.00 22.03 389 THR A N 1
ATOM 3019 C CA . THR A 1 389 ? 0.297 -33.456 -28.204 1.00 22.03 389 THR A CA 1
ATOM 3020 C C . THR A 1 389 ? 0.435 -32.118 -28.959 1.00 22.03 389 THR A C 1
ATOM 3022 O O . THR A 1 389 ? -0.017 -31.966 -30.084 1.00 22.03 389 THR A O 1
ATOM 3025 N N . GLY A 1 390 ? 1.262 -31.228 -28.380 1.00 22.30 390 GLY A N 1
ATOM 3026 C CA . GLY A 1 390 ? 1.762 -29.967 -28.960 1.00 22.30 390 GLY A CA 1
ATOM 3027 C C . GLY A 1 390 ? 1.204 -28.720 -28.247 1.00 22.30 390 GLY A C 1
ATOM 3028 O O . GLY A 1 390 ? 0.015 -28.680 -27.962 1.00 22.30 390 GLY A O 1
ATOM 3029 N N . GLY A 1 391 ? 1.980 -27.688 -27.891 1.00 21.91 391 GLY A N 1
ATOM 3030 C CA . GLY A 1 391 ? 3.446 -27.539 -27.885 1.00 21.91 391 GLY A CA 1
ATOM 3031 C C . GLY A 1 391 ? 3.870 -26.065 -28.022 1.00 21.91 391 GLY A C 1
ATOM 3032 O O . GLY A 1 391 ? 3.445 -25.435 -28.978 1.00 21.91 391 GLY A O 1
ATOM 3033 N N . TYR A 1 392 ? 4.746 -25.564 -27.129 1.00 22.02 392 TYR A N 1
ATOM 3034 C CA . TYR A 1 392 ? 5.279 -24.173 -27.080 1.00 22.02 392 TYR A CA 1
ATOM 3035 C C . TYR A 1 392 ? 4.227 -23.071 -26.781 1.00 22.02 392 TYR A C 1
ATOM 3037 O O . TYR A 1 392 ? 3.040 -23.288 -26.988 1.00 22.02 392 TYR A O 1
ATOM 3045 N N . GLY A 1 393 ? 4.552 -21.880 -26.253 1.00 22.83 393 GLY A N 1
ATOM 3046 C CA . GLY A 1 393 ? 5.674 -21.428 -25.396 1.00 22.83 393 GLY A CA 1
ATOM 3047 C C . GLY A 1 393 ? 5.094 -20.870 -24.071 1.00 22.83 393 GLY A C 1
ATOM 3048 O O . GLY A 1 393 ? 3.898 -20.624 -23.988 1.00 22.83 393 GLY A O 1
ATOM 3049 N N . ARG A 1 394 ? 5.775 -20.813 -22.917 1.00 27.47 394 ARG A N 1
ATOM 3050 C CA . ARG A 1 394 ? 7.092 -20.241 -22.566 1.00 27.47 394 ARG A CA 1
ATOM 3051 C C . ARG A 1 394 ? 7.107 -18.705 -22.611 1.00 27.47 394 ARG A C 1
ATOM 3053 O O . ARG A 1 394 ? 7.523 -18.143 -23.605 1.00 27.47 394 ARG A O 1
ATOM 3060 N N . GLU A 1 395 ? 6.752 -18.075 -21.489 1.00 22.30 395 GLU A N 1
ATOM 3061 C CA . GLU A 1 395 ? 7.131 -16.688 -21.180 1.00 22.30 395 GLU A CA 1
ATOM 3062 C C . GLU A 1 395 ? 8.295 -16.696 -20.178 1.00 22.30 395 GLU A C 1
ATOM 3064 O O . GLU A 1 395 ? 8.173 -17.206 -19.057 1.00 22.30 395 GLU A O 1
ATOM 3069 N N . ASP A 1 396 ? 9.446 -16.155 -20.576 1.00 23.53 396 ASP A N 1
ATOM 3070 C CA . ASP A 1 396 ? 10.639 -16.128 -19.731 1.00 23.53 396 ASP A CA 1
ATOM 3071 C C . ASP A 1 396 ? 10.595 -14.976 -18.719 1.00 23.53 396 ASP A C 1
ATOM 3073 O O . ASP A 1 396 ? 10.916 -13.824 -19.015 1.00 23.53 396 ASP A O 1
ATOM 3077 N N . SER A 1 397 ? 10.267 -15.309 -17.468 1.00 24.19 397 SER A N 1
ATOM 3078 C CA . SER A 1 397 ? 10.398 -14.402 -16.325 1.00 24.19 397 SER A CA 1
ATOM 3079 C C . SER A 1 397 ? 11.882 -14.107 -16.032 1.00 24.19 397 SER A C 1
ATOM 3081 O O . SER A 1 397 ? 12.481 -14.740 -15.152 1.00 24.19 397 SER A O 1
ATOM 3083 N N . TYR A 1 398 ? 12.487 -13.180 -16.777 1.00 26.64 398 TYR A N 1
ATOM 3084 C CA . TYR A 1 398 ? 13.870 -12.745 -16.576 1.00 26.64 398 TYR A CA 1
ATOM 3085 C C . TYR A 1 398 ? 14.056 -12.199 -15.155 1.00 26.64 398 TYR A C 1
ATOM 3087 O O . TYR A 1 398 ? 13.506 -11.163 -14.781 1.00 26.64 398 TYR A O 1
ATOM 3095 N N . ALA A 1 399 ? 14.851 -12.901 -14.349 1.00 25.23 399 ALA A N 1
ATOM 3096 C CA . ALA A 1 399 ? 15.287 -12.388 -13.060 1.00 25.23 399 ALA A CA 1
ATOM 3097 C C . ALA A 1 399 ? 16.294 -11.254 -13.296 1.00 25.23 399 ALA A C 1
ATOM 3099 O O . ALA A 1 399 ? 17.301 -11.463 -13.975 1.00 25.23 399 ALA A O 1
ATOM 3100 N N . MET A 1 400 ? 16.049 -10.068 -12.727 1.00 28.27 400 MET A N 1
ATOM 3101 C CA . MET A 1 400 ? 17.052 -9.003 -12.755 1.00 28.27 400 MET A CA 1
ATOM 3102 C C . MET A 1 400 ? 18.314 -9.467 -12.028 1.00 28.27 400 MET A C 1
ATOM 3104 O O . MET A 1 400 ? 18.273 -9.811 -10.847 1.00 28.27 400 MET A O 1
ATOM 3108 N N . SER A 1 401 ? 19.440 -9.452 -12.738 1.00 29.16 401 SER A N 1
ATOM 3109 C CA . SER A 1 401 ? 20.754 -9.625 -12.134 1.00 29.16 401 SER A CA 1
ATOM 3110 C C . SER A 1 401 ? 21.236 -8.310 -11.520 1.00 29.16 401 SER A C 1
ATOM 3112 O O . SER A 1 401 ? 20.823 -7.217 -11.917 1.00 29.16 401 SER A O 1
ATOM 3114 N N . ASP A 1 402 ? 22.209 -8.405 -10.616 1.00 30.89 402 ASP A N 1
ATOM 3115 C CA . ASP A 1 402 ? 22.880 -7.262 -9.978 1.00 30.89 402 ASP A CA 1
ATOM 3116 C C . ASP A 1 402 ? 23.670 -6.371 -10.975 1.00 30.89 402 ASP A C 1
ATOM 3118 O O . ASP A 1 402 ? 24.266 -5.351 -10.621 1.00 30.89 402 ASP A O 1
ATOM 3122 N N . GLN A 1 403 ? 23.690 -6.740 -12.262 1.00 32.09 403 GLN A N 1
ATOM 3123 C CA . GLN A 1 403 ? 24.164 -5.879 -13.345 1.00 32.09 403 GLN A CA 1
ATOM 3124 C C . GLN A 1 403 ? 23.123 -4.820 -13.730 1.00 32.09 403 GLN A C 1
ATOM 3126 O O . GLN A 1 403 ? 23.515 -3.709 -14.079 1.00 32.09 403 GLN A O 1
ATOM 3131 N N . MET A 1 404 ? 21.819 -5.103 -13.621 1.00 32.72 404 MET A N 1
ATOM 3132 C CA . MET A 1 404 ? 20.779 -4.220 -14.163 1.00 32.72 404 MET A CA 1
ATOM 3133 C C . MET A 1 404 ? 20.599 -2.920 -13.356 1.00 32.72 404 MET A C 1
ATOM 3135 O O . MET A 1 404 ? 20.236 -1.881 -13.907 1.00 32.72 404 MET A O 1
ATOM 3139 N N . LEU A 1 405 ? 20.986 -2.926 -12.076 1.00 34.69 405 LEU A N 1
ATOM 3140 C CA . LEU A 1 405 ? 21.088 -1.723 -11.236 1.00 34.69 405 LEU A CA 1
ATOM 3141 C C . LEU A 1 405 ? 22.256 -0.789 -11.625 1.00 34.69 405 LEU A C 1
ATOM 3143 O O . LEU A 1 405 ? 22.304 0.354 -11.166 1.00 34.69 405 LEU A O 1
ATOM 3147 N N . LYS A 1 406 ? 23.176 -1.221 -12.502 1.00 34.81 406 LYS A N 1
ATOM 3148 C CA . LYS A 1 406 ? 24.309 -0.407 -12.990 1.00 34.81 406 LYS A CA 1
ATOM 3149 C C . LYS A 1 406 ? 23.939 0.519 -14.160 1.00 34.81 406 LYS A C 1
ATOM 3151 O O . LYS A 1 406 ? 24.793 1.276 -14.616 1.00 34.81 406 LYS A O 1
ATOM 3156 N N . PHE A 1 407 ? 22.690 0.494 -14.641 1.00 37.00 407 PHE A N 1
ATOM 3157 C CA . PHE A 1 407 ? 22.256 1.267 -15.818 1.00 37.00 407 PHE A CA 1
ATOM 3158 C C . PHE A 1 407 ? 21.745 2.686 -15.543 1.00 37.00 407 PHE A C 1
ATOM 3160 O O . PHE A 1 407 ? 21.354 3.386 -16.474 1.00 37.00 407 PHE A O 1
ATOM 3167 N N . LEU A 1 408 ? 21.834 3.165 -14.300 1.00 34.31 408 LEU A N 1
ATOM 3168 C CA . LEU A 1 408 ? 21.715 4.594 -13.999 1.00 34.31 408 LEU A CA 1
ATOM 3169 C C . LEU A 1 408 ? 23.109 5.257 -14.036 1.00 34.31 408 LEU A C 1
ATOM 3171 O O . LEU A 1 408 ? 24.044 4.684 -13.475 1.00 34.31 408 LEU A O 1
ATOM 3175 N N . PRO A 1 409 ? 23.286 6.449 -14.646 1.00 28.20 409 PRO A N 1
ATOM 3176 C CA . PRO A 1 409 ? 24.599 7.088 -14.790 1.00 28.20 409 PRO A CA 1
ATOM 3177 C C . PRO A 1 409 ? 25.358 7.293 -13.464 1.00 28.20 409 PRO A C 1
ATOM 3179 O O . PRO A 1 409 ? 25.052 8.182 -12.668 1.00 28.20 409 PRO A O 1
ATOM 3182 N N . GLN A 1 410 ? 26.392 6.481 -13.230 1.00 27.83 410 GLN A N 1
ATOM 3183 C CA . GLN A 1 410 ? 27.226 6.549 -12.028 1.00 27.83 410 GLN A CA 1
ATOM 3184 C C . GLN A 1 410 ? 28.324 7.619 -12.149 1.00 27.83 410 GLN A C 1
ATOM 3186 O O . GLN A 1 410 ? 29.461 7.313 -12.510 1.00 27.83 410 GLN A O 1
ATOM 3191 N N . LYS A 1 411 ? 28.003 8.875 -11.803 1.00 29.39 411 LYS A N 1
ATOM 3192 C CA . LYS A 1 411 ? 29.011 9.878 -11.401 1.00 29.39 411 LYS A CA 1
ATOM 3193 C C . LYS A 1 411 ? 28.418 11.036 -10.576 1.00 29.39 411 LYS A C 1
ATOM 3195 O O . LYS A 1 411 ? 28.185 12.120 -11.094 1.00 29.39 411 LYS A O 1
ATOM 3200 N N . TYR A 1 412 ? 28.219 10.815 -9.275 1.00 28.20 412 TYR A N 1
ATOM 3201 C CA . TYR A 1 412 ? 27.953 11.878 -8.293 1.00 28.20 412 TYR A CA 1
ATOM 3202 C C . TYR A 1 412 ? 28.720 11.610 -6.989 1.00 28.20 412 TYR A C 1
ATOM 3204 O O . TYR A 1 412 ? 28.924 10.455 -6.621 1.00 28.20 412 TYR A O 1
ATOM 3212 N N . SER A 1 413 ? 29.134 12.690 -6.308 1.00 23.80 413 SER A N 1
ATOM 3213 C CA . SER A 1 413 ? 30.247 12.742 -5.335 1.00 23.80 413 SER A CA 1
ATOM 3214 C C . SER A 1 413 ? 31.628 12.538 -6.003 1.00 23.80 413 SER A C 1
ATOM 3216 O O . SER A 1 413 ? 31.785 11.654 -6.839 1.00 23.80 413 SER A O 1
ATOM 3218 N N . ARG A 1 414 ? 32.672 13.341 -5.740 1.00 25.88 414 ARG A N 1
ATOM 3219 C CA . ARG A 1 414 ? 32.922 14.303 -4.639 1.00 25.88 414 ARG A CA 1
ATOM 3220 C C . ARG A 1 414 ? 33.492 15.646 -5.174 1.00 25.88 414 ARG A C 1
ATOM 3222 O O . ARG A 1 414 ? 34.022 15.690 -6.277 1.00 25.88 414 ARG A O 1
ATOM 3229 N N . ASN A 1 415 ? 33.358 16.732 -4.404 1.00 24.67 415 ASN A N 1
ATOM 3230 C CA . ASN A 1 415 ? 33.584 18.138 -4.819 1.00 24.67 415 ASN A CA 1
ATOM 3231 C C . ASN A 1 415 ? 35.043 18.562 -5.106 1.00 24.67 415 ASN A C 1
ATOM 3233 O O . ASN A 1 415 ? 35.932 18.142 -4.371 1.00 24.67 415 ASN A O 1
ATOM 3237 N N . SER A 1 416 ? 35.232 19.574 -5.984 1.00 23.89 416 SER A N 1
ATOM 3238 C CA . SER A 1 416 ? 35.914 20.852 -5.633 1.00 23.89 416 SER A CA 1
ATOM 3239 C C . SER A 1 416 ? 35.824 21.970 -6.715 1.00 23.89 416 SER A C 1
ATOM 3241 O O . SER A 1 416 ? 36.274 21.774 -7.834 1.00 23.89 416 SER A O 1
ATOM 3243 N N . LYS A 1 417 ? 35.336 23.162 -6.314 1.00 23.81 417 LYS A N 1
ATOM 3244 C CA . LYS A 1 417 ? 35.591 24.542 -6.835 1.00 23.81 417 LYS A CA 1
ATOM 3245 C C . LYS A 1 417 ? 35.242 24.984 -8.291 1.00 23.81 417 LYS A C 1
ATOM 3247 O O . LYS A 1 417 ? 36.066 24.920 -9.186 1.00 23.81 417 LYS A O 1
ATOM 3252 N N . TYR A 1 418 ? 34.085 25.661 -8.391 1.00 25.84 418 TYR A N 1
ATOM 3253 C CA . TYR A 1 418 ? 33.800 26.980 -9.025 1.00 25.84 418 TYR A CA 1
ATOM 3254 C C . TYR A 1 418 ? 34.181 27.353 -10.488 1.00 25.84 418 TYR A C 1
ATOM 3256 O O . TYR A 1 418 ? 35.336 27.661 -10.751 1.00 25.84 418 TYR A O 1
ATOM 3264 N N . LYS A 1 419 ? 33.118 27.666 -11.274 1.00 27.44 419 LYS A N 1
ATOM 3265 C CA . LYS A 1 419 ? 33.026 28.609 -12.433 1.00 27.44 419 LYS A CA 1
ATOM 3266 C C . LYS A 1 419 ? 33.813 28.234 -13.715 1.00 27.44 419 LYS A C 1
ATOM 3268 O O . LYS A 1 419 ? 34.787 27.508 -13.634 1.00 27.44 419 LYS A O 1
ATOM 3273 N N . GLU A 1 420 ? 33.433 28.646 -14.934 1.00 26.77 420 GLU A N 1
ATOM 3274 C CA . GLU A 1 420 ? 32.402 29.581 -15.471 1.00 26.77 420 GLU A CA 1
ATOM 3275 C C . GLU A 1 420 ? 31.398 28.806 -16.378 1.00 26.77 420 GLU A C 1
ATOM 3277 O O . GLU A 1 420 ? 31.763 27.762 -16.905 1.00 26.77 420 GLU A O 1
ATOM 3282 N N . ARG A 1 421 ? 30.074 29.058 -16.384 1.00 25.97 421 ARG A N 1
ATOM 3283 C CA . ARG A 1 421 ? 29.298 30.143 -17.051 1.00 25.97 421 ARG A CA 1
ATOM 3284 C C . ARG A 1 421 ? 29.533 30.256 -18.569 1.00 25.97 421 ARG A C 1
ATOM 3286 O O . ARG A 1 421 ? 30.672 30.460 -18.961 1.00 25.97 421 ARG A O 1
ATOM 3293 N N . ASP A 1 422 ? 28.529 30.207 -19.451 1.00 32.06 422 ASP A N 1
ATOM 3294 C CA . ASP A 1 422 ? 27.081 29.893 -19.339 1.00 32.06 422 ASP A CA 1
ATOM 3295 C C . ASP A 1 422 ? 26.669 28.970 -20.541 1.00 32.06 422 ASP A C 1
ATOM 3297 O O . ASP A 1 422 ? 27.552 28.528 -21.270 1.00 32.06 422 ASP A O 1
ATOM 3301 N N . ASP A 1 423 ? 25.378 28.635 -20.736 1.00 27.91 423 ASP A N 1
ATOM 3302 C CA . ASP A 1 423 ? 24.790 27.806 -21.840 1.00 27.91 423 ASP A CA 1
ATOM 3303 C C . ASP A 1 423 ? 24.751 26.247 -21.736 1.00 27.91 423 ASP A C 1
ATOM 3305 O O . ASP A 1 423 ? 24.572 25.571 -22.750 1.00 27.91 423 ASP A O 1
ATOM 3309 N N . GLN A 1 424 ? 24.827 25.620 -20.549 1.00 33.12 424 GLN A N 1
ATOM 3310 C CA . GLN A 1 424 ? 24.758 24.132 -20.409 1.00 33.12 424 GLN A CA 1
ATOM 3311 C C . GLN A 1 424 ? 23.570 23.570 -19.591 1.00 33.12 424 GLN A C 1
ATOM 3313 O O . GLN A 1 424 ? 23.554 22.400 -19.214 1.00 33.12 424 GLN A O 1
ATOM 3318 N N . ASP A 1 425 ? 22.544 24.379 -19.330 1.00 37.66 425 ASP A N 1
ATOM 3319 C CA . ASP A 1 425 ? 21.484 24.099 -18.346 1.00 37.66 425 ASP A CA 1
ATOM 3320 C C . ASP A 1 425 ? 20.283 23.281 -18.906 1.00 37.66 425 ASP A C 1
ATOM 3322 O O . ASP A 1 425 ? 19.129 23.707 -18.819 1.00 37.66 425 ASP A O 1
ATOM 3326 N N . LEU A 1 426 ? 20.524 22.079 -19.457 1.00 40.34 426 LEU A N 1
ATOM 3327 C CA . LEU A 1 426 ? 19.472 21.154 -19.934 1.00 40.34 426 LEU A CA 1
ATOM 3328 C C . LEU A 1 426 ? 19.540 19.758 -19.292 1.00 40.34 426 LEU A C 1
ATOM 3330 O O . LEU A 1 426 ? 20.605 19.172 -19.127 1.00 40.34 426 LEU A O 1
ATOM 3334 N N . ALA A 1 427 ? 18.372 19.175 -19.002 1.00 40.19 427 ALA A N 1
ATOM 3335 C CA . ALA A 1 427 ? 18.239 17.939 -18.219 1.00 40.19 427 ALA A CA 1
ATOM 3336 C C . ALA A 1 427 ? 18.748 16.644 -18.904 1.00 40.19 427 ALA A C 1
ATOM 3338 O O . ALA A 1 427 ? 18.707 15.584 -18.277 1.00 40.19 427 ALA A O 1
ATOM 3339 N N . TYR A 1 428 ? 19.193 16.701 -20.170 1.00 40.59 428 TYR A N 1
ATOM 3340 C CA . TYR A 1 428 ? 19.398 15.514 -21.018 1.00 40.59 428 TYR A CA 1
ATOM 3341 C C . TYR A 1 428 ? 20.645 15.517 -21.955 1.00 40.59 428 TYR A C 1
ATOM 3343 O O . TYR A 1 428 ? 20.775 14.602 -22.767 1.00 40.59 428 TYR A O 1
ATOM 3351 N N . GLY A 1 429 ? 21.609 16.449 -21.841 1.00 30.61 429 GLY A N 1
ATOM 3352 C CA . GLY A 1 429 ? 22.902 16.397 -22.580 1.00 30.61 429 GLY A CA 1
ATOM 3353 C C . GLY A 1 429 ? 23.676 17.731 -22.586 1.00 30.61 429 GLY A C 1
ATOM 3354 O O . GLY A 1 429 ? 23.068 18.759 -22.324 1.00 30.61 429 GLY A O 1
ATOM 3355 N N . SER A 1 430 ? 24.990 17.822 -22.872 1.00 29.12 430 SER A N 1
ATOM 3356 C CA . SER A 1 430 ? 25.976 16.862 -23.435 1.00 29.12 430 SER A CA 1
ATOM 3357 C C . SER A 1 430 ? 27.431 17.189 -22.975 1.00 29.12 430 SER A C 1
ATOM 3359 O O . SER A 1 430 ? 27.620 18.169 -22.262 1.00 29.12 430 SER A O 1
ATOM 3361 N N . MET A 1 431 ? 28.467 16.409 -23.355 1.00 33.75 431 MET A N 1
ATOM 3362 C CA . MET A 1 431 ? 29.887 16.606 -22.939 1.00 33.75 431 MET A CA 1
ATOM 3363 C C . MET A 1 431 ? 30.957 16.235 -24.017 1.00 33.75 431 MET A C 1
ATOM 3365 O O . MET A 1 431 ? 30.698 15.321 -24.805 1.00 33.75 431 MET A O 1
ATOM 3369 N N . PRO A 1 432 ? 32.164 16.868 -24.047 1.00 32.72 432 PRO A N 1
ATOM 3370 C CA . PRO A 1 432 ? 33.216 16.667 -25.080 1.00 32.72 432 PRO A CA 1
ATOM 3371 C C . PRO A 1 432 ? 34.233 15.505 -24.825 1.00 32.72 432 PRO A C 1
ATOM 3373 O O . PRO A 1 432 ? 34.113 14.802 -23.819 1.00 32.72 432 PRO A O 1
ATOM 3376 N N . PRO A 1 433 ? 35.219 15.254 -25.731 1.00 28.14 433 PRO A N 1
ATOM 3377 C CA . PRO A 1 433 ? 36.027 14.018 -25.776 1.00 28.14 433 PRO A CA 1
ATOM 3378 C C . PRO A 1 433 ? 37.339 14.015 -24.940 1.00 28.14 433 PRO A C 1
ATOM 3380 O O . PRO A 1 433 ? 37.797 15.072 -24.508 1.00 28.14 433 PRO A O 1
ATOM 3383 N N . PRO A 1 434 ? 37.976 12.837 -24.731 1.00 35.22 434 PRO A N 1
ATOM 3384 C CA . PRO A 1 434 ? 39.166 12.669 -23.881 1.00 35.22 434 PRO A CA 1
ATOM 3385 C C . PRO A 1 434 ? 40.509 12.576 -24.643 1.00 35.22 434 PRO A C 1
ATOM 3387 O O . PRO A 1 434 ? 40.537 12.111 -25.784 1.00 35.22 434 PRO A O 1
ATOM 3390 N N . PRO A 1 435 ? 41.640 12.846 -23.959 1.00 31.08 435 PRO A N 1
ATOM 3391 C CA . PRO A 1 435 ? 42.952 12.295 -24.318 1.00 31.08 435 PRO A CA 1
ATOM 3392 C C . PRO A 1 435 ? 43.607 11.449 -23.197 1.00 31.08 435 PRO A C 1
ATOM 3394 O O . PRO A 1 435 ? 43.663 11.870 -22.050 1.00 31.08 435 PRO A O 1
ATOM 3397 N N . VAL A 1 436 ? 44.109 10.272 -23.604 1.00 24.86 436 VAL A N 1
ATOM 3398 C CA . VAL A 1 436 ? 45.293 9.478 -23.164 1.00 24.86 436 VAL A CA 1
ATOM 3399 C C . VAL A 1 436 ? 45.733 9.454 -21.677 1.00 24.86 436 VAL A C 1
ATOM 3401 O O . VAL A 1 436 ? 45.874 10.471 -21.012 1.00 24.86 436 VAL A O 1
ATOM 3404 N N . ALA A 1 437 ? 46.058 8.252 -21.179 1.00 29.73 437 ALA A N 1
ATOM 3405 C CA . ALA A 1 437 ? 46.504 7.982 -19.805 1.00 29.73 437 ALA A CA 1
ATOM 3406 C C . ALA A 1 437 ? 48.038 7.862 -19.635 1.00 29.73 437 ALA A C 1
ATOM 3408 O O . ALA A 1 437 ? 48.766 7.617 -20.595 1.00 29.73 437 ALA A O 1
ATOM 3409 N N . SER A 1 438 ? 48.503 7.919 -18.382 1.00 24.52 438 SER A N 1
ATOM 3410 C CA . SER A 1 438 ? 49.830 7.464 -17.927 1.00 24.52 438 SER A CA 1
ATOM 3411 C C . SER A 1 438 ? 49.698 6.583 -16.667 1.00 24.52 438 SER A C 1
ATOM 3413 O O . SER A 1 438 ? 48.614 6.479 -16.090 1.00 24.52 438 SER A O 1
ATOM 3415 N N . SER A 1 439 ? 50.755 5.849 -16.298 1.00 26.61 439 SER A N 1
ATOM 3416 C CA . SER A 1 439 ? 50.652 4.576 -15.561 1.00 26.61 439 SER A CA 1
ATOM 3417 C C . SER A 1 439 ? 51.333 4.523 -14.184 1.00 26.61 439 SER A C 1
ATOM 3419 O O . SER A 1 439 ? 52.409 5.074 -13.973 1.00 26.61 439 SER A O 1
ATOM 3421 N N . SER A 1 440 ? 50.737 3.756 -13.262 1.00 25.56 440 SER A N 1
ATOM 3422 C CA . SER A 1 440 ? 51.393 2.860 -12.275 1.00 25.56 440 SER A CA 1
ATOM 3423 C C . SER A 1 440 ? 50.282 2.117 -11.501 1.00 25.56 440 SER A C 1
ATOM 3425 O O . SER A 1 440 ? 49.327 2.741 -11.058 1.00 25.56 440 SER A O 1
ATOM 3427 N N . ALA A 1 441 ? 50.171 0.784 -11.531 1.00 24.20 441 ALA A N 1
ATOM 3428 C CA . ALA A 1 441 ? 51.066 -0.281 -11.047 1.00 24.20 441 ALA A CA 1
ATOM 3429 C C . ALA A 1 441 ? 50.838 -0.613 -9.555 1.00 24.20 441 ALA A C 1
ATOM 3431 O O . ALA A 1 441 ? 51.067 0.216 -8.681 1.00 24.20 441 ALA A O 1
ATOM 3432 N N . ALA A 1 442 ? 50.398 -1.848 -9.282 1.00 25.03 442 ALA A N 1
ATOM 3433 C CA . ALA A 1 442 ? 50.197 -2.415 -7.947 1.00 25.03 442 ALA A CA 1
ATOM 3434 C C . ALA A 1 442 ? 50.487 -3.935 -7.974 1.00 25.03 442 ALA A C 1
ATOM 3436 O O . ALA A 1 442 ? 50.191 -4.570 -8.991 1.00 25.03 442 ALA A O 1
ATOM 3437 N N . PRO A 1 443 ? 51.061 -4.531 -6.910 1.00 29.56 443 PRO A N 1
ATOM 3438 C CA . PRO A 1 443 ? 51.396 -5.954 -6.875 1.00 29.56 443 PRO A CA 1
ATOM 3439 C C . PRO A 1 443 ? 50.286 -6.858 -6.299 1.00 29.56 443 PRO A C 1
ATOM 3441 O O . PRO A 1 443 ? 49.353 -6.418 -5.633 1.00 29.56 443 PRO A O 1
ATOM 3444 N N . SER A 1 444 ? 50.459 -8.155 -6.563 1.00 24.09 444 SER A N 1
ATOM 3445 C CA . SER A 1 444 ? 49.751 -9.345 -6.052 1.00 24.09 444 SER A CA 1
ATOM 3446 C C . SER A 1 444 ? 49.534 -9.384 -4.519 1.00 24.09 444 SER A C 1
ATOM 3448 O O . SER A 1 444 ? 50.237 -8.696 -3.791 1.00 24.09 444 SER A O 1
ATOM 3450 N N . SER A 1 445 ? 48.689 -10.241 -3.927 1.00 25.81 445 SER A N 1
ATOM 3451 C CA . SER A 1 445 ? 48.106 -11.526 -4.380 1.00 25.81 445 SER A CA 1
ATOM 3452 C C . SER A 1 445 ? 46.799 -11.833 -3.595 1.00 25.81 445 SER A C 1
ATOM 3454 O O . SER A 1 445 ? 46.484 -11.087 -2.674 1.00 25.81 445 SER A O 1
ATOM 3456 N N . SER A 1 446 ? 45.989 -12.878 -3.829 1.00 27.48 446 SER A N 1
ATOM 3457 C CA . SER A 1 446 ? 45.979 -14.000 -4.795 1.00 27.48 446 SER A CA 1
ATOM 3458 C C . SER A 1 446 ? 44.524 -14.507 -4.973 1.00 27.48 446 SER A C 1
ATOM 3460 O O . SER A 1 446 ? 43.599 -13.960 -4.372 1.00 27.48 446 SER A O 1
ATOM 3462 N N . THR A 1 447 ? 44.281 -15.565 -5.761 1.00 24.91 447 THR A N 1
ATOM 3463 C CA . THR A 1 447 ? 42.985 -16.283 -5.784 1.00 24.91 447 THR A CA 1
ATOM 3464 C C . THR A 1 447 ? 43.176 -17.759 -6.155 1.00 24.91 447 THR A C 1
ATOM 3466 O O . THR A 1 447 ? 43.563 -18.061 -7.280 1.00 24.91 447 THR A O 1
ATOM 3469 N N . ARG A 1 448 ? 42.888 -18.682 -5.224 1.00 24.17 448 ARG A N 1
ATOM 3470 C CA . ARG A 1 448 ? 42.709 -20.127 -5.479 1.00 24.17 448 ARG A CA 1
ATOM 3471 C C . ARG A 1 448 ? 41.826 -20.768 -4.402 1.00 24.17 448 ARG A C 1
ATOM 3473 O O . ARG A 1 448 ? 42.337 -21.099 -3.341 1.00 24.17 448 ARG A O 1
ATOM 3480 N N . TYR A 1 449 ? 40.544 -20.977 -4.696 1.00 25.53 449 TYR A N 1
ATOM 3481 C CA . TYR A 1 449 ? 39.751 -22.166 -4.326 1.00 25.53 449 TYR A CA 1
ATOM 3482 C C . TYR A 1 449 ? 38.382 -22.078 -5.036 1.00 25.53 449 TYR A C 1
ATOM 3484 O O . TYR A 1 449 ? 37.927 -20.977 -5.328 1.00 25.53 449 TYR A O 1
ATOM 3492 N N . TYR A 1 450 ? 37.735 -23.220 -5.298 1.00 24.95 450 TYR A N 1
ATOM 3493 C CA . TYR A 1 450 ? 36.401 -23.340 -5.929 1.00 24.95 450 TYR A CA 1
ATOM 3494 C C . TYR A 1 450 ? 36.242 -22.902 -7.401 1.00 24.95 450 TYR A C 1
ATOM 3496 O O . TYR A 1 450 ? 35.316 -22.173 -7.740 1.00 24.95 450 TYR A O 1
ATOM 3504 N N . GLU A 1 451 ? 37.035 -23.480 -8.309 1.00 25.17 451 GLU A N 1
ATOM 3505 C CA . GLU A 1 451 ? 36.647 -23.595 -9.729 1.00 25.17 451 GLU A CA 1
ATOM 3506 C C . GLU A 1 451 ? 37.048 -24.973 -10.291 1.00 25.17 451 GLU A C 1
ATOM 3508 O O . GLU A 1 451 ? 37.974 -25.107 -11.083 1.00 25.17 451 GLU A O 1
ATOM 3513 N N . ALA A 1 452 ? 36.409 -26.040 -9.784 1.00 24.83 452 ALA A N 1
ATOM 3514 C CA . ALA A 1 452 ? 36.784 -27.423 -10.110 1.00 24.83 452 ALA A CA 1
ATOM 3515 C C . ALA A 1 452 ? 35.649 -28.462 -9.937 1.00 24.83 452 ALA A C 1
ATOM 3517 O O . ALA A 1 452 ? 35.887 -29.535 -9.387 1.00 24.83 452 ALA A O 1
ATOM 3518 N N . GLN A 1 453 ? 34.408 -28.174 -10.368 1.00 26.47 453 GLN A N 1
ATOM 3519 C CA . GLN A 1 453 ? 33.345 -29.202 -10.429 1.00 26.47 453 GLN A CA 1
ATOM 3520 C C . GLN A 1 453 ? 32.132 -28.819 -11.314 1.00 26.47 453 GLN A C 1
ATOM 3522 O O . GLN A 1 453 ? 31.033 -28.591 -10.809 1.00 26.47 453 GLN A O 1
ATOM 3527 N N . ARG A 1 454 ? 32.289 -28.758 -12.652 1.00 25.42 454 ARG A N 1
ATOM 3528 C CA . ARG A 1 454 ? 31.105 -28.768 -13.552 1.00 25.42 454 ARG A CA 1
ATOM 3529 C C . ARG A 1 454 ? 31.253 -29.282 -14.993 1.00 25.42 454 ARG A C 1
ATOM 3531 O O . ARG A 1 454 ? 30.270 -29.236 -15.725 1.00 25.42 454 ARG A O 1
ATOM 3538 N N . GLU A 1 455 ? 32.395 -29.840 -15.393 1.00 23.91 455 GLU A N 1
ATOM 3539 C CA . GLU A 1 455 ? 32.539 -30.508 -16.699 1.00 23.91 455 GLU A CA 1
ATOM 3540 C C . GLU A 1 455 ? 32.598 -32.036 -16.562 1.00 23.91 455 GLU A C 1
ATOM 3542 O O . GLU A 1 455 ? 33.673 -32.623 -16.516 1.00 23.91 455 GLU A O 1
ATOM 3547 N N . SER A 1 456 ? 31.430 -32.685 -16.502 1.00 23.14 456 SER A N 1
ATOM 3548 C CA . SER A 1 456 ? 31.228 -34.056 -17.004 1.00 23.14 456 SER A CA 1
ATOM 3549 C C . SER A 1 456 ? 29.747 -34.439 -16.938 1.00 23.14 456 SER A C 1
ATOM 3551 O O . SER A 1 456 ? 29.254 -34.812 -15.876 1.00 23.14 456 SER A O 1
ATOM 3553 N N . TYR A 1 457 ? 29.044 -34.351 -18.070 1.00 23.81 457 TYR A N 1
ATOM 3554 C CA . TYR A 1 457 ? 28.074 -35.362 -18.518 1.00 23.81 457 TYR A CA 1
ATOM 3555 C C . TYR A 1 457 ? 27.684 -35.095 -19.985 1.00 23.81 457 TYR A C 1
ATOM 3557 O O . TYR A 1 457 ? 27.496 -33.947 -20.375 1.00 23.81 457 TYR A O 1
ATOM 3565 N N . TYR A 1 458 ? 27.578 -36.163 -20.780 1.00 26.06 458 TYR A N 1
ATOM 3566 C CA . TYR A 1 458 ? 27.208 -36.191 -22.208 1.00 26.06 458 TYR A CA 1
ATOM 3567 C C . TYR A 1 458 ? 28.108 -35.433 -23.210 1.00 26.06 458 TYR A C 1
ATOM 3569 O O . TYR A 1 458 ? 27.809 -34.342 -23.692 1.00 26.06 458 TYR A O 1
ATOM 3577 N N . ARG A 1 459 ? 29.167 -36.134 -23.638 1.00 22.44 459 ARG A N 1
ATOM 3578 C CA . ARG A 1 459 ? 29.711 -36.106 -25.012 1.00 22.44 459 ARG A CA 1
ATOM 3579 C C . ARG A 1 459 ? 29.437 -37.488 -25.648 1.00 22.44 459 ARG A C 1
ATOM 3581 O O . ARG A 1 459 ? 29.253 -38.430 -24.887 1.00 22.44 459 ARG A O 1
ATOM 3588 N N . THR A 1 460 ? 29.475 -37.571 -26.989 1.00 25.91 460 THR A N 1
ATOM 3589 C CA . THR A 1 460 ? 29.059 -38.696 -27.878 1.00 25.91 460 THR A CA 1
ATOM 3590 C C . THR A 1 460 ? 27.537 -38.930 -27.874 1.00 25.91 460 THR A C 1
ATOM 3592 O O . THR A 1 460 ? 26.864 -38.610 -26.900 1.00 25.91 460 THR A O 1
ATOM 3595 N N . VAL A 1 461 ? 26.877 -39.354 -28.962 1.00 26.14 461 VAL A N 1
ATOM 3596 C CA . VAL A 1 461 ? 27.286 -40.144 -30.156 1.00 26.14 461 VAL A CA 1
ATOM 3597 C C . VAL A 1 461 ? 27.620 -39.281 -31.405 1.00 26.14 461 VAL A C 1
ATOM 3599 O O . VAL A 1 461 ? 27.640 -38.056 -31.328 1.00 26.14 461 VAL A O 1
ATOM 3602 N N . GLU A 1 462 ? 28.010 -39.910 -32.523 1.00 24.53 462 GLU A N 1
ATOM 3603 C CA . GLU A 1 462 ? 28.726 -39.322 -33.672 1.00 24.53 462 GLU A CA 1
ATOM 3604 C C . GLU A 1 462 ? 27.937 -39.178 -35.003 1.00 24.53 462 GLU A C 1
ATOM 3606 O O . GLU A 1 462 ? 26.970 -39.889 -35.245 1.00 24.53 462 GLU A O 1
ATOM 3611 N N . LYS A 1 463 ? 28.469 -38.310 -35.890 1.00 25.09 463 LYS A N 1
ATOM 3612 C CA . LYS A 1 463 ? 28.618 -38.407 -37.373 1.00 25.09 463 LYS A CA 1
ATOM 3613 C C . LYS A 1 463 ? 27.559 -39.145 -38.230 1.00 25.09 463 LYS A C 1
ATOM 3615 O O . LYS A 1 463 ? 27.418 -40.358 -38.139 1.00 25.09 463 LYS A O 1
ATOM 3620 N N . SER A 1 464 ? 27.110 -38.490 -39.312 1.00 24.98 464 SER A N 1
ATOM 3621 C CA . SER A 1 464 ? 27.382 -38.938 -40.709 1.00 24.98 464 SER A CA 1
ATOM 3622 C C . SER A 1 464 ? 26.824 -37.979 -41.786 1.00 24.98 464 SER A C 1
ATOM 3624 O O . SER A 1 464 ? 25.749 -37.420 -41.619 1.00 24.98 464 SER A O 1
ATOM 3626 N N . GLY A 1 465 ? 27.548 -37.829 -42.911 1.00 24.55 465 GLY A N 1
ATOM 3627 C CA . GLY A 1 465 ? 27.099 -37.139 -44.143 1.00 24.55 465 GLY A CA 1
ATOM 3628 C C . GLY A 1 465 ? 27.012 -35.597 -44.089 1.00 24.55 465 GLY A C 1
ATOM 3629 O O . GLY A 1 465 ? 26.901 -35.006 -43.024 1.00 24.55 465 GLY A O 1
ATOM 3630 N N . GLY A 1 466 ? 27.083 -34.862 -45.208 1.00 24.36 466 GLY A N 1
ATOM 3631 C CA . GLY A 1 466 ? 27.392 -35.269 -46.589 1.00 24.36 466 GLY A CA 1
ATOM 3632 C C . GLY A 1 466 ? 27.206 -34.108 -47.587 1.00 24.36 466 GLY A C 1
ATOM 3633 O O . GLY A 1 466 ? 26.106 -33.597 -47.736 1.00 24.36 466 GLY A O 1
ATOM 3634 N N . SER A 1 467 ? 28.277 -33.669 -48.256 1.00 25.70 467 SER A N 1
ATOM 3635 C CA . SER A 1 467 ? 28.312 -32.490 -49.153 1.00 25.70 467 SER A CA 1
ATOM 3636 C C . SER A 1 467 ? 27.471 -32.611 -50.437 1.00 25.70 467 SER A C 1
ATOM 3638 O O . SER A 1 467 ? 27.564 -33.636 -51.114 1.00 25.70 467 SER A O 1
ATOM 3640 N N . ARG A 1 468 ? 26.834 -31.506 -50.878 1.00 25.05 468 ARG A N 1
ATOM 3641 C CA . ARG A 1 468 ? 26.830 -31.099 -52.305 1.00 25.05 468 ARG A CA 1
ATOM 3642 C C . ARG A 1 468 ? 26.630 -29.579 -52.505 1.00 25.05 468 ARG A C 1
ATOM 3644 O O . ARG A 1 468 ? 26.233 -28.871 -51.585 1.00 25.05 468 ARG A O 1
ATOM 3651 N N . ARG A 1 469 ? 26.963 -29.084 -53.706 1.00 27.22 469 ARG A N 1
ATOM 3652 C CA . ARG A 1 469 ? 26.813 -27.701 -54.216 1.00 27.22 469 ARG A CA 1
ATOM 3653 C C . ARG A 1 469 ? 25.873 -27.691 -55.428 1.00 27.22 469 ARG A C 1
ATOM 3655 O O . ARG A 1 469 ? 25.879 -28.689 -56.125 1.00 27.22 469 ARG A O 1
ATOM 3662 N N . GLU A 1 470 ? 25.241 -26.548 -55.712 1.00 25.69 470 GLU A N 1
ATOM 3663 C CA . GLU A 1 470 ? 24.763 -25.989 -57.012 1.00 25.69 470 GLU A CA 1
ATOM 3664 C C . GLU A 1 470 ? 23.805 -24.825 -56.622 1.00 25.69 470 GLU A C 1
ATOM 3666 O O . GLU A 1 470 ? 23.049 -24.987 -55.671 1.00 25.69 470 GLU A O 1
ATOM 3671 N N . ARG A 1 471 ? 23.813 -23.567 -57.100 1.00 24.92 471 ARG A N 1
ATOM 3672 C CA . ARG A 1 471 ? 24.529 -22.787 -58.137 1.00 24.92 471 ARG A CA 1
ATOM 3673 C C . ARG A 1 471 ? 24.009 -22.898 -59.582 1.00 24.92 471 ARG A C 1
ATOM 3675 O O . ARG A 1 471 ? 24.543 -23.698 -60.329 1.00 24.92 471 ARG A O 1
ATOM 3682 N N . GLU A 1 472 ? 23.078 -22.004 -59.953 1.00 25.20 472 GLU A N 1
ATOM 3683 C CA . GLU A 1 472 ? 23.085 -21.036 -61.091 1.00 25.20 472 GLU A CA 1
ATOM 3684 C C . GLU A 1 472 ? 21.840 -20.089 -60.949 1.00 25.20 472 GLU A C 1
ATOM 3686 O O . GLU A 1 472 ? 20.958 -20.420 -60.162 1.00 25.20 472 GLU A O 1
ATOM 3691 N N . ARG A 1 473 ? 21.796 -18.788 -61.332 1.00 23.80 473 ARG A N 1
ATOM 3692 C CA . ARG A 1 473 ? 21.924 -18.062 -62.637 1.00 23.80 473 ARG A CA 1
ATOM 3693 C C . ARG A 1 473 ? 20.619 -18.174 -63.486 1.00 23.80 473 ARG A C 1
ATOM 3695 O O . ARG A 1 473 ? 20.003 -19.225 -63.438 1.00 23.80 473 ARG A O 1
ATOM 3702 N N . SER A 1 474 ? 20.088 -17.179 -64.226 1.00 27.44 474 SER A N 1
ATOM 3703 C CA . SER A 1 474 ? 20.555 -15.830 -64.648 1.00 27.44 474 SER A CA 1
ATOM 3704 C C . SER A 1 474 ? 19.385 -14.923 -65.133 1.00 27.44 474 SER A C 1
ATOM 3706 O O . SER A 1 474 ? 18.400 -15.480 -65.592 1.00 27.44 474 SER A O 1
ATOM 3708 N N . GLU A 1 475 ? 19.586 -13.585 -65.172 1.00 27.33 475 GLU A N 1
ATOM 3709 C CA . GLU A 1 475 ? 19.139 -12.627 -66.244 1.00 27.33 475 GLU A CA 1
ATOM 3710 C C . GLU A 1 475 ? 17.596 -12.438 -66.515 1.00 27.33 475 GLU A C 1
ATOM 3712 O O . GLU A 1 475 ? 16.789 -13.258 -66.107 1.00 27.33 475 GLU A O 1
ATOM 3717 N N . GLU A 1 476 ? 17.041 -11.363 -67.122 1.00 25.58 476 GLU A N 1
ATOM 3718 C CA . GLU A 1 476 ? 17.525 -10.006 -67.482 1.00 25.58 476 GLU A CA 1
ATOM 3719 C C . GLU A 1 476 ? 16.390 -8.922 -67.534 1.00 25.58 476 GLU A C 1
ATOM 3721 O O . GLU A 1 476 ? 15.218 -9.236 -67.369 1.00 25.58 476 GLU A O 1
ATOM 3726 N N . ARG A 1 477 ? 16.793 -7.647 -67.750 1.00 26.91 477 ARG A N 1
ATOM 3727 C CA . ARG A 1 477 ? 16.148 -6.443 -68.385 1.00 26.91 477 ARG A CA 1
ATOM 3728 C C . ARG A 1 477 ? 14.616 -6.381 -68.673 1.00 26.91 477 ARG A C 1
ATOM 3730 O O . ARG A 1 477 ? 13.994 -7.353 -69.058 1.00 26.91 477 ARG A O 1
ATOM 3737 N N . LEU A 1 478 ? 13.960 -5.201 -68.651 1.00 27.47 478 LEU A N 1
ATOM 3738 C CA . LEU A 1 478 ? 14.183 -4.048 -69.567 1.00 27.47 478 LEU A CA 1
ATOM 3739 C C . LEU A 1 478 ? 13.670 -2.666 -69.066 1.00 27.47 478 LEU A C 1
ATOM 3741 O O . LEU A 1 478 ? 12.817 -2.568 -68.190 1.00 27.47 478 LEU A O 1
ATOM 3745 N N . ARG A 1 479 ? 14.171 -1.591 -69.709 1.00 30.98 479 ARG A N 1
ATOM 3746 C CA . ARG A 1 479 ? 13.634 -0.203 -69.772 1.00 30.98 479 ARG A CA 1
ATOM 3747 C C . ARG A 1 479 ? 13.632 0.269 -71.241 1.00 30.98 479 ARG A C 1
ATOM 3749 O O . ARG A 1 479 ? 14.481 -0.214 -71.990 1.00 30.98 479 ARG A O 1
ATOM 3756 N N . PRO A 1 480 ? 12.749 1.206 -71.643 1.00 34.75 480 PRO A N 1
ATOM 3757 C CA . PRO A 1 480 ? 13.153 2.580 -72.068 1.00 34.75 480 PRO A CA 1
ATOM 3758 C C . PRO A 1 480 ? 12.301 3.691 -71.371 1.00 34.75 480 PRO A C 1
ATOM 3760 O O . PRO A 1 480 ? 11.297 3.343 -70.764 1.00 34.75 480 PRO A O 1
ATOM 3763 N N . VAL A 1 481 ? 12.593 5.011 -71.284 1.00 29.12 481 VAL A N 1
ATOM 3764 C CA . VAL A 1 481 ? 13.526 5.983 -71.945 1.00 29.12 481 VAL A CA 1
ATOM 3765 C C . VAL A 1 481 ? 13.037 6.453 -73.338 1.00 29.12 481 VAL A C 1
ATOM 3767 O O . VAL A 1 481 ? 12.991 5.639 -74.245 1.00 29.12 481 VAL A O 1
ATOM 3770 N N . GLU A 1 482 ? 12.468 7.657 -73.537 1.00 28.42 482 GLU A N 1
ATOM 3771 C CA . GLU A 1 482 ? 13.013 9.048 -73.712 1.00 28.42 482 GLU A CA 1
ATOM 3772 C C . GLU A 1 482 ? 11.825 10.070 -73.646 1.00 28.42 482 GLU A C 1
ATOM 3774 O O . GLU A 1 482 ? 10.689 9.604 -73.609 1.00 28.42 482 GLU A O 1
ATOM 3779 N N . HIS A 1 483 ? 11.859 11.424 -73.662 1.00 27.39 483 HIS A N 1
ATOM 3780 C CA . HIS A 1 483 ? 12.816 12.576 -73.612 1.00 27.39 483 HIS A CA 1
ATOM 3781 C C . HIS A 1 483 ? 12.050 13.729 -72.855 1.00 27.39 483 HIS A C 1
ATOM 3783 O O . HIS A 1 483 ? 10.937 13.484 -72.396 1.00 27.39 483 HIS A O 1
ATOM 3789 N N . GLY A 1 484 ? 12.425 15.008 -72.656 1.00 25.05 484 GLY A N 1
ATOM 3790 C CA . GLY A 1 484 ? 13.631 15.827 -72.876 1.00 25.05 484 GLY A CA 1
ATOM 3791 C C . GLY A 1 484 ? 13.378 17.136 -73.681 1.00 25.05 484 GLY A C 1
ATOM 3792 O O . GLY A 1 484 ? 12.730 17.075 -74.720 1.00 25.05 484 GLY A O 1
ATOM 3793 N N . ARG A 1 485 ? 13.997 18.271 -73.260 1.00 26.66 485 ARG A N 1
ATOM 3794 C CA . ARG A 1 485 ? 14.164 19.603 -73.950 1.00 26.66 485 ARG A CA 1
ATOM 3795 C C . ARG A 1 485 ? 12.995 20.628 -73.894 1.00 26.66 485 ARG A C 1
ATOM 3797 O O . ARG A 1 485 ? 11.847 20.223 -73.931 1.00 26.66 485 ARG A O 1
ATOM 3804 N N . SER A 1 486 ? 13.188 21.968 -73.871 1.00 26.19 486 SER A N 1
ATOM 3805 C CA . SER A 1 486 ? 14.373 22.859 -73.683 1.00 26.19 486 SER A CA 1
ATOM 3806 C C . SER A 1 486 ? 13.976 24.363 -73.578 1.00 26.19 486 SER A C 1
ATOM 3808 O O . SER A 1 486 ? 12.927 24.728 -74.094 1.00 26.19 486 SER A O 1
ATOM 3810 N N . ARG A 1 487 ? 14.909 25.226 -73.101 1.00 26.48 487 ARG A N 1
ATOM 3811 C CA . ARG A 1 487 ? 14.974 26.723 -73.216 1.00 26.48 487 ARG A CA 1
ATOM 3812 C C . ARG A 1 487 ? 13.929 27.558 -72.435 1.00 26.48 487 ARG A C 1
ATOM 3814 O O . ARG A 1 487 ? 12.954 26.998 -71.965 1.00 26.48 487 ARG A O 1
ATOM 3821 N N . GLU A 1 488 ? 13.997 28.900 -72.344 1.00 26.31 488 GLU A N 1
ATOM 3822 C CA . GLU A 1 488 ? 15.053 29.948 -72.153 1.00 26.31 488 GLU A CA 1
ATOM 3823 C C . GLU A 1 488 ? 14.368 31.332 -72.380 1.00 26.31 488 GLU A C 1
ATOM 3825 O O . GLU A 1 488 ? 13.448 31.388 -73.192 1.00 26.31 488 GLU A O 1
ATOM 3830 N N . ARG A 1 489 ? 14.875 32.436 -71.787 1.00 27.67 489 ARG A N 1
ATOM 3831 C CA . ARG A 1 489 ? 14.529 33.865 -72.079 1.00 27.67 489 ARG A CA 1
ATOM 3832 C C . ARG A 1 489 ? 13.175 34.393 -71.532 1.00 27.67 489 ARG A C 1
ATOM 3834 O O . ARG A 1 489 ? 12.297 33.600 -71.227 1.00 27.67 489 ARG A O 1
ATOM 3841 N N . ASP A 1 490 ? 12.951 35.707 -71.346 1.00 25.62 490 ASP A N 1
ATOM 3842 C CA . ASP A 1 490 ? 13.853 36.880 -71.479 1.00 25.62 490 ASP A CA 1
ATOM 3843 C C . ASP A 1 490 ? 13.606 38.005 -70.428 1.00 25.62 490 ASP A C 1
ATOM 3845 O O . ASP A 1 490 ? 12.782 37.883 -69.525 1.00 25.62 490 ASP A O 1
ATOM 3849 N N . ARG A 1 491 ? 14.396 39.080 -70.546 1.00 26.16 491 ARG A N 1
ATOM 3850 C CA . ARG A 1 491 ? 14.648 40.214 -69.631 1.00 26.16 491 ARG A CA 1
ATOM 3851 C C . ARG A 1 491 ? 13.539 41.280 -69.458 1.00 26.16 491 ARG A C 1
ATOM 3853 O O . ARG A 1 491 ? 12.856 41.635 -70.412 1.00 26.16 491 ARG A O 1
ATOM 3860 N N . SER A 1 492 ? 13.697 42.042 -68.359 1.00 25.52 492 SER A N 1
ATOM 3861 C CA . SER A 1 492 ? 13.492 43.515 -68.238 1.00 25.52 492 SER A CA 1
ATOM 3862 C C . SER A 1 492 ? 12.031 44.041 -68.225 1.00 25.52 492 SER A C 1
ATOM 3864 O O . SER A 1 492 ? 11.115 43.271 -68.465 1.00 25.52 492 SER A O 1
ATOM 3866 N N . SER A 1 493 ? 11.720 45.300 -67.859 1.00 27.08 493 SER A N 1
ATOM 3867 C CA . SER A 1 493 ? 12.558 46.517 -67.728 1.00 27.08 493 SER A CA 1
ATOM 3868 C C . SER A 1 493 ? 11.973 47.611 -66.800 1.00 27.08 493 SER A C 1
ATOM 3870 O O . SER A 1 493 ? 10.800 47.920 -66.958 1.00 27.08 493 SER A O 1
ATOM 3872 N N . LEU A 1 494 ? 12.842 48.298 -66.025 1.00 27.88 494 LEU A N 1
ATOM 3873 C CA . LEU A 1 494 ? 12.735 49.712 -65.550 1.00 27.88 494 LEU A CA 1
ATOM 3874 C C . LEU A 1 494 ? 11.518 50.092 -64.654 1.00 27.88 494 LEU A C 1
ATOM 3876 O O . LEU A 1 494 ? 10.519 49.393 -64.625 1.00 27.88 494 LEU A O 1
ATOM 3880 N N . GLY A 1 495 ? 11.514 51.177 -63.864 1.00 25.31 495 GLY A N 1
ATOM 3881 C CA . GLY A 1 495 ? 12.502 52.228 -63.534 1.00 25.31 495 GLY A CA 1
ATOM 3882 C C . GLY A 1 495 ? 11.789 53.447 -62.890 1.00 25.31 495 GLY A C 1
ATOM 3883 O O . GLY A 1 495 ? 10.565 53.421 -62.832 1.00 25.31 495 GLY A O 1
ATOM 3884 N N . VAL A 1 496 ? 12.521 54.514 -62.497 1.00 31.25 496 VAL A N 1
ATOM 3885 C CA . VAL A 1 496 ? 11.992 55.833 -62.009 1.00 31.25 496 VAL A CA 1
ATOM 3886 C C . VAL A 1 496 ? 11.348 55.793 -60.588 1.00 31.25 496 VAL A C 1
ATOM 3888 O O . VAL A 1 496 ? 10.561 54.903 -60.299 1.00 31.25 496 VAL A O 1
ATOM 3891 N N . ASP A 1 497 ? 11.613 56.686 -59.616 1.00 27.05 497 ASP A N 1
ATOM 3892 C CA . ASP A 1 497 ? 12.661 57.716 -59.504 1.00 27.05 497 ASP A CA 1
ATOM 3893 C C . ASP A 1 497 ? 13.175 57.954 -58.062 1.00 27.05 497 ASP A C 1
ATOM 3895 O O . ASP A 1 497 ? 12.479 57.782 -57.063 1.00 27.05 497 ASP A O 1
ATOM 3899 N N . SER A 1 498 ? 14.429 58.398 -58.037 1.00 26.81 498 SER A N 1
ATOM 3900 C CA . SER A 1 498 ? 15.110 59.440 -57.249 1.00 26.81 498 SER A CA 1
ATOM 3901 C C . SER A 1 498 ? 14.366 60.352 -56.246 1.00 26.81 498 SER A C 1
ATOM 3903 O O . SER A 1 498 ? 13.300 60.892 -56.524 1.00 26.81 498 SER A O 1
ATOM 3905 N N . GLY A 1 499 ? 15.084 60.743 -55.175 1.00 25.52 499 GLY A N 1
ATOM 3906 C CA . GLY A 1 499 ? 14.885 62.031 -54.473 1.00 25.52 499 GLY A CA 1
ATOM 3907 C C . GLY A 1 499 ? 15.634 62.174 -53.124 1.00 25.52 499 GLY A C 1
ATOM 3908 O O . GLY A 1 499 ? 15.370 61.354 -52.249 1.00 25.52 499 GLY A O 1
ATOM 3909 N N . PRO A 1 500 ? 16.556 63.149 -52.893 1.00 41.19 500 PRO A N 1
ATOM 3910 C CA . PRO A 1 500 ? 17.546 63.014 -51.805 1.00 41.19 500 PRO A CA 1
ATOM 3911 C C . PRO A 1 500 ? 17.662 64.149 -50.751 1.00 41.19 500 PRO A C 1
ATOM 3913 O O . PRO A 1 500 ? 17.407 65.316 -51.024 1.00 41.19 500 PRO A O 1
ATOM 3916 N N . SER A 1 501 ? 18.275 63.783 -49.611 1.00 25.94 501 SER A N 1
ATOM 3917 C CA . SER A 1 501 ? 19.236 64.564 -48.788 1.00 25.94 501 SER A CA 1
ATOM 3918 C C . SER A 1 501 ? 18.837 65.894 -48.113 1.00 25.94 501 SER A C 1
ATOM 3920 O O . SER A 1 501 ? 18.475 66.867 -48.771 1.00 25.94 501 SER A O 1
ATOM 3922 N N . ARG A 1 502 ? 19.183 66.022 -46.814 1.00 28.20 502 ARG A N 1
ATOM 3923 C CA . ARG A 1 502 ? 20.013 67.156 -46.336 1.00 28.20 502 ARG A CA 1
ATOM 3924 C C . ARG A 1 502 ? 20.711 66.914 -44.987 1.00 28.20 502 ARG A C 1
ATOM 3926 O O . ARG A 1 502 ? 20.096 66.493 -44.017 1.00 28.20 502 ARG A O 1
ATOM 3933 N N . ASN A 1 503 ? 22.002 67.255 -44.936 1.00 28.02 503 ASN A N 1
ATOM 3934 C CA . ASN A 1 503 ? 22.856 67.253 -43.738 1.00 28.02 503 ASN A CA 1
ATOM 3935 C C . ASN A 1 503 ? 22.784 68.577 -42.954 1.00 28.02 503 ASN A C 1
ATOM 3937 O O . ASN A 1 503 ? 22.653 69.639 -43.565 1.00 28.02 503 ASN A O 1
ATOM 3941 N N . ARG A 1 504 ? 23.040 68.508 -41.635 1.00 27.55 504 ARG A N 1
ATOM 3942 C CA . ARG A 1 504 ? 23.935 69.403 -40.852 1.00 27.55 504 ARG A CA 1
ATOM 3943 C C . ARG A 1 504 ? 24.051 68.850 -39.417 1.00 27.55 504 ARG A C 1
ATOM 3945 O O . ARG A 1 504 ? 23.049 68.780 -38.725 1.00 27.55 504 ARG A O 1
ATOM 3952 N N . SER A 1 505 ? 25.172 68.283 -38.964 1.00 29.28 505 SER A N 1
ATOM 3953 C CA . SER A 1 505 ? 26.522 68.857 -38.766 1.00 29.28 505 SER A CA 1
ATOM 3954 C C . SER A 1 505 ? 26.629 69.822 -37.575 1.00 29.28 505 SER A C 1
ATOM 3956 O O . SER A 1 505 ? 26.271 70.992 -37.694 1.00 29.28 505 SER A O 1
ATOM 3958 N N . ARG A 1 506 ? 27.238 69.350 -36.477 1.00 28.53 506 ARG A N 1
ATOM 3959 C CA . ARG A 1 506 ? 28.053 70.125 -35.516 1.00 28.53 506 ARG A CA 1
ATOM 3960 C C . ARG A 1 506 ? 28.988 69.172 -34.755 1.00 28.53 506 ARG A C 1
ATOM 3962 O O . ARG A 1 506 ? 28.748 67.970 -34.734 1.00 28.53 506 ARG A O 1
ATOM 3969 N N . SER A 1 507 ? 30.077 69.701 -34.202 1.00 29.33 507 SER A N 1
ATOM 3970 C CA . SER A 1 507 ? 31.251 68.924 -33.771 1.00 29.33 507 SER A CA 1
ATOM 3971 C C . SER A 1 507 ? 32.051 69.653 -32.689 1.00 29.33 507 SER A C 1
ATOM 3973 O O . SER A 1 507 ? 32.199 70.870 -32.822 1.00 29.33 507 SER A O 1
ATOM 3975 N N . ARG A 1 508 ? 32.635 68.927 -31.714 1.00 29.39 508 ARG A N 1
ATOM 3976 C CA . ARG A 1 508 ? 34.013 69.147 -31.204 1.00 29.39 508 ARG A CA 1
ATOM 3977 C C . ARG A 1 508 ? 34.477 68.159 -30.112 1.00 29.39 508 ARG A C 1
ATOM 3979 O O . ARG A 1 508 ? 33.738 67.854 -29.188 1.00 29.39 508 ARG A O 1
ATOM 3986 N N . ASP A 1 509 ? 35.723 67.721 -30.289 1.00 30.39 509 ASP A N 1
ATOM 3987 C CA . ASP A 1 509 ? 36.823 67.374 -29.364 1.00 30.39 509 ASP A CA 1
ATOM 3988 C C . ASP A 1 509 ? 36.652 67.396 -27.822 1.00 30.39 509 ASP A C 1
ATOM 3990 O O . ASP A 1 509 ? 36.137 68.362 -27.267 1.00 30.39 509 ASP A O 1
ATOM 3994 N N . GLY A 1 510 ? 37.355 66.465 -27.136 1.00 26.72 510 GLY A N 1
ATOM 3995 C CA . GLY A 1 510 ? 38.289 66.869 -26.056 1.00 26.72 510 GLY A CA 1
ATOM 3996 C C . GLY A 1 510 ? 38.421 66.033 -24.758 1.00 26.72 510 GLY A C 1
ATOM 3997 O O . GLY A 1 510 ? 37.806 66.413 -23.777 1.00 26.72 510 GLY A O 1
ATOM 3998 N N . ARG A 1 511 ? 39.316 65.016 -24.748 1.00 27.30 511 ARG A N 1
ATOM 3999 C CA . ARG A 1 511 ? 40.235 64.507 -23.663 1.00 27.30 511 ARG A CA 1
ATOM 4000 C C . ARG A 1 511 ? 39.709 64.339 -22.197 1.00 27.30 511 ARG A C 1
ATOM 4002 O O . ARG A 1 511 ? 39.132 65.263 -21.652 1.00 27.30 511 ARG A O 1
ATOM 4009 N N . ASP A 1 512 ? 39.813 63.193 -21.490 1.00 25.98 512 ASP A N 1
ATOM 4010 C CA . ASP A 1 512 ? 40.993 62.350 -21.096 1.00 25.98 512 ASP A CA 1
ATOM 4011 C C . ASP A 1 512 ? 41.860 63.005 -19.968 1.00 25.98 512 ASP A C 1
ATOM 4013 O O . ASP A 1 512 ? 41.955 64.234 -20.020 1.00 25.98 512 ASP A O 1
ATOM 4017 N N . PRO A 1 513 ? 42.501 62.318 -18.966 1.00 39.25 513 PRO A N 1
ATOM 4018 C CA . PRO A 1 513 ? 42.695 60.870 -18.700 1.00 39.25 513 PRO A CA 1
ATOM 4019 C C . PRO A 1 513 ? 42.449 60.377 -17.230 1.00 39.25 513 PRO A C 1
ATOM 4021 O O . PRO A 1 513 ? 41.903 61.081 -16.386 1.00 39.25 513 PRO A O 1
ATOM 4024 N N . SER A 1 514 ? 42.881 59.138 -16.911 1.00 38.50 514 SER A N 1
ATOM 4025 C CA . SER A 1 514 ? 43.021 58.558 -15.541 1.00 38.50 514 SER A CA 1
ATOM 4026 C C . SER A 1 514 ? 44.361 58.917 -14.851 1.00 38.50 514 SER A C 1
ATOM 4028 O O . SER A 1 514 ? 45.218 59.523 -15.494 1.00 38.50 514 SER A O 1
ATOM 4030 N N . PRO A 1 515 ? 44.611 58.482 -13.588 1.00 36.12 515 PRO A N 1
ATOM 4031 C CA . PRO A 1 515 ? 45.691 57.483 -13.394 1.00 36.12 515 PRO A CA 1
ATOM 4032 C C . PRO A 1 515 ? 45.517 56.438 -12.247 1.00 36.12 515 PRO A C 1
ATOM 4034 O O . PRO A 1 515 ? 44.588 56.481 -11.446 1.00 36.12 515 PRO A O 1
ATOM 4037 N N . ARG A 1 516 ? 46.470 55.487 -12.196 1.00 33.94 516 ARG A N 1
ATOM 4038 C CA . ARG A 1 516 ? 46.787 54.445 -11.167 1.00 33.94 516 ARG A CA 1
ATOM 4039 C C . ARG A 1 516 ? 48.187 54.760 -10.536 1.00 33.94 516 ARG A C 1
ATOM 4041 O O . ARG A 1 516 ? 48.735 55.777 -10.962 1.00 33.94 516 ARG A O 1
ATOM 4048 N N . PRO A 1 517 ? 48.862 53.954 -9.657 1.00 45.94 517 PRO A N 1
ATOM 4049 C CA . PRO A 1 517 ? 48.560 52.655 -9.017 1.00 45.94 517 PRO A CA 1
ATOM 4050 C C . PRO A 1 517 ? 48.396 52.778 -7.470 1.00 45.94 517 PRO A C 1
ATOM 4052 O O . PRO A 1 517 ? 47.359 53.356 -7.148 1.00 45.94 517 PRO A O 1
ATOM 4055 N N . PRO A 1 518 ? 49.242 52.326 -6.489 1.00 40.25 518 PRO A N 1
ATOM 4056 C CA . PRO A 1 518 ? 50.537 51.598 -6.470 1.00 40.25 518 PRO A CA 1
ATOM 4057 C C . PRO A 1 518 ? 50.394 50.059 -6.236 1.00 40.25 518 PRO A C 1
ATOM 4059 O O . PRO A 1 518 ? 49.427 49.461 -6.705 1.00 40.25 518 PRO A O 1
ATOM 4062 N N . THR A 1 519 ? 51.365 49.387 -5.581 1.00 28.47 519 THR A N 1
ATOM 4063 C CA . THR A 1 519 ? 51.475 47.909 -5.445 1.00 28.47 519 THR A CA 1
ATOM 4064 C C . THR A 1 519 ? 52.059 47.418 -4.096 1.00 28.47 519 THR A C 1
ATOM 4066 O O . THR A 1 519 ? 52.730 48.164 -3.397 1.00 28.47 519 THR A O 1
ATOM 4069 N N . SER A 1 520 ? 51.929 46.101 -3.843 1.00 27.05 520 SER A N 1
ATOM 4070 C CA . SER A 1 520 ? 52.929 45.176 -3.234 1.00 27.05 520 SER A CA 1
ATOM 4071 C C . SER A 1 520 ? 53.334 45.178 -1.731 1.00 27.05 520 SER A C 1
ATOM 4073 O O . SER A 1 520 ? 53.925 46.126 -1.241 1.00 27.05 520 SER A O 1
ATOM 4075 N N . ARG A 1 521 ? 53.267 43.954 -1.151 1.00 27.30 521 ARG A N 1
ATOM 4076 C CA . ARG A 1 521 ? 54.202 43.267 -0.200 1.00 27.30 521 ARG A CA 1
ATOM 4077 C C . ARG A 1 521 ? 54.277 43.605 1.320 1.00 27.30 521 ARG A C 1
ATOM 4079 O O . ARG A 1 521 ? 54.845 44.603 1.719 1.00 27.30 521 ARG A O 1
ATOM 4086 N N . MET A 1 522 ? 53.949 42.563 2.108 1.00 26.61 522 MET A N 1
ATOM 4087 C CA . MET A 1 522 ? 54.704 41.943 3.235 1.00 26.61 522 MET A CA 1
ATOM 4088 C C . MET A 1 522 ? 54.962 42.648 4.597 1.00 26.61 522 MET A C 1
ATOM 4090 O O . MET A 1 522 ? 55.795 43.531 4.711 1.00 26.61 522 MET A O 1
ATOM 4094 N N . SER A 1 523 ? 54.415 42.006 5.645 1.00 28.22 523 SER A N 1
ATOM 4095 C CA . SER A 1 523 ? 55.117 41.441 6.829 1.00 28.22 523 SER A CA 1
ATOM 4096 C C . SER A 1 523 ? 55.853 42.309 7.874 1.00 28.22 523 SER A C 1
ATOM 4098 O O . SER A 1 523 ? 57.035 42.590 7.710 1.00 28.22 523 SER A O 1
ATOM 4100 N N . SER A 1 524 ? 55.241 42.446 9.062 1.00 25.42 524 SER A N 1
ATOM 4101 C CA . SER A 1 524 ? 55.817 42.207 10.417 1.00 25.42 524 SER A CA 1
ATOM 4102 C C . SER A 1 524 ? 54.629 42.137 11.432 1.00 25.42 524 SER A C 1
ATOM 4104 O O . SER A 1 524 ? 53.533 42.554 11.070 1.00 25.42 524 SER A O 1
ATOM 4106 N N . LEU A 1 525 ? 54.614 41.493 12.615 1.00 24.77 525 LEU A N 1
ATOM 4107 C CA . LEU A 1 525 ? 55.570 41.386 13.739 1.00 24.77 525 LEU A CA 1
ATOM 4108 C C . LEU A 1 525 ? 55.892 42.776 14.349 1.00 24.77 525 LEU A C 1
ATOM 4110 O O . LEU A 1 525 ? 56.280 43.671 13.614 1.00 24.77 525 LEU A O 1
ATOM 4114 N N . THR A 1 526 ? 55.764 43.070 15.649 1.00 25.73 526 THR A N 1
ATOM 4115 C CA . THR A 1 526 ? 55.257 42.323 16.830 1.00 25.73 526 THR A CA 1
ATOM 4116 C C . THR A 1 526 ? 54.952 43.339 17.960 1.00 25.73 526 THR A C 1
ATOM 4118 O O . THR A 1 526 ? 55.030 44.536 17.709 1.00 25.73 526 THR A O 1
ATOM 4121 N N . VAL A 1 527 ? 54.735 42.848 19.195 1.00 27.16 527 VAL A N 1
ATOM 4122 C CA . VAL A 1 527 ? 55.133 43.429 20.510 1.00 27.16 527 VAL A CA 1
ATOM 4123 C C . VAL A 1 527 ? 53.965 43.630 21.495 1.00 27.16 527 VAL A C 1
ATOM 4125 O O . VAL A 1 527 ? 53.034 44.379 21.240 1.00 27.16 527 VAL A O 1
ATOM 4128 N N . GLU A 1 528 ? 54.060 42.860 22.588 1.00 24.50 528 GLU A N 1
ATOM 4129 C CA . GLU A 1 528 ? 53.772 43.123 24.018 1.00 24.50 528 GLU A CA 1
ATOM 4130 C C . GLU A 1 528 ? 52.729 44.208 24.400 1.00 24.50 528 GLU A C 1
ATOM 4132 O O . GLU A 1 528 ? 52.751 45.323 23.901 1.00 24.50 528 GLU A O 1
ATOM 4137 N N . GLY A 1 529 ? 51.802 44.001 25.345 1.00 25.05 529 GLY A N 1
ATOM 4138 C CA . GLY A 1 529 ? 51.646 42.924 26.337 1.00 25.05 529 GLY A CA 1
ATOM 4139 C C . GLY A 1 529 ? 52.126 43.331 27.739 1.00 25.05 529 GLY A C 1
ATOM 4140 O O . GLY A 1 529 ? 53.034 44.142 27.876 1.00 25.05 529 GLY A O 1
ATOM 4141 N N . ASN A 1 530 ? 51.544 42.758 28.800 1.00 26.98 530 ASN A N 1
ATOM 4142 C CA . ASN A 1 530 ? 52.172 42.786 30.126 1.00 26.98 530 ASN A CA 1
ATOM 4143 C C . ASN A 1 530 ? 51.809 41.548 30.966 1.00 26.98 530 ASN A C 1
ATOM 4145 O O . ASN A 1 530 ? 50.741 40.958 30.806 1.00 26.98 530 ASN A O 1
ATOM 4149 N N . ASN A 1 531 ? 52.732 41.137 31.833 1.00 28.38 531 ASN A N 1
ATOM 4150 C CA . ASN A 1 531 ? 52.734 39.844 32.518 1.00 28.38 531 ASN A CA 1
ATOM 4151 C C . ASN A 1 531 ? 52.144 39.898 33.934 1.00 28.38 531 ASN A C 1
ATOM 4153 O O . ASN A 1 531 ? 52.361 40.869 34.658 1.00 28.38 531 ASN A O 1
ATOM 4157 N N . ARG A 1 532 ? 51.567 38.768 34.374 1.00 29.11 532 ARG A N 1
ATOM 4158 C CA . ARG A 1 532 ? 51.987 37.974 35.560 1.00 29.11 532 ARG A CA 1
ATOM 4159 C C . ARG A 1 532 ? 51.011 36.798 35.774 1.00 29.11 532 ARG A C 1
ATOM 4161 O O . ARG A 1 532 ? 49.809 37.001 35.719 1.00 29.11 532 ARG A O 1
ATOM 4168 N N . GLY A 1 533 ? 51.435 35.561 36.042 1.00 26.95 533 GLY A N 1
ATOM 4169 C CA . GLY A 1 533 ? 52.801 35.024 36.049 1.00 26.95 533 GLY A CA 1
ATOM 4170 C C . GLY A 1 533 ? 53.025 33.975 37.141 1.00 26.95 533 GLY A C 1
ATOM 4171 O O . GLY A 1 533 ? 53.539 34.317 38.198 1.00 26.95 533 GLY A O 1
ATOM 4172 N N .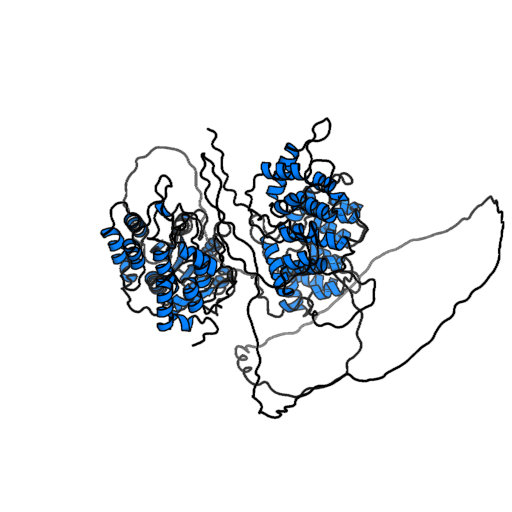 ALA A 1 534 ? 52.685 32.711 36.877 1.00 30.05 534 ALA A N 1
ATOM 4173 C CA . ALA A 1 534 ? 53.075 31.561 37.699 1.00 30.05 534 ALA A CA 1
ATOM 4174 C C . ALA A 1 534 ? 53.193 30.308 36.815 1.00 30.05 534 ALA A C 1
ATOM 4176 O O . ALA A 1 534 ? 52.443 30.155 35.850 1.00 30.05 534 ALA A O 1
ATOM 4177 N N . THR A 1 535 ? 54.153 29.431 37.108 1.00 30.48 535 THR A N 1
ATOM 4178 C CA . THR A 1 535 ? 54.526 28.299 36.250 1.00 30.48 535 THR A CA 1
ATOM 4179 C C . THR A 1 535 ? 54.157 26.955 36.864 1.00 30.48 535 THR A C 1
ATOM 4181 O O . THR A 1 535 ? 54.389 26.717 38.045 1.00 30.48 535 THR A O 1
ATOM 4184 N N . ASN A 1 536 ? 53.723 26.013 36.025 1.00 30.91 536 ASN A N 1
ATOM 4185 C CA . ASN A 1 536 ? 54.165 24.630 36.180 1.00 30.91 536 ASN A CA 1
ATOM 4186 C C . ASN A 1 536 ? 54.174 23.901 34.828 1.00 30.91 536 ASN A C 1
ATOM 4188 O O . ASN A 1 536 ? 53.313 24.142 33.983 1.00 30.91 536 ASN A O 1
ATOM 4192 N N . ARG A 1 537 ? 55.166 23.031 34.604 1.00 27.66 537 ARG A N 1
ATOM 4193 C CA . ARG A 1 537 ? 55.266 22.171 33.411 1.00 27.66 537 ARG A CA 1
ATOM 4194 C C . ARG A 1 537 ? 55.059 20.723 33.829 1.00 27.66 537 ARG A C 1
ATOM 4196 O O . ARG A 1 537 ? 55.692 20.285 34.781 1.00 27.66 537 ARG A O 1
ATOM 4203 N N . LEU A 1 538 ? 54.295 19.964 33.049 1.00 28.94 538 LEU A N 1
ATOM 4204 C CA . LEU A 1 538 ? 54.312 18.502 33.095 1.00 28.94 538 LEU A CA 1
ATOM 4205 C C . LEU A 1 538 ? 54.267 17.944 31.670 1.00 28.94 538 LEU A C 1
ATOM 4207 O O . LEU A 1 538 ? 53.221 17.890 31.030 1.00 28.94 538 LEU A O 1
ATOM 4211 N N . SER A 1 539 ? 55.441 17.557 31.178 1.00 29.98 539 SER A N 1
ATOM 4212 C CA . SER A 1 539 ? 55.588 16.709 29.995 1.00 29.98 539 SER A CA 1
ATOM 4213 C C . SER A 1 539 ? 55.581 15.236 30.419 1.00 29.98 539 SER A C 1
ATOM 4215 O O . SER A 1 539 ? 55.998 14.923 31.528 1.00 29.98 539 SER A O 1
ATOM 4217 N N . ALA A 1 540 ? 55.219 14.348 29.488 1.00 32.38 540 ALA A N 1
ATOM 4218 C CA . ALA A 1 540 ? 55.401 12.892 29.561 1.00 32.38 540 ALA A CA 1
ATOM 4219 C C . ALA A 1 540 ? 54.612 12.124 30.651 1.00 32.38 540 ALA A C 1
ATOM 4221 O O . ALA A 1 540 ? 55.127 11.777 31.710 1.00 32.38 540 ALA A O 1
ATOM 4222 N N . ALA A 1 541 ? 53.400 11.703 30.279 1.00 29.50 541 ALA A N 1
ATOM 4223 C CA . ALA A 1 541 ? 52.805 10.429 30.695 1.00 29.50 541 ALA A CA 1
ATOM 4224 C C . ALA A 1 541 ? 52.453 9.618 29.416 1.00 29.50 541 ALA A C 1
ATOM 4226 O O . ALA A 1 541 ? 52.293 10.234 28.357 1.00 29.50 541 ALA A O 1
ATOM 4227 N N . PRO A 1 542 ? 52.428 8.269 29.449 1.00 31.08 542 PRO A N 1
ATOM 4228 C CA . PRO A 1 542 ? 52.608 7.447 28.244 1.00 31.08 542 PRO A CA 1
ATOM 4229 C C . PRO A 1 542 ? 51.337 7.178 27.413 1.00 31.08 542 PRO A C 1
ATOM 4231 O O . PRO A 1 542 ? 50.211 7.461 27.815 1.00 31.08 542 PRO A O 1
ATOM 4234 N N . ALA A 1 543 ? 51.548 6.614 26.218 1.00 31.94 543 ALA A N 1
ATOM 4235 C CA . ALA A 1 543 ? 50.522 6.365 25.206 1.00 31.94 543 ALA A CA 1
ATOM 4236 C C . ALA A 1 543 ? 49.553 5.213 25.544 1.00 31.94 543 ALA A C 1
ATOM 4238 O O . ALA A 1 543 ? 49.916 4.248 26.212 1.00 31.94 543 ALA A O 1
ATOM 4239 N N . SER A 1 544 ? 48.340 5.283 24.982 1.00 30.42 544 SER A N 1
ATOM 4240 C CA . SER A 1 544 ? 47.373 4.174 24.915 1.00 30.42 544 SER A CA 1
ATOM 4241 C C . SER A 1 544 ? 47.229 3.661 23.468 1.00 30.42 544 SER A C 1
ATOM 4243 O O . SER A 1 544 ? 47.287 4.476 22.543 1.00 30.42 544 SER A O 1
ATOM 4245 N N . PRO A 1 545 ? 47.062 2.343 23.239 1.00 34.22 545 PRO A N 1
ATOM 4246 C CA . PRO A 1 545 ? 47.047 1.743 21.899 1.00 34.22 545 PRO A CA 1
ATOM 4247 C C . PRO A 1 545 ? 45.644 1.651 21.261 1.00 34.22 545 PRO A C 1
ATOM 4249 O O . PRO A 1 545 ? 44.650 1.645 21.975 1.00 34.22 545 PRO A O 1
ATOM 4252 N N . LEU A 1 546 ? 45.614 1.492 19.925 1.00 29.42 546 LEU A N 1
ATOM 4253 C CA . LEU A 1 546 ? 44.594 0.797 19.096 1.00 29.42 546 LEU A CA 1
ATOM 4254 C C . LEU A 1 546 ? 43.106 1.072 19.445 1.00 29.42 546 LEU A C 1
ATOM 4256 O O . LEU A 1 546 ? 42.578 0.531 20.406 1.00 29.42 546 LEU A O 1
ATOM 4260 N N . LEU A 1 547 ? 42.313 1.860 18.708 1.00 31.98 547 LEU A N 1
ATOM 4261 C CA . LEU A 1 547 ? 42.280 2.173 17.268 1.00 31.98 547 LEU A CA 1
ATOM 4262 C C . LEU A 1 547 ? 41.957 0.963 16.365 1.00 31.98 547 LEU A C 1
ATOM 4264 O O . LEU A 1 547 ? 42.827 0.455 15.666 1.00 31.98 547 LEU A O 1
ATOM 4268 N N . GLU A 1 548 ? 40.672 0.589 16.294 1.00 32.62 548 GLU A N 1
ATOM 4269 C CA . GLU A 1 548 ? 40.095 -0.051 15.100 1.00 32.62 548 GLU A CA 1
ATOM 4270 C C . GLU A 1 548 ? 38.695 0.506 14.745 1.00 32.62 548 GLU A C 1
ATOM 4272 O O . GLU A 1 548 ? 37.921 0.954 15.587 1.00 32.62 548 GLU A O 1
ATOM 4277 N N . SER A 1 549 ? 38.426 0.519 13.441 1.00 30.84 549 SER A N 1
ATOM 4278 C CA . SER A 1 549 ? 37.288 1.040 12.673 1.00 30.84 549 SER A CA 1
ATOM 4279 C C . SER A 1 549 ? 35.884 1.087 13.315 1.00 30.84 549 SER A C 1
ATOM 4281 O O . SER A 1 549 ? 35.138 0.107 13.294 1.00 30.84 549 SER A O 1
ATOM 4283 N N . TYR A 1 550 ? 35.412 2.293 13.656 1.00 29.84 550 TYR A N 1
ATOM 4284 C CA . TYR A 1 550 ? 33.972 2.561 13.792 1.00 29.84 550 TYR A CA 1
ATOM 4285 C C . TYR A 1 550 ? 33.270 2.507 12.420 1.00 29.84 550 TYR A C 1
ATOM 4287 O O . TYR A 1 550 ? 33.529 3.333 11.543 1.00 29.84 550 TYR A O 1
ATOM 4295 N N . ARG A 1 551 ? 32.352 1.548 12.242 1.00 30.75 551 ARG A N 1
ATOM 4296 C CA . ARG A 1 551 ? 31.398 1.475 11.116 1.00 30.75 551 ARG A CA 1
ATOM 4297 C C . ARG A 1 551 ? 29.956 1.456 11.633 1.00 30.75 551 ARG A C 1
ATOM 4299 O O . ARG A 1 551 ? 29.284 0.428 11.588 1.00 30.75 551 ARG A O 1
ATOM 4306 N N . GLY A 1 552 ? 29.495 2.590 12.149 1.00 28.31 552 GLY A N 1
ATOM 4307 C CA . GLY A 1 552 ? 28.073 2.818 12.411 1.00 28.31 552 GLY A CA 1
ATOM 4308 C C . GLY A 1 552 ? 27.301 3.276 11.161 1.00 28.31 552 GLY A C 1
ATOM 4309 O O . GLY A 1 552 ? 27.914 3.535 10.126 1.00 28.31 552 GLY A O 1
ATOM 4310 N N . THR A 1 553 ? 25.973 3.430 11.180 1.00 28.80 553 THR A N 1
ATOM 4311 C CA . THR A 1 553 ? 24.934 2.741 11.984 1.00 28.80 553 THR A CA 1
ATOM 4312 C C . THR A 1 553 ? 23.564 2.956 11.307 1.00 28.80 553 THR A C 1
ATOM 4314 O O . THR A 1 553 ? 23.485 3.585 10.254 1.00 28.80 553 THR A O 1
ATOM 4317 N N . TYR A 1 554 ? 22.490 2.402 11.877 1.00 29.47 554 TYR A N 1
ATOM 4318 C CA . TYR A 1 554 ? 21.108 2.615 11.426 1.00 29.47 554 TYR A CA 1
ATOM 4319 C C . TYR A 1 554 ? 20.540 3.998 11.796 1.00 29.47 554 TYR A C 1
ATOM 4321 O O . TYR A 1 554 ? 21.047 4.645 12.704 1.00 29.47 554 TYR A O 1
ATOM 4329 N N . GLN A 1 555 ? 19.407 4.315 11.150 1.00 30.41 555 GLN A N 1
ATOM 4330 C CA . GLN A 1 555 ? 18.415 5.357 11.468 1.00 30.41 555 GLN A CA 1
ATOM 4331 C C . GLN A 1 555 ? 18.852 6.829 11.355 1.00 30.41 555 GLN A C 1
ATOM 4333 O O . GLN A 1 555 ? 19.672 7.325 12.113 1.00 30.41 555 GLN A O 1
ATOM 4338 N N . ASP A 1 556 ? 18.123 7.550 10.499 1.00 25.45 556 ASP A N 1
ATOM 4339 C CA . ASP A 1 556 ? 17.462 8.790 10.914 1.00 25.45 556 ASP A CA 1
ATOM 4340 C C . ASP A 1 556 ? 16.051 8.827 10.292 1.00 25.45 556 ASP A C 1
ATOM 4342 O O . ASP A 1 556 ? 15.867 8.486 9.118 1.00 25.45 556 ASP A O 1
ATOM 4346 N N . CYS A 1 557 ? 15.032 9.159 11.088 1.00 29.33 557 CYS A N 1
ATOM 4347 C CA . CYS A 1 557 ? 13.619 9.220 10.687 1.00 29.33 557 CYS A CA 1
ATOM 4348 C C . CYS A 1 557 ? 12.878 10.251 11.546 1.00 29.33 557 CYS A C 1
ATOM 4350 O O . CYS A 1 557 ? 12.990 10.217 12.768 1.00 29.33 557 CYS A O 1
ATOM 4352 N N . SER A 1 558 ? 12.101 11.147 10.925 1.00 28.39 558 SER A N 1
ATOM 4353 C CA . SER A 1 558 ? 11.254 12.135 11.616 1.00 28.39 558 SER A CA 1
ATOM 4354 C C . SER A 1 558 ? 10.338 12.894 10.628 1.00 28.39 558 SER A C 1
ATOM 4356 O O . SER A 1 558 ? 10.662 12.947 9.441 1.00 28.39 558 SER A O 1
ATOM 4358 N N . PRO A 1 559 ? 9.235 13.535 11.072 1.00 44.66 559 PRO A N 1
ATOM 4359 C CA . PRO A 1 559 ? 8.160 12.934 11.883 1.00 44.66 559 PRO A CA 1
ATOM 4360 C C . PRO A 1 559 ? 6.743 13.401 11.411 1.00 44.66 559 PRO A C 1
ATOM 4362 O O . PRO A 1 559 ? 6.608 13.935 10.310 1.00 44.66 559 PRO A O 1
ATOM 4365 N N . MET A 1 560 ? 5.726 13.298 12.294 1.00 23.53 560 MET A N 1
ATOM 4366 C CA . MET A 1 560 ? 4.391 13.968 12.283 1.00 23.53 560 MET A CA 1
ATOM 4367 C C . MET A 1 560 ? 3.209 13.247 11.571 1.00 23.53 560 MET A C 1
ATOM 4369 O O . MET A 1 560 ? 3.404 12.666 10.507 1.00 23.53 560 MET A O 1
ATOM 4373 N N . PRO A 1 561 ? 1.941 13.448 12.017 1.00 30.23 561 PRO A N 1
ATOM 4374 C CA . PRO A 1 561 ? 1.436 13.211 13.386 1.00 30.23 561 PRO A CA 1
ATOM 4375 C C . PRO A 1 561 ? 0.017 12.558 13.426 1.00 30.23 561 PRO A C 1
ATOM 4377 O O . PRO A 1 561 ? -0.730 12.609 12.448 1.00 30.23 561 PRO A O 1
ATOM 4380 N N . SER A 1 562 ? -0.416 12.039 14.584 1.00 27.28 562 SER A N 1
ATOM 4381 C CA . SER A 1 562 ? -1.761 11.444 14.777 1.00 27.28 562 SER A CA 1
ATOM 4382 C C . SER A 1 562 ? -2.752 12.371 15.519 1.00 27.28 562 SER A C 1
ATOM 4384 O O . SER A 1 562 ? -2.351 13.038 16.473 1.00 27.28 562 SER A O 1
ATOM 4386 N N . PRO A 1 563 ? -4.052 12.413 15.147 1.00 26.06 563 PRO A N 1
ATOM 4387 C CA . PRO A 1 563 ? -5.086 13.142 15.887 1.00 26.06 563 PRO A CA 1
ATOM 4388 C C . PRO A 1 563 ? -5.873 12.237 16.855 1.00 26.06 563 PRO A C 1
ATOM 4390 O O . PRO A 1 563 ? -6.450 11.231 16.445 1.00 26.06 563 PRO A O 1
ATOM 4393 N N . LEU A 1 564 ? -5.985 12.637 18.126 1.00 26.17 564 LEU A N 1
ATOM 4394 C CA . LEU A 1 564 ? -6.919 12.030 19.084 1.00 26.17 564 LEU A CA 1
ATOM 4395 C C . LEU A 1 564 ? -8.298 12.708 19.010 1.00 26.17 564 LEU A C 1
ATOM 4397 O O . LEU A 1 564 ? -8.397 13.934 18.929 1.00 26.17 564 LEU A O 1
ATOM 4401 N N . LEU A 1 565 ? -9.366 11.907 19.063 1.00 28.52 565 LEU A N 1
ATOM 4402 C CA . LEU A 1 565 ? -10.756 12.366 19.138 1.00 28.52 565 LEU A CA 1
ATOM 4403 C C . LEU A 1 565 ? -11.290 12.195 20.564 1.00 28.52 565 LEU A C 1
ATOM 4405 O O . LEU A 1 565 ? -11.313 11.084 21.086 1.00 28.52 565 LEU A O 1
ATOM 4409 N N . LEU A 1 566 ? -11.766 13.290 21.160 1.00 26.41 566 LEU A N 1
ATOM 4410 C CA . LEU A 1 566 ? -12.563 13.281 22.389 1.00 26.41 566 LEU A CA 1
ATOM 4411 C C . LEU A 1 566 ? -14.057 13.439 22.046 1.00 26.41 566 LEU A C 1
ATOM 4413 O O . LEU A 1 566 ? -14.383 14.163 21.100 1.00 26.41 566 LEU A O 1
ATOM 4417 N N . PRO A 1 567 ? -14.972 12.790 22.791 1.00 27.70 567 PRO A N 1
ATOM 4418 C CA . PRO A 1 567 ? -16.402 12.838 22.510 1.00 27.70 567 PRO A CA 1
ATOM 4419 C C . PRO A 1 567 ? -17.037 14.159 22.964 1.00 27.70 567 PRO A C 1
ATOM 4421 O O . PRO A 1 567 ? -16.862 14.603 24.098 1.00 27.70 567 PRO A O 1
ATOM 4424 N N . THR A 1 568 ? -17.853 14.757 22.099 1.00 27.47 568 THR A N 1
ATOM 4425 C CA . THR A 1 568 ? -18.713 15.895 22.446 1.00 27.47 568 THR A CA 1
ATOM 4426 C C . THR A 1 568 ? -19.933 15.443 23.249 1.00 27.47 568 THR A C 1
ATOM 4428 O O . THR A 1 568 ? -20.794 14.743 22.718 1.00 27.47 568 THR A O 1
ATOM 4431 N N . LYS A 1 569 ? -20.058 15.919 24.492 1.00 29.56 569 LYS A N 1
ATOM 4432 C CA . LYS A 1 569 ? -21.357 16.091 25.166 1.00 29.56 569 LYS A CA 1
ATOM 4433 C C . LYS A 1 569 ? -21.858 17.520 24.935 1.00 29.56 569 LYS A C 1
ATOM 4435 O O . LYS A 1 569 ? -21.048 18.430 24.777 1.00 29.56 569 LYS A O 1
ATOM 4440 N N . GLY A 1 570 ? -23.174 17.718 24.927 1.00 27.08 570 GLY A N 1
ATOM 4441 C CA . GLY A 1 570 ? -23.796 19.045 24.897 1.00 27.08 570 GLY A CA 1
ATOM 4442 C C . GLY A 1 570 ? -24.585 19.332 26.176 1.00 27.08 570 GLY A C 1
ATOM 4443 O O . GLY A 1 570 ? -24.994 18.396 26.858 1.00 27.08 570 GLY A O 1
ATOM 4444 N N . GLY A 1 571 ? -24.838 20.617 26.450 1.00 26.83 571 GLY A N 1
ATOM 4445 C CA . GLY A 1 571 ? -25.882 21.054 27.387 1.00 26.83 571 GLY A CA 1
ATOM 4446 C C . GLY A 1 571 ? -25.429 21.820 28.636 1.00 26.83 571 GLY A C 1
ATOM 4447 O O . GLY A 1 571 ? -25.366 21.238 29.708 1.00 26.83 571 GLY A O 1
ATOM 4448 N N . GLY A 1 572 ? -25.290 23.146 28.502 1.00 27.08 572 GLY A N 1
ATOM 4449 C CA . GLY A 1 572 ? -25.653 24.116 29.550 1.00 27.08 572 GLY A CA 1
ATOM 4450 C C . GLY A 1 572 ? -24.658 24.403 30.688 1.00 27.08 572 GLY A C 1
ATOM 4451 O O . GLY A 1 572 ? -23.986 23.519 31.201 1.00 27.08 572 GLY A O 1
ATOM 4452 N N . GLY A 1 573 ? -24.658 25.666 31.135 1.00 23.56 573 GLY A N 1
ATOM 4453 C CA . GLY A 1 573 ? -23.915 26.144 32.308 1.00 23.56 573 GLY A CA 1
ATOM 4454 C C . GLY A 1 573 ? -22.482 26.578 31.992 1.00 23.56 573 GLY A C 1
ATOM 4455 O O . GLY A 1 573 ? -21.731 25.851 31.351 1.00 23.56 573 GLY A O 1
ATOM 4456 N N . GLY A 1 574 ? -22.099 27.776 32.436 1.00 29.36 574 GLY A N 1
ATOM 4457 C CA . GLY A 1 574 ? -20.750 28.308 32.253 1.00 29.36 574 GLY A CA 1
ATOM 4458 C C . GLY A 1 574 ? -20.167 28.833 33.558 1.00 29.36 574 GLY A C 1
ATOM 4459 O O . GLY A 1 574 ? -20.856 29.515 34.313 1.00 29.36 574 GLY A O 1
ATOM 4460 N N . MET A 1 575 ? -18.888 28.548 33.780 1.00 24.64 575 MET A N 1
ATOM 4461 C CA . MET A 1 575 ? -17.997 29.313 34.648 1.00 24.64 575 MET A CA 1
ATOM 4462 C C . MET A 1 575 ? -16.561 29.133 34.144 1.00 24.64 575 MET A C 1
ATOM 4464 O O . MET A 1 575 ? -16.241 28.116 33.529 1.00 24.64 575 MET A O 1
ATOM 4468 N N . ASP A 1 576 ? -15.735 30.150 34.355 1.00 32.53 576 ASP A N 1
ATOM 4469 C CA . ASP A 1 576 ? -14.318 30.170 33.983 1.00 32.53 576 ASP A CA 1
ATOM 4470 C C . ASP A 1 576 ? -13.450 29.632 35.137 1.00 32.53 576 ASP A C 1
ATOM 4472 O O . ASP A 1 576 ? -13.903 29.700 36.282 1.00 32.53 576 ASP A O 1
ATOM 4476 N N . MET A 1 577 ? -12.242 29.127 34.827 1.00 25.86 577 MET A N 1
ATOM 4477 C CA . MET A 1 577 ? -11.035 28.991 35.681 1.00 25.86 577 MET A CA 1
ATOM 4478 C C . MET A 1 577 ? -10.159 27.753 35.383 1.00 25.86 577 MET A C 1
ATOM 4480 O O . MET A 1 577 ? -10.636 26.641 35.176 1.00 25.86 577 MET A O 1
ATOM 4484 N N . MET A 1 578 ? -8.852 27.975 35.580 1.00 24.25 578 MET A N 1
ATOM 4485 C CA . MET A 1 578 ? -7.778 27.012 35.885 1.00 24.25 578 MET A CA 1
ATOM 4486 C C . MET A 1 578 ? -7.106 26.240 34.731 1.00 24.25 578 MET A C 1
ATOM 4488 O O . MET A 1 578 ? -7.371 25.076 34.442 1.00 24.25 578 MET A O 1
ATOM 4492 N N . GLU A 1 579 ? -6.100 26.910 34.170 1.00 33.34 579 GLU A N 1
ATOM 4493 C CA . GLU A 1 579 ? -4.937 26.346 33.477 1.00 33.34 579 GLU A CA 1
ATOM 4494 C C . GLU A 1 579 ? -4.140 25.361 34.364 1.00 33.34 579 GLU A C 1
ATOM 4496 O O . GLU A 1 579 ? -3.926 25.628 35.547 1.00 33.34 579 GLU A O 1
ATOM 4501 N N . ALA A 1 580 ? -3.646 24.249 33.795 1.00 22.98 580 ALA A N 1
ATOM 4502 C CA . ALA A 1 580 ? -2.749 23.323 34.497 1.00 22.98 580 ALA A CA 1
ATOM 4503 C C . ALA A 1 580 ? -1.773 22.557 33.570 1.00 22.98 580 ALA A C 1
ATOM 4505 O O . ALA A 1 580 ? -2.115 21.538 32.978 1.00 22.98 580 ALA A O 1
ATOM 4506 N N . LEU A 1 581 ? -0.520 23.027 33.553 1.00 23.48 581 LEU A N 1
ATOM 4507 C CA . LEU A 1 581 ? 0.730 22.252 33.446 1.00 23.48 581 LEU A CA 1
ATOM 4508 C C . LEU A 1 581 ? 0.947 21.297 32.244 1.00 23.48 581 LEU A C 1
ATOM 4510 O O . LEU A 1 581 ? 0.488 20.160 32.199 1.00 23.48 581 LEU A O 1
ATOM 4514 N N . THR A 1 582 ? 1.871 21.683 31.359 1.00 24.69 582 THR A N 1
ATOM 4515 C CA . THR A 1 582 ? 2.720 20.753 30.586 1.00 24.69 582 THR A CA 1
ATOM 4516 C C . THR A 1 582 ? 4.163 21.291 30.599 1.00 24.69 582 THR A C 1
ATOM 4518 O O . THR A 1 582 ? 4.335 22.483 30.339 1.00 24.69 582 THR A O 1
ATOM 4521 N N . PRO A 1 583 ? 5.205 20.496 30.928 1.00 24.75 583 PRO A N 1
ATOM 4522 C CA . PRO A 1 583 ? 6.564 21.029 31.091 1.00 24.75 583 PRO A CA 1
ATOM 4523 C C . PRO A 1 583 ? 7.241 21.426 29.763 1.00 24.75 583 PRO A C 1
ATOM 4525 O O . PRO A 1 583 ? 7.105 20.699 28.777 1.00 24.75 583 PRO A O 1
ATOM 4528 N N . PRO A 1 584 ? 8.034 22.514 29.727 1.00 31.73 584 PRO A N 1
ATOM 4529 C CA . PRO A 1 584 ? 8.837 22.879 28.564 1.00 31.73 584 PRO A CA 1
ATOM 4530 C C . PRO A 1 584 ? 10.216 22.195 28.574 1.00 31.73 584 PRO A C 1
ATOM 4532 O O . PRO A 1 584 ? 10.948 22.268 29.559 1.00 31.73 584 PRO A O 1
ATOM 4535 N N . LEU A 1 585 ? 10.618 21.611 27.442 1.00 26.31 585 LEU A N 1
ATOM 4536 C CA . LEU A 1 585 ? 12.010 21.246 27.152 1.00 26.31 585 LEU A CA 1
ATOM 4537 C C . LEU A 1 585 ? 12.347 21.571 25.691 1.00 26.31 585 LEU A C 1
ATOM 4539 O O . LEU A 1 585 ? 11.689 21.089 24.771 1.00 26.31 585 LEU A O 1
ATOM 4543 N N . GLY A 1 586 ? 13.391 22.372 25.483 1.00 26.91 586 GLY A N 1
ATOM 4544 C CA . GLY A 1 586 ? 13.930 22.714 24.166 1.00 26.91 586 GLY A CA 1
ATOM 4545 C C . GLY A 1 586 ? 15.213 23.541 24.282 1.00 26.91 586 GLY A C 1
ATOM 4546 O O . GLY A 1 586 ? 15.319 24.357 25.188 1.00 26.91 586 GLY A O 1
ATOM 4547 N N . TYR A 1 587 ? 16.179 23.276 23.394 1.00 25.80 587 TYR A N 1
ATOM 4548 C CA . TYR A 1 587 ? 17.514 23.896 23.231 1.00 25.80 587 TYR A CA 1
ATOM 4549 C C . TYR A 1 587 ? 18.223 23.066 22.123 1.00 25.80 587 TYR A C 1
ATOM 4551 O O . TYR A 1 587 ? 18.085 21.846 22.152 1.00 25.80 587 TYR A O 1
ATOM 4559 N N . TYR A 1 588 ? 18.957 23.550 21.110 1.00 28.12 588 TYR A N 1
ATOM 4560 C CA . TYR A 1 588 ? 19.329 24.884 20.590 1.00 28.12 588 TYR A CA 1
ATOM 4561 C C . TYR A 1 588 ? 19.517 24.775 19.050 1.00 28.12 588 TYR A C 1
ATOM 4563 O O . TYR A 1 588 ? 19.703 23.667 18.553 1.00 28.12 588 TYR A O 1
ATOM 4571 N N . SER A 1 589 ? 19.506 25.833 18.227 1.00 29.44 589 SER A N 1
ATOM 4572 C CA . SER A 1 589 ? 19.272 27.273 18.458 1.00 29.44 589 SER A CA 1
ATOM 4573 C C . SER A 1 589 ? 18.939 27.996 17.138 1.00 29.44 589 SER A C 1
ATOM 4575 O O . SER A 1 589 ? 19.593 27.739 16.134 1.00 29.44 589 SER A O 1
ATOM 4577 N N . ASP A 1 590 ? 17.978 28.925 17.205 1.00 25.80 590 ASP A N 1
ATOM 4578 C CA . ASP A 1 590 ? 18.038 30.316 16.697 1.00 25.80 590 ASP A CA 1
ATOM 4579 C C . ASP A 1 590 ? 18.577 30.635 15.275 1.00 25.80 590 ASP A C 1
ATOM 4581 O O . ASP A 1 590 ? 19.767 30.468 15.025 1.00 25.80 590 ASP A O 1
ATOM 4585 N N . VAL A 1 591 ? 17.719 31.197 14.395 1.00 28.36 591 VAL A N 1
ATOM 4586 C CA . VAL A 1 591 ? 17.751 32.638 14.002 1.00 28.36 591 VAL A CA 1
ATOM 4587 C C . VAL A 1 591 ? 16.336 33.123 13.582 1.00 28.36 591 VAL A C 1
ATOM 4589 O O . VAL A 1 591 ? 15.713 32.509 12.719 1.00 28.36 591 VAL A O 1
ATOM 4592 N N . SER A 1 592 ? 15.876 34.250 14.147 1.00 28.09 592 SER A N 1
ATOM 4593 C CA . SER A 1 592 ? 14.852 35.219 13.652 1.00 28.09 592 SER A CA 1
ATOM 4594 C C . SER A 1 592 ? 13.418 34.782 13.235 1.00 28.09 592 SER A C 1
ATOM 4596 O O . SER A 1 592 ? 13.210 34.203 12.173 1.00 28.09 592 SER A O 1
ATOM 4598 N N . GLU A 1 593 ? 12.438 35.273 14.015 1.00 27.39 593 GLU A N 1
ATOM 4599 C CA . GLU A 1 593 ? 11.166 35.935 13.610 1.00 27.39 593 GLU A CA 1
ATOM 4600 C C . GLU A 1 593 ? 10.135 35.228 12.685 1.00 27.39 593 GLU A C 1
ATOM 4602 O O . GLU A 1 593 ? 10.281 35.239 11.467 1.00 27.39 593 GLU A O 1
ATOM 4607 N N . ASP A 1 594 ? 9.015 34.737 13.264 1.00 27.70 594 ASP A N 1
ATOM 4608 C CA . ASP A 1 594 ? 7.631 35.257 13.032 1.00 27.70 594 ASP A CA 1
ATOM 4609 C C . ASP A 1 594 ? 6.585 34.543 13.955 1.00 27.70 594 ASP A C 1
ATOM 4611 O O . ASP A 1 594 ? 6.182 33.396 13.725 1.00 27.70 594 ASP A O 1
ATOM 4615 N N . GLU A 1 595 ? 6.139 35.186 15.045 1.00 29.14 595 GLU A N 1
ATOM 4616 C CA . GLU A 1 595 ? 5.402 34.553 16.173 1.00 29.14 595 GLU A CA 1
ATOM 4617 C C . GLU A 1 595 ? 3.858 34.517 16.015 1.00 29.14 595 GLU A C 1
ATOM 4619 O O . GLU A 1 595 ? 3.107 34.985 16.870 1.00 29.14 595 GLU A O 1
ATOM 4624 N N . ASN A 1 596 ? 3.325 33.964 14.912 1.00 28.81 596 ASN A N 1
ATOM 4625 C CA . ASN A 1 596 ? 1.855 33.839 14.754 1.00 28.81 596 ASN A CA 1
ATOM 4626 C C . ASN A 1 596 ? 1.358 32.666 13.873 1.00 28.81 596 ASN A C 1
ATOM 4628 O O . ASN A 1 596 ? 0.458 32.824 13.039 1.00 28.81 596 ASN A O 1
ATOM 4632 N N . SER A 1 597 ? 1.942 31.467 14.020 1.00 30.03 597 SER A N 1
ATOM 4633 C CA . SER A 1 597 ? 1.560 30.283 13.212 1.00 30.03 597 SER A CA 1
ATOM 4634 C C . SER A 1 597 ? 1.169 29.012 13.987 1.00 30.03 597 SER A C 1
ATOM 4636 O O . SER A 1 597 ? 0.690 28.057 13.376 1.00 30.03 597 SER A O 1
ATOM 4638 N N . LYS A 1 598 ? 1.283 28.989 15.322 1.00 34.47 598 LYS A N 1
ATOM 4639 C CA . LYS A 1 598 ? 1.090 27.794 16.177 1.00 34.47 598 LYS A CA 1
ATOM 4640 C C . LYS A 1 598 ? -0.384 27.396 16.431 1.00 34.47 598 LYS A C 1
ATOM 4642 O O . LYS A 1 598 ? -0.736 26.982 17.532 1.00 34.47 598 LYS A O 1
ATOM 4647 N N . ARG A 1 599 ? -1.271 27.469 15.426 1.00 35.72 599 ARG A N 1
ATOM 4648 C CA . ARG A 1 599 ? -2.600 26.815 15.485 1.00 35.72 599 ARG A CA 1
ATOM 4649 C C . ARG A 1 599 ? -2.538 25.440 14.816 1.00 35.72 599 ARG A C 1
ATOM 4651 O O . ARG A 1 599 ? -2.166 25.326 13.653 1.00 35.72 599 ARG A O 1
ATOM 4658 N N . SER A 1 600 ? -2.902 24.399 15.567 1.00 35.84 600 SER A N 1
ATOM 4659 C CA . SER A 1 600 ? -2.791 23.002 15.129 1.00 35.84 600 SER A CA 1
ATOM 4660 C C . SER A 1 600 ? -3.602 22.708 13.858 1.00 35.84 600 SER A C 1
ATOM 4662 O O . SER A 1 600 ? -4.772 23.086 13.747 1.00 35.84 600 SER A O 1
ATOM 4664 N N . ARG A 1 601 ? -2.989 21.979 12.915 1.00 41.84 601 ARG A N 1
ATOM 4665 C CA . ARG A 1 601 ? -3.631 21.472 11.691 1.00 41.84 601 ARG A CA 1
ATOM 4666 C C . ARG A 1 601 ? -4.595 20.331 12.023 1.00 41.84 601 ARG A C 1
ATOM 4668 O O . ARG A 1 601 ? -4.278 19.156 11.860 1.00 41.84 601 ARG A O 1
ATOM 4675 N N . ARG A 1 602 ? -5.786 20.693 12.496 1.00 36.41 602 ARG A N 1
ATOM 4676 C CA . ARG A 1 602 ? -6.883 19.757 12.770 1.00 36.41 602 ARG A CA 1
ATOM 4677 C C . ARG A 1 602 ? -7.311 19.055 11.477 1.00 36.41 602 ARG A C 1
ATOM 4679 O O . ARG A 1 602 ? -7.585 19.721 10.479 1.00 36.41 602 ARG A O 1
ATOM 4686 N N . ALA A 1 603 ? -7.400 17.726 11.503 1.00 39.38 603 ALA A N 1
ATOM 4687 C CA . ALA A 1 603 ? -7.975 16.965 10.398 1.00 39.38 603 ALA A CA 1
ATOM 4688 C C . ALA A 1 603 ? -9.437 17.395 10.169 1.00 39.38 603 ALA A C 1
ATOM 4690 O O . ALA A 1 603 ? -10.213 17.481 11.123 1.00 39.38 603 ALA A O 1
ATOM 4691 N N . ARG A 1 604 ? -9.800 17.677 8.912 1.00 51.72 604 ARG A N 1
ATOM 4692 C CA . ARG A 1 604 ? -11.187 17.917 8.490 1.00 51.72 604 ARG A CA 1
ATOM 4693 C C . ARG A 1 604 ? -11.728 16.665 7.805 1.00 51.72 604 ARG A C 1
ATOM 4695 O O . ARG A 1 604 ? -11.009 16.035 7.033 1.00 51.72 604 ARG A O 1
ATOM 4702 N N . PHE A 1 605 ? -12.994 16.346 8.055 1.00 57.31 605 PHE A N 1
ATOM 4703 C CA . PHE A 1 605 ? -13.749 15.438 7.194 1.00 57.31 605 PHE A CA 1
ATOM 4704 C C . PHE A 1 605 ? -14.089 16.150 5.877 1.00 57.31 605 PHE A C 1
ATOM 4706 O O . PHE A 1 605 ? -14.156 17.379 5.833 1.00 57.31 605 PHE A O 1
ATOM 4713 N N . HIS A 1 606 ? -14.277 15.386 4.801 1.00 72.12 606 HIS A N 1
ATOM 4714 C CA . HIS A 1 606 ? -14.626 15.944 3.495 1.00 72.12 606 HIS A CA 1
ATOM 4715 C C . HIS A 1 606 ? -16.121 16.275 3.430 1.00 72.12 606 HIS A C 1
ATOM 4717 O O . HIS A 1 606 ? -16.953 15.373 3.361 1.00 72.12 606 HIS A O 1
ATOM 4723 N N . ASP A 1 607 ? -16.437 17.568 3.445 1.00 83.69 607 ASP A N 1
ATOM 4724 C CA . ASP A 1 607 ? -17.766 18.124 3.184 1.00 83.69 607 ASP A CA 1
ATOM 4725 C C . ASP A 1 607 ? -17.638 19.090 1.984 1.00 83.69 607 ASP A C 1
ATOM 4727 O O . ASP A 1 607 ? -17.001 20.145 2.113 1.00 83.69 607 ASP A O 1
ATOM 4731 N N . PRO A 1 608 ? -18.184 18.747 0.798 1.00 82.94 608 PRO A N 1
ATOM 4732 C CA . PRO A 1 608 ? -18.080 19.584 -0.398 1.00 82.94 608 PRO A CA 1
ATOM 4733 C C . PRO A 1 608 ? -18.620 21.005 -0.210 1.00 82.94 608 PRO A C 1
ATOM 4735 O O . PRO A 1 608 ? -18.107 21.943 -0.828 1.00 82.94 608 PRO A O 1
ATOM 4738 N N . GLN A 1 609 ? -19.639 21.186 0.636 1.00 87.56 609 GLN A N 1
ATOM 4739 C CA . GLN A 1 609 ? -20.283 22.473 0.867 1.00 87.56 609 GLN A CA 1
ATOM 4740 C C . GLN A 1 609 ? -19.501 23.339 1.873 1.00 87.56 609 GLN A C 1
ATOM 4742 O O . GLN A 1 609 ? -19.342 24.534 1.607 1.00 87.56 609 GLN A O 1
ATOM 4747 N N . ASP A 1 610 ? -18.934 22.782 2.954 1.00 87.75 610 ASP A N 1
ATOM 4748 C CA . ASP A 1 610 ? -17.979 23.497 3.833 1.00 87.75 610 ASP A CA 1
ATOM 4749 C C . ASP A 1 610 ? -16.732 23.917 3.056 1.00 87.75 610 ASP A C 1
ATOM 4751 O O . ASP A 1 610 ? -16.295 25.066 3.143 1.00 87.75 610 ASP A O 1
ATOM 4755 N N . ILE A 1 611 ? -16.175 23.011 2.249 1.00 89.06 611 ILE A N 1
ATOM 4756 C CA . ILE A 1 611 ? -14.954 23.271 1.485 1.00 89.06 611 ILE A CA 1
ATOM 4757 C C . ILE A 1 611 ? -15.202 24.356 0.428 1.00 89.06 611 ILE A C 1
ATOM 4759 O O . ILE A 1 611 ? -14.432 25.320 0.346 1.00 89.06 611 ILE A O 1
ATOM 4763 N N . ALA A 1 612 ? -16.299 24.269 -0.333 1.00 93.25 612 ALA A N 1
ATOM 4764 C CA . ALA A 1 612 ? -16.677 25.311 -1.287 1.00 93.25 612 ALA A CA 1
ATOM 4765 C C . ALA A 1 612 ? -16.942 26.660 -0.594 1.00 93.25 612 ALA A C 1
ATOM 4767 O O . ALA A 1 612 ? -16.496 27.695 -1.093 1.00 93.25 612 ALA A O 1
ATOM 4768 N N . THR A 1 613 ? -17.600 26.660 0.570 1.00 92.69 613 THR A N 1
ATOM 4769 C CA . THR A 1 613 ? -17.865 27.874 1.362 1.00 92.69 613 THR A CA 1
ATOM 4770 C C . THR A 1 613 ? -16.573 28.487 1.904 1.00 92.69 613 THR A C 1
ATOM 4772 O O . THR A 1 613 ? -16.354 29.686 1.738 1.00 92.69 613 THR A O 1
ATOM 4775 N N . THR A 1 614 ? -15.684 27.677 2.481 1.00 92.75 614 THR A N 1
ATOM 4776 C CA . THR A 1 614 ? -14.382 28.097 3.017 1.00 92.75 614 THR A CA 1
ATOM 4777 C C . THR A 1 614 ? -13.520 28.731 1.919 1.00 92.75 614 THR A C 1
ATOM 4779 O O . THR A 1 614 ? -12.991 29.827 2.099 1.00 92.75 614 THR A O 1
ATOM 4782 N N . ILE A 1 615 ? -13.423 28.101 0.742 1.00 93.50 615 ILE A N 1
ATOM 4783 C CA . ILE A 1 615 ? -12.655 28.638 -0.398 1.00 93.50 615 ILE A CA 1
ATOM 4784 C C . ILE A 1 615 ? -13.342 29.884 -0.995 1.00 93.50 615 ILE A C 1
ATOM 4786 O O . ILE A 1 615 ? -12.669 30.796 -1.477 1.00 93.50 615 ILE A O 1
ATOM 4790 N N . ALA A 1 616 ? -14.674 29.983 -0.940 1.00 92.19 616 ALA A N 1
ATOM 4791 C CA . ALA A 1 616 ? -15.408 31.174 -1.378 1.00 92.19 616 ALA A CA 1
ATOM 4792 C C . ALA A 1 616 ? -15.254 32.364 -0.417 1.00 92.19 616 ALA A C 1
ATOM 4794 O O . ALA A 1 616 ? -15.268 33.509 -0.864 1.00 92.19 616 ALA A O 1
ATOM 4795 N N . GLN A 1 617 ? -15.088 32.112 0.884 1.00 92.44 617 GLN A N 1
ATOM 4796 C CA . GLN A 1 617 ? -14.729 33.131 1.872 1.00 92.44 617 GLN A CA 1
ATOM 4797 C C . GLN A 1 617 ? -13.271 33.579 1.696 1.00 92.44 617 GLN A C 1
ATOM 4799 O O . GLN A 1 617 ? -13.021 34.778 1.624 1.00 92.44 617 GLN A O 1
ATOM 4804 N N . ALA A 1 618 ? -12.335 32.639 1.530 1.00 91.25 618 ALA A N 1
ATOM 4805 C CA . ALA A 1 618 ? -10.905 32.916 1.354 1.00 91.25 618 ALA A CA 1
ATOM 4806 C C . ALA A 1 618 ? -10.586 33.822 0.146 1.00 91.25 618 ALA A C 1
ATOM 4808 O O . ALA A 1 618 ? -9.647 34.613 0.192 1.00 91.25 618 ALA A O 1
ATOM 4809 N N . LEU A 1 619 ? -11.381 33.721 -0.927 1.00 90.69 619 LEU A N 1
ATOM 4810 C CA . LEU A 1 619 ? -11.231 34.505 -2.162 1.00 90.69 619 LEU A CA 1
ATOM 4811 C C . LEU A 1 619 ? -12.103 35.779 -2.216 1.00 90.69 619 LEU A C 1
ATOM 4813 O O . LEU A 1 619 ? -12.045 36.508 -3.211 1.00 90.69 619 LEU A O 1
ATOM 4817 N N . ARG A 1 620 ? -12.921 36.045 -1.186 1.00 87.62 620 ARG A N 1
ATOM 4818 C CA . ARG A 1 620 ? -13.878 37.167 -1.136 1.00 87.62 620 ARG A CA 1
ATOM 4819 C C . ARG A 1 620 ? -13.168 38.525 -1.034 1.00 87.62 620 ARG A C 1
ATOM 4821 O O . ARG A 1 620 ? -12.088 38.631 -0.465 1.00 87.62 620 ARG A O 1
ATOM 4828 N N . GLY A 1 621 ? -13.826 39.573 -1.532 1.00 81.94 621 GLY A N 1
ATOM 4829 C CA . GLY A 1 621 ? -13.343 40.954 -1.459 1.00 81.94 621 GLY A CA 1
ATOM 4830 C C . GLY A 1 621 ? -12.293 41.278 -2.521 1.00 81.94 621 GLY A C 1
ATOM 4831 O O . GLY A 1 621 ? -11.929 40.424 -3.326 1.00 81.94 621 GLY A O 1
ATOM 4832 N N . GLU A 1 622 ? -11.835 42.528 -2.526 1.00 74.62 622 GLU A N 1
ATOM 4833 C CA . GLU A 1 622 ? -10.958 43.077 -3.573 1.00 74.62 622 GLU A CA 1
ATOM 4834 C C . GLU A 1 622 ? -9.470 43.067 -3.181 1.00 74.62 622 GLU A C 1
ATOM 4836 O O . GLU A 1 622 ? -8.605 42.985 -4.047 1.00 74.62 622 GLU A O 1
ATOM 4841 N N . GLY A 1 623 ? -9.163 43.072 -1.877 1.00 80.00 623 GLY A N 1
ATOM 4842 C CA . GLY A 1 623 ? -7.793 42.992 -1.358 1.00 80.00 623 GLY A CA 1
ATOM 4843 C C . GLY A 1 623 ? -7.133 41.612 -1.511 1.00 80.00 623 GLY A C 1
ATOM 4844 O O . GLY A 1 623 ? -7.676 40.699 -2.140 1.00 80.00 623 GLY A O 1
ATOM 4845 N N . ARG A 1 624 ? -5.956 41.448 -0.894 1.00 82.50 624 ARG A N 1
ATOM 4846 C CA . ARG A 1 624 ? -5.197 40.183 -0.844 1.00 82.50 624 ARG A CA 1
ATOM 4847 C C . ARG A 1 624 ? -6.056 39.040 -0.255 1.00 82.50 624 ARG A C 1
ATOM 4849 O O . ARG A 1 624 ? -6.519 39.184 0.877 1.00 82.50 624 ARG A O 1
ATOM 4856 N N . PRO A 1 625 ? -6.274 37.917 -0.970 1.00 87.19 625 PRO A N 1
ATOM 4857 C CA . PRO A 1 625 ? -7.055 36.784 -0.472 1.00 87.19 625 PRO A CA 1
ATOM 4858 C C . PRO A 1 625 ? -6.292 35.979 0.594 1.00 87.19 625 PRO A C 1
ATOM 4860 O O . PRO A 1 625 ? -5.057 35.955 0.609 1.00 87.19 625 PRO A O 1
ATOM 4863 N N . ASP A 1 626 ? -7.012 35.254 1.457 1.00 89.25 626 ASP A N 1
ATOM 4864 C CA . ASP A 1 626 ? -6.362 34.344 2.407 1.00 89.25 626 ASP A CA 1
ATOM 4865 C C . ASP A 1 626 ? -5.881 33.076 1.689 1.00 89.25 626 ASP A C 1
ATOM 4867 O O . ASP A 1 626 ? -6.659 32.270 1.176 1.00 89.25 626 ASP A O 1
ATOM 4871 N N . THR A 1 627 ? -4.566 32.878 1.672 1.00 91.00 627 THR A N 1
ATOM 4872 C CA . THR A 1 627 ? -3.932 31.701 1.069 1.00 91.00 627 THR A CA 1
ATOM 4873 C C . THR A 1 627 ? -3.953 30.476 1.984 1.00 91.00 627 THR A C 1
ATOM 4875 O O . THR A 1 627 ? -3.782 29.359 1.491 1.00 91.00 627 THR A O 1
ATOM 4878 N N . ARG A 1 628 ? -4.188 30.635 3.297 1.00 91.12 628 ARG A N 1
ATOM 4879 C CA . ARG A 1 628 ? -4.108 29.539 4.283 1.00 91.12 628 ARG A CA 1
ATOM 4880 C C . ARG A 1 628 ? -5.089 28.394 3.974 1.00 91.12 628 ARG A C 1
ATOM 4882 O O . ARG A 1 628 ? -4.620 27.258 3.886 1.00 91.12 628 ARG A O 1
ATOM 4889 N N . PRO A 1 629 ? -6.394 28.628 3.705 1.00 91.94 629 PRO A N 1
ATOM 4890 C CA . PRO A 1 629 ? -7.324 27.536 3.421 1.00 91.94 629 PRO A CA 1
ATOM 4891 C C . PRO A 1 629 ? -7.008 26.836 2.098 1.00 91.94 629 PRO A C 1
ATOM 4893 O O . PRO A 1 629 ? -7.212 25.635 1.972 1.00 91.94 629 PRO A O 1
ATOM 4896 N N . LEU A 1 630 ? -6.453 27.562 1.124 1.00 93.62 630 LEU A N 1
ATOM 4897 C CA . LEU A 1 630 ? -6.068 27.005 -0.175 1.00 93.62 630 LEU A CA 1
ATOM 4898 C C . LEU A 1 630 ? -4.904 26.012 -0.030 1.00 93.62 630 LEU A C 1
ATOM 4900 O O . LEU A 1 630 ? -4.906 24.967 -0.675 1.00 93.62 630 LEU A O 1
ATOM 4904 N N . ILE A 1 631 ? -3.945 26.325 0.849 1.00 92.56 631 ILE A N 1
ATOM 4905 C CA . ILE A 1 631 ? -2.760 25.506 1.152 1.00 92.56 631 ILE A CA 1
ATOM 4906 C C . ILE A 1 631 ? -3.107 24.272 1.988 1.00 92.56 631 ILE A C 1
ATOM 4908 O O . ILE A 1 631 ? -2.560 23.201 1.733 1.00 92.56 631 ILE A O 1
ATOM 4912 N N . ASP A 1 632 ? -3.983 24.402 2.986 1.00 88.50 632 ASP A N 1
ATOM 4913 C CA . ASP A 1 632 ? -4.324 23.273 3.861 1.00 88.50 632 ASP A CA 1
ATOM 4914 C C . ASP A 1 632 ? -5.396 22.341 3.255 1.00 88.50 632 ASP A C 1
ATOM 4916 O O . ASP A 1 632 ? -5.428 21.162 3.616 1.00 88.50 632 ASP A O 1
ATOM 4920 N N . ILE A 1 633 ? -6.235 22.831 2.325 1.00 90.88 633 ILE A N 1
ATOM 4921 C CA . ILE A 1 633 ? -7.298 22.042 1.672 1.00 90.88 633 ILE A CA 1
ATOM 4922 C C . ILE A 1 633 ? -6.867 21.460 0.319 1.00 90.88 633 ILE A C 1
ATOM 4924 O O . ILE A 1 633 ? -6.905 20.240 0.171 1.00 90.88 633 ILE A O 1
ATOM 4928 N N . LEU A 1 634 ? -6.501 22.276 -0.683 1.00 93.19 634 LEU A N 1
ATOM 4929 C CA . LEU A 1 634 ? -6.399 21.794 -2.076 1.00 93.19 634 LEU A CA 1
ATOM 4930 C C . LEU A 1 634 ? -5.413 20.620 -2.254 1.00 93.19 634 LEU A C 1
ATOM 4932 O O . LEU A 1 634 ? -5.811 19.649 -2.892 1.00 93.19 634 LEU A O 1
ATOM 4936 N N . PRO A 1 635 ? -4.207 20.606 -1.642 1.00 92.25 635 PRO A N 1
ATOM 4937 C CA . PRO A 1 635 ? -3.285 19.464 -1.711 1.00 92.25 635 PRO A CA 1
ATOM 4938 C C . PRO A 1 635 ? -3.763 18.181 -1.009 1.00 92.25 635 PRO A C 1
ATOM 4940 O O . PRO A 1 635 ? -3.001 17.221 -0.929 1.00 92.25 635 PRO A O 1
ATOM 4943 N N . SER A 1 636 ? -4.967 18.170 -0.426 1.00 86.88 636 SER A N 1
ATOM 4944 C CA . SER A 1 636 ? -5.535 17.019 0.286 1.00 86.88 636 SER A CA 1
ATOM 4945 C C . SER A 1 636 ? -6.755 16.383 -0.373 1.00 86.88 636 SER A C 1
ATOM 4947 O O . SER A 1 636 ? -7.213 15.352 0.114 1.00 86.88 636 SER A O 1
ATOM 4949 N N . LEU A 1 637 ? -7.272 16.985 -1.446 1.00 88.88 637 LEU A N 1
ATOM 4950 C CA . LEU A 1 637 ? -8.444 16.491 -2.163 1.00 88.88 637 LEU A CA 1
ATOM 4951 C C . LEU A 1 637 ? -8.039 15.442 -3.204 1.00 88.88 637 LEU A C 1
ATOM 4953 O O . LEU A 1 637 ? -7.063 15.629 -3.931 1.00 88.88 637 LEU A O 1
ATOM 4957 N N . THR A 1 638 ? -8.816 14.367 -3.327 1.00 89.12 638 THR A N 1
ATOM 4958 C CA . THR A 1 638 ? -8.701 13.444 -4.469 1.00 89.12 638 THR A CA 1
ATOM 4959 C C . THR A 1 638 ? -9.238 14.085 -5.757 1.00 89.12 638 THR A C 1
ATOM 4961 O O . THR A 1 638 ? -9.850 15.158 -5.737 1.00 89.12 638 THR A O 1
ATOM 4964 N N . HIS A 1 639 ? -9.032 13.434 -6.906 1.00 91.50 639 HIS A N 1
ATOM 4965 C CA . HIS A 1 639 ? -9.509 13.950 -8.193 1.00 91.50 639 HIS A CA 1
ATOM 4966 C C . HIS A 1 639 ? -11.031 14.169 -8.191 1.00 91.50 639 HIS A C 1
ATOM 4968 O O . HIS A 1 639 ? -11.507 15.211 -8.647 1.00 91.50 639 HIS A O 1
ATOM 4974 N N . GLU A 1 640 ? -11.771 13.216 -7.635 1.00 90.38 640 GLU A N 1
ATOM 4975 C CA . GLU A 1 640 ? -13.229 13.185 -7.532 1.00 90.38 640 GLU A CA 1
ATOM 4976 C C . GLU A 1 640 ? -13.717 14.337 -6.642 1.00 90.38 640 GLU A C 1
ATOM 4978 O O . GLU A 1 640 ? -14.581 15.118 -7.038 1.00 90.38 640 GLU A O 1
ATOM 4983 N N . GLN A 1 641 ? -13.069 14.524 -5.489 1.00 91.00 641 GLN A N 1
ATOM 4984 C CA . GLN A 1 641 ? -13.360 15.596 -4.532 1.00 91.00 641 GLN A CA 1
ATOM 4985 C C . GLN A 1 641 ? -13.107 16.998 -5.117 1.00 91.00 641 GLN A C 1
ATOM 4987 O O . GLN A 1 641 ? -13.818 17.950 -4.789 1.00 91.00 641 GLN A O 1
ATOM 4992 N N . VAL A 1 642 ? -12.143 17.142 -6.037 1.00 93.75 642 VAL A N 1
ATOM 4993 C CA . VAL A 1 642 ? -11.954 18.382 -6.813 1.00 93.75 642 VAL A CA 1
ATOM 4994 C C . VAL A 1 642 ? -13.099 18.613 -7.811 1.00 93.75 642 VAL A C 1
ATOM 4996 O O . VAL A 1 642 ? -13.508 19.761 -8.005 1.00 93.75 642 VAL A O 1
ATOM 4999 N N . LEU A 1 643 ? -13.661 17.566 -8.427 1.00 93.31 643 LEU A N 1
ATOM 5000 C CA . LEU A 1 643 ? -14.825 17.690 -9.320 1.00 93.31 643 LEU A CA 1
ATOM 5001 C C . LEU A 1 643 ? -16.115 18.037 -8.550 1.00 93.31 643 LEU A C 1
ATOM 5003 O O . LEU A 1 643 ? -16.897 18.880 -9.007 1.00 93.31 643 LEU A O 1
ATOM 5007 N N . GLU A 1 644 ? -16.302 17.474 -7.355 1.00 93.12 644 GLU A N 1
ATOM 5008 C CA . GLU A 1 644 ? -17.365 17.865 -6.418 1.00 93.12 644 GLU A CA 1
ATOM 5009 C C . GLU A 1 644 ? -17.232 19.342 -6.017 1.00 93.12 644 GLU A C 1
ATOM 5011 O O . GLU A 1 644 ? -18.171 20.122 -6.201 1.00 93.12 644 GLU A O 1
ATOM 5016 N N . LEU A 1 645 ? -16.039 19.766 -5.577 1.00 94.12 645 LEU A N 1
ATOM 5017 C CA . LEU A 1 645 ? -15.736 21.164 -5.252 1.00 94.12 645 LEU A CA 1
ATOM 5018 C C . LEU A 1 645 ? -16.015 22.100 -6.438 1.00 94.12 645 LEU A C 1
ATOM 5020 O O . LEU A 1 645 ? -16.666 23.128 -6.264 1.00 94.12 645 LEU A O 1
ATOM 5024 N N . ARG A 1 646 ? -15.581 21.762 -7.659 1.00 94.31 646 ARG A N 1
ATOM 5025 C CA . ARG A 1 646 ? -15.879 22.557 -8.869 1.00 94.31 646 ARG A CA 1
ATOM 5026 C C . ARG A 1 646 ? -17.382 22.750 -9.078 1.00 94.31 646 ARG A C 1
ATOM 5028 O O . ARG A 1 646 ? -17.793 23.816 -9.539 1.00 94.31 646 ARG A O 1
ATOM 5035 N N . THR A 1 647 ? -18.184 21.744 -8.745 1.00 94.38 647 THR A N 1
ATOM 5036 C CA . THR A 1 647 ? -19.644 21.754 -8.903 1.00 94.38 647 THR A CA 1
ATOM 5037 C C . THR A 1 647 ? -20.313 22.607 -7.825 1.00 94.38 647 THR A C 1
ATOM 5039 O O . THR A 1 647 ? -21.055 23.537 -8.152 1.00 94.38 647 THR A O 1
ATOM 5042 N N . GLU A 1 648 ? -19.988 22.375 -6.553 1.00 93.44 648 GLU A N 1
ATOM 5043 C CA . GLU A 1 648 ? -20.532 23.142 -5.426 1.00 93.44 648 GLU A CA 1
ATOM 5044 C C . GLU A 1 648 ? -20.089 24.608 -5.436 1.00 93.44 648 GLU A C 1
ATOM 5046 O O . GLU A 1 648 ? -20.904 25.512 -5.246 1.00 93.44 648 GLU A O 1
ATOM 5051 N N . TYR A 1 649 ? -18.833 24.888 -5.781 1.00 94.69 649 TYR A N 1
ATOM 5052 C CA . TYR A 1 649 ? -18.342 26.258 -5.923 1.00 94.69 649 TYR A CA 1
ATOM 5053 C C . TYR A 1 649 ? -19.077 27.021 -7.033 1.00 94.69 649 TYR A C 1
ATOM 5055 O O . TYR A 1 649 ? -19.449 28.178 -6.849 1.00 94.69 649 TYR A O 1
ATOM 5063 N N . LYS A 1 650 ? -19.365 26.363 -8.164 1.00 93.94 650 LYS A N 1
ATOM 5064 C CA . LYS A 1 650 ? -20.162 26.928 -9.267 1.00 93.94 650 LYS A CA 1
ATOM 5065 C C . LYS A 1 650 ? -21.641 27.103 -8.890 1.00 93.94 650 LYS A C 1
ATOM 5067 O O . LYS A 1 650 ? -22.333 27.949 -9.473 1.00 93.94 650 LYS A O 1
ATOM 5072 N N . ARG A 1 651 ? -22.151 26.337 -7.918 1.00 91.31 651 ARG A N 1
ATOM 5073 C CA . ARG A 1 651 ? -23.481 26.539 -7.321 1.00 91.31 651 ARG A CA 1
ATOM 5074 C C . ARG A 1 651 ? -23.488 27.767 -6.406 1.00 91.31 651 ARG A C 1
ATOM 5076 O O . ARG A 1 651 ? -24.350 28.622 -6.596 1.00 91.31 651 ARG A O 1
ATOM 5083 N N . LEU A 1 652 ? -22.516 27.869 -5.499 1.00 90.44 652 LEU A N 1
ATOM 5084 C CA . LEU A 1 652 ? -22.435 28.867 -4.428 1.00 90.44 652 LEU A CA 1
ATOM 5085 C C . LEU A 1 652 ? -21.947 30.249 -4.895 1.00 90.44 652 LEU A C 1
ATOM 5087 O O . LEU A 1 652 ? -22.548 31.260 -4.536 1.00 90.44 652 LEU A O 1
ATOM 5091 N N . VAL A 1 653 ? -20.887 30.320 -5.706 1.00 89.00 653 VAL A N 1
ATOM 5092 C CA . VAL A 1 653 ? -20.308 31.589 -6.176 1.00 89.00 653 VAL A CA 1
ATOM 5093 C C . VAL A 1 653 ? -20.893 31.970 -7.533 1.00 89.00 653 VAL A C 1
ATOM 5095 O O . VAL A 1 653 ? -20.674 31.300 -8.548 1.00 89.00 653 VAL A O 1
ATOM 5098 N N . LYS A 1 654 ? -21.639 33.078 -7.537 1.00 88.44 654 LYS A N 1
ATOM 5099 C CA . LYS A 1 654 ? -22.246 33.702 -8.717 1.00 88.44 654 LYS A CA 1
ATOM 5100 C C . LYS A 1 654 ? -21.653 35.091 -8.948 1.00 88.44 654 LYS A C 1
ATOM 5102 O O . LYS A 1 654 ? -21.376 35.797 -7.980 1.00 88.44 654 LYS A O 1
ATOM 5107 N N . THR A 1 655 ? -21.505 35.511 -10.202 1.00 78.94 655 THR A N 1
ATOM 5108 C CA . THR A 1 655 ? -21.030 36.867 -10.542 1.00 78.94 655 THR A CA 1
ATOM 5109 C C . THR A 1 655 ? -21.717 37.398 -11.801 1.00 78.94 655 THR A C 1
ATOM 5111 O O . THR A 1 655 ? -22.232 36.621 -12.608 1.00 78.94 655 THR A O 1
ATOM 5114 N N . GLY A 1 656 ? -21.724 38.725 -11.960 1.00 74.56 656 GLY A N 1
ATOM 5115 C CA . GLY A 1 656 ? -22.455 39.423 -13.019 1.00 74.56 656 GLY A CA 1
ATOM 5116 C C . GLY A 1 656 ? -23.961 39.516 -12.750 1.00 74.56 656 GLY A C 1
ATOM 5117 O O . GLY A 1 656 ? -24.489 38.850 -11.855 1.00 74.56 656 GLY A O 1
ATOM 5118 N N . VAL A 1 657 ? -24.648 40.343 -13.543 1.00 70.12 657 VAL A N 1
ATOM 5119 C CA . VAL A 1 657 ? -26.103 40.573 -13.443 1.00 70.12 657 VAL A CA 1
ATOM 5120 C C . VAL A 1 657 ? -26.877 39.258 -13.615 1.00 70.12 657 VAL A C 1
ATOM 5122 O O . VAL A 1 657 ? -27.763 38.954 -12.822 1.00 70.12 657 VAL A O 1
ATOM 5125 N N . ASP A 1 658 ? -26.440 38.408 -14.549 1.00 74.06 658 ASP A N 1
ATOM 5126 C CA . ASP A 1 658 ? -27.049 37.106 -14.872 1.00 74.06 658 ASP A CA 1
ATOM 5127 C C . ASP A 1 658 ? -26.819 36.012 -13.805 1.00 74.06 658 ASP A C 1
ATOM 5129 O O . ASP A 1 658 ? -27.156 34.845 -14.017 1.00 74.06 658 ASP A O 1
ATOM 5133 N N . ARG A 1 659 ? -26.182 36.347 -12.671 1.00 80.00 659 ARG A N 1
ATOM 5134 C CA . ARG A 1 659 ? -25.862 35.430 -11.555 1.00 80.00 659 ARG A CA 1
ATOM 5135 C C . ARG A 1 659 ? -25.151 34.145 -12.023 1.00 80.00 659 ARG A C 1
ATOM 5137 O O . ARG A 1 659 ? -25.402 33.047 -11.515 1.00 80.00 659 ARG A O 1
ATOM 5144 N N . LYS A 1 660 ? -24.240 34.274 -12.992 1.00 85.19 660 LYS A N 1
ATOM 5145 C CA . LYS A 1 660 ? -23.559 33.154 -13.659 1.00 85.19 660 LYS A CA 1
ATOM 5146 C C . LYS A 1 660 ? -22.579 32.461 -12.706 1.00 85.19 660 LYS A C 1
ATOM 5148 O O . LYS A 1 660 ? -21.826 33.117 -11.992 1.00 85.19 660 LYS A O 1
ATOM 5153 N N . GLY A 1 661 ? -22.602 31.126 -12.676 1.00 88.69 661 GLY A N 1
ATOM 5154 C CA . GLY A 1 661 ? -21.775 30.321 -11.764 1.00 88.69 661 GLY A CA 1
ATOM 5155 C C . GLY A 1 661 ? -20.293 30.300 -12.146 1.00 88.69 661 GLY A C 1
ATOM 5156 O O . GLY A 1 661 ? -19.958 30.029 -13.302 1.00 88.69 661 GLY A O 1
ATOM 5157 N N . VAL A 1 662 ? -19.415 30.541 -11.172 1.00 91.62 662 VAL A N 1
ATOM 5158 C CA . VAL A 1 662 ? -17.965 30.685 -11.380 1.00 91.62 662 VAL A CA 1
ATOM 5159 C C . VAL A 1 662 ? -17.242 29.332 -11.341 1.00 91.62 662 VAL A C 1
ATOM 5161 O O . VAL A 1 662 ? -17.517 28.486 -10.497 1.00 91.62 662 VAL A O 1
ATOM 5164 N N . ASN A 1 663 ? -16.269 29.125 -12.235 1.00 93.06 663 ASN A N 1
ATOM 5165 C CA . ASN A 1 663 ? -15.339 27.994 -12.152 1.00 93.06 663 ASN A CA 1
ATOM 5166 C C . ASN A 1 663 ? -14.234 28.306 -11.121 1.00 93.06 663 ASN A C 1
ATOM 5168 O O . ASN A 1 663 ? -13.516 29.297 -11.271 1.00 93.06 663 ASN A O 1
ATOM 5172 N N . VAL A 1 664 ? -14.087 27.452 -10.102 1.00 94.75 664 VAL A N 1
ATOM 5173 C CA . VAL A 1 664 ? -13.154 27.666 -8.978 1.00 94.75 664 VAL A CA 1
ATOM 5174 C C . VAL A 1 664 ? -11.694 27.811 -9.417 1.00 94.75 664 VAL A C 1
ATOM 5176 O O . VAL A 1 664 ? -11.016 28.715 -8.939 1.00 94.75 664 VAL A O 1
ATOM 5179 N N . ALA A 1 665 ? -11.220 27.014 -10.382 1.00 94.38 665 ALA A N 1
ATOM 5180 C CA . ALA A 1 665 ? -9.856 27.117 -10.898 1.00 94.38 665 ALA A CA 1
ATOM 5181 C C . ALA A 1 665 ? -9.623 28.480 -11.572 1.00 94.38 665 ALA A C 1
ATOM 5183 O O . ALA A 1 665 ? -8.656 29.176 -11.259 1.00 94.38 665 ALA A O 1
ATOM 5184 N N . LYS A 1 666 ? -10.548 28.922 -12.435 1.00 92.25 666 LYS A N 1
ATOM 5185 C CA . LYS A 1 666 ? -10.466 30.248 -13.074 1.00 92.25 666 LYS A CA 1
ATOM 5186 C C . LYS A 1 666 ? -10.499 31.385 -12.042 1.00 92.25 666 LYS A C 1
ATOM 5188 O O . LYS A 1 666 ? -9.773 32.360 -12.217 1.00 92.25 666 LYS A O 1
ATOM 5193 N N . HIS A 1 667 ? -11.253 31.242 -10.948 1.00 92.38 667 HIS A N 1
ATOM 5194 C CA . HIS A 1 667 ? -11.280 32.236 -9.869 1.00 92.38 667 HIS A CA 1
ATOM 5195 C C . HIS A 1 667 ? -9.981 32.264 -9.047 1.00 92.38 667 HIS A C 1
ATOM 5197 O O . HIS A 1 667 ? -9.431 33.341 -8.832 1.00 92.38 667 HIS A O 1
ATOM 5203 N N . LEU A 1 668 ? -9.443 31.095 -8.670 1.00 93.50 668 LEU A N 1
ATOM 5204 C CA . LEU A 1 668 ? -8.135 30.951 -8.015 1.00 93.50 668 LEU A CA 1
ATOM 5205 C C . LEU A 1 668 ? -7.026 31.611 -8.844 1.00 93.50 668 LEU A C 1
ATOM 5207 O O . LEU A 1 668 ? -6.265 32.427 -8.327 1.00 93.50 668 LEU A O 1
ATOM 5211 N N . ARG A 1 669 ? -6.972 31.306 -10.149 1.00 91.06 669 ARG A N 1
ATOM 5212 C CA . ARG A 1 669 ? -5.981 31.875 -11.074 1.00 91.06 669 ARG A CA 1
ATOM 5213 C C . ARG A 1 669 ? -6.123 33.388 -11.227 1.00 91.06 669 ARG A C 1
ATOM 5215 O O . ARG A 1 669 ? -5.105 34.050 -11.373 1.00 91.06 669 ARG A O 1
ATOM 5222 N N . ALA A 1 670 ? -7.342 33.931 -11.196 1.00 89.81 670 ALA A N 1
ATOM 5223 C CA . ALA A 1 670 ? -7.570 35.373 -11.275 1.00 89.81 670 ALA A CA 1
ATOM 5224 C C . ALA A 1 670 ? -7.175 36.099 -9.976 1.00 89.81 670 ALA A C 1
ATOM 5226 O O . ALA A 1 670 ? -6.447 37.082 -10.031 1.00 89.81 670 ALA A O 1
ATOM 5227 N N . ARG A 1 671 ? -7.613 35.603 -8.810 1.00 90.38 671 ARG A N 1
ATOM 5228 C CA . ARG A 1 671 ? -7.428 36.279 -7.512 1.00 90.38 671 ARG A CA 1
ATOM 5229 C C . ARG A 1 671 ? -6.016 36.175 -6.932 1.00 90.38 671 ARG A C 1
ATOM 5231 O O . ARG A 1 671 ? -5.655 37.026 -6.134 1.00 90.38 671 ARG A O 1
ATOM 5238 N N . LEU A 1 672 ? -5.234 35.159 -7.310 1.00 89.19 672 LEU A N 1
ATOM 5239 C CA . LEU A 1 672 ? -3.861 34.954 -6.817 1.00 89.19 672 LEU A CA 1
ATOM 5240 C C . LEU A 1 672 ? -2.766 35.470 -7.769 1.00 89.19 672 LEU A C 1
ATOM 5242 O O . LEU A 1 672 ? -1.595 35.476 -7.387 1.00 89.19 672 LEU A O 1
ATOM 5246 N N . LYS A 1 673 ? -3.117 35.855 -9.008 1.00 83.44 673 LYS A N 1
ATOM 5247 C CA . LYS A 1 673 ? -2.162 36.163 -10.092 1.00 83.44 673 LYS A CA 1
ATOM 5248 C C . LYS A 1 673 ? -1.099 37.177 -9.679 1.00 83.44 673 LYS A C 1
ATOM 5250 O O . LYS A 1 673 ? 0.079 36.967 -9.952 1.00 83.44 673 LYS A O 1
ATOM 5255 N N . ASP A 1 674 ? -1.547 38.260 -9.060 1.00 81.69 674 ASP A N 1
ATOM 5256 C CA . ASP A 1 674 ? -0.733 39.441 -8.773 1.00 81.69 674 ASP A CA 1
ATOM 5257 C C . ASP A 1 674 ? -0.083 39.372 -7.372 1.00 81.69 674 ASP A C 1
ATOM 5259 O O . ASP A 1 674 ? 0.645 40.276 -6.975 1.00 81.69 674 ASP A O 1
ATOM 5263 N N . ASP A 1 675 ? -0.320 38.271 -6.646 1.00 80.62 675 ASP A N 1
ATOM 5264 C CA . ASP A 1 675 ? 0.062 38.053 -5.246 1.00 80.62 675 ASP A CA 1
ATOM 5265 C C . ASP A 1 675 ? 1.184 37.012 -5.074 1.00 80.62 675 ASP A C 1
ATOM 5267 O O . ASP A 1 675 ? 2.189 37.254 -4.405 1.00 80.62 675 ASP A O 1
ATOM 5271 N N . ASP A 1 676 ? 1.009 35.837 -5.686 1.00 83.12 676 ASP A N 1
ATOM 5272 C CA . ASP A 1 676 ? 2.010 34.770 -5.800 1.00 83.12 676 ASP A CA 1
ATOM 5273 C C . ASP A 1 676 ? 1.662 33.963 -7.056 1.00 83.12 676 ASP A C 1
ATOM 5275 O O . ASP A 1 676 ? 0.881 33.010 -7.018 1.00 83.12 676 ASP A O 1
ATOM 5279 N N . ALA A 1 677 ? 2.233 34.355 -8.198 1.00 86.44 677 ALA A N 1
ATOM 5280 C CA . ALA A 1 677 ? 1.975 33.718 -9.490 1.00 86.44 677 ALA A CA 1
ATOM 5281 C C . ALA A 1 677 ? 2.344 32.218 -9.523 1.00 86.44 677 ALA A C 1
ATOM 5283 O O . ALA A 1 677 ? 1.817 31.467 -10.352 1.00 86.44 677 ALA A O 1
ATOM 5284 N N . GLY A 1 678 ? 3.223 31.764 -8.621 1.00 89.31 678 GLY A N 1
ATOM 5285 C CA . GLY A 1 678 ? 3.569 30.356 -8.456 1.00 89.31 678 GLY A CA 1
ATOM 5286 C C . GLY A 1 678 ? 2.472 29.590 -7.718 1.00 89.31 678 GLY A C 1
ATOM 5287 O O . GLY A 1 678 ? 1.978 28.585 -8.234 1.00 89.31 678 GLY A O 1
ATOM 5288 N N . LEU A 1 679 ? 2.027 30.090 -6.560 1.00 92.25 679 LEU A N 1
ATOM 5289 C CA . LEU A 1 679 ? 0.879 29.534 -5.834 1.00 92.25 679 LEU A CA 1
ATOM 5290 C C . LEU A 1 679 ? -0.391 29.590 -6.691 1.00 92.25 679 LEU A C 1
ATOM 5292 O O . LEU A 1 679 ? -1.123 28.607 -6.743 1.00 92.25 679 LEU A O 1
ATOM 5296 N N . ALA A 1 680 ? -0.628 30.687 -7.414 1.00 92.94 680 ALA A N 1
ATOM 5297 C CA . ALA A 1 680 ? -1.742 30.826 -8.348 1.00 92.94 680 ALA A CA 1
ATOM 5298 C C . ALA A 1 680 ? -1.773 29.675 -9.362 1.00 92.94 680 ALA A C 1
ATOM 5300 O O . ALA A 1 680 ? -2.829 29.091 -9.603 1.00 92.94 680 ALA A O 1
ATOM 5301 N N . LYS A 1 681 ? -0.610 29.317 -9.921 1.00 92.38 681 LYS A N 1
ATOM 5302 C CA . LYS A 1 681 ? -0.460 28.230 -10.895 1.00 92.38 681 LYS A CA 1
ATOM 5303 C C . LYS A 1 681 ? -0.583 26.841 -10.257 1.00 92.38 681 LYS A C 1
ATOM 5305 O O . LYS A 1 681 ? -1.196 25.967 -10.863 1.00 92.38 681 LYS A O 1
ATOM 5310 N N . ALA A 1 682 ? -0.084 26.649 -9.036 1.00 95.19 682 ALA A N 1
ATOM 5311 C CA . ALA A 1 682 ? -0.229 25.398 -8.288 1.00 95.19 682 ALA A CA 1
ATOM 5312 C C . ALA A 1 682 ? -1.688 25.138 -7.859 1.00 95.19 682 ALA A C 1
ATOM 5314 O O . ALA A 1 682 ? -2.245 24.087 -8.177 1.00 95.19 682 ALA A O 1
ATOM 5315 N N . CYS A 1 683 ? -2.341 26.125 -7.236 1.00 96.31 683 CYS A N 1
ATOM 5316 C CA . CYS A 1 683 ? -3.768 26.096 -6.904 1.00 96.31 683 CYS A CA 1
ATOM 5317 C C . CYS A 1 683 ? -4.637 25.888 -8.150 1.00 96.31 683 CYS A C 1
ATOM 5319 O O . CYS A 1 683 ? -5.581 25.103 -8.106 1.00 96.31 683 CYS A O 1
ATOM 5321 N N . TYR A 1 684 ? -4.313 26.561 -9.263 1.00 96.19 684 TYR A N 1
ATOM 5322 C CA . TYR A 1 684 ? -4.992 26.368 -10.544 1.00 96.19 684 TYR A CA 1
ATOM 5323 C C . TYR A 1 684 ? -4.869 24.921 -11.026 1.00 96.19 684 TYR A C 1
ATOM 5325 O O . TYR A 1 684 ? -5.892 24.274 -11.213 1.00 96.19 684 TYR A O 1
ATOM 5333 N N . ALA A 1 685 ? -3.647 24.397 -11.165 1.00 96.06 685 ALA A N 1
ATOM 5334 C CA . ALA A 1 685 ? -3.402 23.056 -11.692 1.00 96.06 685 ALA A CA 1
ATOM 5335 C C . ALA A 1 685 ? -4.061 21.949 -10.848 1.00 96.06 685 ALA A C 1
ATOM 5337 O O . ALA A 1 685 ? -4.650 21.036 -11.419 1.00 96.06 685 ALA A O 1
ATOM 5338 N N . VAL A 1 686 ? -4.049 22.050 -9.512 1.00 96.94 686 VAL A N 1
ATOM 5339 C CA . VAL A 1 686 ? -4.794 21.110 -8.650 1.00 96.94 686 VAL A CA 1
ATOM 5340 C C . VAL A 1 686 ? -6.304 21.249 -8.856 1.00 96.94 686 VAL A C 1
ATOM 5342 O O . VAL A 1 686 ? -6.989 20.246 -9.020 1.00 96.94 686 VAL A O 1
ATOM 5345 N N . ALA A 1 687 ? -6.833 22.476 -8.926 1.00 96.75 687 ALA A N 1
ATOM 5346 C CA . ALA A 1 687 ? -8.262 22.727 -9.131 1.00 96.75 687 ALA A CA 1
ATOM 5347 C C . ALA A 1 687 ? -8.780 22.362 -10.541 1.00 96.75 687 ALA A C 1
ATOM 5349 O O . ALA A 1 687 ? -9.996 22.319 -10.749 1.00 96.75 687 ALA A O 1
ATOM 5350 N N . LEU A 1 688 ? -7.898 22.072 -11.504 1.00 95.69 688 LEU A N 1
ATOM 5351 C CA . LEU A 1 688 ? -8.274 21.432 -12.768 1.00 95.69 688 LEU A CA 1
ATOM 5352 C C . LEU A 1 688 ? -8.591 19.932 -12.581 1.00 95.69 688 LEU A C 1
ATOM 5354 O O . LEU A 1 688 ? -9.438 19.403 -13.293 1.00 95.69 688 LEU A O 1
ATOM 5358 N N . GLY A 1 689 ? -8.006 19.257 -11.588 1.00 95.00 689 GLY A N 1
ATOM 5359 C CA . GLY A 1 689 ? -8.099 17.799 -11.450 1.00 95.00 689 GLY A CA 1
ATOM 5360 C C . GLY A 1 689 ? -7.152 17.059 -12.405 1.00 95.00 689 GLY A C 1
ATOM 5361 O O . GLY A 1 689 ? -6.493 17.679 -13.241 1.00 95.00 689 GLY A O 1
ATOM 5362 N N . ARG A 1 690 ? -7.078 15.724 -12.281 1.00 95.31 690 ARG A N 1
ATOM 5363 C CA . ARG A 1 690 ? -6.052 14.880 -12.927 1.00 95.31 690 ARG A CA 1
ATOM 5364 C C . ARG A 1 690 ? -5.841 15.206 -14.407 1.00 95.31 690 ARG A C 1
ATOM 5366 O O . ARG A 1 690 ? -4.777 15.702 -14.771 1.00 95.31 690 ARG A O 1
ATOM 5373 N N . TRP A 1 691 ? -6.854 14.991 -15.238 1.00 96.38 691 TRP A N 1
ATOM 5374 C CA . TRP A 1 691 ? -6.699 15.016 -16.695 1.00 96.38 691 TRP A CA 1
ATOM 5375 C C . TRP A 1 691 ? -6.655 16.428 -17.298 1.00 96.38 691 TRP A C 1
ATOM 5377 O O . TRP A 1 691 ? -5.772 16.712 -18.102 1.00 96.38 691 TRP A O 1
ATOM 5387 N N . GLU A 1 692 ? -7.520 17.348 -16.849 1.00 95.88 692 GLU A N 1
ATOM 5388 C CA . GLU A 1 692 ? -7.515 18.749 -17.317 1.00 95.88 692 GLU A CA 1
ATOM 5389 C C . GLU A 1 692 ? -6.210 19.470 -16.912 1.00 95.88 692 GLU A C 1
ATOM 5391 O O . GLU A 1 692 ? -5.750 20.359 -17.629 1.00 95.88 692 GLU A O 1
ATOM 5396 N N . SER A 1 693 ? -5.548 19.053 -15.818 1.00 95.62 693 SER A N 1
ATOM 5397 C CA . SER A 1 693 ? -4.222 19.575 -15.449 1.00 95.62 693 SER A CA 1
ATOM 5398 C C . SER A 1 693 ? -3.119 19.155 -16.427 1.00 95.62 693 SER A C 1
ATOM 5400 O O . SER A 1 693 ? -2.301 19.988 -16.812 1.00 95.62 693 SER A O 1
ATOM 5402 N N . GLU A 1 694 ? -3.117 17.904 -16.893 1.00 95.94 694 GLU A N 1
ATOM 5403 C CA . GLU A 1 694 ? -2.150 17.410 -17.885 1.00 95.94 694 GLU A CA 1
ATOM 5404 C C . GLU A 1 694 ? -2.432 17.988 -19.276 1.00 95.94 694 GLU A C 1
ATOM 5406 O O . GLU A 1 694 ? -1.500 18.394 -19.972 1.00 95.94 694 GLU A O 1
ATOM 5411 N N . ALA A 1 695 ? -3.711 18.123 -19.646 1.00 94.56 695 ALA A N 1
ATOM 5412 C CA . ALA A 1 695 ? -4.128 18.830 -20.854 1.00 94.56 695 ALA A CA 1
ATOM 5413 C C . ALA A 1 695 ? -3.635 20.287 -20.838 1.00 94.56 695 ALA A C 1
ATOM 5415 O O . ALA A 1 695 ? -3.077 20.760 -21.827 1.00 94.56 695 ALA A O 1
ATOM 5416 N N . TYR A 1 696 ? -3.750 20.982 -19.698 1.00 92.69 696 TYR A N 1
ATOM 5417 C CA . TYR A 1 696 ? -3.188 22.320 -19.504 1.00 92.69 696 TYR A CA 1
ATOM 5418 C C . TYR A 1 696 ? -1.658 22.350 -19.654 1.00 92.69 696 TYR A C 1
ATOM 5420 O O . TYR A 1 696 ? -1.155 23.233 -20.349 1.00 92.69 696 TYR A O 1
ATOM 5428 N N . TRP A 1 697 ? -0.913 21.402 -19.071 1.00 92.06 697 TRP A N 1
ATOM 5429 C CA . TRP A 1 697 ? 0.553 21.353 -19.205 1.00 92.06 697 TRP A CA 1
ATOM 5430 C C . TRP A 1 697 ? 1.023 21.025 -20.630 1.00 92.06 697 TRP A C 1
ATOM 5432 O O . TRP A 1 697 ? 2.004 21.613 -21.084 1.00 92.06 697 TRP A O 1
ATOM 5442 N N . ALA A 1 698 ? 0.304 20.170 -21.362 1.00 90.44 698 ALA A N 1
ATOM 5443 C CA . ALA A 1 698 ? 0.544 19.933 -22.786 1.00 90.44 698 ALA A CA 1
ATOM 5444 C C . ALA A 1 698 ? 0.248 21.190 -23.629 1.00 90.44 698 ALA A C 1
ATOM 5446 O O . ALA A 1 698 ? 1.058 21.584 -24.469 1.00 90.44 698 ALA A O 1
ATOM 5447 N N . ASN A 1 699 ? -0.871 21.872 -23.356 1.00 86.38 699 ASN A N 1
ATOM 5448 C CA . ASN A 1 699 ? -1.258 23.124 -24.019 1.00 86.38 699 ASN A CA 1
ATOM 5449 C C . ASN A 1 699 ? -0.281 24.278 -23.711 1.00 86.38 699 ASN A C 1
ATOM 5451 O O . ASN A 1 699 ? -0.117 25.193 -24.514 1.00 86.38 699 ASN A O 1
ATOM 5455 N N . PHE A 1 700 ? 0.407 24.243 -22.565 1.00 77.50 700 PHE A N 1
ATOM 5456 C CA . PHE A 1 700 ? 1.336 25.296 -22.143 1.00 77.50 700 PHE A CA 1
ATOM 5457 C C . PHE A 1 700 ? 2.556 25.456 -23.070 1.00 77.50 700 PHE A C 1
ATOM 5459 O O . PHE A 1 700 ? 3.209 26.499 -23.044 1.00 77.50 700 PHE A O 1
ATOM 5466 N N . TRP A 1 701 ? 2.836 24.462 -23.923 1.00 67.12 701 TRP A N 1
ATOM 5467 C CA . TRP A 1 701 ? 3.986 24.433 -24.832 1.00 67.12 701 TRP A CA 1
ATOM 5468 C C . TRP A 1 701 ? 4.091 25.653 -25.770 1.00 67.12 701 TRP A C 1
ATOM 5470 O O . TRP A 1 701 ? 5.180 26.209 -25.896 1.00 67.12 701 TRP A O 1
ATOM 5480 N N . TYR A 1 702 ? 2.990 26.091 -26.402 1.00 63.75 702 TYR A N 1
ATOM 5481 C CA . TYR A 1 702 ? 2.983 27.267 -27.303 1.00 63.75 702 TYR A CA 1
ATOM 5482 C C . TYR A 1 702 ? 2.556 28.566 -26.602 1.00 63.75 702 TYR A C 1
ATOM 5484 O O . TYR A 1 702 ? 2.709 29.646 -27.169 1.00 63.75 702 TYR A O 1
ATOM 5492 N N . GLN A 1 703 ? 1.982 28.479 -25.394 1.00 61.34 703 GLN A N 1
ATOM 5493 C CA . GLN A 1 703 ? 1.512 29.652 -24.644 1.00 61.34 703 GLN A CA 1
ATOM 5494 C C . GLN A 1 703 ? 2.641 30.396 -23.914 1.00 61.34 703 GLN A C 1
ATOM 5496 O O . GLN A 1 703 ? 2.435 31.526 -23.472 1.00 61.34 703 GLN A O 1
ATOM 5501 N N . GLY A 1 704 ? 3.812 29.772 -23.768 1.00 57.97 704 GLY A N 1
ATOM 5502 C CA . GLY A 1 704 ? 5.035 30.413 -23.292 1.00 57.97 704 GLY A CA 1
ATOM 5503 C C . GLY A 1 704 ? 6.099 30.513 -24.384 1.00 57.97 704 GLY A C 1
ATOM 5504 O O . GLY A 1 704 ? 5.948 29.976 -25.481 1.00 57.97 704 GLY A O 1
ATOM 5505 N N . ASP A 1 705 ? 7.217 31.164 -24.061 1.00 55.22 705 ASP A N 1
ATOM 5506 C CA . ASP A 1 705 ? 8.407 31.145 -24.915 1.00 55.22 705 ASP A CA 1
ATOM 5507 C C . ASP A 1 705 ? 8.860 29.706 -25.212 1.00 55.22 705 ASP A C 1
ATOM 5509 O O . ASP A 1 705 ? 8.712 28.808 -24.379 1.00 55.22 705 ASP A O 1
ATOM 5513 N N . LYS A 1 706 ? 9.417 29.505 -26.414 1.00 52.16 706 LYS A N 1
ATOM 5514 C CA . LYS A 1 706 ? 9.471 28.235 -27.176 1.00 52.16 706 LYS A CA 1
ATOM 5515 C C . LYS A 1 706 ? 10.393 27.127 -26.618 1.00 52.16 706 LYS A C 1
ATOM 5517 O O . LYS A 1 706 ? 10.947 26.341 -27.383 1.00 52.16 706 LYS A O 1
ATOM 5522 N N . THR A 1 707 ? 10.606 27.069 -25.307 1.00 57.88 707 THR A N 1
ATOM 5523 C CA . THR A 1 707 ? 11.610 26.219 -24.642 1.00 57.88 707 THR A CA 1
ATOM 5524 C C . THR A 1 707 ? 11.023 25.091 -23.788 1.00 57.88 707 THR A C 1
ATOM 5526 O O . THR A 1 707 ? 11.721 24.108 -23.542 1.00 57.88 707 THR A O 1
ATOM 5529 N N . ARG A 1 708 ? 9.744 25.183 -23.387 1.00 76.75 708 ARG A N 1
ATOM 5530 C CA . ARG A 1 708 ? 9.102 24.403 -22.298 1.00 76.75 708 ARG A CA 1
ATOM 5531 C C . ARG A 1 708 ? 8.652 22.981 -22.689 1.00 76.75 708 ARG A C 1
ATOM 5533 O O . ARG A 1 708 ? 7.590 22.506 -22.282 1.00 76.75 708 ARG A O 1
ATOM 5540 N N . ARG A 1 709 ? 9.440 22.301 -23.522 1.00 83.75 709 ARG A N 1
ATOM 5541 C CA . ARG A 1 709 ? 9.128 20.992 -24.139 1.00 83.75 709 ARG A CA 1
ATOM 5542 C C . ARG A 1 709 ? 9.021 19.834 -23.145 1.00 83.75 709 ARG A C 1
ATOM 5544 O O . ARG A 1 709 ? 8.292 18.878 -23.396 1.00 83.75 709 ARG A O 1
ATOM 5551 N N . GLU A 1 710 ? 9.678 19.954 -22.000 1.00 87.62 710 GLU A N 1
ATOM 5552 C CA . GLU A 1 710 ? 9.663 18.990 -20.905 1.00 87.62 710 GLU A CA 1
ATOM 5553 C C . GLU A 1 710 ? 8.251 18.834 -20.308 1.00 87.62 710 GLU A C 1
ATOM 5555 O O . GLU A 1 710 ? 7.848 17.719 -19.986 1.00 87.62 710 GLU A O 1
ATOM 5560 N N . LEU A 1 711 ? 7.457 19.915 -20.242 1.00 90.25 711 LEU A N 1
ATOM 5561 C CA . LEU A 1 711 ? 6.063 19.866 -19.770 1.00 90.25 711 LEU A CA 1
ATOM 5562 C C . LEU A 1 711 ? 5.180 19.000 -20.683 1.00 90.25 711 LEU A C 1
ATOM 5564 O O . LEU A 1 711 ? 4.393 18.194 -20.191 1.00 90.25 711 LEU A O 1
ATOM 5568 N N . LEU A 1 712 ? 5.352 19.134 -22.003 1.00 91.56 712 LEU A N 1
ATOM 5569 C CA . LEU A 1 712 ? 4.625 18.365 -23.019 1.00 91.56 712 LEU A CA 1
ATOM 5570 C C . LEU A 1 712 ? 5.070 16.894 -23.051 1.00 91.56 712 LEU A C 1
ATOM 5572 O O . LEU A 1 712 ? 4.228 16.001 -23.153 1.00 91.56 712 LEU A O 1
ATOM 5576 N N . ILE A 1 713 ? 6.378 16.635 -22.912 1.00 92.62 713 ILE A N 1
ATOM 5577 C CA . ILE A 1 713 ? 6.926 15.275 -22.803 1.00 92.62 713 ILE A CA 1
ATOM 5578 C C . ILE A 1 713 ? 6.342 14.560 -21.583 1.00 92.62 713 ILE A C 1
ATOM 5580 O O . ILE A 1 713 ? 5.793 13.474 -21.729 1.00 92.62 713 ILE A O 1
ATOM 5584 N N . GLU A 1 714 ? 6.415 15.155 -20.393 1.00 94.25 714 GLU A N 1
ATOM 5585 C CA . GLU A 1 714 ? 5.962 14.492 -19.162 1.00 94.25 714 GLU A CA 1
ATOM 5586 C C . GLU A 1 714 ? 4.431 14.393 -19.037 1.00 94.25 714 GLU A C 1
ATOM 5588 O O . GLU A 1 714 ? 3.928 13.555 -18.285 1.00 94.25 714 GLU A O 1
ATOM 5593 N N . ALA A 1 715 ? 3.680 15.232 -19.758 1.00 94.75 715 ALA A N 1
ATOM 5594 C CA . ALA A 1 715 ? 2.230 15.107 -19.846 1.00 94.75 715 ALA A CA 1
ATOM 5595 C C . ALA A 1 715 ? 1.824 13.868 -20.665 1.00 94.75 715 ALA A C 1
ATOM 5597 O O . ALA A 1 715 ? 1.025 13.065 -20.183 1.00 94.75 715 ALA A O 1
ATOM 5598 N N . LEU A 1 716 ? 2.392 13.686 -21.868 1.00 94.88 716 LEU A N 1
ATOM 5599 C CA . LEU A 1 716 ? 1.901 12.716 -22.861 1.00 94.88 716 LEU A CA 1
ATOM 5600 C C . LEU A 1 716 ? 2.742 11.432 -23.011 1.00 94.88 716 LEU A C 1
ATOM 5602 O O . LEU A 1 716 ? 2.193 10.381 -23.331 1.00 94.88 716 LEU A O 1
ATOM 5606 N N . MET A 1 717 ? 4.063 11.475 -22.821 1.00 94.56 717 MET A N 1
ATOM 5607 C CA . MET A 1 717 ? 4.948 10.374 -23.232 1.00 94.56 717 MET A CA 1
ATOM 5608 C C . MET A 1 717 ? 4.971 9.228 -22.213 1.00 94.56 717 MET A C 1
ATOM 5610 O O . MET A 1 717 ? 5.283 9.428 -21.041 1.00 94.56 717 MET A O 1
ATOM 5614 N N . GLY A 1 718 ? 4.697 8.001 -22.670 1.00 90.62 718 GLY A N 1
ATOM 5615 C CA . GLY A 1 718 ? 4.630 6.808 -21.809 1.00 90.62 718 GLY A CA 1
ATOM 5616 C C . GLY A 1 718 ? 3.299 6.628 -21.064 1.00 90.62 718 GLY A C 1
ATOM 5617 O O . GLY A 1 718 ? 3.232 5.862 -20.104 1.00 90.62 718 GLY A O 1
ATOM 5618 N N . ARG A 1 719 ? 2.247 7.336 -21.492 1.00 94.31 719 ARG A N 1
ATOM 5619 C CA . ARG A 1 719 ? 0.854 7.138 -21.058 1.00 94.31 719 ARG A CA 1
ATOM 5620 C C . ARG A 1 719 ? 0.233 5.895 -21.711 1.00 94.31 719 ARG A C 1
ATOM 5622 O O . ARG A 1 719 ? 0.714 5.435 -22.745 1.00 94.31 719 ARG A O 1
ATOM 5629 N N . THR A 1 720 ? -0.841 5.364 -21.124 1.00 94.50 720 THR A N 1
ATOM 5630 C CA . THR A 1 720 ? -1.703 4.369 -21.794 1.00 94.50 720 THR A CA 1
ATOM 5631 C C . THR A 1 720 ? -2.706 5.064 -22.719 1.00 94.50 720 THR A C 1
ATOM 5633 O O . THR A 1 720 ? -2.937 6.268 -22.584 1.00 94.50 720 THR A O 1
ATOM 5636 N N . ASN A 1 721 ? -3.335 4.314 -23.630 1.00 94.94 721 ASN A N 1
ATOM 5637 C CA . ASN A 1 721 ? -4.349 4.849 -24.546 1.00 94.94 721 ASN A CA 1
ATOM 5638 C C . ASN A 1 721 ? -5.498 5.543 -23.793 1.00 94.94 721 ASN A C 1
ATOM 5640 O O . ASN A 1 721 ? -5.895 6.645 -24.160 1.00 94.94 721 ASN A O 1
ATOM 5644 N N . ASP A 1 722 ? -5.965 4.959 -22.685 1.00 94.44 722 ASP A N 1
ATOM 5645 C CA . ASP A 1 722 ? -7.029 5.546 -21.861 1.00 94.44 722 ASP A CA 1
ATOM 5646 C C . ASP A 1 722 ? -6.583 6.825 -21.139 1.00 94.44 722 ASP A C 1
ATOM 5648 O O . ASP A 1 722 ? -7.332 7.799 -21.112 1.00 94.44 722 ASP A O 1
ATOM 5652 N N . GLU A 1 723 ? -5.355 6.877 -20.597 1.00 95.69 723 GLU A N 1
ATOM 5653 C CA . GLU A 1 723 ? -4.827 8.121 -20.015 1.00 95.69 723 GLU A CA 1
ATOM 5654 C C . GLU A 1 723 ? -4.740 9.235 -21.072 1.00 95.69 723 GLU A C 1
ATOM 5656 O O . GLU A 1 723 ? -5.083 10.380 -20.781 1.00 95.69 723 GLU A O 1
ATOM 5661 N N . VAL A 1 724 ? -4.326 8.913 -22.304 1.00 97.38 724 VAL A N 1
ATOM 5662 C CA . VAL A 1 724 ? -4.290 9.876 -23.418 1.00 97.38 724 VAL A CA 1
ATOM 5663 C C . VAL A 1 724 ? -5.698 10.329 -23.808 1.00 97.38 724 VAL A C 1
ATOM 5665 O O . VAL A 1 724 ? -5.904 11.525 -24.020 1.00 97.38 724 VAL A O 1
ATOM 5668 N N . ARG A 1 725 ? -6.669 9.411 -23.853 1.00 97.19 725 ARG A N 1
ATOM 5669 C CA . ARG A 1 725 ? -8.073 9.717 -24.157 1.00 97.19 725 ARG A CA 1
ATOM 5670 C C . ARG A 1 725 ? -8.670 10.674 -23.132 1.00 97.19 725 ARG A C 1
ATOM 5672 O O . ARG A 1 725 ? -9.144 11.738 -23.512 1.00 97.19 725 ARG A O 1
ATOM 5679 N N . TYR A 1 726 ? -8.517 10.393 -21.836 1.00 97.31 726 TYR A N 1
ATOM 5680 C CA . TYR A 1 726 ? -8.972 11.308 -20.784 1.00 97.31 726 TYR A CA 1
ATOM 5681 C C . TYR A 1 726 ? -8.288 12.686 -20.851 1.00 97.31 726 TYR A C 1
ATOM 5683 O O . TYR A 1 726 ? -8.926 13.694 -20.555 1.00 97.31 726 TYR A O 1
ATOM 5691 N N . ILE A 1 727 ? -7.015 12.765 -21.260 1.00 97.00 727 ILE A N 1
ATOM 5692 C CA . ILE A 1 727 ? -6.312 14.045 -21.476 1.00 97.00 727 ILE A CA 1
ATOM 5693 C C . ILE A 1 727 ? -6.867 14.798 -22.699 1.00 97.00 727 ILE A C 1
ATOM 5695 O O . ILE A 1 727 ? -6.973 16.025 -22.657 1.00 97.00 727 ILE A O 1
ATOM 5699 N N . LYS A 1 728 ? -7.244 14.093 -23.774 1.00 96.31 728 LYS A N 1
ATOM 5700 C CA . LYS A 1 728 ? -7.896 14.679 -24.958 1.00 96.31 728 LYS A CA 1
ATOM 5701 C C . LYS A 1 728 ? -9.309 15.171 -24.637 1.00 96.31 728 LYS A C 1
ATOM 5703 O O . LYS A 1 728 ? -9.622 16.310 -24.964 1.00 96.31 728 LYS A O 1
ATOM 5708 N N . ASP A 1 729 ? -10.116 14.369 -23.948 1.00 96.19 729 ASP A N 1
ATOM 5709 C CA . ASP A 1 729 ? -11.503 14.698 -23.585 1.00 96.19 729 ASP A CA 1
ATOM 5710 C C . ASP A 1 729 ? -11.589 15.828 -22.542 1.00 96.19 729 ASP A C 1
ATOM 5712 O O . ASP A 1 729 ? -12.557 16.588 -22.509 1.00 96.19 729 ASP A O 1
ATOM 5716 N N . ALA A 1 730 ? -10.565 15.967 -21.693 1.00 94.31 730 ALA A N 1
ATOM 5717 C CA . ALA A 1 730 ? -10.449 17.051 -20.717 1.00 94.31 730 ALA A CA 1
ATOM 5718 C C . ALA A 1 730 ? -9.808 18.337 -21.279 1.00 94.31 730 ALA A C 1
ATOM 5720 O O . ALA A 1 730 ? -9.644 19.313 -20.541 1.00 94.31 730 ALA A O 1
ATOM 5721 N N . PHE A 1 731 ? -9.421 18.364 -22.556 1.00 94.25 731 PHE A N 1
ATOM 5722 C CA . PHE A 1 731 ? -8.860 19.551 -23.194 1.00 94.25 731 PHE A CA 1
ATOM 5723 C C . PHE A 1 731 ? -9.957 20.575 -23.520 1.00 94.25 731 PHE A C 1
ATOM 5725 O O . PHE A 1 731 ? -11.007 20.236 -24.056 1.00 94.25 731 PHE A O 1
ATOM 5732 N N . SER A 1 732 ? -9.705 21.862 -23.260 1.00 89.56 732 SER A N 1
ATOM 5733 C CA . SER A 1 732 ? -10.559 22.938 -23.772 1.00 89.56 732 SER A CA 1
ATOM 5734 C C . SER A 1 732 ? -9.751 24.183 -24.132 1.00 89.56 732 SER A C 1
ATOM 5736 O O . SER A 1 732 ? -9.238 24.899 -23.269 1.00 89.56 732 SER A O 1
ATOM 5738 N N . ASP A 1 733 ? -9.691 24.454 -25.433 1.00 89.44 733 ASP A N 1
ATOM 5739 C CA . ASP A 1 733 ? -9.262 25.720 -26.019 1.00 89.44 733 ASP A CA 1
ATOM 5740 C C . ASP A 1 733 ? -10.065 25.950 -27.308 1.00 89.44 733 ASP A C 1
ATOM 5742 O O . ASP A 1 733 ? -9.989 25.185 -28.278 1.00 89.44 733 ASP A O 1
ATOM 5746 N N . LYS A 1 734 ? -10.848 27.033 -27.326 1.00 91.25 734 LYS A N 1
ATOM 5747 C CA . LYS A 1 734 ? -11.721 27.379 -28.451 1.00 91.25 734 LYS A CA 1
ATOM 5748 C C . LYS A 1 734 ? -10.953 27.783 -29.713 1.00 91.25 734 LYS A C 1
ATOM 5750 O O . LYS A 1 734 ? -11.543 27.697 -30.786 1.00 91.25 734 LYS A O 1
ATOM 5755 N N . LYS A 1 735 ? -9.656 28.126 -29.631 1.00 91.00 735 LYS A N 1
ATOM 5756 C CA . LYS A 1 735 ? -8.802 28.361 -30.814 1.00 91.00 735 LYS A CA 1
ATOM 5757 C C . LYS A 1 735 ? -8.710 27.119 -31.716 1.00 91.00 735 LYS A C 1
ATOM 5759 O O . LYS A 1 735 ? -8.578 27.268 -32.926 1.00 91.00 735 LYS A O 1
ATOM 5764 N N . TYR A 1 736 ? -8.819 25.915 -31.148 1.00 91.81 736 TYR A N 1
ATOM 5765 C CA . TYR A 1 736 ? -8.688 24.642 -31.875 1.00 91.81 736 TYR A CA 1
ATOM 5766 C C . TYR A 1 736 ? -9.952 23.772 -31.803 1.00 91.81 736 TYR A C 1
ATOM 5768 O O . TYR A 1 736 ? -9.875 22.557 -31.987 1.00 91.81 736 TYR A O 1
ATOM 5776 N N . GLY A 1 737 ? -11.107 24.373 -31.487 1.00 92.44 737 GLY A N 1
ATOM 5777 C CA . GLY A 1 737 ? -12.375 23.650 -31.336 1.00 92.44 737 GLY A CA 1
ATOM 5778 C C . GLY A 1 737 ? -12.362 22.611 -30.211 1.00 92.44 737 GLY A C 1
ATOM 5779 O O . GLY A 1 737 ? -12.936 21.543 -30.380 1.00 92.44 737 GLY A O 1
ATOM 5780 N N . ASP A 1 738 ? -11.662 22.897 -29.105 1.00 92.75 738 ASP A N 1
ATOM 5781 C CA . ASP A 1 738 ? -11.434 21.973 -27.982 1.00 92.75 738 ASP A CA 1
ATOM 5782 C C . ASP A 1 738 ? -10.730 20.653 -28.371 1.00 92.75 738 ASP A C 1
ATOM 5784 O O . ASP A 1 738 ? -10.833 19.657 -27.665 1.00 92.75 738 ASP A O 1
ATOM 5788 N N . SER A 1 739 ? -9.945 20.639 -29.458 1.00 94.94 739 SER A N 1
ATOM 5789 C CA . SER A 1 739 ? -9.153 19.468 -29.860 1.00 94.94 739 SER A CA 1
ATOM 5790 C C . SER A 1 739 ? -7.652 19.640 -29.605 1.00 94.94 739 SER A C 1
ATOM 5792 O O . SER A 1 739 ? -6.973 20.424 -30.277 1.00 94.94 739 SER A O 1
ATOM 5794 N N . LEU A 1 740 ? -7.105 18.822 -28.696 1.00 94.12 740 LEU A N 1
ATOM 5795 C CA . LEU A 1 740 ? -5.659 18.710 -28.455 1.00 94.12 740 LEU A CA 1
ATOM 5796 C C . LEU A 1 740 ? -4.896 18.235 -29.708 1.00 94.12 740 LEU A C 1
ATOM 5798 O O . LEU A 1 740 ? -3.777 18.684 -29.952 1.00 94.12 740 LEU A O 1
ATOM 5802 N N . ILE A 1 741 ? -5.508 17.378 -30.539 1.00 95.12 741 ILE A N 1
ATOM 5803 C CA . ILE A 1 741 ? -4.923 16.947 -31.821 1.00 95.12 741 ILE A CA 1
ATOM 5804 C C . ILE A 1 741 ? -4.777 18.146 -32.757 1.00 95.12 741 ILE A C 1
ATOM 5806 O O . ILE A 1 741 ? -3.699 18.352 -33.312 1.00 95.12 741 ILE A O 1
ATOM 5810 N N . THR A 1 742 ? -5.828 18.954 -32.921 1.00 94.62 742 THR A N 1
ATOM 5811 C CA . THR A 1 742 ? -5.772 20.158 -33.762 1.00 94.62 742 THR A CA 1
ATOM 5812 C C . THR A 1 742 ? -4.734 21.144 -33.227 1.00 94.62 742 THR A C 1
ATOM 5814 O O . THR A 1 742 ? -3.909 21.619 -34.000 1.00 94.62 742 THR A O 1
ATOM 5817 N N . CYS A 1 743 ? -4.684 21.367 -31.909 1.00 91.56 743 CYS A N 1
ATOM 5818 C CA . CYS A 1 743 ? -3.658 22.195 -31.270 1.00 91.56 743 CYS A CA 1
ATOM 5819 C C . CYS A 1 743 ? -2.228 21.740 -31.615 1.00 91.56 743 CYS A C 1
ATOM 5821 O O . CYS A 1 743 ? -1.436 22.520 -32.146 1.00 91.56 743 CYS A O 1
ATOM 5823 N N . MET A 1 744 ? -1.907 20.462 -31.394 1.00 92.12 744 MET A N 1
ATOM 5824 C CA . MET A 1 744 ? -0.569 19.925 -31.673 1.00 92.12 744 MET A CA 1
ATOM 5825 C C . MET A 1 744 ? -0.263 19.849 -33.179 1.00 92.12 744 MET A C 1
ATOM 5827 O O . MET A 1 744 ? 0.898 19.962 -33.572 1.00 92.12 744 MET A O 1
ATOM 5831 N N . ARG A 1 745 ? -1.279 19.720 -34.045 1.00 92.50 745 ARG A N 1
ATOM 5832 C CA . ARG A 1 745 ? -1.124 19.825 -35.507 1.00 92.50 745 ARG A CA 1
ATOM 5833 C C . ARG A 1 745 ? -0.869 21.260 -35.979 1.00 92.50 745 ARG A C 1
ATOM 5835 O O . ARG A 1 745 ? -0.111 21.417 -36.931 1.00 92.50 745 ARG A O 1
ATOM 5842 N N . THR A 1 746 ? -1.431 22.282 -35.338 1.00 90.50 746 THR A N 1
ATOM 5843 C CA . THR A 1 746 ? -1.221 23.687 -35.731 1.00 90.50 746 THR A CA 1
ATOM 5844 C C . THR A 1 746 ? 0.073 24.273 -35.160 1.00 90.50 746 THR A C 1
ATOM 5846 O O . THR A 1 746 ? 0.820 24.910 -35.898 1.00 90.50 746 THR A O 1
ATOM 5849 N N . GLU A 1 747 ? 0.364 24.063 -33.873 1.00 88.00 747 GLU A N 1
ATOM 5850 C CA . GLU A 1 747 ? 1.411 24.833 -33.176 1.00 88.00 747 GLU A CA 1
ATOM 5851 C C . GLU A 1 747 ? 2.800 24.175 -33.190 1.00 88.00 747 GLU A C 1
ATOM 5853 O O . GLU A 1 747 ? 3.812 24.878 -33.149 1.00 88.00 747 GLU A O 1
ATOM 5858 N N . LEU A 1 748 ? 2.889 22.838 -33.255 1.00 87.38 748 LEU A N 1
ATOM 5859 C CA . LEU A 1 748 ? 4.188 22.163 -33.331 1.00 87.38 748 LEU A CA 1
ATOM 5860 C C . LEU A 1 748 ? 4.804 22.311 -34.729 1.00 87.38 748 LEU A C 1
ATOM 5862 O O . LEU A 1 748 ? 4.131 22.167 -35.754 1.00 87.38 748 LEU A O 1
ATOM 5866 N N . LYS A 1 749 ? 6.122 22.521 -34.770 1.00 88.00 749 LYS A N 1
ATOM 5867 C CA . LYS A 1 749 ? 6.923 22.517 -36.001 1.00 88.00 749 LYS A CA 1
ATOM 5868 C C . LYS A 1 749 ? 6.898 21.133 -36.659 1.00 88.00 749 LYS A C 1
ATOM 5870 O O . LYS A 1 749 ? 6.985 20.130 -35.964 1.00 88.00 749 LYS A O 1
ATOM 5875 N N . GLU A 1 750 ? 6.841 21.073 -37.991 1.00 88.69 750 GLU A N 1
ATOM 5876 C CA . GLU A 1 750 ? 6.990 19.812 -38.733 1.00 88.69 750 GLU A CA 1
ATOM 5877 C C . GLU A 1 750 ? 8.383 19.195 -38.533 1.00 88.69 750 GLU A C 1
ATOM 5879 O O . GLU A 1 750 ? 9.365 19.596 -39.164 1.00 88.69 750 GLU A O 1
ATOM 5884 N N . ASP A 1 751 ? 8.467 18.228 -37.619 1.00 90.25 751 ASP A N 1
ATOM 5885 C CA . ASP A 1 751 ? 9.657 17.438 -37.324 1.00 90.25 751 ASP A CA 1
ATOM 5886 C C . ASP A 1 751 ? 9.315 16.082 -36.660 1.00 90.25 751 ASP A C 1
ATOM 5888 O O . ASP A 1 751 ? 8.158 15.673 -36.523 1.00 90.25 751 ASP A O 1
ATOM 5892 N N . LYS A 1 752 ? 10.357 15.346 -36.255 1.00 91.75 752 LYS A N 1
ATOM 5893 C CA . LYS A 1 752 ? 10.244 14.019 -35.628 1.00 91.75 752 LYS A CA 1
ATOM 5894 C C . LYS A 1 752 ? 9.570 14.052 -34.253 1.00 91.75 752 LYS A C 1
ATOM 5896 O O . LYS A 1 752 ? 8.934 13.067 -33.889 1.00 91.75 752 LYS A O 1
ATOM 5901 N N . PHE A 1 753 ? 9.698 15.146 -33.502 1.00 90.75 753 PHE A N 1
ATOM 5902 C CA . PHE A 1 753 ? 9.046 15.297 -32.203 1.00 90.75 753 PHE A CA 1
ATOM 5903 C C . PHE A 1 753 ? 7.546 15.531 -32.381 1.00 90.75 753 PHE A C 1
ATOM 5905 O O . PHE A 1 753 ? 6.758 14.848 -31.729 1.00 90.75 753 PHE A O 1
ATOM 5912 N N . LYS A 1 754 ? 7.134 16.371 -33.343 1.00 91.88 754 LYS A N 1
ATOM 5913 C CA . LYS A 1 754 ? 5.715 16.475 -33.728 1.00 91.88 754 LYS A CA 1
ATOM 5914 C C . LYS A 1 754 ? 5.142 15.128 -34.157 1.00 91.88 754 LYS A C 1
ATOM 5916 O O . LYS A 1 754 ? 4.081 14.753 -33.663 1.00 91.88 754 LYS A O 1
ATOM 5921 N N . LYS A 1 755 ? 5.855 14.360 -34.997 1.00 93.69 755 LYS A N 1
ATOM 5922 C CA . LYS A 1 755 ? 5.423 12.995 -35.352 1.00 93.69 755 LYS A CA 1
ATOM 5923 C C . LYS A 1 755 ? 5.220 12.131 -34.099 1.00 93.69 755 LYS A C 1
ATOM 5925 O O . LYS A 1 755 ? 4.200 11.463 -33.997 1.00 93.69 755 LYS A O 1
ATOM 5930 N N . ALA A 1 756 ? 6.151 12.160 -33.147 1.00 95.12 756 ALA A N 1
ATOM 5931 C CA . ALA A 1 756 ? 6.046 11.377 -31.917 1.00 95.12 756 ALA A CA 1
ATOM 5932 C C . ALA A 1 756 ? 4.866 11.805 -31.019 1.00 95.12 756 ALA A C 1
ATOM 5934 O O . ALA A 1 756 ? 4.181 10.944 -30.478 1.00 95.12 756 ALA A O 1
ATOM 5935 N N . VAL A 1 757 ? 4.582 13.110 -30.900 1.00 94.69 757 VAL A N 1
ATOM 5936 C CA . VAL A 1 757 ? 3.403 13.619 -30.171 1.00 94.69 757 VAL A CA 1
ATOM 5937 C C . VAL A 1 757 ? 2.103 13.160 -30.835 1.00 94.69 757 VAL A C 1
ATOM 5939 O O . VAL A 1 757 ? 1.196 12.705 -30.142 1.00 94.69 757 VAL A O 1
ATOM 5942 N N . LEU A 1 758 ? 2.010 13.227 -32.166 1.00 95.69 758 LEU A N 1
ATOM 5943 C CA . LEU A 1 758 ? 0.820 12.767 -32.885 1.00 95.69 758 LEU A CA 1
ATOM 5944 C C . LEU A 1 758 ? 0.622 11.248 -32.756 1.00 95.69 758 LEU A C 1
ATOM 5946 O O . LEU A 1 758 ? -0.489 10.830 -32.462 1.00 95.69 758 LEU A O 1
ATOM 5950 N N . LEU A 1 759 ? 1.694 10.448 -32.826 1.00 96.38 759 LEU A N 1
ATOM 5951 C CA . LEU A 1 759 ? 1.638 8.993 -32.606 1.00 96.38 759 LEU A CA 1
ATOM 5952 C C . LEU A 1 759 ? 1.091 8.593 -31.224 1.00 96.38 759 LEU A C 1
ATOM 5954 O O . LEU A 1 759 ? 0.462 7.544 -31.108 1.00 96.38 759 LEU A O 1
ATOM 5958 N N . VAL A 1 760 ? 1.309 9.409 -30.185 1.00 96.75 760 VAL A N 1
ATOM 5959 C CA . VAL A 1 760 ? 0.663 9.216 -28.873 1.00 96.75 760 VAL A CA 1
ATOM 5960 C C . VAL A 1 760 ? -0.827 9.562 -28.950 1.00 96.75 760 VAL A C 1
ATOM 5962 O O . VAL A 1 760 ? -1.665 8.793 -28.488 1.00 96.75 760 VAL A O 1
ATOM 5965 N N . LEU A 1 761 ? -1.171 10.711 -29.542 1.00 96.50 761 LEU A N 1
ATOM 5966 C CA . LEU A 1 761 ? -2.553 11.205 -29.629 1.00 96.50 761 LEU A CA 1
ATOM 5967 C C . LEU A 1 761 ? -3.457 10.390 -30.575 1.00 96.50 761 LEU A C 1
ATOM 5969 O O . LEU A 1 761 ? -4.683 10.507 -30.476 1.00 96.50 761 LEU A O 1
ATOM 5973 N N . ASP A 1 762 ? -2.872 9.565 -31.444 1.00 95.94 762 ASP A N 1
ATOM 5974 C CA . ASP A 1 762 ? -3.558 8.563 -32.267 1.00 95.94 762 ASP A CA 1
ATOM 5975 C C . ASP A 1 762 ? -4.057 7.348 -31.441 1.00 95.94 762 ASP A C 1
ATOM 5977 O O . ASP A 1 762 ? -4.771 6.513 -31.986 1.00 95.94 762 ASP A O 1
ATOM 5981 N N . GLU A 1 763 ? -3.708 7.231 -30.147 1.00 95.50 763 GLU A N 1
ATOM 5982 C CA . GLU A 1 763 ? -4.147 6.152 -29.225 1.00 95.50 763 GLU A CA 1
ATOM 5983 C C . GLU A 1 763 ? -3.865 4.721 -29.730 1.00 95.50 763 GLU A C 1
ATOM 5985 O O . GLU A 1 763 ? -4.546 3.762 -29.378 1.00 95.50 763 GLU A O 1
ATOM 5990 N N . CYS A 1 764 ? -2.829 4.572 -30.559 1.00 94.75 764 CYS A N 1
ATOM 5991 C CA . CYS A 1 764 ? -2.415 3.307 -31.169 1.00 94.75 764 CYS A CA 1
ATOM 5992 C C . CYS A 1 764 ? -1.176 2.701 -30.481 1.00 94.75 764 CYS A C 1
ATOM 5994 O O . CYS A 1 764 ? -0.286 2.165 -31.156 1.00 94.75 764 CYS A O 1
ATOM 5996 N N . ARG A 1 765 ? -1.079 2.816 -29.149 1.00 94.94 765 ARG A N 1
ATOM 5997 C CA . ARG A 1 765 ? -0.119 2.034 -28.355 1.00 94.94 765 ARG A CA 1
ATOM 5998 C C . ARG A 1 765 ? -0.678 0.620 -28.175 1.00 94.94 765 ARG A C 1
ATOM 6000 O O . ARG A 1 765 ? -1.877 0.444 -28.019 1.00 94.94 765 ARG A O 1
ATOM 6007 N N . MET A 1 766 ? 0.187 -0.383 -28.163 1.00 93.94 766 MET A N 1
ATOM 6008 C CA . MET A 1 766 ? -0.108 -1.728 -27.680 1.00 93.94 766 MET A CA 1
ATOM 6009 C C . MET A 1 766 ? -0.644 -1.631 -26.245 1.00 93.94 766 MET A C 1
ATOM 6011 O O . MET A 1 766 ? -0.020 -0.998 -25.385 1.00 93.94 766 MET A O 1
ATOM 6015 N N . ASP A 1 767 ? -1.799 -2.233 -25.987 1.00 90.25 767 ASP A N 1
ATOM 6016 C CA . ASP A 1 767 ? -2.404 -2.220 -24.660 1.00 90.25 767 ASP A CA 1
ATOM 6017 C C . ASP A 1 767 ? -1.603 -3.075 -23.664 1.00 90.25 767 ASP A C 1
ATOM 6019 O O . ASP A 1 767 ? -0.825 -3.959 -24.033 1.00 90.25 767 ASP A O 1
ATOM 6023 N N . ASP A 1 768 ? -1.754 -2.788 -22.370 1.00 85.12 768 ASP A N 1
ATOM 6024 C CA . ASP A 1 768 ? -1.148 -3.594 -21.301 1.00 85.12 768 ASP A CA 1
ATOM 6025 C C . ASP A 1 768 ? -2.071 -4.770 -20.877 1.00 85.12 768 ASP A C 1
ATOM 6027 O O . ASP A 1 768 ? -1.627 -5.683 -20.176 1.00 85.12 768 ASP A O 1
ATOM 6031 N N . PHE A 1 769 ? -3.341 -4.773 -21.319 1.00 85.12 769 PHE A N 1
ATOM 6032 C CA . PHE A 1 769 ? -4.374 -5.766 -20.984 1.00 85.12 769 PHE A CA 1
ATOM 6033 C C . PHE A 1 769 ? -5.299 -6.078 -22.175 1.00 85.12 769 PHE A C 1
ATOM 6035 O O . PHE A 1 769 ? -5.493 -5.234 -23.045 1.00 85.12 769 PHE A O 1
ATOM 6042 N N . ASP A 1 770 ? -5.881 -7.279 -22.199 1.00 82.88 770 ASP A N 1
ATOM 6043 C CA . ASP A 1 770 ? -6.891 -7.705 -23.170 1.00 82.88 770 ASP A CA 1
ATOM 6044 C C . ASP A 1 770 ? -8.318 -7.272 -22.778 1.00 82.88 770 ASP A C 1
ATOM 6046 O O . ASP A 1 770 ? -8.564 -6.733 -21.696 1.00 82.88 770 ASP A O 1
ATOM 6050 N N . SER A 1 771 ? -9.293 -7.553 -23.648 1.00 75.19 771 SER A N 1
ATOM 6051 C CA . SER A 1 771 ? -10.717 -7.242 -23.436 1.00 75.19 771 SER A CA 1
ATOM 6052 C C . SER A 1 771 ? -11.374 -7.970 -22.251 1.00 75.19 771 SER A C 1
ATOM 6054 O O . SER A 1 771 ? -12.517 -7.666 -21.912 1.00 75.19 771 SER A O 1
ATOM 6056 N N . TYR A 1 772 ? -10.667 -8.902 -21.605 1.00 69.31 772 TYR A N 1
ATOM 6057 C CA . TYR A 1 772 ? -11.089 -9.611 -20.396 1.00 69.31 772 TYR A CA 1
ATOM 6058 C C . TYR A 1 772 ? -10.297 -9.159 -19.152 1.00 69.31 772 TYR A C 1
ATOM 6060 O O . TYR A 1 772 ? -10.409 -9.779 -18.093 1.00 69.31 772 TYR A O 1
ATOM 6068 N N . GLY A 1 773 ? -9.488 -8.096 -19.260 1.00 72.38 773 GLY A N 1
ATOM 6069 C CA . GLY A 1 773 ? -8.674 -7.547 -18.170 1.00 72.38 773 GLY A CA 1
ATOM 6070 C C . GLY A 1 773 ? -7.430 -8.373 -17.821 1.00 72.38 773 GLY A C 1
ATOM 6071 O O . GLY A 1 773 ? -6.786 -8.117 -16.800 1.00 72.38 773 GLY A O 1
ATOM 6072 N N . ARG A 1 774 ? -7.068 -9.368 -18.638 1.00 74.44 774 ARG A N 1
ATOM 6073 C CA . ARG A 1 774 ? -5.858 -10.188 -18.461 1.00 74.44 774 ARG A CA 1
ATOM 6074 C C . ARG A 1 774 ? -4.677 -9.473 -19.111 1.00 74.44 774 ARG A C 1
ATOM 6076 O O . ARG A 1 774 ? -4.865 -8.767 -20.092 1.00 74.44 774 ARG A O 1
ATOM 6083 N N . ARG A 1 775 ? -3.449 -9.648 -18.614 1.00 76.81 775 ARG A N 1
ATOM 6084 C CA . ARG A 1 775 ? -2.263 -9.100 -19.307 1.00 76.81 775 ARG A CA 1
ATOM 6085 C C . ARG A 1 775 ? -2.128 -9.722 -20.696 1.00 76.81 775 ARG A C 1
ATOM 6087 O O . ARG A 1 775 ? -2.320 -10.930 -20.834 1.00 76.81 775 ARG A O 1
ATOM 6094 N N . ILE A 1 776 ? -1.778 -8.910 -21.693 1.00 81.75 776 ILE A N 1
ATOM 6095 C CA . ILE A 1 776 ? -1.458 -9.412 -23.035 1.00 81.75 776 ILE A CA 1
ATOM 6096 C C . ILE A 1 776 ? -0.133 -10.197 -22.954 1.00 81.75 776 ILE A C 1
ATOM 6098 O O . ILE A 1 776 ? 0.837 -9.640 -22.432 1.00 81.75 776 ILE A O 1
ATOM 6102 N N . PRO A 1 777 ? -0.075 -11.459 -23.428 1.00 85.12 777 PRO A N 1
ATOM 6103 C CA . PRO A 1 777 ? 1.160 -12.241 -23.448 1.00 85.12 777 PRO A CA 1
ATOM 6104 C C . PRO A 1 777 ? 2.259 -11.609 -24.308 1.00 85.12 777 PRO A C 1
ATOM 6106 O O . PRO A 1 777 ? 1.975 -10.896 -25.273 1.00 85.12 777 PRO A O 1
ATOM 6109 N N . LEU A 1 778 ? 3.516 -11.906 -23.985 1.00 90.31 778 LEU A N 1
ATOM 6110 C CA . LEU A 1 778 ? 4.663 -11.454 -24.771 1.00 90.31 778 LEU A CA 1
ATOM 6111 C C . LEU A 1 778 ? 4.789 -12.235 -26.087 1.00 90.31 778 LEU A C 1
ATOM 6113 O O . LEU A 1 778 ? 5.005 -13.445 -26.097 1.00 90.31 778 LEU A O 1
ATOM 6117 N N . ASP A 1 779 ? 4.729 -11.508 -27.201 1.00 92.31 779 ASP A N 1
ATOM 6118 C CA . ASP A 1 779 ? 5.092 -12.009 -28.525 1.00 92.31 779 ASP A CA 1
ATOM 6119 C C . ASP A 1 779 ? 6.620 -11.943 -28.684 1.00 92.31 779 ASP A C 1
ATOM 6121 O O . ASP A 1 779 ? 7.205 -10.876 -28.889 1.00 92.31 779 ASP A O 1
ATOM 6125 N N . HIS A 1 780 ? 7.280 -13.090 -28.516 1.00 92.94 780 HIS A N 1
ATOM 6126 C CA . HIS A 1 780 ? 8.738 -13.187 -28.560 1.00 92.94 780 HIS A CA 1
ATOM 6127 C C . HIS A 1 780 ? 9.319 -12.996 -29.966 1.00 92.94 780 HIS A C 1
ATOM 6129 O O . HIS A 1 780 ? 10.422 -12.461 -30.074 1.00 92.94 780 HIS A O 1
ATOM 6135 N N . ASP A 1 781 ? 8.588 -13.363 -31.020 1.00 95.31 781 ASP A N 1
ATOM 6136 C CA . ASP A 1 781 ? 9.034 -13.155 -32.400 1.00 95.31 781 ASP A CA 1
ATOM 6137 C C . ASP A 1 781 ? 9.017 -11.649 -32.718 1.00 95.31 781 ASP A C 1
ATOM 6139 O O . ASP A 1 781 ? 9.996 -11.101 -33.227 1.00 95.31 781 ASP A O 1
ATOM 6143 N N . LEU A 1 782 ? 7.972 -10.938 -32.277 1.00 96.12 782 LEU A N 1
ATOM 6144 C CA . LEU A 1 782 ? 7.870 -9.478 -32.369 1.00 96.12 782 LEU A CA 1
ATOM 6145 C C . LEU A 1 782 ? 8.906 -8.736 -31.503 1.00 96.12 782 LEU A C 1
ATOM 6147 O O . LEU A 1 782 ? 9.370 -7.660 -31.887 1.00 96.12 782 LEU A O 1
ATOM 6151 N N . VAL A 1 783 ? 9.295 -9.282 -30.341 1.00 96.25 783 VAL A N 1
ATOM 6152 C CA . VAL A 1 783 ? 10.440 -8.765 -29.560 1.00 96.25 783 VAL A CA 1
ATOM 6153 C C . VAL A 1 783 ? 11.735 -8.910 -30.360 1.00 96.25 783 VAL A C 1
ATOM 6155 O O . VAL A 1 783 ? 12.529 -7.971 -30.397 1.00 96.25 783 VAL A O 1
ATOM 6158 N N . ASP A 1 784 ? 11.952 -10.052 -31.010 1.00 95.88 784 ASP A N 1
ATOM 6159 C CA . ASP A 1 784 ? 13.149 -10.329 -31.805 1.00 95.88 784 ASP A CA 1
ATOM 6160 C C . ASP A 1 784 ? 13.252 -9.434 -33.051 1.00 95.88 784 ASP A C 1
ATOM 6162 O O . ASP A 1 784 ? 14.335 -8.903 -33.339 1.00 95.88 784 ASP A O 1
ATOM 6166 N N . GLU A 1 785 ? 12.128 -9.204 -33.737 1.00 97.56 785 GLU A N 1
ATOM 6167 C CA . GLU A 1 785 ? 12.001 -8.221 -34.817 1.00 97.56 785 GLU A CA 1
ATOM 6168 C C . GLU A 1 785 ? 12.308 -6.803 -34.316 1.00 97.56 785 GLU A C 1
ATOM 6170 O O . GLU A 1 785 ? 13.224 -6.161 -34.833 1.00 97.56 785 GLU A O 1
ATOM 6175 N N . ASP A 1 786 ? 11.634 -6.325 -33.262 1.00 97.81 786 ASP A N 1
ATOM 6176 C CA . ASP A 1 786 ? 11.880 -4.990 -32.699 1.00 97.81 786 ASP A CA 1
ATOM 6177 C C . ASP A 1 786 ? 13.339 -4.811 -32.241 1.00 97.81 786 ASP A C 1
ATOM 6179 O O . ASP A 1 786 ? 13.931 -3.751 -32.448 1.00 97.81 786 ASP A O 1
ATOM 6183 N N . VAL A 1 787 ? 13.956 -5.832 -31.638 1.00 97.56 787 VAL A N 1
ATOM 6184 C CA . VAL A 1 787 ? 15.369 -5.810 -31.222 1.00 97.56 787 VAL A CA 1
ATOM 6185 C C . VAL A 1 787 ? 16.295 -5.683 -32.435 1.00 97.56 787 VAL A C 1
ATOM 6187 O O . VAL A 1 787 ? 17.251 -4.896 -32.399 1.00 97.56 787 VAL A O 1
ATOM 6190 N N . ALA A 1 788 ? 16.011 -6.401 -33.525 1.00 96.06 788 ALA A N 1
ATOM 6191 C CA . ALA A 1 788 ? 16.756 -6.287 -34.774 1.00 96.06 788 ALA A CA 1
ATOM 6192 C C . ALA A 1 788 ? 16.536 -4.924 -35.456 1.00 96.06 788 ALA A C 1
ATOM 6194 O O . ALA A 1 788 ? 17.489 -4.330 -35.972 1.00 96.06 788 ALA A O 1
ATOM 6195 N N . ASP A 1 789 ? 15.315 -4.396 -35.450 1.00 96.81 789 ASP A N 1
ATOM 6196 C CA . ASP A 1 789 ? 14.948 -3.111 -36.052 1.00 96.81 789 ASP A CA 1
ATOM 6197 C C . ASP A 1 789 ? 15.545 -1.933 -35.290 1.00 96.81 789 ASP A C 1
ATOM 6199 O O . ASP A 1 789 ? 16.186 -1.068 -35.894 1.00 96.81 789 ASP A O 1
ATOM 6203 N N . LEU A 1 790 ? 15.474 -1.951 -33.958 1.00 96.19 790 LEU A N 1
ATOM 6204 C CA . LEU A 1 790 ? 16.182 -1.005 -33.102 1.00 96.19 790 LEU A CA 1
ATOM 6205 C C . LEU A 1 790 ? 17.698 -1.100 -33.290 1.00 96.19 790 LEU A C 1
ATOM 6207 O O . LEU A 1 790 ? 18.367 -0.066 -33.294 1.00 96.19 790 LEU A O 1
ATOM 6211 N N . ARG A 1 791 ? 18.269 -2.291 -33.528 1.00 95.25 791 ARG A N 1
ATOM 6212 C CA . ARG A 1 791 ? 19.701 -2.417 -33.849 1.00 95.25 791 ARG A CA 1
ATOM 6213 C C . ARG A 1 791 ? 20.051 -1.765 -35.183 1.00 95.25 791 ARG A C 1
ATOM 6215 O O . ARG A 1 791 ? 21.030 -1.017 -35.236 1.00 95.25 791 ARG A O 1
ATOM 6222 N N . ARG A 1 792 ? 19.265 -1.997 -36.242 1.00 94.81 792 ARG A N 1
ATOM 6223 C CA . ARG A 1 792 ? 19.462 -1.337 -37.548 1.00 94.81 792 ARG A CA 1
ATOM 6224 C C . ARG A 1 792 ? 19.293 0.180 -37.418 1.00 94.81 792 ARG A C 1
ATOM 6226 O O . ARG A 1 792 ? 20.157 0.930 -37.872 1.00 94.81 792 ARG A O 1
ATOM 6233 N N . ALA A 1 793 ? 18.265 0.635 -36.705 1.00 94.44 793 ALA A N 1
ATOM 6234 C CA . ALA A 1 793 ? 18.007 2.045 -36.424 1.00 94.44 793 ALA A CA 1
ATOM 6235 C C . ALA A 1 793 ? 19.140 2.722 -35.633 1.00 94.44 793 ALA A C 1
ATOM 6237 O O . ALA A 1 793 ? 19.513 3.850 -35.953 1.00 94.44 793 ALA A O 1
ATOM 6238 N N . VAL A 1 794 ? 19.725 2.039 -34.642 1.00 92.31 794 VAL A N 1
ATOM 6239 C CA . VAL A 1 794 ? 20.858 2.532 -33.839 1.00 92.31 794 VAL A CA 1
ATOM 6240 C C . VAL A 1 794 ? 22.173 2.560 -34.629 1.00 92.31 794 VAL A C 1
ATOM 6242 O O . VAL A 1 794 ? 23.024 3.406 -34.338 1.00 92.31 794 VAL A O 1
ATOM 6245 N N . LYS A 1 795 ? 22.356 1.684 -35.629 1.00 91.44 795 LYS A N 1
ATOM 6246 C CA . LYS A 1 795 ? 23.621 1.541 -36.379 1.00 91.44 795 LYS A CA 1
ATOM 6247 C C . LYS A 1 795 ? 23.669 2.201 -37.760 1.00 91.44 795 LYS A C 1
ATOM 6249 O O . LYS A 1 795 ? 24.773 2.425 -38.235 1.00 91.44 795 LYS A O 1
ATOM 6254 N N . ALA A 1 796 ? 22.544 2.559 -38.378 1.00 90.81 796 ALA A N 1
ATOM 6255 C CA . ALA A 1 796 ? 22.536 3.247 -39.676 1.00 90.81 796 ALA A CA 1
ATOM 6256 C C . ALA A 1 796 ? 23.282 4.599 -39.639 1.00 90.81 796 ALA A C 1
ATOM 6258 O O . ALA A 1 796 ? 23.118 5.358 -38.685 1.00 90.81 796 ALA A O 1
ATOM 6259 N N . ASP A 1 797 ? 24.027 4.974 -40.681 1.00 78.69 797 ASP A N 1
ATOM 6260 C CA . ASP A 1 797 ? 24.806 6.231 -40.678 1.00 78.69 797 ASP A CA 1
ATOM 6261 C C . ASP A 1 797 ? 23.933 7.498 -40.691 1.00 78.69 797 ASP A C 1
ATOM 6263 O O . ASP A 1 797 ? 24.340 8.561 -40.224 1.00 78.69 797 ASP A O 1
ATOM 6267 N N . LYS A 1 798 ? 22.707 7.394 -41.219 1.00 80.56 798 LYS A N 1
ATOM 6268 C CA . LYS A 1 798 ? 21.699 8.465 -41.269 1.00 80.56 798 LYS A CA 1
ATOM 6269 C C . LYS A 1 798 ? 20.309 7.882 -40.990 1.00 80.56 798 LYS A C 1
ATOM 6271 O O . LYS A 1 798 ? 20.055 6.713 -41.261 1.00 80.56 798 LYS A O 1
ATOM 6276 N N . GLY A 1 799 ? 19.395 8.689 -40.448 1.00 78.12 799 GLY A N 1
ATOM 6277 C CA . GLY A 1 799 ? 18.029 8.248 -40.127 1.00 78.12 799 GLY A CA 1
ATOM 6278 C C . GLY A 1 799 ? 17.935 7.427 -38.833 1.00 78.12 799 GLY A C 1
ATOM 6279 O O . GLY A 1 799 ? 18.580 7.756 -37.837 1.00 78.12 799 GLY A O 1
ATOM 6280 N N . GLY A 1 800 ? 17.095 6.389 -38.816 1.00 87.38 800 GLY A N 1
ATOM 6281 C CA . GLY A 1 800 ? 16.890 5.488 -37.668 1.00 87.38 800 GLY A CA 1
ATOM 6282 C C . GLY A 1 800 ? 16.013 6.045 -36.538 1.00 87.38 800 GLY A C 1
ATOM 6283 O O . GLY A 1 800 ? 15.154 5.334 -36.029 1.00 87.38 800 GLY A O 1
ATOM 6284 N N . GLU A 1 801 ? 16.139 7.328 -36.189 1.00 90.94 801 GLU A N 1
ATOM 6285 C CA . GLU A 1 801 ? 15.375 7.950 -35.088 1.00 90.94 801 GLU A CA 1
ATOM 6286 C C . GLU A 1 801 ? 13.855 7.777 -35.217 1.00 90.94 801 GLU A C 1
ATOM 6288 O O . GLU A 1 801 ? 13.175 7.530 -34.229 1.00 90.94 801 GLU A O 1
ATOM 6293 N N . SER A 1 802 ? 13.318 7.846 -36.437 1.00 92.44 802 SER A N 1
ATOM 6294 C CA . SER A 1 802 ? 11.887 7.659 -36.699 1.00 92.44 802 SER A CA 1
ATOM 6295 C C . SER A 1 802 ? 11.394 6.227 -36.459 1.00 92.44 802 SER A C 1
ATOM 6297 O O . SER A 1 802 ? 10.215 6.065 -36.170 1.00 92.44 802 SER A O 1
ATOM 6299 N N . ALA A 1 803 ? 12.269 5.219 -36.555 1.00 92.75 803 ALA A N 1
ATOM 6300 C CA . ALA A 1 803 ? 11.955 3.830 -36.208 1.00 92.75 803 ALA A CA 1
ATOM 6301 C C . ALA A 1 803 ? 12.087 3.594 -34.694 1.00 92.75 803 ALA A C 1
ATOM 6303 O O . ALA A 1 803 ? 11.232 2.947 -34.099 1.00 92.75 803 ALA A O 1
ATOM 6304 N N . MET A 1 804 ? 13.090 4.211 -34.046 1.00 95.06 804 MET A N 1
ATOM 6305 C CA . MET A 1 804 ? 13.178 4.220 -32.578 1.00 95.06 804 MET A CA 1
ATOM 6306 C C . MET A 1 804 ? 11.937 4.866 -31.946 1.00 95.06 804 MET A C 1
ATOM 6308 O O . MET A 1 804 ? 11.425 4.339 -30.967 1.00 95.06 804 MET A O 1
ATOM 6312 N N . ILE A 1 805 ? 11.425 5.964 -32.519 1.00 95.38 805 ILE A N 1
ATOM 6313 C CA . ILE A 1 805 ? 10.154 6.578 -32.104 1.00 95.38 805 ILE A CA 1
ATOM 6314 C C . ILE A 1 805 ? 8.990 5.601 -32.281 1.00 95.38 805 ILE A C 1
ATOM 6316 O O . ILE A 1 805 ? 8.254 5.387 -31.327 1.00 95.38 805 ILE A O 1
ATOM 6320 N N . ASP A 1 806 ? 8.802 5.030 -33.476 1.00 95.25 806 ASP A N 1
ATOM 6321 C CA . ASP A 1 806 ? 7.604 4.232 -33.774 1.00 95.25 806 ASP A CA 1
ATOM 6322 C C . ASP A 1 806 ? 7.509 2.997 -32.856 1.00 95.25 806 ASP A C 1
ATOM 6324 O O . ASP A 1 806 ? 6.454 2.748 -32.282 1.00 95.25 806 ASP A O 1
ATOM 6328 N N . ILE A 1 807 ? 8.632 2.318 -32.583 1.00 96.25 807 ILE A N 1
ATOM 6329 C CA . ILE A 1 807 ? 8.686 1.195 -31.630 1.00 96.25 807 ILE A CA 1
ATOM 6330 C C . ILE A 1 807 ? 8.524 1.682 -30.176 1.00 96.25 807 ILE A C 1
ATOM 6332 O O . ILE A 1 807 ? 7.648 1.204 -29.457 1.00 96.25 807 ILE A O 1
ATOM 6336 N N . VAL A 1 808 ? 9.327 2.652 -29.713 1.00 96.38 808 VAL A N 1
ATOM 6337 C CA . VAL A 1 808 ? 9.346 3.047 -28.285 1.00 96.38 808 VAL A CA 1
ATOM 6338 C C . VAL A 1 808 ? 8.083 3.803 -27.850 1.00 96.38 808 VAL A C 1
ATOM 6340 O O . VAL A 1 808 ? 7.742 3.772 -26.670 1.00 96.38 808 VAL A O 1
ATOM 6343 N N . VAL A 1 809 ? 7.358 4.442 -28.774 1.00 96.38 809 VAL A N 1
ATOM 6344 C CA . VAL A 1 809 ? 6.052 5.063 -28.491 1.00 96.38 809 VAL A CA 1
ATOM 6345 C C . VAL A 1 809 ? 4.910 4.042 -28.547 1.00 96.38 809 VAL A C 1
ATOM 6347 O O . VAL A 1 809 ? 4.003 4.123 -27.720 1.00 96.38 809 VAL A O 1
ATOM 6350 N N . ARG A 1 810 ? 4.932 3.080 -29.484 1.00 95.44 810 ARG A N 1
ATOM 6351 C CA . ARG A 1 810 ? 3.816 2.132 -29.659 1.00 95.44 810 ARG A CA 1
ATOM 6352 C C . ARG A 1 810 ? 3.857 0.910 -28.751 1.00 95.44 810 ARG A C 1
ATOM 6354 O O . ARG A 1 810 ? 2.796 0.357 -28.500 1.00 95.44 810 ARG A O 1
ATOM 6361 N N . ARG A 1 811 ? 5.008 0.405 -28.307 1.00 96.00 811 ARG A N 1
ATOM 6362 C CA . ARG A 1 811 ? 5.039 -0.857 -27.537 1.00 96.00 811 ARG A CA 1
ATOM 6363 C C . ARG A 1 811 ? 4.633 -0.657 -26.070 1.00 96.00 811 ARG A C 1
ATOM 6365 O O . ARG A 1 811 ? 4.820 0.418 -25.497 1.00 96.00 811 ARG A O 1
ATOM 6372 N N . ASN A 1 812 ? 4.059 -1.697 -25.458 1.00 93.44 812 ASN A N 1
ATOM 6373 C CA . ASN A 1 812 ? 3.627 -1.642 -24.060 1.00 93.44 812 ASN A CA 1
ATOM 6374 C C . ASN A 1 812 ? 4.820 -1.734 -23.084 1.00 93.44 812 ASN A C 1
ATOM 6376 O O . ASN A 1 812 ? 5.968 -1.951 -23.487 1.00 93.44 812 ASN A O 1
ATOM 6380 N N . HIS A 1 813 ? 4.572 -1.532 -21.786 1.00 90.44 813 HIS A N 1
ATOM 6381 C CA . HIS A 1 813 ? 5.663 -1.445 -20.809 1.00 90.44 813 HIS A CA 1
ATOM 6382 C C . HIS A 1 813 ? 6.419 -2.762 -20.590 1.00 90.44 813 HIS A C 1
ATOM 6384 O O . HIS A 1 813 ? 7.592 -2.714 -20.219 1.00 90.44 813 HIS A O 1
ATOM 6390 N N . ASP A 1 814 ? 5.779 -3.912 -20.798 1.00 90.00 814 ASP A N 1
ATOM 6391 C CA . ASP A 1 814 ? 6.393 -5.225 -20.575 1.00 90.00 814 ASP A CA 1
ATOM 6392 C C . ASP A 1 814 ? 7.147 -5.701 -21.829 1.00 90.00 814 ASP A C 1
ATOM 6394 O O . ASP A 1 814 ? 8.289 -6.153 -21.723 1.00 90.00 814 ASP A O 1
ATOM 6398 N N . HIS A 1 815 ? 6.607 -5.444 -23.024 1.00 95.12 815 HIS A N 1
ATOM 6399 C CA . HIS A 1 815 ? 7.293 -5.650 -24.306 1.00 95.12 815 HIS A CA 1
ATOM 6400 C C . HIS A 1 815 ? 8.579 -4.811 -24.407 1.00 95.12 815 HIS A C 1
ATOM 6402 O O . HIS A 1 815 ? 9.638 -5.318 -24.777 1.00 95.12 815 HIS A O 1
ATOM 6408 N N . LEU A 1 816 ? 8.547 -3.546 -23.965 1.00 95.19 816 LEU A N 1
ATOM 6409 C CA . LEU A 1 816 ? 9.751 -2.703 -23.894 1.00 95.19 816 LEU A CA 1
ATOM 6410 C C . LEU A 1 816 ? 10.795 -3.211 -22.881 1.00 95.19 816 LEU A C 1
ATOM 6412 O O . LEU A 1 816 ? 11.987 -2.963 -23.071 1.00 95.19 816 LEU A O 1
ATOM 6416 N N . ARG A 1 817 ? 10.398 -3.945 -21.829 1.00 91.44 817 ARG A N 1
ATOM 6417 C CA . ARG A 1 817 ? 11.349 -4.614 -20.914 1.00 91.44 817 ARG A CA 1
ATOM 6418 C C . ARG A 1 817 ? 11.993 -5.830 -21.568 1.00 91.44 817 ARG A C 1
ATOM 6420 O O . ARG A 1 817 ? 13.205 -5.993 -21.432 1.00 91.44 817 ARG A O 1
ATOM 6427 N N . ALA A 1 818 ? 11.217 -6.629 -22.300 1.00 91.94 818 ALA A N 1
ATOM 6428 C CA . ALA A 1 818 ? 11.730 -7.765 -23.064 1.00 91.94 818 ALA A CA 1
ATOM 6429 C C . ALA A 1 818 ? 12.763 -7.309 -24.113 1.00 91.94 818 ALA A C 1
ATOM 6431 O O . ALA A 1 818 ? 13.888 -7.808 -24.114 1.00 91.94 818 ALA A O 1
ATOM 6432 N N . ILE A 1 819 ? 12.442 -6.270 -24.896 1.00 95.62 819 ILE A N 1
ATOM 6433 C CA . ILE A 1 819 ? 13.368 -5.625 -25.845 1.00 95.62 819 ILE A CA 1
ATOM 6434 C C . ILE A 1 819 ? 14.663 -5.167 -25.160 1.00 95.62 819 ILE A C 1
ATOM 6436 O O . ILE A 1 819 ? 15.755 -5.430 -25.664 1.00 95.62 819 ILE A O 1
ATOM 6440 N N . LEU A 1 820 ? 14.572 -4.472 -24.017 1.00 89.12 820 LEU A N 1
ATOM 6441 C CA . LEU A 1 820 ? 15.755 -3.986 -23.295 1.00 89.12 820 LEU A CA 1
ATOM 6442 C C . LEU A 1 820 ? 16.660 -5.136 -22.823 1.00 89.12 820 LEU A C 1
ATOM 6444 O O . LEU A 1 820 ? 17.882 -5.009 -22.905 1.00 89.12 820 LEU A O 1
ATOM 6448 N N . GLY A 1 821 ? 16.069 -6.240 -22.354 1.00 89.62 821 GLY A N 1
ATOM 6449 C CA . GLY A 1 821 ? 16.795 -7.437 -21.930 1.00 89.62 821 GLY A CA 1
ATOM 6450 C C . GLY A 1 821 ? 17.459 -8.174 -23.094 1.00 89.62 821 GLY A C 1
ATOM 6451 O O . GLY A 1 821 ? 18.665 -8.427 -23.051 1.00 89.62 821 GLY A O 1
ATOM 6452 N N . GLU A 1 822 ? 16.706 -8.480 -24.152 1.00 91.81 822 GLU A N 1
ATOM 6453 C CA . GLU A 1 822 ? 17.225 -9.271 -25.272 1.00 91.81 822 GLU A CA 1
ATOM 6454 C C . GLU A 1 822 ? 18.208 -8.479 -26.145 1.00 91.81 822 GLU A C 1
ATOM 6456 O O . GLU A 1 822 ? 19.224 -9.029 -26.565 1.00 91.81 822 GLU A O 1
ATOM 6461 N N . TYR A 1 823 ? 18.023 -7.167 -26.333 1.00 93.88 823 TYR A N 1
ATOM 6462 C CA . TYR A 1 823 ? 19.027 -6.337 -27.013 1.00 93.88 823 TYR A CA 1
ATOM 6463 C C . TYR A 1 823 ? 20.379 -6.373 -26.273 1.00 93.88 823 TYR A C 1
ATOM 6465 O O . TYR A 1 823 ? 21.435 -6.484 -26.904 1.00 93.88 823 TYR A O 1
ATOM 6473 N N . GLU A 1 824 ? 20.373 -6.315 -24.937 1.00 89.50 824 GLU A N 1
ATOM 6474 C CA . GLU A 1 824 ? 21.604 -6.406 -24.145 1.00 89.50 824 GLU A CA 1
ATOM 6475 C C . GLU A 1 824 ? 22.210 -7.816 -24.172 1.00 89.50 824 GLU A C 1
ATOM 6477 O O . GLU A 1 824 ? 23.428 -7.963 -24.313 1.00 89.50 824 GLU A O 1
ATOM 6482 N N . HIS A 1 825 ? 21.379 -8.857 -24.106 1.00 92.25 825 HIS A N 1
ATOM 6483 C CA . HIS A 1 825 ? 21.810 -10.247 -24.235 1.00 92.25 825 HIS A CA 1
ATOM 6484 C C . HIS A 1 825 ? 22.479 -10.521 -25.595 1.00 92.25 825 HIS A C 1
ATOM 6486 O O . HIS A 1 825 ? 23.597 -11.047 -25.637 1.00 92.25 825 HIS A O 1
ATOM 6492 N N . ARG A 1 826 ? 21.837 -10.093 -26.688 1.00 95.12 826 ARG A N 1
ATOM 6493 C CA . ARG A 1 826 ? 22.238 -10.319 -28.084 1.00 95.12 826 ARG A CA 1
ATOM 6494 C C . ARG A 1 826 ? 23.446 -9.497 -28.513 1.00 95.12 826 ARG A C 1
ATOM 6496 O O . ARG A 1 826 ? 24.337 -10.012 -29.184 1.00 95.12 826 ARG A O 1
ATOM 6503 N N . TYR A 1 827 ? 23.498 -8.220 -28.128 1.00 91.19 827 TYR A N 1
ATOM 6504 C CA . TYR A 1 827 ? 24.510 -7.279 -28.624 1.00 91.19 827 TYR A CA 1
ATOM 6505 C C . TYR A 1 827 ? 25.558 -6.852 -27.594 1.00 91.19 827 TYR A C 1
ATOM 6507 O O . TYR A 1 827 ? 26.505 -6.153 -27.965 1.00 91.19 827 TYR A O 1
ATOM 6515 N N . ARG A 1 828 ? 25.405 -7.250 -26.322 1.00 89.81 828 ARG A N 1
ATOM 6516 C CA . ARG A 1 828 ? 26.274 -6.869 -25.187 1.00 89.81 828 ARG A CA 1
ATOM 6517 C C . ARG A 1 828 ? 26.430 -5.351 -25.010 1.00 89.81 828 ARG A C 1
ATOM 6519 O O . ARG A 1 828 ? 27.381 -4.877 -24.390 1.00 89.81 828 ARG A O 1
ATOM 6526 N N . THR A 1 829 ? 25.474 -4.584 -25.532 1.00 85.81 829 THR A N 1
ATOM 6527 C CA . THR A 1 829 ? 25.359 -3.131 -25.384 1.00 85.81 829 THR A CA 1
ATOM 6528 C C . THR A 1 829 ? 23.946 -2.779 -24.938 1.00 85.81 829 THR A C 1
ATOM 6530 O O . THR A 1 829 ? 22.980 -3.388 -25.377 1.00 85.81 829 THR A O 1
ATOM 6533 N N . ASN A 1 830 ? 23.806 -1.787 -24.061 1.00 86.12 830 ASN A N 1
ATOM 6534 C CA . ASN A 1 830 ? 22.501 -1.376 -23.552 1.00 86.12 830 ASN A CA 1
ATOM 6535 C C . ASN A 1 830 ? 21.789 -0.451 -24.563 1.00 86.12 830 ASN A C 1
ATOM 6537 O O . ASN A 1 830 ? 22.328 0.611 -24.897 1.00 86.12 830 ASN A O 1
ATOM 6541 N N . PHE A 1 831 ? 20.592 -0.833 -25.033 1.00 90.56 831 PHE A N 1
ATOM 6542 C CA . PHE A 1 831 ? 19.848 -0.086 -26.062 1.00 90.56 831 PHE A CA 1
ATOM 6543 C C . PHE A 1 831 ? 19.618 1.378 -25.675 1.00 90.56 831 PHE A C 1
ATOM 6545 O O . PHE A 1 831 ? 19.961 2.265 -26.453 1.00 90.56 831 PHE A O 1
ATOM 6552 N N . ALA A 1 832 ? 19.106 1.645 -24.468 1.00 85.88 832 ALA A N 1
ATOM 6553 C CA . ALA A 1 832 ? 18.810 3.007 -24.027 1.00 85.88 832 ALA A CA 1
ATOM 6554 C C . ALA A 1 832 ? 20.066 3.896 -24.070 1.00 85.88 832 ALA A C 1
ATOM 6556 O O . ALA A 1 832 ? 20.018 5.021 -24.565 1.00 85.88 832 ALA A O 1
ATOM 6557 N N . ARG A 1 833 ? 21.227 3.376 -23.650 1.00 83.94 833 ARG A N 1
ATOM 6558 C CA . ARG A 1 833 ? 22.497 4.112 -23.732 1.00 83.94 833 ARG A CA 1
ATOM 6559 C C . ARG A 1 833 ? 22.942 4.391 -25.173 1.00 83.94 833 ARG A C 1
ATOM 6561 O O . ARG A 1 833 ? 23.484 5.466 -25.430 1.00 83.94 833 ARG A O 1
ATOM 6568 N N . GLU A 1 834 ? 22.746 3.462 -26.108 1.00 87.62 834 GLU A N 1
ATOM 6569 C CA . GLU A 1 834 ? 23.094 3.690 -27.518 1.00 87.62 834 GLU A CA 1
ATOM 6570 C C . GLU A 1 834 ? 22.106 4.629 -28.227 1.00 87.62 834 GLU A C 1
ATOM 6572 O O . GLU A 1 834 ? 22.543 5.511 -28.967 1.00 87.62 834 GLU A O 1
ATOM 6577 N N . ALA A 1 835 ? 20.804 4.506 -27.954 1.00 87.06 835 ALA A N 1
ATOM 6578 C CA . ALA A 1 835 ? 19.764 5.390 -28.476 1.00 87.06 835 ALA A CA 1
ATOM 6579 C C . ALA A 1 835 ? 19.978 6.845 -28.027 1.00 87.06 835 ALA A C 1
ATOM 6581 O O . ALA A 1 835 ? 19.957 7.753 -28.855 1.00 87.06 835 ALA A O 1
ATOM 6582 N N . LEU A 1 836 ? 20.285 7.070 -26.744 1.00 83.12 836 LEU A N 1
ATOM 6583 C CA . LEU A 1 836 ? 20.579 8.408 -26.214 1.00 83.12 836 LEU A CA 1
ATOM 6584 C C . LEU A 1 836 ? 21.913 8.971 -26.716 1.00 83.12 836 LEU A C 1
ATOM 6586 O O . LEU A 1 836 ? 22.008 10.166 -26.981 1.00 83.12 836 LEU A O 1
ATOM 6590 N N . LYS A 1 837 ? 22.935 8.127 -26.926 1.00 84.75 837 LYS A N 1
ATOM 6591 C CA . LYS A 1 837 ? 24.184 8.559 -27.581 1.00 84.75 837 LYS A CA 1
ATOM 6592 C C . LYS A 1 837 ? 23.950 8.989 -29.039 1.00 84.75 837 LYS A C 1
ATOM 6594 O O . LYS A 1 837 ? 24.686 9.832 -29.547 1.00 84.75 837 LYS A O 1
ATOM 6599 N N . ARG A 1 838 ? 22.964 8.394 -29.715 1.00 84.50 838 ARG A N 1
ATOM 6600 C CA . ARG A 1 838 ? 22.612 8.681 -31.112 1.00 84.50 838 ARG A CA 1
ATOM 6601 C C . ARG A 1 838 ? 21.742 9.933 -31.252 1.00 84.50 838 ARG A C 1
ATOM 6603 O O . ARG A 1 838 ? 22.045 10.791 -32.075 1.00 84.50 838 ARG A O 1
ATOM 6610 N N . SER A 1 839 ? 20.683 10.043 -30.456 1.00 82.38 839 SER A N 1
ATOM 6611 C CA . SER A 1 839 ? 19.726 11.152 -30.502 1.00 82.38 839 SER A CA 1
ATOM 6612 C C . SER A 1 839 ? 20.079 12.241 -29.492 1.00 82.38 839 SER A C 1
ATOM 6614 O O . SER A 1 839 ? 19.371 12.441 -28.513 1.00 82.38 839 SER A O 1
ATOM 6616 N N . GLY A 1 840 ? 21.152 12.995 -29.743 1.00 77.25 840 GLY A N 1
ATOM 6617 C CA . GLY A 1 840 ? 21.524 14.184 -28.954 1.00 77.25 840 GLY A CA 1
ATOM 6618 C C . GLY A 1 840 ? 20.608 15.398 -29.188 1.00 77.25 840 GLY A C 1
ATOM 6619 O O . GLY A 1 840 ? 21.095 16.498 -29.424 1.00 77.25 840 GLY A O 1
ATOM 6620 N N . ASN A 1 841 ? 19.292 15.185 -29.232 1.00 83.94 841 ASN A N 1
ATOM 6621 C CA . ASN A 1 841 ? 18.263 16.167 -29.577 1.00 83.94 841 ASN A CA 1
ATOM 6622 C C . ASN A 1 841 ? 16.938 15.838 -28.852 1.00 83.94 841 ASN A C 1
ATOM 6624 O O . ASN A 1 841 ? 16.876 14.898 -28.064 1.00 83.94 841 ASN A O 1
ATOM 6628 N N . LEU A 1 842 ? 15.863 16.576 -29.146 1.00 83.69 842 LEU A N 1
ATOM 6629 C CA . LEU A 1 842 ? 14.540 16.422 -28.519 1.00 83.69 842 LEU A CA 1
ATOM 6630 C C . LEU A 1 842 ? 13.934 14.999 -28.617 1.00 83.69 842 LEU A C 1
ATOM 6632 O O . LEU A 1 842 ? 13.188 14.581 -27.733 1.00 83.69 842 LEU A O 1
ATOM 6636 N N . VAL A 1 843 ? 14.289 14.212 -29.641 1.00 87.19 843 VAL A N 1
ATOM 6637 C CA . VAL A 1 843 ? 13.921 12.786 -29.723 1.00 87.19 843 VAL A CA 1
ATOM 6638 C C . VAL A 1 843 ? 14.611 11.977 -28.621 1.00 87.19 843 VAL A C 1
ATOM 6640 O O . VAL A 1 843 ? 13.997 11.086 -28.044 1.00 87.19 843 VAL A O 1
ATOM 6643 N N . GLY A 1 844 ? 15.857 12.302 -28.275 1.00 88.06 844 GLY A N 1
ATOM 6644 C CA . GLY A 1 844 ? 16.566 11.689 -27.153 1.00 88.06 844 GLY A CA 1
ATOM 6645 C C . GLY A 1 844 ? 15.927 12.003 -25.807 1.00 88.06 844 GLY A C 1
ATOM 6646 O O . GLY A 1 844 ? 15.812 11.110 -24.980 1.00 88.06 844 GLY A O 1
ATOM 6647 N N . GLU A 1 845 ? 15.443 13.227 -25.596 1.00 87.31 845 GLU A N 1
ATOM 6648 C CA . GLU A 1 845 ? 14.748 13.619 -24.357 1.00 87.31 845 GLU A CA 1
ATOM 6649 C C . GLU A 1 845 ? 13.440 12.827 -24.179 1.00 87.31 845 GLU A C 1
ATOM 6651 O O . GLU A 1 845 ? 13.154 12.298 -23.103 1.00 87.31 845 GLU A O 1
ATOM 6656 N N . LEU A 1 846 ? 12.691 12.659 -25.273 1.00 92.31 846 LEU A N 1
ATOM 6657 C CA . LEU A 1 846 ? 11.493 11.821 -25.353 1.00 92.31 846 LEU A CA 1
ATOM 6658 C C . LEU A 1 846 ? 11.803 10.339 -25.084 1.00 92.31 846 LEU A C 1
ATOM 6660 O O . LEU A 1 846 ? 11.167 9.718 -24.229 1.00 92.31 846 LEU A O 1
ATOM 6664 N N . LEU A 1 847 ? 12.809 9.775 -25.763 1.00 92.31 847 LEU A N 1
ATOM 6665 C CA . LEU A 1 847 ? 13.237 8.386 -25.564 1.00 92.31 847 LEU A CA 1
ATOM 6666 C C . LEU A 1 847 ? 13.769 8.169 -24.138 1.00 92.31 847 LEU A C 1
ATOM 6668 O O . LEU A 1 847 ? 13.478 7.142 -23.526 1.00 92.31 847 LEU A O 1
ATOM 6672 N N . ALA A 1 848 ? 14.480 9.144 -23.564 1.00 89.25 848 ALA A N 1
ATOM 6673 C CA . ALA A 1 848 ? 14.932 9.111 -22.178 1.00 89.25 848 ALA A CA 1
ATOM 6674 C C . ALA A 1 848 ? 13.748 9.092 -21.209 1.00 89.25 848 ALA A C 1
ATOM 6676 O O . ALA A 1 848 ? 13.775 8.325 -20.245 1.00 89.25 848 ALA A O 1
ATOM 6677 N N . HIS A 1 849 ? 12.715 9.905 -21.440 1.00 92.06 849 HIS A N 1
ATOM 6678 C CA . HIS A 1 849 ? 11.548 9.937 -20.564 1.00 92.06 849 HIS A CA 1
ATOM 6679 C C . HIS A 1 849 ? 10.829 8.581 -20.528 1.00 92.06 849 HIS A C 1
ATOM 6681 O O . HIS A 1 849 ? 10.567 8.059 -19.438 1.00 92.06 849 HIS A O 1
ATOM 6687 N N . ILE A 1 850 ? 10.570 7.987 -21.700 1.00 94.69 850 ILE A N 1
ATOM 6688 C CA . ILE A 1 850 ? 9.881 6.694 -21.821 1.00 94.69 850 ILE A CA 1
ATOM 6689 C C . ILE A 1 850 ? 10.753 5.566 -21.253 1.00 94.69 850 ILE A C 1
ATOM 6691 O O . ILE A 1 850 ? 10.335 4.884 -20.319 1.00 94.69 850 ILE A O 1
ATOM 6695 N N . LEU A 1 851 ? 11.988 5.394 -21.740 1.00 91.75 851 LEU A N 1
ATOM 6696 C CA . LEU A 1 851 ? 12.830 4.245 -21.377 1.00 91.75 851 LEU A CA 1
ATOM 6697 C C . LEU A 1 851 ? 13.234 4.249 -19.894 1.00 91.75 851 LEU A C 1
ATOM 6699 O O . LEU A 1 851 ? 13.214 3.197 -19.257 1.00 91.75 851 LEU A O 1
ATOM 6703 N N . ASN A 1 852 ? 13.512 5.411 -19.288 1.00 86.94 852 ASN A N 1
ATOM 6704 C CA . ASN A 1 852 ? 13.733 5.467 -17.835 1.00 86.94 852 ASN A CA 1
ATOM 6705 C C . ASN A 1 852 ? 12.444 5.180 -17.037 1.00 86.94 852 ASN A C 1
ATOM 6707 O O . ASN A 1 852 ? 12.527 4.696 -15.909 1.00 86.94 852 ASN A O 1
ATOM 6711 N N . GLY A 1 853 ? 11.261 5.438 -17.609 1.00 87.75 853 GLY A N 1
ATOM 6712 C CA . GLY A 1 853 ? 9.968 5.070 -17.022 1.00 87.75 853 GLY A CA 1
ATOM 6713 C C . GLY A 1 853 ? 9.734 3.557 -17.044 1.00 87.75 853 GLY A C 1
ATOM 6714 O O . GLY A 1 853 ? 9.380 2.977 -16.017 1.00 87.75 853 GLY A O 1
ATOM 6715 N N . VAL A 1 854 ? 10.023 2.916 -18.183 1.00 88.88 854 VAL A N 1
ATOM 6716 C CA . VAL A 1 854 ? 10.012 1.452 -18.365 1.00 88.88 854 VAL A CA 1
ATOM 6717 C C . VAL A 1 854 ? 10.918 0.765 -17.334 1.00 88.88 854 VAL A C 1
ATOM 6719 O O . VAL A 1 854 ? 10.488 -0.196 -16.689 1.00 88.88 854 VAL A O 1
ATOM 6722 N N . ILE A 1 855 ? 12.145 1.277 -17.161 1.00 83.50 855 ILE A N 1
ATOM 6723 C CA . ILE A 1 855 ? 13.168 0.727 -16.256 1.00 83.50 855 ILE A CA 1
ATOM 6724 C C . ILE A 1 855 ? 12.811 0.967 -14.781 1.00 83.50 855 ILE A C 1
ATOM 6726 O O . ILE A 1 855 ? 12.737 0.012 -14.010 1.00 83.50 855 ILE A O 1
ATOM 6730 N N . ASN A 1 856 ? 12.624 2.224 -14.359 1.00 83.31 856 ASN A N 1
ATOM 6731 C CA . ASN A 1 856 ? 12.320 2.568 -12.967 1.00 83.31 856 ASN A CA 1
ATOM 6732 C C . ASN A 1 856 ? 11.659 3.957 -12.855 1.00 83.31 856 ASN A C 1
ATOM 6734 O O . ASN A 1 856 ? 12.309 4.956 -12.525 1.00 83.31 856 ASN A O 1
ATOM 6738 N N . ARG A 1 857 ? 10.342 4.012 -13.101 1.00 89.88 857 ARG A N 1
ATOM 6739 C CA . ARG A 1 857 ? 9.524 5.234 -12.992 1.00 89.88 857 ARG A CA 1
ATOM 6740 C C . ARG A 1 857 ? 9.712 5.992 -11.656 1.00 89.88 857 ARG A C 1
ATOM 6742 O O . ARG A 1 857 ? 9.949 7.195 -11.736 1.00 89.88 857 ARG A O 1
ATOM 6749 N N . PRO A 1 858 ? 9.696 5.373 -10.451 1.00 92.06 858 PRO A N 1
ATOM 6750 C CA . PRO A 1 858 ? 9.929 6.105 -9.199 1.00 92.06 858 PRO A CA 1
ATOM 6751 C C . PRO A 1 858 ? 11.300 6.786 -9.103 1.00 92.06 858 PRO A C 1
ATOM 6753 O O . PRO A 1 858 ? 11.383 7.930 -8.656 1.00 92.06 858 PRO A O 1
ATOM 6756 N N . VAL A 1 859 ? 12.378 6.127 -9.548 1.00 87.88 859 VAL A N 1
ATOM 6757 C CA . VAL A 1 859 ? 13.722 6.729 -9.539 1.00 87.88 859 VAL A CA 1
ATOM 6758 C C . VAL A 1 859 ? 13.846 7.817 -10.605 1.00 87.88 859 VAL A C 1
ATOM 6760 O O . VAL A 1 859 ? 14.390 8.876 -10.300 1.00 87.88 859 VAL A O 1
ATOM 6763 N N . ARG A 1 860 ? 13.303 7.616 -11.816 1.00 92.44 860 ARG A N 1
ATOM 6764 C CA . ARG A 1 860 ? 13.220 8.665 -12.852 1.00 92.44 860 ARG A CA 1
ATOM 6765 C C . ARG A 1 860 ? 12.552 9.924 -12.296 1.00 92.44 860 ARG A C 1
ATOM 6767 O O . ARG A 1 860 ? 13.098 11.018 -12.409 1.00 92.44 860 ARG A O 1
ATOM 6774 N N . ASP A 1 861 ? 11.401 9.759 -11.662 1.00 94.88 861 ASP A N 1
ATOM 6775 C CA . ASP A 1 861 ? 10.584 10.868 -11.175 1.00 94.88 861 ASP A CA 1
ATOM 6776 C C . ASP A 1 861 ? 11.230 11.565 -9.956 1.00 94.88 861 ASP A C 1
ATOM 6778 O O . ASP A 1 861 ? 11.167 12.791 -9.839 1.00 94.88 861 ASP A O 1
ATOM 6782 N N . ALA A 1 862 ? 11.977 10.830 -9.122 1.00 92.88 862 ALA A N 1
ATOM 6783 C CA . ALA A 1 862 ? 12.824 11.405 -8.073 1.00 92.88 862 ALA A CA 1
ATOM 6784 C C . ALA A 1 862 ? 14.014 12.224 -8.624 1.00 92.88 862 ALA A C 1
ATOM 6786 O O . ALA A 1 862 ? 14.296 13.306 -8.103 1.00 92.88 862 ALA A O 1
ATOM 6787 N N . LEU A 1 863 ? 14.685 11.756 -9.689 1.00 89.00 863 LEU A N 1
ATOM 6788 C CA . LEU A 1 863 ? 15.738 12.519 -10.386 1.00 89.00 863 LEU A CA 1
ATOM 6789 C C . LEU A 1 863 ? 15.171 13.833 -10.961 1.00 89.00 863 LEU A C 1
ATOM 6791 O O . LEU A 1 863 ? 15.773 14.897 -10.804 1.00 89.00 863 LEU A O 1
ATOM 6795 N N . LEU A 1 864 ? 13.987 13.771 -11.583 1.00 91.56 864 LEU A N 1
ATOM 6796 C CA . LEU A 1 864 ? 13.299 14.931 -12.158 1.00 91.56 864 LEU A CA 1
ATOM 6797 C C . LEU A 1 864 ? 12.908 15.969 -11.090 1.00 91.56 864 LEU A C 1
ATOM 6799 O O . LEU A 1 864 ? 13.093 17.170 -11.303 1.00 91.56 864 LEU A O 1
ATOM 6803 N N . LEU A 1 865 ? 12.417 15.545 -9.922 1.00 94.19 865 LEU A N 1
ATOM 6804 C CA . LEU A 1 865 ? 12.155 16.464 -8.807 1.00 94.19 865 LEU A CA 1
ATOM 6805 C C . LEU A 1 865 ? 13.445 17.103 -8.280 1.00 94.19 865 LEU A C 1
ATOM 6807 O O . LEU A 1 865 ? 13.494 18.316 -8.092 1.00 94.19 865 LEU A O 1
ATOM 6811 N N . HIS A 1 866 ? 14.514 16.323 -8.104 1.00 91.31 866 HIS A N 1
ATOM 6812 C CA . HIS A 1 866 ? 15.796 16.839 -7.620 1.00 91.31 866 HIS A CA 1
ATOM 6813 C C . HIS A 1 866 ? 16.405 17.894 -8.557 1.00 91.31 866 HIS A C 1
ATOM 6815 O O . HIS A 1 866 ? 16.933 18.902 -8.082 1.00 91.31 866 HIS A O 1
ATOM 6821 N N . HIS A 1 867 ? 16.283 17.702 -9.874 1.00 87.25 867 HIS A N 1
ATOM 6822 C CA . HIS A 1 867 ? 16.677 18.695 -10.876 1.00 87.25 867 HIS A CA 1
ATOM 6823 C C . HIS A 1 867 ? 15.867 19.997 -10.750 1.00 87.25 867 HIS A C 1
ATOM 6825 O O . HIS A 1 867 ? 16.430 21.086 -10.828 1.00 87.25 867 HIS A O 1
ATOM 6831 N N . ALA A 1 868 ? 14.548 19.906 -10.538 1.00 89.19 868 ALA A N 1
ATOM 6832 C CA . ALA A 1 868 ? 13.693 21.086 -10.375 1.00 89.19 868 ALA A CA 1
ATOM 6833 C C . ALA A 1 868 ? 13.947 21.849 -9.057 1.00 89.19 868 ALA A C 1
ATOM 6835 O O . ALA A 1 868 ? 13.695 23.049 -8.996 1.00 89.19 868 ALA A O 1
ATOM 6836 N N . LEU A 1 869 ? 14.456 21.170 -8.022 1.00 88.12 869 LEU A N 1
ATOM 6837 C CA . LEU A 1 869 ? 14.729 21.750 -6.701 1.00 88.12 869 LEU A CA 1
ATOM 6838 C C . LEU A 1 869 ? 16.097 22.442 -6.584 1.00 88.12 869 LEU A C 1
ATOM 6840 O O . LEU A 1 869 ? 16.202 23.442 -5.878 1.00 88.12 869 LEU A O 1
ATOM 6844 N N . ASN A 1 870 ? 17.142 21.915 -7.234 1.00 81.19 870 ASN A N 1
ATOM 6845 C CA . ASN A 1 870 ? 18.525 22.372 -7.013 1.00 81.19 870 ASN A CA 1
ATOM 6846 C C . ASN A 1 870 ? 19.067 23.340 -8.074 1.00 81.19 870 ASN A C 1
ATOM 6848 O O . ASN A 1 870 ? 20.099 23.973 -7.849 1.00 81.19 870 ASN A O 1
ATOM 6852 N N . ALA A 1 871 ? 18.411 23.457 -9.228 1.00 66.44 871 ALA A N 1
ATOM 6853 C CA . ALA A 1 871 ? 18.839 24.373 -10.278 1.00 66.44 871 ALA A CA 1
ATOM 6854 C C . ALA A 1 871 ? 18.337 25.819 -10.029 1.00 66.44 871 ALA A C 1
ATOM 6856 O O . ALA A 1 871 ? 17.493 26.067 -9.169 1.00 66.44 871 ALA A O 1
ATOM 6857 N N . SER A 1 872 ? 18.924 26.803 -10.721 1.00 61.66 872 SER A N 1
ATOM 6858 C CA . SER A 1 872 ? 18.941 28.213 -10.282 1.00 61.66 872 SER A CA 1
ATOM 6859 C C . SER A 1 872 ? 17.561 28.832 -9.981 1.00 61.66 872 SER A C 1
ATOM 6861 O O . SER A 1 872 ? 16.682 28.883 -10.839 1.00 61.66 872 SER A O 1
ATOM 6863 N N . ARG A 1 873 ? 17.412 29.420 -8.779 1.00 58.56 873 ARG A N 1
ATOM 6864 C CA . ARG A 1 873 ? 16.167 30.012 -8.224 1.00 58.56 873 ARG A CA 1
ATOM 6865 C C . ARG A 1 873 ? 15.522 31.153 -9.046 1.00 58.56 873 ARG A C 1
ATOM 6867 O O . ARG A 1 873 ? 14.429 31.596 -8.684 1.00 58.56 873 ARG A O 1
ATOM 6874 N N . LYS A 1 874 ? 16.191 31.647 -10.097 1.00 59.00 874 LYS A N 1
ATOM 6875 C CA . LYS A 1 874 ? 15.736 32.738 -10.988 1.00 59.00 874 LYS A CA 1
ATOM 6876 C C . LYS A 1 874 ? 14.942 32.269 -12.220 1.00 59.00 874 LYS A C 1
ATOM 6878 O O . LYS A 1 874 ? 14.601 33.094 -13.056 1.00 59.00 874 LYS A O 1
ATOM 6883 N N . ASP A 1 875 ? 14.695 30.972 -12.352 1.00 68.25 875 ASP A N 1
ATOM 6884 C CA . ASP A 1 875 ? 14.100 30.364 -13.542 1.00 68.25 875 ASP A CA 1
ATOM 6885 C C . ASP A 1 875 ? 12.646 29.918 -13.287 1.00 68.25 875 ASP A C 1
ATOM 6887 O O . ASP A 1 875 ? 12.376 29.039 -12.461 1.00 68.25 875 ASP A O 1
ATOM 6891 N N . ASP A 1 876 ? 11.706 30.527 -14.011 1.00 72.81 876 ASP A N 1
ATOM 6892 C CA . ASP A 1 876 ? 10.273 30.235 -13.905 1.00 72.81 876 ASP A CA 1
ATOM 6893 C C . ASP A 1 876 ? 9.875 28.881 -14.508 1.00 72.81 876 ASP A C 1
ATOM 6895 O O . ASP A 1 876 ? 8.931 28.253 -14.019 1.00 72.81 876 ASP A O 1
ATOM 6899 N N . LEU A 1 877 ? 10.604 28.377 -15.514 1.00 78.50 877 LEU A N 1
ATOM 6900 C CA . LEU A 1 877 ? 10.349 27.049 -16.080 1.00 78.50 877 LEU A CA 1
ATOM 6901 C C . LEU A 1 877 ? 10.633 25.966 -15.032 1.00 78.50 877 LEU A C 1
ATOM 6903 O O . LEU A 1 877 ? 9.884 24.999 -14.921 1.00 78.50 877 LEU A O 1
ATOM 6907 N N . ARG A 1 878 ? 11.647 26.144 -14.180 1.00 79.50 878 ARG A N 1
ATOM 6908 C CA . ARG A 1 878 ? 11.927 25.206 -13.074 1.00 79.50 878 ARG A CA 1
ATOM 6909 C C . ARG A 1 878 ? 10.837 25.198 -12.009 1.00 79.50 878 ARG A C 1
ATOM 6911 O O . ARG A 1 878 ? 10.496 24.125 -11.510 1.00 79.50 878 ARG A O 1
ATOM 6918 N N . ARG A 1 879 ? 10.233 26.354 -11.712 1.00 85.69 879 ARG A N 1
ATOM 6919 C CA . ARG A 1 879 ? 9.054 26.442 -10.828 1.00 85.69 879 ARG A CA 1
ATOM 6920 C C . ARG A 1 879 ? 7.862 25.695 -11.427 1.00 85.69 879 ARG A C 1
ATOM 6922 O O . ARG A 1 879 ? 7.200 24.944 -10.717 1.00 85.69 879 ARG A O 1
ATOM 6929 N N . GLU A 1 880 ? 7.620 25.839 -12.727 1.00 88.56 880 GLU A N 1
ATOM 6930 C CA . GLU A 1 880 ? 6.567 25.104 -13.442 1.00 88.56 880 GLU A CA 1
ATOM 6931 C C . GLU A 1 880 ? 6.831 23.599 -13.518 1.00 88.56 880 GLU A C 1
ATOM 6933 O O . GLU A 1 880 ? 5.911 22.811 -13.307 1.00 88.56 880 GLU A O 1
ATOM 6938 N N . LEU A 1 881 ? 8.074 23.177 -13.749 1.00 90.56 881 LEU A N 1
ATOM 6939 C CA . LEU A 1 881 ? 8.451 21.765 -13.734 1.00 90.56 881 LEU A CA 1
ATOM 6940 C C . LEU A 1 881 ? 8.290 21.161 -12.335 1.00 90.56 881 LEU A C 1
ATOM 6942 O O . LEU A 1 881 ? 7.775 20.055 -12.215 1.00 90.56 881 LEU A O 1
ATOM 6946 N N . LEU A 1 882 ? 8.634 21.886 -11.266 1.00 93.00 882 LEU A N 1
ATOM 6947 C CA . LEU A 1 882 ? 8.366 21.428 -9.901 1.00 93.00 882 LEU A CA 1
ATOM 6948 C C . LEU A 1 882 ? 6.859 21.290 -9.630 1.00 93.00 882 LEU A C 1
ATOM 6950 O O . LEU A 1 882 ? 6.425 20.251 -9.137 1.00 93.00 882 LEU A O 1
ATOM 6954 N N . ILE A 1 883 ? 6.061 22.308 -9.974 1.00 94.38 883 ILE A N 1
ATOM 6955 C CA . ILE A 1 883 ? 4.604 22.293 -9.769 1.00 94.38 883 ILE A CA 1
ATOM 6956 C C . ILE A 1 883 ? 3.960 21.167 -10.588 1.00 94.38 883 ILE A C 1
ATOM 6958 O O . ILE A 1 883 ? 3.221 20.364 -10.028 1.00 94.38 883 ILE A O 1
ATOM 6962 N N . SER A 1 884 ? 4.249 21.069 -11.887 1.00 94.94 884 SER A N 1
ATOM 6963 C CA . SER A 1 884 ? 3.672 20.046 -12.769 1.00 94.94 884 SER A CA 1
ATOM 6964 C C . SER A 1 884 ? 4.047 18.631 -12.337 1.00 94.94 884 SER A C 1
ATOM 6966 O O . SER A 1 884 ? 3.164 17.783 -12.278 1.00 94.94 884 SER A O 1
ATOM 6968 N N . ARG A 1 885 ? 5.302 18.375 -11.938 1.00 95.88 885 ARG A N 1
ATOM 6969 C CA . ARG A 1 885 ? 5.743 17.070 -11.413 1.00 95.88 885 ARG A CA 1
ATOM 6970 C C . ARG A 1 885 ? 5.037 16.721 -10.101 1.00 95.88 885 ARG A C 1
ATOM 6972 O O . ARG A 1 885 ? 4.492 15.629 -9.981 1.00 95.88 885 ARG A O 1
ATOM 6979 N N . LEU A 1 886 ? 4.968 17.642 -9.137 1.00 96.44 886 LEU A N 1
ATOM 6980 C CA . LEU A 1 886 ? 4.277 17.386 -7.865 1.00 96.44 886 LEU A CA 1
ATOM 6981 C C . LEU A 1 886 ? 2.764 17.188 -8.046 1.00 96.44 886 LEU A C 1
ATOM 6983 O O . LEU A 1 886 ? 2.206 16.255 -7.469 1.00 96.44 886 LEU A O 1
ATOM 6987 N N . VAL A 1 887 ? 2.114 17.999 -8.887 1.00 96.44 887 VAL A N 1
ATOM 6988 C CA . VAL A 1 887 ? 0.690 17.840 -9.223 1.00 96.44 887 VAL A CA 1
ATOM 6989 C C . VAL A 1 887 ? 0.455 16.527 -9.977 1.00 96.44 887 VAL A C 1
ATOM 6991 O O . VAL A 1 887 ? -0.459 15.791 -9.626 1.00 96.44 887 VAL A O 1
ATOM 6994 N N . ARG A 1 888 ? 1.310 16.149 -10.928 1.00 95.38 888 ARG A N 1
ATOM 6995 C CA . ARG A 1 888 ? 1.236 14.860 -11.635 1.00 95.38 888 ARG A CA 1
ATOM 6996 C C . ARG A 1 888 ? 1.342 13.662 -10.698 1.00 95.38 888 ARG A C 1
ATOM 6998 O O . ARG A 1 888 ? 0.605 12.694 -10.859 1.00 95.38 888 ARG A O 1
ATOM 7005 N N . PHE A 1 889 ? 2.251 13.715 -9.725 1.00 94.94 889 PHE A N 1
ATOM 7006 C CA . PHE A 1 889 ? 2.516 12.576 -8.847 1.00 94.94 889 PHE A CA 1
ATOM 7007 C C . PHE A 1 889 ? 1.529 12.468 -7.674 1.00 94.94 889 PHE A C 1
ATOM 7009 O O . PHE A 1 889 ? 1.261 11.349 -7.252 1.00 94.94 889 PHE A O 1
ATOM 7016 N N . HIS A 1 890 ? 0.944 13.562 -7.160 1.00 93.50 890 HIS A N 1
ATOM 7017 C CA . HIS A 1 890 ? 0.009 13.459 -6.022 1.00 93.50 890 HIS A CA 1
ATOM 7018 C C . HIS A 1 890 ? -1.324 12.767 -6.366 1.00 93.50 890 HIS A C 1
ATOM 7020 O O . HIS A 1 890 ? -1.950 12.191 -5.480 1.00 93.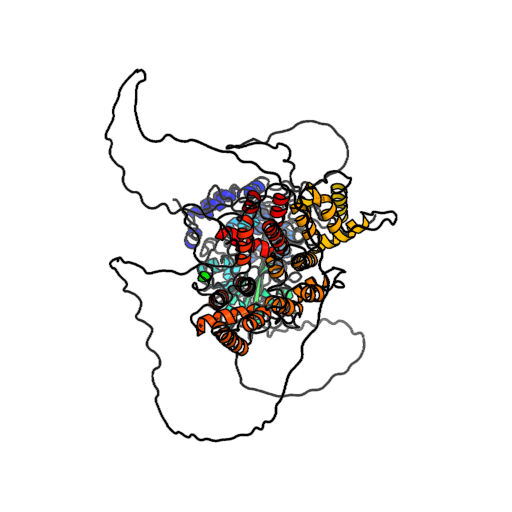50 890 HIS A O 1
ATOM 7026 N N . TRP A 1 891 ? -1.714 12.736 -7.650 1.00 93.38 891 TRP A N 1
ATOM 7027 C CA . TRP A 1 891 ? -2.878 11.977 -8.134 1.00 93.38 891 TRP A CA 1
ATOM 7028 C C . TRP A 1 891 ? -2.704 10.448 -8.049 1.00 93.38 891 TRP A C 1
ATOM 7030 O O . TRP A 1 891 ? -3.664 9.713 -8.273 1.00 93.38 891 TRP A O 1
ATOM 7040 N N . ASP A 1 892 ? -1.498 9.964 -7.738 1.00 91.56 892 ASP A N 1
ATOM 7041 C CA . ASP A 1 892 ? -1.188 8.562 -7.458 1.00 91.56 892 ASP A CA 1
ATOM 7042 C C . ASP A 1 892 ? -0.432 8.479 -6.112 1.00 91.56 892 ASP A C 1
ATOM 7044 O O . ASP A 1 892 ? 0.801 8.568 -6.072 1.00 91.56 892 ASP A O 1
ATOM 7048 N N . PRO A 1 893 ? -1.150 8.327 -4.980 1.00 86.12 893 PRO A N 1
ATOM 7049 C CA . PRO A 1 893 ? -0.535 8.293 -3.652 1.00 86.12 893 PRO A CA 1
ATOM 7050 C C . PRO A 1 893 ? 0.511 7.180 -3.482 1.00 86.12 893 PRO A C 1
ATOM 7052 O O . PRO A 1 893 ? 1.494 7.367 -2.761 1.00 86.12 893 PRO A O 1
ATOM 7055 N N . ALA A 1 894 ? 0.343 6.040 -4.160 1.00 86.06 894 ALA A N 1
ATOM 7056 C CA . ALA A 1 894 ? 1.279 4.920 -4.094 1.00 86.06 894 ALA A CA 1
ATOM 7057 C C . ALA A 1 894 ? 2.586 5.236 -4.841 1.00 86.06 894 ALA A C 1
ATOM 7059 O O . ALA A 1 894 ? 3.680 5.003 -4.311 1.00 86.06 894 ALA A O 1
ATOM 7060 N N . HIS A 1 895 ? 2.487 5.838 -6.030 1.00 91.38 895 HIS A N 1
ATOM 7061 C CA . HIS A 1 895 ? 3.644 6.327 -6.779 1.00 91.38 895 HIS A CA 1
ATOM 7062 C C . HIS A 1 895 ? 4.339 7.488 -6.062 1.00 91.38 895 HIS A C 1
ATOM 7064 O O . HIS A 1 895 ? 5.558 7.454 -5.922 1.00 91.38 895 HIS A O 1
ATOM 7070 N N . MET A 1 896 ? 3.605 8.457 -5.499 1.00 93.12 896 MET A N 1
ATOM 7071 C CA . MET A 1 896 ? 4.193 9.534 -4.684 1.00 93.12 896 MET A CA 1
ATOM 7072 C C . MET A 1 896 ? 5.005 8.977 -3.501 1.00 93.12 896 MET A C 1
ATOM 7074 O O . MET A 1 896 ? 6.126 9.427 -3.255 1.00 93.12 896 MET A O 1
ATOM 7078 N N . GLN A 1 897 ? 4.510 7.952 -2.796 1.00 89.75 897 GLN A N 1
ATOM 7079 C CA . GLN A 1 897 ? 5.294 7.278 -1.752 1.00 89.75 897 GLN A CA 1
ATOM 7080 C C . GLN A 1 897 ? 6.549 6.584 -2.307 1.00 89.75 897 GLN A C 1
ATOM 7082 O O . GLN A 1 897 ? 7.609 6.648 -1.681 1.00 89.75 897 GLN A O 1
ATOM 7087 N N . ALA A 1 898 ? 6.459 5.931 -3.469 1.00 87.62 898 ALA A N 1
ATOM 7088 C CA . ALA A 1 898 ? 7.608 5.294 -4.112 1.00 87.62 898 ALA A CA 1
ATOM 7089 C C . ALA A 1 898 ? 8.669 6.320 -4.550 1.00 87.62 898 ALA A C 1
ATOM 7091 O O . ALA A 1 898 ? 9.858 6.097 -4.327 1.00 87.62 898 ALA A O 1
ATOM 7092 N N . VAL A 1 899 ? 8.247 7.466 -5.093 1.00 92.75 899 VAL A N 1
ATOM 7093 C CA . VAL A 1 899 ? 9.110 8.602 -5.447 1.00 92.75 899 VAL A CA 1
ATOM 7094 C C . VAL A 1 899 ? 9.766 9.202 -4.202 1.00 92.75 899 VAL A C 1
ATOM 7096 O O . VAL A 1 899 ? 10.968 9.455 -4.220 1.00 92.75 899 VAL A O 1
ATOM 7099 N N . ARG A 1 900 ? 9.034 9.370 -3.089 1.00 91.94 900 ARG A N 1
ATOM 7100 C CA . ARG A 1 900 ? 9.609 9.850 -1.816 1.00 91.94 900 ARG A CA 1
ATOM 7101 C C . ARG A 1 900 ? 10.677 8.911 -1.256 1.00 91.94 900 ARG A C 1
ATOM 7103 O O . ARG A 1 900 ? 11.707 9.407 -0.804 1.00 91.94 900 ARG A O 1
ATOM 7110 N N . ARG A 1 901 ? 10.468 7.588 -1.323 1.00 88.56 901 ARG A N 1
ATOM 7111 C CA . ARG A 1 901 ? 11.500 6.591 -0.976 1.00 88.56 901 ARG A CA 1
ATOM 7112 C C . ARG A 1 901 ? 12.713 6.731 -1.898 1.00 88.56 901 ARG A C 1
ATOM 7114 O O . ARG A 1 901 ? 13.779 7.102 -1.426 1.00 88.56 901 ARG A O 1
ATOM 7121 N N . ALA A 1 902 ? 12.519 6.621 -3.213 1.00 86.31 902 ALA A N 1
ATOM 7122 C CA . ALA A 1 902 ? 13.592 6.729 -4.206 1.00 86.31 902 ALA A CA 1
ATOM 7123 C C . ALA A 1 902 ? 14.393 8.048 -4.136 1.00 86.31 902 ALA A C 1
ATOM 7125 O O . ALA A 1 902 ? 15.587 8.062 -4.440 1.00 86.31 902 ALA A O 1
ATOM 7126 N N . PHE A 1 903 ? 13.758 9.153 -3.731 1.00 91.88 903 PHE A N 1
ATOM 7127 C CA . PHE A 1 903 ? 14.420 10.430 -3.464 1.00 91.88 903 PHE A CA 1
ATOM 7128 C C . PHE A 1 903 ? 15.265 10.367 -2.182 1.00 91.88 903 PHE A C 1
ATOM 7130 O O . PHE A 1 903 ? 16.445 10.718 -2.213 1.00 91.88 903 PHE A O 1
ATOM 7137 N N . ARG A 1 904 ? 14.701 9.871 -1.073 1.00 90.56 904 ARG A N 1
ATOM 7138 C CA . ARG A 1 904 ? 15.410 9.722 0.208 1.00 90.56 904 ARG A CA 1
ATOM 7139 C C . ARG A 1 904 ? 16.611 8.783 0.087 1.00 90.56 904 ARG A C 1
ATOM 7141 O O . ARG A 1 904 ? 17.709 9.163 0.482 1.00 90.56 904 ARG A O 1
ATOM 7148 N N . ASP A 1 905 ? 16.422 7.624 -0.536 1.00 85.88 905 ASP A N 1
ATOM 7149 C CA . ASP A 1 905 ? 17.449 6.591 -0.728 1.00 85.88 905 ASP A CA 1
ATOM 7150 C C . ASP A 1 905 ? 18.629 7.094 -1.582 1.00 85.88 905 ASP A C 1
ATOM 7152 O O . ASP A 1 905 ? 19.763 6.643 -1.426 1.00 85.88 905 ASP A O 1
ATOM 7156 N N . ARG A 1 906 ? 18.372 8.045 -2.493 1.00 86.75 906 ARG A N 1
ATOM 7157 C CA . ARG A 1 906 ? 19.373 8.626 -3.401 1.00 86.75 906 ARG A CA 1
ATOM 7158 C C . ARG A 1 906 ? 20.055 9.883 -2.859 1.00 86.75 906 ARG A C 1
ATOM 7160 O O . ARG A 1 906 ? 21.201 10.139 -3.225 1.00 86.75 906 ARG A O 1
ATOM 7167 N N . TYR A 1 907 ? 19.357 10.678 -2.048 1.00 88.19 907 TYR A N 1
ATOM 7168 C CA . TYR A 1 907 ? 19.793 12.025 -1.656 1.00 88.19 907 TYR A CA 1
ATOM 7169 C C . TYR A 1 907 ? 19.937 12.241 -0.144 1.00 88.19 907 TYR A C 1
ATOM 7171 O O . TYR A 1 907 ? 20.331 13.329 0.267 1.00 88.19 907 TYR A O 1
ATOM 7179 N N . GLY A 1 908 ? 19.634 11.237 0.686 1.00 85.31 908 GLY A N 1
ATOM 7180 C CA . GLY A 1 908 ? 19.793 11.300 2.145 1.00 85.31 908 GLY A CA 1
ATOM 7181 C C . GLY A 1 908 ? 18.853 12.286 2.850 1.00 85.31 908 GLY A C 1
ATOM 7182 O O . GLY A 1 908 ? 19.126 12.684 3.976 1.00 85.31 908 GLY A O 1
ATOM 7183 N N . LYS A 1 909 ? 17.772 12.717 2.188 1.00 88.94 909 LYS A N 1
ATOM 7184 C CA . LYS A 1 909 ? 16.854 13.761 2.667 1.00 88.94 909 LYS A CA 1
ATOM 7185 C C . LYS A 1 909 ? 15.427 13.478 2.211 1.00 88.94 909 LYS A C 1
ATOM 7187 O O . LYS A 1 909 ? 15.232 12.971 1.108 1.00 88.94 909 LYS A O 1
ATOM 7192 N N . ASP A 1 910 ? 14.421 13.808 3.021 1.00 90.38 910 ASP A N 1
ATOM 7193 C CA . ASP A 1 910 ? 13.033 13.691 2.575 1.00 90.38 910 ASP A CA 1
ATOM 7194 C C . ASP A 1 910 ? 12.687 14.755 1.520 1.00 90.38 910 ASP A C 1
ATOM 7196 O O . ASP A 1 910 ? 13.133 15.903 1.580 1.00 90.38 910 ASP A O 1
ATOM 7200 N N . LEU A 1 911 ? 11.852 14.374 0.553 1.00 90.69 911 LEU A N 1
ATOM 7201 C CA . LEU A 1 911 ? 11.367 15.269 -0.495 1.00 90.69 911 LEU A CA 1
ATOM 7202 C C . LEU A 1 911 ? 10.648 16.506 0.076 1.00 90.69 911 LEU A C 1
ATOM 7204 O O . LEU A 1 911 ? 10.813 17.601 -0.457 1.00 90.69 911 LEU A O 1
ATOM 7208 N N . GLY A 1 912 ? 9.884 16.355 1.164 1.00 89.69 912 GLY A N 1
ATOM 7209 C CA . GLY A 1 912 ? 9.184 17.464 1.815 1.00 89.69 912 GLY A CA 1
ATOM 7210 C C . GLY A 1 912 ? 10.140 18.511 2.392 1.00 89.69 912 GLY A C 1
ATOM 7211 O O . GLY A 1 912 ? 9.896 19.707 2.248 1.00 89.69 912 GLY A O 1
ATOM 7212 N N . ASP A 1 913 ? 11.261 18.081 2.974 1.00 87.62 913 ASP A N 1
ATOM 7213 C CA . ASP A 1 913 ? 12.314 18.980 3.467 1.00 87.62 913 ASP A CA 1
ATOM 7214 C C . ASP A 1 913 ? 13.075 19.634 2.317 1.00 87.62 913 ASP A C 1
ATOM 7216 O O . ASP A 1 913 ? 13.338 20.833 2.339 1.00 87.62 913 ASP A O 1
ATOM 7220 N N . ALA A 1 914 ? 13.388 18.867 1.271 1.00 91.56 914 ALA A N 1
ATOM 7221 C CA . ALA A 1 914 ? 14.029 19.409 0.078 1.00 91.56 914 ALA A CA 1
ATOM 7222 C C . ALA A 1 914 ? 13.167 20.494 -0.602 1.00 91.56 914 ALA A C 1
ATOM 7224 O O . ALA A 1 914 ? 13.709 21.492 -1.071 1.00 91.56 914 ALA A O 1
ATOM 7225 N N . ILE A 1 915 ? 11.837 20.345 -0.601 1.00 91.94 915 ILE A N 1
ATOM 7226 C CA . ILE A 1 915 ? 10.897 21.369 -1.083 1.00 91.94 915 ILE A CA 1
ATOM 7227 C C . ILE A 1 915 ? 10.873 22.595 -0.166 1.00 91.94 915 ILE A C 1
ATOM 7229 O O . ILE A 1 915 ? 10.948 23.709 -0.682 1.00 91.94 915 ILE A O 1
ATOM 7233 N N . ARG A 1 916 ? 10.790 22.412 1.162 1.00 86.94 916 ARG A N 1
ATOM 7234 C CA . ARG A 1 916 ? 10.759 23.524 2.134 1.00 86.94 916 ARG A CA 1
ATOM 7235 C C . ARG A 1 916 ? 11.999 24.418 2.043 1.00 86.94 916 ARG A C 1
ATOM 7237 O O . ARG A 1 916 ? 11.869 25.638 2.100 1.00 86.94 916 ARG A O 1
ATOM 7244 N N . ASP A 1 917 ? 13.170 23.824 1.834 1.00 88.12 917 ASP A N 1
ATOM 7245 C CA . ASP A 1 917 ? 14.436 24.560 1.758 1.00 88.12 917 ASP A CA 1
ATOM 7246 C C . ASP A 1 917 ? 14.678 25.183 0.371 1.00 88.12 917 ASP A C 1
ATOM 7248 O O . ASP A 1 917 ? 15.293 26.246 0.247 1.00 88.12 917 ASP A O 1
ATOM 7252 N N . ALA A 1 918 ? 14.201 24.541 -0.701 1.00 86.44 918 ALA A N 1
ATOM 7253 C CA . ALA A 1 918 ? 14.321 25.071 -2.059 1.00 86.44 918 ALA A CA 1
ATOM 7254 C C . ALA A 1 918 ? 13.329 26.215 -2.330 1.00 86.44 918 ALA A C 1
ATOM 7256 O O . ALA A 1 918 ? 13.700 27.205 -2.972 1.00 86.44 918 ALA A O 1
ATOM 7257 N N . VAL A 1 919 ? 12.093 26.088 -1.831 1.00 88.44 919 VAL A N 1
ATOM 7258 C CA . VAL A 1 919 ? 10.950 26.959 -2.130 1.00 88.44 919 VAL A CA 1
ATOM 7259 C C . VAL A 1 919 ? 10.348 27.507 -0.837 1.00 88.44 919 VAL A C 1
ATOM 7261 O O . VAL A 1 919 ? 9.693 26.794 -0.082 1.00 88.44 919 VAL A O 1
ATOM 7264 N N . SER A 1 920 ? 10.521 28.806 -0.608 1.00 84.88 920 SER A N 1
ATOM 7265 C CA . SER A 1 920 ? 9.969 29.508 0.551 1.00 84.88 920 SER A CA 1
ATOM 7266 C C . SER A 1 920 ? 8.486 29.886 0.384 1.00 84.88 920 SER A C 1
ATOM 7268 O O . SER A 1 920 ? 7.900 29.802 -0.700 1.00 84.88 920 SER A O 1
ATOM 7270 N N . GLY A 1 921 ? 7.870 30.339 1.480 1.00 89.25 921 GLY A N 1
ATOM 7271 C CA . GLY A 1 921 ? 6.583 31.039 1.456 1.00 89.25 921 GLY A CA 1
ATOM 7272 C C . GLY A 1 921 ? 5.338 30.164 1.212 1.00 89.25 921 GLY A C 1
ATOM 7273 O O . GLY A 1 921 ? 5.342 28.959 1.487 1.00 89.25 921 GLY A O 1
ATOM 7274 N N . PRO A 1 922 ? 4.227 30.774 0.747 1.00 90.69 922 PRO A N 1
ATOM 7275 C CA . PRO A 1 922 ? 2.957 30.093 0.487 1.00 90.69 922 PRO A CA 1
ATOM 7276 C C . PRO A 1 922 ? 3.091 28.894 -0.464 1.00 90.69 922 PRO A C 1
ATOM 7278 O O . PRO A 1 922 ? 2.676 27.790 -0.102 1.00 90.69 922 PRO A O 1
ATOM 7281 N N . LEU A 1 923 ? 3.739 29.084 -1.620 1.00 91.50 923 LEU A N 1
ATOM 7282 C CA . LEU A 1 923 ? 4.008 28.025 -2.598 1.00 91.50 923 LEU A CA 1
ATOM 7283 C C . LEU A 1 923 ? 4.783 26.840 -2.000 1.00 91.50 923 LEU A C 1
ATOM 7285 O O . LEU A 1 923 ? 4.403 25.694 -2.229 1.00 91.50 923 LEU A O 1
ATOM 7289 N N . GLY A 1 924 ? 5.830 27.088 -1.206 1.00 91.88 924 GLY A N 1
ATOM 7290 C CA . GLY A 1 924 ? 6.616 26.024 -0.569 1.00 91.88 924 GLY A CA 1
ATOM 7291 C C . GLY A 1 924 ? 5.770 25.108 0.315 1.00 91.88 924 GLY A C 1
ATOM 7292 O O . GLY A 1 924 ? 5.862 23.882 0.237 1.00 91.88 924 GLY A O 1
ATOM 7293 N N . ARG A 1 925 ? 4.867 25.704 1.105 1.00 92.44 925 ARG A N 1
ATOM 7294 C CA . ARG A 1 925 ? 3.924 24.964 1.961 1.00 92.44 925 ARG A CA 1
ATOM 7295 C C . ARG A 1 925 ? 2.884 24.187 1.149 1.00 92.44 925 ARG A C 1
ATOM 7297 O O . ARG A 1 925 ? 2.538 23.080 1.552 1.00 92.44 925 ARG A O 1
ATOM 7304 N N . PHE A 1 926 ? 2.423 24.727 0.017 1.00 94.50 926 PHE A N 1
ATOM 7305 C CA . PHE A 1 926 ? 1.520 24.033 -0.911 1.00 94.50 926 PHE A CA 1
ATOM 7306 C C . PHE A 1 926 ? 2.200 22.807 -1.540 1.00 94.50 926 PHE A C 1
ATOM 7308 O O . PHE A 1 926 ? 1.688 21.692 -1.448 1.00 94.50 926 PHE A O 1
ATOM 7315 N N . CYS A 1 927 ? 3.396 22.992 -2.104 1.00 94.81 927 CYS A N 1
ATOM 7316 C CA . CYS A 1 927 ? 4.186 21.931 -2.729 1.00 94.81 927 CYS A CA 1
ATOM 7317 C C . CYS A 1 927 ? 4.564 20.817 -1.741 1.00 94.81 927 CYS A C 1
ATOM 7319 O O . CYS A 1 927 ? 4.439 19.641 -2.074 1.00 94.81 927 CYS A O 1
ATOM 7321 N N . ALA A 1 928 ? 4.951 21.159 -0.507 1.00 91.94 928 ALA A N 1
ATOM 7322 C CA . ALA A 1 928 ? 5.192 20.167 0.543 1.00 91.94 928 ALA A CA 1
ATOM 7323 C C . ALA A 1 928 ? 3.904 19.421 0.954 1.00 91.94 928 ALA A C 1
ATOM 7325 O O . ALA A 1 928 ? 3.969 18.251 1.329 1.00 91.94 928 ALA A O 1
ATOM 7326 N N . GLY A 1 929 ? 2.737 20.067 0.842 1.00 90.19 929 GLY A N 1
ATOM 7327 C CA . GLY A 1 929 ? 1.425 19.442 1.025 1.00 90.19 929 GLY A CA 1
ATOM 7328 C C . GLY A 1 929 ? 1.136 18.343 -0.001 1.00 90.19 929 GLY A C 1
ATOM 7329 O O . GLY A 1 929 ? 0.696 17.266 0.392 1.00 90.19 929 GLY A O 1
ATOM 7330 N N . LEU A 1 930 ? 1.467 18.567 -1.281 1.00 92.44 930 LEU A N 1
ATOM 7331 C CA . LEU A 1 930 ? 1.284 17.585 -2.367 1.00 92.44 930 LEU A CA 1
ATOM 7332 C C . LEU A 1 930 ? 2.097 16.294 -2.151 1.00 92.44 930 LEU A C 1
ATOM 7334 O O . LEU A 1 930 ? 1.717 15.230 -2.629 1.00 92.44 930 LEU A O 1
ATOM 7338 N N . CYS A 1 931 ? 3.202 16.357 -1.403 1.00 88.50 931 CYS A N 1
ATOM 7339 C CA . CYS A 1 931 ? 3.998 15.180 -1.041 1.00 88.50 931 CYS A CA 1
ATOM 7340 C C . CYS A 1 931 ? 3.368 14.311 0.061 1.00 88.50 931 CYS A C 1
ATOM 7342 O O . CYS A 1 931 ? 3.876 13.221 0.350 1.00 88.50 931 CYS A O 1
ATOM 7344 N N . ILE A 1 932 ? 2.296 14.768 0.712 1.00 79.88 932 ILE A N 1
ATOM 7345 C CA . ILE A 1 932 ? 1.580 13.999 1.731 1.00 79.88 932 ILE A CA 1
ATOM 7346 C C . ILE A 1 932 ? 0.596 13.073 1.016 1.00 79.88 932 ILE A C 1
ATOM 7348 O O . ILE A 1 932 ? -0.539 13.447 0.740 1.00 79.88 932 ILE A O 1
ATOM 7352 N N . ALA A 1 933 ? 1.037 11.848 0.729 1.00 59.03 933 ALA A N 1
ATOM 7353 C CA . ALA A 1 933 ? 0.199 10.798 0.163 1.00 59.03 933 ALA A CA 1
ATOM 7354 C C . ALA A 1 933 ? -0.919 10.402 1.146 1.00 59.03 933 ALA A C 1
ATOM 7356 O O . ALA A 1 933 ? -0.718 9.554 2.018 1.00 59.03 933 ALA A O 1
ATOM 7357 N N . ARG A 1 934 ? -2.088 11.035 1.012 1.00 58.00 934 ARG A N 1
ATOM 7358 C CA . ARG A 1 934 ? -3.309 10.682 1.745 1.00 58.00 934 ARG A CA 1
ATOM 7359 C C . ARG A 1 934 ? -4.044 9.579 0.984 1.00 58.00 934 ARG A C 1
ATOM 7361 O O . ARG A 1 934 ? -4.130 9.617 -0.241 1.00 58.00 934 ARG A O 1
ATOM 7368 N N . VAL A 1 935 ? -4.547 8.589 1.712 1.00 49.47 935 VAL A N 1
ATOM 7369 C CA . VAL A 1 935 ? -5.432 7.558 1.154 1.00 49.47 935 VAL A CA 1
ATOM 7370 C C . VAL A 1 935 ? -6.788 8.215 0.846 1.00 49.47 935 VAL A C 1
ATOM 7372 O O . VAL A 1 935 ? -7.200 9.081 1.624 1.00 49.47 935 VAL A O 1
ATOM 7375 N N . PRO A 1 936 ? -7.485 7.855 -0.249 1.00 41.94 936 PRO A N 1
ATOM 7376 C CA . PRO A 1 936 ? -8.862 8.287 -0.466 1.00 41.94 936 PRO A CA 1
ATOM 7377 C C . PRO A 1 936 ? -9.751 7.979 0.742 1.00 41.94 936 PRO A C 1
ATOM 7379 O O . PRO A 1 936 ? -9.571 6.965 1.416 1.00 41.94 936 PRO A O 1
ATOM 7382 N N . ASN A 1 937 ? -10.740 8.834 1.002 1.00 42.09 937 ASN A N 1
ATOM 7383 C CA . ASN A 1 937 ? -11.752 8.535 2.009 1.00 42.09 937 ASN A CA 1
ATOM 7384 C C . ASN A 1 937 ? -12.602 7.354 1.516 1.00 42.09 937 ASN A C 1
ATOM 7386 O O . ASN A 1 937 ? -13.397 7.532 0.595 1.00 42.09 937 ASN A O 1
ATOM 7390 N N . ASP A 1 938 ? -12.485 6.182 2.146 1.00 37.00 938 ASP A N 1
ATOM 7391 C CA . ASP A 1 938 ? -13.486 5.116 2.019 1.00 37.00 938 ASP A CA 1
ATOM 7392 C C . ASP A 1 938 ? -14.843 5.684 2.461 1.00 37.00 938 ASP A C 1
ATOM 7394 O O . ASP A 1 938 ? -15.083 5.911 3.652 1.00 37.00 938 ASP A O 1
ATOM 7398 N N . VAL A 1 939 ? -15.718 5.981 1.496 1.00 33.56 939 VAL A N 1
ATOM 7399 C CA . VAL A 1 939 ? -16.941 6.756 1.737 1.00 33.56 939 VAL A CA 1
ATOM 7400 C C . VAL A 1 939 ? -17.960 5.921 2.515 1.00 33.56 939 VAL A C 1
ATOM 7402 O O . VAL A 1 939 ? -18.862 5.301 1.949 1.00 33.56 939 VAL A O 1
ATOM 7405 N N . ARG A 1 940 ? -17.870 5.968 3.849 1.00 32.00 940 ARG A N 1
ATOM 7406 C CA . ARG A 1 940 ? -19.017 5.722 4.730 1.00 32.00 940 ARG A CA 1
ATOM 7407 C C . ARG A 1 940 ? -20.051 6.812 4.453 1.00 32.00 940 ARG A C 1
ATOM 7409 O O . ARG A 1 940 ? -19.993 7.897 5.025 1.00 32.00 940 ARG A O 1
ATOM 7416 N N . ARG A 1 941 ? -20.975 6.524 3.535 1.00 25.67 941 ARG A N 1
ATOM 7417 C CA . ARG A 1 941 ? -22.124 7.376 3.218 1.00 25.67 941 ARG A CA 1
ATOM 7418 C C . ARG A 1 941 ? -22.980 7.509 4.482 1.00 25.67 941 ARG A C 1
ATOM 7420 O O . ARG A 1 941 ? -23.669 6.570 4.863 1.00 25.67 941 ARG A O 1
ATOM 7427 N N . VAL A 1 942 ? -22.892 8.650 5.162 1.00 31.64 942 VAL A N 1
ATOM 7428 C CA . VAL A 1 942 ? -23.771 8.964 6.294 1.00 31.64 942 VAL A CA 1
ATOM 7429 C C . VAL A 1 942 ? -25.055 9.540 5.719 1.00 31.64 942 VAL A C 1
ATOM 7431 O O . VAL A 1 942 ? -25.121 10.722 5.381 1.00 31.64 942 VAL A O 1
ATOM 7434 N N . GLU A 1 943 ? -26.066 8.693 5.564 1.00 26.11 943 GLU A N 1
ATOM 7435 C CA . GLU A 1 943 ? -27.399 9.154 5.192 1.00 26.11 943 GLU A CA 1
ATOM 7436 C C . GLU A 1 943 ? -27.988 9.950 6.361 1.00 26.11 943 GLU A C 1
ATOM 7438 O O . GLU A 1 943 ? -28.091 9.463 7.488 1.00 26.11 943 GLU A O 1
ATOM 7443 N N . ARG A 1 944 ? -28.330 11.217 6.103 1.00 29.95 944 ARG A N 1
ATOM 7444 C CA . ARG A 1 944 ? -29.045 12.044 7.075 1.00 29.95 944 ARG A CA 1
ATOM 7445 C C . ARG A 1 944 ? -30.491 11.568 7.111 1.00 29.95 944 ARG A C 1
ATOM 7447 O O . ARG A 1 944 ? -31.283 11.950 6.252 1.00 29.95 944 ARG A O 1
ATOM 7454 N N . LEU A 1 945 ? -30.823 10.752 8.108 1.00 27.02 945 LEU A N 1
ATOM 7455 C CA . LEU A 1 945 ? -32.211 10.541 8.499 1.00 27.02 945 LEU A CA 1
ATOM 7456 C C . LEU A 1 945 ? -32.807 11.908 8.852 1.00 27.02 945 LEU A C 1
ATOM 7458 O O . LEU A 1 945 ? -32.338 12.578 9.774 1.00 27.02 945 LEU A O 1
ATOM 7462 N N . HIS A 1 946 ? -33.793 12.340 8.072 1.00 31.14 946 HIS A N 1
ATOM 7463 C CA . HI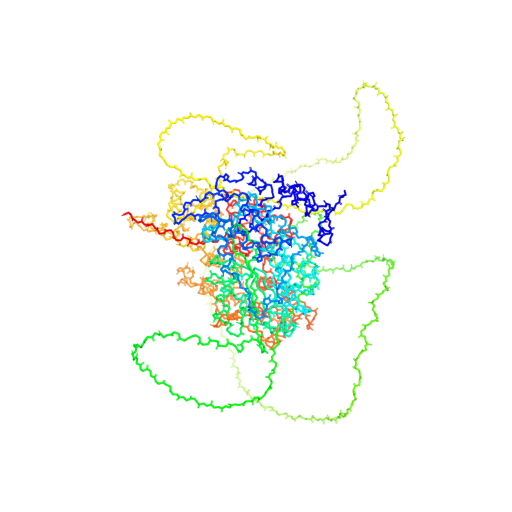S A 1 946 ? -34.642 13.462 8.446 1.00 31.14 946 HIS A CA 1
ATOM 7464 C C . HIS A 1 946 ? -35.615 13.000 9.542 1.00 31.14 946 HIS A C 1
ATOM 7466 O O . HIS A 1 946 ? -36.016 11.836 9.552 1.00 31.14 946 HIS A O 1
ATOM 7472 N N . HIS A 1 947 ? -35.918 13.908 10.473 1.00 34.00 947 HIS A N 1
ATOM 7473 C CA . HIS A 1 947 ? -36.870 13.697 11.568 1.00 34.00 947 HIS A CA 1
ATOM 7474 C C . HIS A 1 947 ? -38.315 13.594 11.069 1.00 34.00 947 HIS A C 1
ATOM 7476 O O . HIS A 1 947 ? -38.634 14.316 10.096 1.00 34.00 947 HIS A O 1
#

Radius of gyration: 37.64 Å; chains: 1; bounding box: 102×113×112 Å

Secondary structure (DSSP, 8-state):
----S--HHHHTT-HHHHHHHHHHHTTT-HHHHHHHHHT--TT--PEEESSSEEEHHHHHHHHHHTTGGGTT---B-TTSPBPPPPPHHHHHHHHHHH-TTS-HHHHHHHHHHTPPTTSHHHHHHHHHHHS-EE-TTTTTTT-PPP-SS-SS--HHHHHHHHHHHHTT-----HHHHT-----TTHHHHHHHT-SSPPPHHHHHHHHHHHTTPPEEEET-TT-HHHHHHHHTT--EEEEE-STTTTSPPS-S--EES-HHHHHHTTGGGTTSEEEEES---TTTTHHHHHHHHH--SSEEEEEEE-STT--SS-SS--HHHHHHHH-TTEEEEEEEE--PPTT--EEEEEEEESSSS-----------------------------------------PPPTTGGGGS--------------S---TT--------------------SS--S---S--------------------------------------------------------------------------------------------------------PPPPPPPP--------------------------------PPPP--HHHHHHHHHHHT-SSS----HHHHHHGGG--HHHHHHHHHHHHHH-EETTTTEEPPHHHHHHHHHTTT-HHHHHHHHHHHH-HHHHHHHHHHHHHHS-TT-HHHHHHHHTT--HHHHHHHHHT---GGGTT-HHHHHHHHS-SSHHHHHHHHHHTT-SPPSB-TTSPBPPP-HHHHHHHHHHHHHHHH-SS--HHHHHHHHHHS-HHHHHHHHHHHHHHHSS-HHHHHHHH--SHHHHHHHHHHHHHHHHHHHHHHHHHHHHHS-TT-HHHHHHHHHHHHHHHT-HHHHHHHHHHHHHHHSS-HHHHHHHHS-HHHHHHHHHHTS-PPP-----------

Sequence (947 aa):
MTRSRFRPQEAIKDSPLQQVVLTLLAKDRFADASRLMFCLPSSDGYTYHATASVSLDEAQTAVGLGRANGLHAWYRADDGSPREPPPQTDVEAYISVFSPSTMTTSALKNLGTNAKKGSIRSDVASHLSEKRFIHASLTSKLAVPKCKSPPCLNPSLDFWAWSCRNLEWCGPCASSESVSTSHHVLPVLMHHFGCATPSHESIEVLKRLAAGRPVVDVGSGNGYWSFLLRCYGLTVHPVDNMQSHWRVKWVDDTAVMDGVAWLRRRAGGKDMVMLLVYPVVGVDGAFTRDLVGAFRGDTLAVVGTQNGNGYTGFRRLTMDQYMDQEHPDWTRVVQIPLPSFPGKDEALFVFQRGKDQTRSRSRSRERRPRDYDDDGYAPAHGRGGSSSTGGYGREDSYAMSDQMLKFLPQKYSRNSKYKERDDQDLAYGSMPPPPVASSSAAPSSSTRYYEAQRESYYRTVEKSGGSRRERERSEERLRPVEHGRSRERDRSSLGVDSGPSRNRSRSRDGRDPSPRPPTSRMSSLTVEGNNRGATNRLSAAPASPLLESYRGTYQDCSPMPSPLLLPTKGGGGGMDMMEALTPPLGYYSDVSEDENSKRSRRARFHDPQDIATTIAQALRGEGRPDTRPLIDILPSLTHEQVLELRTEYKRLVKTGVDRKGVNVAKHLRARLKDDDAGLAKACYAVALGRWESEAYWANFWYQGDKTRRELLIEALMGRTNDEVRYIKDAFSDKKYGDSLITCMRTELKEDKFKKAVLLVLDECRMDDFDSYGRRIPLDHDLVDEDVADLRRAVKADKGGESAMIDIVVRRNHDHLRAILGEYEHRYRT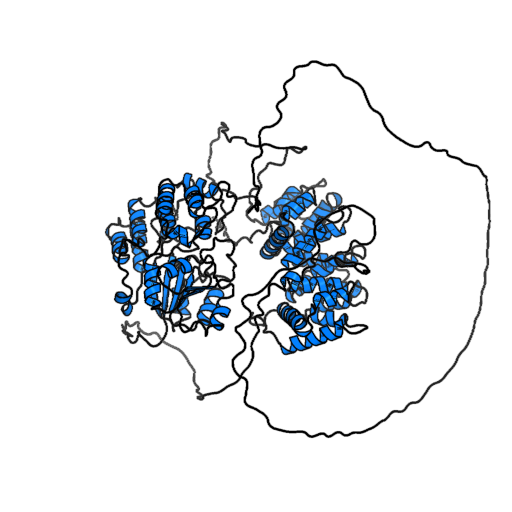NFAREALKRSGNLVGELLAHILNGVINRPVRDALLLHHALNASRKDDLRRELLISRLVRFHWDPAHMQAVRRAFRDRYGKDLGDAIRDAVSGPLGRFCAGLCIARVPNDVRRVERLHH

Foldseek 3Di:
DQDQFADLVVLFVCVVLVVVLLVCLVVLVQLVSLCSSGVNDPPPPDWFDDVDIDDSVRLSVLLVCFCPPNLLQQFADPVRHGDDFDDLVLLVLLLQLQALQDFNVVSLVVLQVPDDPPDPSVQQSVVQVVQWDAAPVCPVLLRRDRDPDALTHFVLSSVLSSQSNSSSHNADGPRRLPDPDDRSCQSVSCLEQNDFGDGPSNLSNVCSVCVQAAEEEAQCQQVNSVLVNVSNPHHYAAEHCCPNVSGHHSDDRHHNDHPLVVCVVVVLQARYEYEYEQAAAPPQLCSVVSNVVSHNHFKYKYKAAPDQPCRGRGNGDDPCRCCVPPPVQKDWRTWHWGSADRSTTIIITMIGGDPDDDPDPPDPDDDDDDDDDDDDDDDDDDDDDDYDDDDDDDDDPDDDDPVLVVPDDPDDDDDDDDDDDDDDQDPFDDDDDDDDDDDDDDDDDDDDDPDPDDPDDDDDDDDDDDDDDDDDDDDDDDDDDDDDDDDDDDDDDDDDDDDDDDDDDDDDDDDDDDDDDDDDDDDDDDDDDDDDDDDDDDDDDDDDDDDDDDDDDDDDDDDDDDDDDDDDDDDDDDDDDDDDDDDDDDDDDDDDDDPDDPDDLDDDDQDLQVLLVVLCQQLDDDDQGNLVSLQSPLLFDALVSLVSNQVNNQVVQADDPVRGGDGSLVSLLVRCCVPDVLSSLLSNLSSLGAQLSLLVLLLVCQVDPNPLVVSNLVSQFQDALVSLVSNQVSADDVVQPSGPLSSLVPRDDPDLVSVLSNLRNVNQADHQADPVRHGDDDDVVVLVVLLVLLVCLLPDPDHSLSSLSNDLRRYHLVSLVSNQVVNCVPVVDGSLVSSSVRDVDPSNVSSCQRSCCSSPVLLSLLSQLVSLQPPDPVDVSSSVSLSSSLSNQLNPLVSLVSNQVSNCVPPVDGSLVSLPVRDDDSSSSSSSSSSPSDDDPPDPPDDDDDD

pLDDT: mean 73.05, std 28.45, range [21.7, 98.5]